Protein 4WFO (pdb70)

Organism: Glycine max (NCBI:txid3847)

Sequence (826 aa):
GHKIKGTVVLMPKNELENLNAFLGRSVSLQLISATKADAHGKGKVGKDTFLEEGINTSLPTLGAGESAFNIHFEWDGSMGIIPGAFYIKNYMQVEFFLKSLTLEAISNQQGTIRFVCNSWVYNTKLYKKSVRIFFANHTYVPSETPAPLVEYREEELKKSLRGNGTGERKEYYDRRIYDYDVYNDLGNPDKSEEKLARPVLGGSSTFPYPRRGRTGRGPTVTTDPNTEKQQGEEVFYVPRDENNLLGGHLKKSSKDALEIGTTKKSSLSQIVQQPAFESSAFDLKSTPIEFHHSFQDVHDLYEGGIKLPRDVISSTIIPLPVIKELYRTDGQHHILKFPQPHVVQVSQSAWMMTDEEFAREMIAGVNPCVIRGLEEEFPPKSNLDPAIYGDQSSSKITADSLDLDGYTMDEALGSRRLFMMLDYHDIFMMPYVRRQQINQLLNNSSAKTYATRRTILFLREDGTLKPVAIELSLPHHSAGDLSAAVSQVVLPAKEEGVESTIWLLAKAYVIVNDSSCYHQQLMMSHWLNTHAAMEPFVIATHRHLSVLHPIYKKLLTPHYRRNNMNINALARQSLLINANNGIIIIETTTFLPSKYSVEMMSSAVYKNNWVFTDQALPADLIKRGVAIKDPSTPHGVRRLLIEEDYPYAADGLEIWAAIKTWVQEEYVPLYYARRDDDDVKNDSSELLQHWWKEAVEKKGHGDLKDKPWWPKLQTLEEDLVEVCLIIIWIASALHAAVNFGQYPYGGLIMNRPTASRRLLPEKGTPEYEEMINNHEKAYLRTITSSKLPTLIISSLSVIEILSTHASDEVYLGQRRDNPHWTSDSSKALQAFQQKKFGNKKLKEEIEEKLVRRNNDPSSLQGNRLGPVQLPYTLLYPSSEEEGLTFRGIPNSISI

Nearest PDB structures (foldseek):
  4wfo-assembly1_A  TM=1.001E+00  e=0.000E+00  Glycine max
  4wha-assembly1_A  TM=9.997E-01  e=0.000E+00  Glycine max
  3bne-assembly1_A  TM=9.996E-01  e=0.000E+00  Glycine max
  1f8n-assembly1_A  TM=9.990E-01  e=0.000E+00  Glycine max
  1yge-assembly1_A  TM=9.966E-01  e=0.000E+00  Glycine max

B-factor: mean 16.74, std 10.12, range [5.5, 82.98]

InterPro domains:
  IPR000907 Lipoxygenase [PTHR11771] (7-839)
  IPR001024 PLAT/LH2 domain [PF01477] (42-144)
  IPR001024 PLAT/LH2 domain [PS50095] (16-145)
  IPR001024 PLAT/LH2 domain [SM00308] (6-146)
  IPR001246 Lipoxygenase, plant [PR00468] (115-133)
  IPR001246 Lipoxygenase, plant [PR00468] (141-162)
  IPR001246 Lipoxygenase, plant [PR00468] (180-196)
  IPR001246 Lipoxygenase, plant [PR00468] (213-232)
  IPR001246 Lipoxygenase, plant [PR00468] (280-301)
  IPR001246 Lipoxygenase, plant [PR00468] (325-341)
  IPR001246 Lipoxygenase, plant [PR00468] (364-383)
  IPR001246 Lipoxygenase, plant [PR00468] (429-453)
  IPR001246 Lipoxygenase, plant [PR00468] (751-765)
  IPR013819 Lipoxygenase, C-terminal [PF00305] (158-822)
  IPR013819 Lipoxygenase, C-terminal [PR00087] (476-493)
  IPR013819 Lipoxygenase, C-terminal [PR00087] (494-511)
  IPR013819 Lipoxygenase, C-terminal [PR00087] (514-534)
  IPR013819 Lipoxygenase, C-terminal [PS51393] (148-839)
  IPR020833 Lipoxygenase, iron binding site [PS00711] (494-508)
  IPR020834 Lipoxygenase, conserved site [PS00081] (521-531)

GO terms:
  GO:0102299 linolenate 9R-lipoxygenase activity (F, IDA)
  GO:0016165 linoleate 13S-lipoxygenase activity (F, IDA)
  GO:0005506 iron ion binding (F, IDA)
  GO:0019395 fatty acid oxidation (P, IDA)

Structure (mmCIF, N/CA/C/O backbone):
data_4WFO
#
_entry.id   4WFO
#
_cell.length_a   48.123
_cell.length_b   91.497
_cell.length_c   90.897
_cell.angle_alpha   90.00
_cell.angle_beta   93.88
_cell.angle_gamma   90.00
#
_symmetry.space_group_name_H-M   'P 1 21 1'
#
loop_
_entity.id
_entity.type
_entity.pdbx_description
1 polymer 'Seed linoleate 13S-lipoxygenase-1'
2 non-polymer 'MANGANESE (II) ION'
3 non-polymer 1,2-ETHANEDIOL
4 non-polymer 'ACETATE ION'
5 water water
#
loop_
_atom_site.group_PDB
_atom_site.id
_atom_site.type_symbol
_atom_site.label_atom_id
_atom_site.label_alt_id
_atom_site.label_comp_id
_atom_site.label_asym_id
_atom_site.label_entity_id
_atom_site.label_seq_id
_atom_site.pdbx_PDB_ins_code
_atom_site.Cartn_x
_atom_site.Cartn_y
_atom_site.Cartn_z
_atom_site.occupancy
_atom_site.B_iso_or_equiv
_atom_site.auth_seq_id
_atom_site.auth_comp_id
_atom_site.auth_asym_id
_atom_site.auth_atom_id
_atom_site.pdbx_PDB_model_num
ATOM 1 N N . GLY A 1 24 ? -1.817 -10.646 33.039 1.00 37.31 5 GLY A N 1
ATOM 2 C CA . GLY A 1 24 ? -2.925 -11.448 32.555 1.00 36.17 5 GLY A CA 1
ATOM 3 C C . GLY A 1 24 ? -2.805 -11.761 31.074 1.00 34.16 5 GLY A C 1
ATOM 4 O O . GLY A 1 24 ? -1.911 -11.256 30.386 1.00 34.47 5 GLY A O 1
ATOM 7 N N . HIS A 1 25 ? -3.713 -12.605 30.589 1.00 31.28 6 HIS A N 1
ATOM 8 C CA . HIS A 1 25 ? -3.696 -12.993 29.184 1.00 28.54 6 HIS A CA 1
ATOM 9 C C . HIS A 1 25 ? -3.929 -11.785 28.292 1.00 25.86 6 HIS A C 1
ATOM 10 O O . HIS A 1 25 ? -4.827 -10.974 28.530 1.00 26.92 6 HIS A O 1
ATOM 24 N N . LYS A 1 26 ? -3.129 -11.683 27.246 1.00 22.52 7 LYS A N 1
ATOM 25 C CA . LYS A 1 26 ? -3.359 -10.681 26.222 1.00 21.18 7 LYS A CA 1
ATOM 26 C C . LYS A 1 26 ? -3.116 -11.341 24.883 1.00 18.82 7 LYS A C 1
ATOM 27 O O . LYS A 1 26 ? -2.315 -12.275 24.778 1.00 21.05 7 LYS A O 1
ATOM 46 N N . ILE A 1 27 ? -3.845 -10.877 23.879 1.00 15.60 8 ILE A N 1
ATOM 47 C CA . ILE A 1 27 ? -3.603 -11.288 22.503 1.00 14.53 8 ILE A CA 1
ATOM 48 C C . ILE A 1 27 ? -2.634 -10.275 21.913 1.00 13.98 8 ILE A C 1
ATOM 49 O O . ILE A 1 27 ? -2.941 -9.085 21.862 1.00 14.17 8 ILE A O 1
ATOM 65 N N . LYS A 1 28 ? -1.487 -10.749 21.434 1.00 14.36 9 LYS A N 1
ATOM 66 C CA . LYS A 1 28 ? -0.528 -9.873 20.780 1.00 15.49 9 LYS A CA 1
ATOM 67 C C . LYS A 1 28 ? -0.916 -9.722 19.318 1.00 14.46 9 LYS A C 1
ATOM 68 O O . LYS A 1 28 ? -1.129 -10.714 18.626 1.00 15.24 9 LYS A O 1
ATOM 87 N N . GLY A 1 29 ? -0.994 -8.477 18.861 1.00 13.92 10 GLY A N 1
ATOM 88 C CA . GLY A 1 29 ? -1.320 -8.178 17.483 1.00 13.40 10 GLY A CA 1
ATOM 89 C C . GLY A 1 29 ? -0.271 -7.335 16.798 1.00 12.42 10 GLY A C 1
ATOM 90 O O . GLY A 1 29 ? 0.536 -6.641 17.449 1.00 13.34 10 GLY A O 1
ATOM 94 N N . THR A 1 30 ? -0.264 -7.410 15.474 1.00 12.49 11 THR A N 1
ATOM 95 C CA . THR A 1 30 ? 0.559 -6.536 14.646 1.00 13.38 11 THR A CA 1
ATOM 96 C C . THR A 1 30 ? -0.334 -5.900 13.599 1.00 12.42 11 THR A C 1
ATOM 97 O O . THR A 1 30 ? -1.038 -6.610 12.875 1.00 12.08 11 THR A O 1
ATOM 108 N N . VAL A 1 31 ? -0.339 -4.572 13.561 1.00 12.22 12 VAL A N 1
ATOM 109 C CA . VAL A 1 31 ? -1.082 -3.798 12.564 1.00 11.42 12 VAL A CA 1
ATOM 110 C C . VAL A 1 31 ? -0.085 -3.299 11.535 1.00 11.55 12 VAL A C 1
ATOM 111 O O . VAL A 1 31 ? 0.927 -2.689 11.901 1.00 13.43 12 VAL A O 1
ATOM 124 N N . VAL A 1 32 ? -0.367 -3.518 10.252 1.00 11.28 13 VAL A N 1
ATOM 125 C CA . VAL A 1 32 ? 0.460 -2.992 9.173 1.00 11.03 13 VAL A CA 1
ATOM 126 C C . VAL A 1 32 ? -0.369 -1.943 8.457 1.00 10.45 13 VAL A C 1
ATOM 127 O O . VAL A 1 32 ? -1.518 -2.204 8.074 1.00 10.85 13 VAL A O 1
ATOM 140 N N . LEU A 1 33 ? 0.205 -0.756 8.289 1.00 11.45 14 LEU A N 1
ATOM 141 C CA . LEU A 1 33 ? -0.477 0.322 7.593 1.00 12.05 14 LEU A CA 1
ATOM 142 C C . LEU A 1 33 ? 0.541 1.108 6.779 1.00 12.33 14 LEU A C 1
ATOM 143 O O . LEU A 1 33 ? 1.762 0.955 6.940 1.00 13.62 14 LEU A O 1
ATOM 159 N N . MET A 1 34 ? 0.016 1.931 5.870 1.00 12.40 15 MET A N 1
ATOM 160 C CA . MET A 1 34 ? 0.819 2.813 5.040 1.00 12.99 15 MET A CA 1
ATOM 161 C C . MET A 1 34 ? 0.322 4.226 5.275 1.00 13.68 15 MET A C 1
ATOM 162 O O . MET A 1 34 ? -0.862 4.510 5.015 1.00 13.70 15 MET A O 1
ATOM 176 N N . PRO A 1 35 ? 1.165 5.144 5.721 1.00 15.65 16 PRO A N 1
ATOM 177 C CA . PRO A 1 35 ? 0.744 6.543 5.772 1.00 17.12 16 PRO A CA 1
ATOM 178 C C . PRO A 1 35 ? 0.440 7.062 4.372 1.00 16.66 16 PRO A C 1
ATOM 179 O O . PRO A 1 35 ? 0.971 6.573 3.369 1.00 18.30 16 PRO A O 1
ATOM 190 N N . LYS A 1 36 ? -0.464 8.041 4.316 1.00 17.18 17 LYS A N 1
ATOM 191 C CA . LYS A 1 36 ? -0.994 8.533 3.047 1.00 19.03 17 LYS A CA 1
ATOM 192 C C . LYS A 1 36 ? 0.091 8.915 2.040 1.00 23.95 17 LYS A C 1
ATOM 193 O O . LYS A 1 36 ? -0.032 8.628 0.841 1.00 23.89 17 LYS A O 1
ATOM 212 N N . ASN A 1 37 ? 1.140 9.590 2.491 1.00 27.07 18 ASN A N 1
ATOM 213 C CA . ASN A 1 37 ? 2.149 10.075 1.548 1.00 32.93 18 ASN A CA 1
ATOM 214 C C . ASN A 1 37 ? 2.837 8.952 0.766 1.00 35.15 18 ASN A C 1
ATOM 215 O O . ASN A 1 37 ? 3.429 9.224 -0.288 1.00 35.39 18 ASN A O 1
ATOM 226 N N . GLU A 1 38 ? 2.752 7.699 1.230 1.00 37.08 19 GLU A N 1
ATOM 227 C CA . GLU A 1 38 ? 3.387 6.590 0.514 1.00 40.18 19 GLU A CA 1
ATOM 228 C C . GLU A 1 38 ? 2.630 6.214 -0.757 1.00 42.49 19 GLU A C 1
ATOM 229 O O . GLU A 1 38 ? 3.237 5.692 -1.702 1.00 41.90 19 GLU A O 1
ATOM 241 N N . LEU A 1 39 ? 1.313 6.439 -0.795 1.00 44.58 20 LEU A N 1
ATOM 242 C CA . LEU A 1 39 ? 0.497 6.053 -1.936 1.00 46.80 20 LEU A CA 1
ATOM 243 C C . LEU A 1 39 ? -0.027 7.236 -2.734 1.00 50.34 20 LEU A C 1
ATOM 244 O O . LEU A 1 39 ? -0.649 7.018 -3.780 1.00 49.48 20 LEU A O 1
ATOM 260 N N . GLU A 1 40 ? 0.211 8.463 -2.271 1.00 54.32 21 GLU A N 1
ATOM 261 C CA . GLU A 1 40 ? -0.085 9.692 -3.015 1.00 58.14 21 GLU A CA 1
ATOM 262 C C . GLU A 1 40 ? -1.476 9.686 -3.644 1.00 59.79 21 GLU A C 1
ATOM 263 O O . GLU A 1 40 ? -1.628 9.437 -4.843 1.00 60.63 21 GLU A O 1
ATOM 275 N N . ASN A 1 50 ? 5.411 11.567 10.563 1.00 42.91 31 ASN A N 1
ATOM 276 C CA . ASN A 1 50 ? 6.103 10.857 11.632 1.00 42.43 31 ASN A CA 1
ATOM 277 C C . ASN A 1 50 ? 5.272 9.659 12.080 1.00 39.39 31 ASN A C 1
ATOM 278 O O . ASN A 1 50 ? 4.064 9.770 12.294 1.00 40.37 31 ASN A O 1
ATOM 288 N N . LEU A 1 51 ? 5.923 8.499 12.194 1.00 36.20 32 LEU A N 1
ATOM 289 C CA . LEU A 1 51 ? 5.219 7.304 12.643 1.00 32.34 32 LEU A CA 1
ATOM 290 C C . LEU A 1 51 ? 4.824 7.402 14.107 1.00 28.65 32 LEU A C 1
ATOM 291 O O . LEU A 1 51 ? 3.870 6.742 14.532 1.00 26.96 32 LEU A O 1
ATOM 307 N N . ASN A 1 52 ? 5.546 8.197 14.900 1.00 28.04 33 ASN A N 1
ATOM 308 C CA . ASN A 1 52 ? 5.179 8.341 16.303 1.00 26.82 33 ASN A CA 1
ATOM 309 C C . ASN A 1 52 ? 3.796 8.947 16.471 1.00 25.02 33 ASN A C 1
ATOM 310 O O . ASN A 1 52 ? 3.144 8.711 17.494 1.00 24.33 33 ASN A O 1
ATOM 321 N N . ALA A 1 53 ? 3.325 9.693 15.476 1.00 24.01 34 ALA A N 1
ATOM 322 C CA . ALA A 1 53 ? 2.000 10.292 15.551 1.00 22.25 34 ALA A CA 1
ATOM 323 C C . ALA A 1 53 ? 0.882 9.261 15.602 1.00 19.76 34 ALA A C 1
ATOM 324 O O . ALA A 1 53 ? -0.224 9.593 16.043 1.00 19.44 34 ALA A O 1
ATOM 331 N N . PHE A 1 54 ? 1.134 8.024 15.153 1.00 17.53 35 PHE A N 1
ATOM 332 C CA . PHE A 1 54 ? 0.139 6.958 15.198 1.00 15.92 35 PHE A CA 1
ATOM 333 C C . PHE A 1 54 ? -0.018 6.333 16.579 1.00 15.98 35 PHE A C 1
ATOM 334 O O . PHE A 1 54 ? -0.930 5.523 16.770 1.00 15.36 35 PHE A O 1
ATOM 351 N N . LEU A 1 55 ? 0.844 6.679 17.533 1.00 16.99 36 LEU A N 1
ATOM 352 C CA . LEU A 1 55 ? 0.833 6.096 18.869 1.00 16.56 36 LEU A CA 1
ATOM 353 C C . LEU A 1 55 ? -0.122 6.891 19.765 1.00 16.98 36 LEU A C 1
ATOM 354 O O . LEU A 1 55 ? -1.063 7.523 19.280 1.00 18.26 36 LEU A O 1
ATOM 370 N N . GLY A 1 56 ? 0.055 6.820 21.083 1.00 17.33 37 GLY A N 1
ATOM 371 C CA . GLY A 1 56 ? -0.891 7.526 21.928 1.00 17.51 37 GLY A CA 1
ATOM 372 C C . GLY A 1 56 ? -2.291 6.995 21.700 1.00 16.81 37 GLY A C 1
ATOM 373 O O . GLY A 1 56 ? -2.495 5.793 21.491 1.00 16.47 37 GLY A O 1
ATOM 377 N N . ARG A 1 57 ? -3.280 7.894 21.749 1.00 17.14 38 ARG A N 1
ATOM 378 C CA . ARG A 1 57 ? -4.678 7.541 21.515 1.00 16.78 38 ARG A CA 1
ATOM 379 C C . ARG A 1 57 ? -5.121 7.873 20.085 1.00 16.85 38 ARG A C 1
ATOM 380 O O . ARG A 1 57 ? -6.303 8.147 19.826 1.00 17.21 38 ARG A O 1
ATOM 401 N N . SER A 1 58 ? -4.200 7.776 19.128 1.00 15.06 39 SER A N 1
ATOM 402 C CA . SER A 1 58 ? -4.509 8.124 17.742 1.00 15.02 39 SER A CA 1
ATOM 403 C C . SER A 1 58 ? -5.354 7.090 17.002 1.00 13.95 39 SER A C 1
ATOM 404 O O . SER A 1 58 ? -6.138 7.467 16.133 1.00 14.05 39 SER A O 1
ATOM 412 N N . VAL A 1 59 ? -5.197 5.797 17.279 1.00 12.90 40 VAL A N 1
ATOM 413 C CA . VAL A 1 59 ? -5.863 4.757 16.497 1.00 12.65 40 VAL A CA 1
ATOM 414 C C . VAL A 1 59 ? -6.322 3.669 17.457 1.00 12.09 40 VAL A C 1
ATOM 415 O O . VAL A 1 59 ? -5.492 3.054 18.136 1.00 13.06 40 VAL A O 1
ATOM 428 N N . SER A 1 60 ? -7.639 3.428 17.511 1.00 11.03 41 SER A N 1
ATOM 429 C CA . SER A 1 60 ? -8.241 2.420 18.375 1.00 12.04 41 SER A CA 1
ATOM 430 C C . SER A 1 60 ? -8.708 1.252 17.535 1.00 10.77 41 SER A C 1
ATOM 431 O O . SER A 1 60 ? -9.403 1.439 16.531 1.00 12.11 41 SER A O 1
ATOM 439 N N . LEU A 1 61 ? -8.386 0.052 17.986 1.00 9.97 42 LEU A N 1
ATOM 440 C CA . LEU A 1 61 ? -8.979 -1.168 17.470 1.00 10.02 42 LEU A CA 1
ATOM 441 C C . LEU A 1 61 ? -9.769 -1.846 18.581 1.00 10.33 42 LEU A C 1
ATOM 442 O O . LEU A 1 61 ? -9.385 -1.803 19.755 1.00 11.03 42 LEU A O 1
ATOM 458 N N . GLN A 1 62 ? -10.880 -2.481 18.212 1.00 9.78 43 GLN A N 1
ATOM 459 C CA . GLN A 1 62 ? -11.684 -3.271 19.142 1.00 10.17 43 GLN A CA 1
ATOM 460 C C . GLN A 1 62 ? -11.968 -4.616 18.495 1.00 10.13 43 GLN A C 1
ATOM 461 O O . GLN A 1 62 ? -12.579 -4.668 17.422 1.00 10.85 43 GLN A O 1
ATOM 475 N N . LEU A 1 63 ? -11.563 -5.695 19.145 1.00 9.89 44 LEU A N 1
ATOM 476 C CA . LEU A 1 63 ? -11.858 -7.015 18.612 1.00 10.17 44 LEU A CA 1
ATOM 477 C C . LEU A 1 63 ? -13.330 -7.331 18.794 1.00 9.95 44 LEU A C 1
ATOM 478 O O . LEU A 1 63 ? -13.976 -6.864 19.751 1.00 11.03 44 LEU A O 1
ATOM 494 N N . ILE A 1 64 ? -13.860 -8.160 17.899 1.00 10.21 45 ILE A N 1
ATOM 495 C CA . ILE A 1 64 ? -15.262 -8.564 17.885 1.00 10.03 45 ILE A CA 1
ATOM 496 C C . ILE A 1 64 ? -15.309 -10.087 17.879 1.00 10.13 45 ILE A C 1
ATOM 497 O O . ILE A 1 64 ? -14.660 -10.726 17.045 1.00 10.34 45 ILE A O 1
ATOM 513 N N . SER A 1 65 ? -16.066 -10.668 18.808 1.00 10.61 46 SER A N 1
ATOM 514 C CA . SER A 1 65 ? -16.150 -12.115 18.910 1.00 10.26 46 SER A CA 1
ATOM 515 C C . SER A 1 65 ? -16.964 -12.715 17.779 1.00 10.14 46 SER A C 1
ATOM 516 O O . SER A 1 65 ? -18.055 -12.243 17.457 1.00 11.52 46 SER A O 1
ATOM 524 N N . ALA A 1 66 ? -16.465 -13.826 17.236 1.00 11.12 47 ALA A N 1
ATOM 525 C CA . ALA A 1 66 ? -17.251 -14.652 16.330 1.00 11.76 47 ALA A CA 1
ATOM 526 C C . ALA A 1 66 ? -18.065 -15.717 17.052 1.00 12.54 47 ALA A C 1
ATOM 527 O O . ALA A 1 66 ? -18.892 -16.380 16.417 1.00 14.20 47 ALA A O 1
ATOM 534 N N . THR A 1 67 ? -17.833 -15.933 18.346 1.00 12.78 48 THR A N 1
ATOM 535 C CA . THR A 1 67 ? -18.425 -17.079 19.024 1.00 14.16 48 THR A CA 1
ATOM 536 C C . THR A 1 67 ? -19.259 -16.751 20.245 1.00 16.44 48 THR A C 1
ATOM 537 O O . THR A 1 67 ? -19.995 -17.629 20.705 1.00 19.27 48 THR A O 1
ATOM 548 N N . LYS A 1 68 ? -19.162 -15.550 20.794 1.00 14.64 49 LYS A N 1
ATOM 549 C CA . LYS A 1 68 ? -19.941 -15.171 21.970 1.00 16.24 49 LYS A CA 1
ATOM 550 C C . LYS A 1 68 ? -20.679 -13.883 21.636 1.00 15.51 49 LYS A C 1
ATOM 551 O O . LYS A 1 68 ? -20.092 -12.967 21.068 1.00 15.10 49 LYS A O 1
ATOM 570 N N . ALA A 1 69 ? -21.957 -13.810 21.976 1.00 16.58 50 ALA A N 1
ATOM 571 C CA . ALA A 1 69 ? -22.822 -12.721 21.563 1.00 17.43 50 ALA A CA 1
ATOM 572 C C . ALA A 1 69 ? -23.427 -12.010 22.766 1.00 16.95 50 ALA A C 1
ATOM 573 O O . ALA A 1 69 ? -23.505 -12.546 23.877 1.00 18.97 50 ALA A O 1
ATOM 580 N N . ASP A 1 70 ? -23.862 -10.781 22.511 1.00 17.48 51 ASP A N 1
ATOM 581 C CA . ASP A 1 70 ? -24.651 -9.998 23.449 1.00 18.54 51 ASP A CA 1
ATOM 582 C C . ASP A 1 70 ? -26.104 -10.481 23.418 1.00 20.76 51 ASP A C 1
ATOM 583 O O . ASP A 1 70 ? -26.446 -11.479 22.774 1.00 21.42 51 ASP A O 1
ATOM 592 N N . ALA A 1 71 ? -26.984 -9.768 24.134 1.00 23.25 52 ALA A N 1
ATOM 593 C CA . ALA A 1 71 ? -28.385 -10.165 24.248 1.00 25.32 52 ALA A CA 1
ATOM 594 C C . ALA A 1 71 ? -29.152 -10.078 22.934 1.00 26.76 52 ALA A C 1
ATOM 595 O O . ALA A 1 71 ? -30.241 -10.656 22.834 1.00 28.32 52 ALA A O 1
ATOM 602 N N . HIS A 1 72 ? -28.634 -9.364 21.941 1.00 26.00 53 HIS A N 1
ATOM 603 C CA . HIS A 1 72 ? -29.284 -9.256 20.641 1.00 26.40 53 HIS A CA 1
ATOM 604 C C . HIS A 1 72 ? -28.661 -10.184 19.609 1.00 22.21 53 HIS A C 1
ATOM 605 O O . HIS A 1 72 ? -28.957 -10.069 18.405 1.00 22.34 53 HIS A O 1
ATOM 619 N N . GLY A 1 73 ? -27.780 -11.078 20.045 1.00 18.64 54 GLY A N 1
ATOM 620 C CA . GLY A 1 73 ? -27.156 -12.033 19.153 1.00 17.39 54 GLY A CA 1
ATOM 621 C C . GLY A 1 73 ? -25.934 -11.534 18.418 1.00 15.89 54 GLY A C 1
ATOM 622 O O . GLY A 1 73 ? -25.395 -12.273 17.590 1.00 15.85 54 GLY A O 1
ATOM 626 N N . LYS A 1 74 ? -25.473 -10.323 18.689 1.00 14.67 55 LYS A N 1
ATOM 627 C CA . LYS A 1 74 ? -24.322 -9.757 18.009 1.00 14.32 55 LYS A CA 1
ATOM 628 C C . LYS A 1 74 ? -23.042 -10.025 18.780 1.00 12.73 55 LYS A C 1
ATOM 629 O O . LYS A 1 74 ? -22.994 -9.893 20.007 1.00 13.21 55 LYS A O 1
ATOM 648 N N . GLY A 1 75 ? -22.006 -10.400 18.047 1.00 11.86 56 GLY A N 1
ATOM 649 C CA . GLY A 1 75 ? -20.723 -10.670 18.653 1.00 11.04 56 GLY A CA 1
ATOM 650 C C . GLY A 1 75 ? -20.277 -9.595 19.619 1.00 11.20 56 GLY A C 1
ATOM 651 O O . GLY A 1 75 ? -20.389 -8.385 19.350 1.00 11.46 56 GLY A O 1
ATOM 655 N N . LYS A 1 76 ? -19.770 -10.043 20.766 1.00 11.37 57 LYS A N 1
ATOM 656 C CA . LYS A 1 76 ? -19.287 -9.117 21.784 1.00 11.89 57 LYS A CA 1
ATOM 657 C C . LYS A 1 76 ? -18.107 -8.304 21.282 1.00 11.92 57 LYS A C 1
ATOM 658 O O . LYS A 1 76 ? -17.245 -8.810 20.565 1.00 12.80 57 LYS A O 1
ATOM 677 N N . VAL A 1 77 ? -18.068 -7.043 21.699 1.00 12.21 58 VAL A N 1
ATOM 678 C CA . VAL A 1 77 ? -17.077 -6.073 21.241 1.00 11.32 58 VAL A CA 1
ATOM 679 C C . VAL A 1 77 ? -16.166 -5.731 22.411 1.00 11.26 58 VAL A C 1
ATOM 680 O O . VAL A 1 77 ? -16.652 -5.394 23.498 1.00 13.15 58 VAL A O 1
ATOM 693 N N . GLY A 1 78 ? -14.859 -5.842 22.207 1.00 12.01 59 GLY A N 1
ATOM 694 C CA . GLY A 1 78 ? -13.884 -5.499 23.219 1.00 12.11 59 GLY A CA 1
ATOM 695 C C . GLY A 1 78 ? -13.692 -4.006 23.388 1.00 13.67 59 GLY A C 1
ATOM 696 O O . GLY A 1 78 ? -14.274 -3.170 22.699 1.00 14.39 59 GLY A O 1
ATOM 700 N N . LYS A 1 79 ? -12.817 -3.667 24.322 1.00 14.37 60 LYS A N 1
ATOM 701 C CA . LYS A 1 79 ? -12.561 -2.273 24.625 1.00 14.77 60 LYS A CA 1
ATOM 702 C C . LYS A 1 79 ? -11.605 -1.656 23.612 1.00 13.01 60 LYS A C 1
ATOM 703 O O . LYS A 1 79 ? -10.832 -2.346 22.938 1.00 13.31 60 LYS A O 1
ATOM 722 N N . ASP A 1 80 ? -11.669 -0.329 23.517 1.00 13.05 61 ASP A N 1
ATOM 723 C CA . ASP A 1 80 ? -10.734 0.424 22.692 1.00 12.74 61 ASP A CA 1
ATOM 724 C C . ASP A 1 80 ? -9.314 0.098 23.099 1.00 12.78 61 ASP A C 1
ATOM 725 O O . ASP A 1 80 ? -8.971 0.183 24.281 1.00 13.21 61 ASP A O 1
ATOM 734 N N . THR A 1 81 ? -8.492 -0.251 22.112 1.00 11.83 62 THR A N 1
ATOM 735 C CA . THR A 1 81 ? -7.109 -0.648 22.318 1.00 12.30 62 THR A CA 1
ATOM 736 C C . THR A 1 81 ? -6.267 0.115 21.303 1.00 12.11 62 THR A C 1
ATOM 737 O O . THR A 1 81 ? -6.593 0.133 20.121 1.00 12.61 62 THR A O 1
ATOM 748 N N . PHE A 1 82 ? -5.201 0.759 21.753 1.00 13.53 63 PHE A N 1
ATOM 749 C CA . PHE A 1 82 ? -4.454 1.702 20.932 1.00 13.55 63 PHE A CA 1
ATOM 750 C C . PHE A 1 82 ? -3.101 1.136 20.492 1.00 14.21 63 PHE A C 1
ATOM 751 O O . PHE A 1 82 ? -2.585 0.181 21.076 1.00 15.09 63 PHE A O 1
ATOM 768 N N . LEU A 1 83 ? -2.531 1.714 19.431 1.00 13.34 64 LEU A N 1
ATOM 769 C CA . LEU A 1 83 ? -1.238 1.250 18.948 1.00 14.13 64 LEU A CA 1
ATOM 770 C C . LEU A 1 83 ? -0.155 1.605 19.960 1.00 15.41 64 LEU A C 1
ATOM 771 O O . LEU A 1 83 ? -0.056 2.751 20.412 1.00 17.19 64 LEU A O 1
ATOM 787 N N A GLU A 1 84 ? 0.703 0.640 20.271 0.69 16.48 65 GLU A N 1
ATOM 788 N N B GLU A 1 84 ? 0.647 0.606 20.329 0.31 16.80 65 GLU A N 1
ATOM 789 C CA A GLU A 1 84 ? 1.611 0.771 21.412 0.69 17.64 65 GLU A CA 1
ATOM 790 C CA B GLU A 1 84 ? 1.621 0.769 21.404 0.31 18.21 65 GLU A CA 1
ATOM 791 C C A GLU A 1 84 ? 3.033 1.169 21.044 0.69 17.50 65 GLU A C 1
ATOM 792 C C B GLU A 1 84 ? 2.921 1.380 20.904 0.31 18.77 65 GLU A C 1
ATOM 793 O O A GLU A 1 84 ? 3.724 1.798 21.860 0.69 18.43 65 GLU A O 1
ATOM 794 O O B GLU A 1 84 ? 3.424 2.356 21.475 0.31 20.25 65 GLU A O 1
ATOM 817 N N . GLY A 1 85 ? 3.495 0.788 19.863 1.00 17.91 66 GLY A N 1
ATOM 818 C CA . GLY A 1 85 ? 4.838 1.132 19.445 1.00 18.30 66 GLY A CA 1
ATOM 819 C C . GLY A 1 85 ? 5.065 0.600 18.053 1.00 18.15 66 GLY A C 1
ATOM 820 O O . GLY A 1 85 ? 4.266 -0.172 17.518 1.00 18.13 66 GLY A O 1
ATOM 825 N N . ILE A 1 86 ? 6.171 1.046 17.470 1.00 19.97 67 ILE A N 1
ATOM 826 C CA . ILE A 1 86 ? 6.569 0.653 16.128 1.00 23.05 67 ILE A CA 1
ATOM 827 C C . ILE A 1 86 ? 7.349 -0.647 16.226 1.00 24.14 67 ILE A C 1
ATOM 828 O O . ILE A 1 86 ? 8.273 -0.772 17.045 1.00 25.76 67 ILE A O 1
ATOM 844 N N . ASN A 1 87 ? 6.987 -1.610 15.388 1.00 25.94 68 ASN A N 1
ATOM 845 C CA . ASN A 1 87 ? 7.689 -2.882 15.287 1.00 29.00 68 ASN A CA 1
ATOM 846 C C . ASN A 1 87 ? 8.667 -2.806 14.117 1.00 30.74 68 ASN A C 1
ATOM 847 O O . ASN A 1 87 ? 8.258 -2.761 12.952 1.00 29.57 68 ASN A O 1
ATOM 858 N N . THR A 1 88 ? 9.958 -2.815 14.427 1.00 35.74 69 THR A N 1
ATOM 859 C CA . THR A 1 88 ? 10.989 -2.808 13.402 1.00 40.42 69 THR A CA 1
ATOM 860 C C . THR A 1 88 ? 11.661 -4.163 13.251 1.00 44.33 69 THR A C 1
ATOM 861 O O . THR A 1 88 ? 12.539 -4.313 12.393 1.00 45.21 69 THR A O 1
ATOM 872 N N . SER A 1 89 ? 11.263 -5.152 14.048 1.00 47.27 70 SER A N 1
ATOM 873 C CA . SER A 1 89 ? 11.907 -6.457 14.072 1.00 50.09 70 SER A CA 1
ATOM 874 C C . SER A 1 89 ? 11.279 -7.447 13.099 1.00 52.38 70 SER A C 1
ATOM 875 O O . SER A 1 89 ? 11.622 -8.634 13.140 1.00 52.91 70 SER A O 1
ATOM 883 N N . LEU A 1 90 ? 10.371 -6.996 12.237 1.00 54.03 71 LEU A N 1
ATOM 884 C CA . LEU A 1 90 ? 9.715 -7.912 11.321 1.00 55.41 71 LEU A CA 1
ATOM 885 C C . LEU A 1 90 ? 10.575 -8.141 10.080 1.00 56.81 71 LEU A C 1
ATOM 886 O O . LEU A 1 90 ? 11.293 -7.241 9.638 1.00 57.32 71 LEU A O 1
ATOM 902 N N . PRO A 1 91 ? 10.515 -9.341 9.499 1.00 57.71 72 PRO A N 1
ATOM 903 C CA . PRO A 1 91 ? 11.292 -9.607 8.281 1.00 58.26 72 PRO A CA 1
ATOM 904 C C . PRO A 1 91 ? 10.782 -8.819 7.086 1.00 58.15 72 PRO A C 1
ATOM 905 O O . PRO A 1 91 ? 9.920 -9.295 6.340 1.00 58.72 72 PRO A O 1
ATOM 916 N N . THR A 1 92 ? 11.319 -7.607 6.918 1.00 57.00 73 THR A N 1
ATOM 917 C CA . THR A 1 92 ? 11.033 -6.709 5.798 1.00 55.66 73 THR A CA 1
ATOM 918 C C . THR A 1 92 ? 9.592 -6.715 5.296 1.00 51.82 73 THR A C 1
ATOM 919 O O . THR A 1 92 ? 9.181 -7.597 4.530 1.00 52.37 73 THR A O 1
ATOM 930 N N . LEU A 1 93 ? 8.834 -5.706 5.716 1.00 46.77 74 LEU A N 1
ATOM 931 C CA . LEU A 1 93 ? 7.533 -5.399 5.142 1.00 41.31 74 LEU A CA 1
ATOM 932 C C . LEU A 1 93 ? 7.709 -4.996 3.690 1.00 37.00 74 LEU A C 1
ATOM 933 O O . LEU A 1 93 ? 8.844 -4.869 3.222 1.00 35.55 74 LEU A O 1
ATOM 949 N N . GLY A 1 94 ? 6.615 -4.781 2.980 1.00 33.55 75 GLY A N 1
ATOM 950 C CA . GLY A 1 94 ? 6.693 -4.177 1.666 1.00 30.71 75 GLY A CA 1
ATOM 951 C C . GLY A 1 94 ? 7.040 -2.703 1.762 1.00 27.44 75 GLY A C 1
ATOM 952 O O . GLY A 1 94 ? 6.958 -2.080 2.824 1.00 26.30 75 GLY A O 1
ATOM 956 N N . ALA A 1 95 ? 7.424 -2.137 0.620 1.00 26.90 76 ALA A N 1
ATOM 957 C CA . ALA A 1 95 ? 7.797 -0.732 0.566 1.00 25.05 76 ALA A CA 1
ATOM 958 C C . ALA A 1 95 ? 6.643 0.130 1.050 1.00 24.18 76 ALA A C 1
ATOM 959 O O . ALA A 1 95 ? 5.478 -0.129 0.736 1.00 24.14 76 ALA A O 1
ATOM 966 N N . GLY A 1 96 ? 6.978 1.160 1.822 1.00 23.45 77 GLY A N 1
ATOM 967 C CA . GLY A 1 96 ? 6.008 2.109 2.321 1.00 22.48 77 GLY A CA 1
ATOM 968 C C . GLY A 1 96 ? 5.191 1.628 3.505 1.00 20.61 77 GLY A C 1
ATOM 969 O O . GLY A 1 96 ? 4.398 2.409 4.042 1.00 21.24 77 GLY A O 1
ATOM 973 N N . GLU A 1 97 ? 5.355 0.377 3.939 1.00 18.87 78 GLU A N 1
ATOM 974 C CA . GLU A 1 97 ? 4.565 -0.192 5.024 1.00 18.07 78 GLU A CA 1
ATOM 975 C C . GLU A 1 97 ? 5.297 -0.061 6.347 1.00 17.59 78 GLU A C 1
ATOM 976 O O . GLU A 1 97 ? 6.523 -0.194 6.411 1.00 18.84 78 GLU A O 1
ATOM 988 N N . SER A 1 98 ? 4.522 0.163 7.411 1.00 15.94 79 SER A N 1
ATOM 989 C CA . SER A 1 98 ? 5.018 0.176 8.778 1.00 16.57 79 SER A CA 1
ATOM 990 C C . SER A 1 98 ? 4.147 -0.730 9.627 1.00 15.67 79 SER A C 1
ATOM 991 O O . SER A 1 98 ? 2.933 -0.827 9.423 1.00 15.01 79 SER A O 1
ATOM 999 N N . ALA A 1 99 ? 4.783 -1.379 10.589 1.00 15.48 80 ALA A N 1
ATOM 1000 C CA . ALA A 1 99 ? 4.137 -2.316 11.497 1.00 15.44 80 ALA A CA 1
ATOM 1001 C C . ALA A 1 99 ? 4.114 -1.753 12.913 1.00 15.61 80 ALA A C 1
ATOM 1002 O O . ALA A 1 99 ? 5.097 -1.165 13.379 1.00 16.02 80 ALA A O 1
ATOM 1009 N N . PHE A 1 100 ? 2.997 -1.955 13.587 1.00 13.93 81 PHE A N 1
ATOM 1010 C CA . PHE A 1 100 ? 2.784 -1.479 14.944 1.00 13.44 81 PHE A CA 1
ATOM 1011 C C . PHE A 1 100 ? 2.335 -2.618 15.840 1.00 13.82 81 PHE A C 1
ATOM 1012 O O . PHE A 1 100 ? 1.518 -3.459 15.448 1.00 14.12 81 PHE A O 1
ATOM 1029 N N . ASN A 1 101 ? 2.855 -2.620 17.061 1.00 14.24 82 ASN A N 1
ATOM 1030 C CA . ASN A 1 101 ? 2.449 -3.577 18.070 1.00 14.56 82 ASN A CA 1
ATOM 1031 C C . ASN A 1 101 ? 1.194 -3.106 18.776 1.00 13.50 82 ASN A C 1
ATOM 1032 O O . ASN A 1 101 ? 1.000 -1.910 18.995 1.00 14.52 82 ASN A O 1
ATOM 1043 N N . ILE A 1 102 ? 0.362 -4.076 19.170 1.00 13.49 83 ILE A N 1
ATOM 1044 C CA . ILE A 1 102 ? -0.836 -3.832 19.963 1.00 13.33 83 ILE A CA 1
ATOM 1045 C C . ILE A 1 102 ? -1.094 -5.086 20.787 1.00 13.61 83 ILE A C 1
ATOM 1046 O O . ILE A 1 102 ? -0.719 -6.188 20.390 1.00 15.26 83 ILE A O 1
ATOM 1062 N N . HIS A 1 103 ? -1.671 -4.921 21.975 1.00 13.52 84 HIS A N 1
ATOM 1063 C CA . HIS A 1 103 ? -2.025 -6.059 22.825 1.00 14.65 84 HIS A CA 1
ATOM 1064 C C . HIS A 1 103 ? -3.446 -5.865 23.318 1.00 13.86 84 HIS A C 1
ATOM 1065 O O . HIS A 1 103 ? -3.766 -4.839 23.917 1.00 14.56 84 HIS A O 1
ATOM 1079 N N . PHE A 1 104 ? -4.286 -6.857 23.092 1.00 13.03 85 PHE A N 1
ATOM 1080 C CA . PHE A 1 104 ? -5.685 -6.797 23.484 1.00 13.02 85 PHE A CA 1
ATOM 1081 C C . PHE A 1 104 ? -5.937 -7.642 24.735 1.00 14.03 85 PHE A C 1
ATOM 1082 O O . PHE A 1 104 ? -5.526 -8.810 24.806 1.00 16.54 85 PHE A O 1
ATOM 1099 N N . GLU A 1 105 ? -6.647 -7.071 25.705 1.00 14.60 86 GLU A N 1
ATOM 1100 C CA . GLU A 1 105 ? -7.211 -7.896 26.767 1.00 16.09 86 GLU A CA 1
ATOM 1101 C C . GLU A 1 105 ? -8.373 -8.697 26.189 1.00 17.77 86 GLU A C 1
ATOM 1102 O O . GLU A 1 105 ? -9.116 -8.224 25.326 1.00 20.71 86 GLU A O 1
ATOM 1114 N N . TRP A 1 106 ? -8.521 -9.931 26.619 1.00 16.07 87 TRP A N 1
ATOM 1115 C CA . TRP A 1 106 ? -9.547 -10.762 25.998 1.00 15.87 87 TRP A CA 1
ATOM 1116 C C . TRP A 1 106 ? -9.756 -11.974 26.892 1.00 16.96 87 TRP A C 1
ATOM 1117 O O . TRP A 1 106 ? -9.060 -12.993 26.767 1.00 18.32 87 TRP A O 1
ATOM 1138 N N . ASP A 1 107 ? -10.681 -11.845 27.845 1.00 15.16 88 ASP A N 1
ATOM 1139 C CA . ASP A 1 107 ? -10.855 -12.885 28.845 1.00 15.28 88 ASP A CA 1
ATOM 1140 C C . ASP A 1 107 ? -11.735 -14.010 28.300 1.00 15.47 88 ASP A C 1
ATOM 1141 O O . ASP A 1 107 ? -12.158 -13.995 27.139 1.00 15.75 88 ASP A O 1
ATOM 1150 N N . GLY A 1 108 ? -11.974 -15.034 29.129 1.00 17.57 89 GLY A N 1
ATOM 1151 C CA . GLY A 1 108 ? -12.691 -16.202 28.646 1.00 18.38 89 GLY A CA 1
ATOM 1152 C C . GLY A 1 108 ? -14.117 -15.935 28.215 1.00 18.58 89 GLY A C 1
ATOM 1153 O O . GLY A 1 108 ? -14.673 -16.697 27.402 1.00 22.06 89 GLY A O 1
ATOM 1157 N N . SER A 1 109 ? -14.720 -14.867 28.713 1.00 15.76 90 SER A N 1
ATOM 1158 C CA . SER A 1 109 ? -16.086 -14.557 28.322 1.00 14.02 90 SER A CA 1
ATOM 1159 C C . SER A 1 109 ? -16.187 -14.100 26.875 1.00 13.69 90 SER A C 1
ATOM 1160 O O . SER A 1 109 ? -17.305 -13.980 26.369 1.00 14.39 90 SER A O 1
ATOM 1168 N N . MET A 1 110 ? -15.073 -13.787 26.221 1.00 12.70 91 MET A N 1
ATOM 1169 C CA . MET A 1 110 ? -15.115 -13.112 24.928 1.00 12.40 91 MET A CA 1
ATOM 1170 C C . MET A 1 110 ? -15.070 -14.064 23.746 1.00 11.91 91 MET A C 1
ATOM 1171 O O . MET A 1 110 ? -15.342 -13.638 22.636 1.00 13.26 91 MET A O 1
ATOM 1185 N N . GLY A 1 111 ? -14.765 -15.338 23.931 1.00 13.46 92 GLY A N 1
ATOM 1186 C CA . GLY A 1 111 ? -14.773 -16.254 22.794 1.00 13.20 92 GLY A CA 1
ATOM 1187 C C . GLY A 1 111 ? -13.562 -16.074 21.885 1.00 13.01 92 GLY A C 1
ATOM 1188 O O . GLY A 1 111 ? -12.481 -15.722 22.334 1.00 14.34 92 GLY A O 1
ATOM 1192 N N A ILE A 1 112 ? -13.750 -16.345 20.603 0.17 12.79 93 ILE A N 1
ATOM 1193 N N B ILE A 1 112 ? -13.763 -16.332 20.597 0.83 12.05 93 ILE A N 1
ATOM 1194 C CA A ILE A 1 112 ? -12.675 -16.274 19.613 0.17 12.84 93 ILE A CA 1
ATOM 1195 C CA B ILE A 1 112 ? -12.708 -16.293 19.574 0.83 12.38 93 ILE A CA 1
ATOM 1196 C C A ILE A 1 112 ? -12.930 -15.070 18.714 0.17 12.10 93 ILE A C 1
ATOM 1197 C C B ILE A 1 112 ? -12.936 -15.069 18.695 0.83 11.63 93 ILE A C 1
ATOM 1198 O O A ILE A 1 112 ? -14.040 -14.929 18.189 0.17 12.31 93 ILE A O 1
ATOM 1199 O O B ILE A 1 112 ? -14.036 -14.912 18.160 0.83 12.49 93 ILE A O 1
ATOM 1230 N N . PRO A 1 113 ? -11.949 -14.192 18.515 1.00 11.45 94 PRO A N 1
ATOM 1231 C CA . PRO A 1 113 ? -12.163 -13.033 17.639 1.00 12.18 94 PRO A CA 1
ATOM 1232 C C . PRO A 1 113 ? -12.328 -13.423 16.188 1.00 11.88 94 PRO A C 1
ATOM 1233 O O . PRO A 1 113 ? -11.585 -14.260 15.674 1.00 13.77 94 PRO A O 1
ATOM 1244 N N . GLY A 1 114 ? -13.288 -12.779 15.525 1.00 10.79 95 GLY A N 1
ATOM 1245 C CA . GLY A 1 114 ? -13.469 -12.966 14.094 1.00 11.03 95 GLY A CA 1
ATOM 1246 C C . GLY A 1 114 ? -13.617 -11.704 13.271 1.00 10.20 95 GLY A C 1
ATOM 1247 O O . GLY A 1 114 ? -13.779 -11.782 12.056 1.00 10.50 95 GLY A O 1
ATOM 1251 N N . ALA A 1 115 ? -13.548 -10.540 13.905 1.00 9.55 96 ALA A N 1
ATOM 1252 C CA . ALA A 1 115 ? -13.688 -9.256 13.231 1.00 9.72 96 ALA A CA 1
ATOM 1253 C C . ALA A 1 115 ? -13.081 -8.204 14.150 1.00 9.22 96 ALA A C 1
ATOM 1254 O O . ALA A 1 115 ? -12.746 -8.496 15.302 1.00 9.38 96 ALA A O 1
ATOM 1261 N N . PHE A 1 116 ? -12.963 -6.968 13.655 1.00 8.89 97 PHE A N 1
ATOM 1262 C CA . PHE A 1 116 ? -12.581 -5.849 14.519 1.00 9.06 97 PHE A CA 1
ATOM 1263 C C . PHE A 1 116 ? -13.125 -4.551 13.960 1.00 8.89 97 PHE A C 1
ATOM 1264 O O . PHE A 1 116 ? -13.362 -4.419 12.755 1.00 9.08 97 PHE A O 1
ATOM 1281 N N . TYR A 1 117 ? -13.344 -3.612 14.871 1.00 9.45 98 TYR A N 1
ATOM 1282 C CA . TYR A 1 117 ? -13.607 -2.219 14.551 1.00 9.91 98 TYR A CA 1
ATOM 1283 C C . TYR A 1 117 ? -12.302 -1.439 14.626 1.00 9.42 98 TYR A C 1
ATOM 1284 O O . TYR A 1 117 ? -11.436 -1.728 15.464 1.00 10.29 98 TYR A O 1
ATOM 1302 N N . ILE A 1 118 ? -12.176 -0.407 13.790 1.00 10.12 99 ILE A N 1
ATOM 1303 C CA . ILE A 1 118 ? -11.049 0.520 13.894 1.00 9.73 99 ILE A CA 1
ATOM 1304 C C . ILE A 1 118 ? -11.559 1.948 13.774 1.00 10.26 99 ILE A C 1
ATOM 1305 O O . ILE A 1 118 ? -12.418 2.244 12.925 1.00 10.50 99 ILE A O 1
ATOM 1321 N N . LYS A 1 119 ? -11.029 2.823 14.625 1.00 10.40 100 LYS A N 1
ATOM 1322 C CA . LYS A 1 119 ? -11.301 4.250 14.570 1.00 11.17 100 LYS A CA 1
ATOM 1323 C C . LYS A 1 119 ? -9.996 5.010 14.445 1.00 10.97 100 LYS A C 1
ATOM 1324 O O . LYS A 1 119 ? -9.079 4.832 15.256 1.00 11.87 100 LYS A O 1
ATOM 1343 N N . ASN A 1 120 ? -9.948 5.898 13.462 1.00 10.49 101 ASN A N 1
ATOM 1344 C CA . ASN A 1 120 ? -8.808 6.772 13.228 1.00 9.85 101 ASN A CA 1
ATOM 1345 C C . ASN A 1 120 ? -9.141 8.134 13.811 1.00 11.25 101 ASN A C 1
ATOM 1346 O O . ASN A 1 120 ? -10.011 8.837 13.282 1.00 11.49 101 ASN A O 1
ATOM 1357 N N . TYR A 1 121 ? -8.468 8.493 14.912 1.00 11.55 102 TYR A N 1
ATOM 1358 C CA . TYR A 1 121 ? -8.668 9.801 15.532 1.00 13.52 102 TYR A CA 1
ATOM 1359 C C . TYR A 1 121 ? -7.744 10.876 14.965 1.00 14.30 102 TYR A C 1
ATOM 1360 O O . TYR A 1 121 ? -7.872 12.042 15.354 1.00 16.00 102 TYR A O 1
ATOM 1378 N N . MET A 1 122 ? -6.841 10.517 14.055 1.00 13.60 103 MET A N 1
ATOM 1379 C CA . MET A 1 122 ? -5.960 11.452 13.376 1.00 13.73 103 MET A CA 1
ATOM 1380 C C . MET A 1 122 ? -6.747 12.197 12.300 1.00 14.04 103 MET A C 1
ATOM 1381 O O . MET A 1 122 ? -7.775 11.731 11.807 1.00 14.36 103 MET A O 1
ATOM 1395 N N . GLN A 1 123 ? -6.232 13.354 11.901 1.00 15.19 104 GLN A N 1
ATOM 1396 C CA . GLN A 1 123 ? -6.927 14.133 10.877 1.00 16.62 104 GLN A CA 1
ATOM 1397 C C . GLN A 1 123 ? -6.823 13.471 9.512 1.00 14.64 104 GLN A C 1
ATOM 1398 O O . GLN A 1 123 ? -7.788 13.489 8.737 1.00 15.93 104 GLN A O 1
ATOM 1412 N N . VAL A 1 124 ? -5.678 12.883 9.210 1.00 14.15 105 VAL A N 1
ATOM 1413 C CA . VAL A 1 124 ? -5.385 12.369 7.876 1.00 13.77 105 VAL A CA 1
ATOM 1414 C C . VAL A 1 124 ? -5.656 10.866 7.814 1.00 13.44 105 VAL A C 1
ATOM 1415 O O . VAL A 1 124 ? -5.317 10.104 8.733 1.00 13.07 105 VAL A O 1
ATOM 1428 N N . GLU A 1 125 ? -6.266 10.447 6.712 1.00 11.92 106 GLU A N 1
ATOM 1429 C CA . GLU A 1 125 ? -6.526 9.035 6.466 1.00 10.98 106 GLU A CA 1
ATOM 1430 C C . GLU A 1 125 ? -5.224 8.254 6.306 1.00 11.03 106 GLU A C 1
ATOM 1431 O O . GLU A 1 125 ? -4.202 8.792 5.867 1.00 12.44 106 GLU A O 1
ATOM 1443 N N . PHE A 1 126 ? -5.274 6.968 6.638 1.00 10.40 107 PHE A N 1
ATOM 1444 C CA . PHE A 1 126 ? -4.162 6.077 6.377 1.00 11.03 107 PHE A CA 1
ATOM 1445 C C . PHE A 1 126 ? -4.687 4.832 5.694 1.00 9.69 107 PHE A C 1
ATOM 1446 O O . PHE A 1 126 ? -5.885 4.557 5.716 1.00 10.41 107 PHE A O 1
ATOM 1463 N N . PHE A 1 127 ? -3.783 4.076 5.079 1.00 10.31 108 PHE A N 1
ATOM 1464 C CA . PHE A 1 127 ? -4.149 2.856 4.370 1.00 9.98 108 PHE A CA 1
ATOM 1465 C C . PHE A 1 127 ? -3.856 1.657 5.266 1.00 10.10 108 PHE A C 1
ATOM 1466 O O . PHE A 1 127 ? -2.696 1.357 5.561 1.00 11.70 108 PHE A O 1
ATOM 1483 N N . LEU A 1 128 ? -4.902 0.981 5.710 1.00 9.53 109 LEU A N 1
ATOM 1484 C CA . LEU A 1 128 ? -4.764 -0.165 6.605 1.00 9.53 109 LEU A CA 1
ATOM 1485 C C . LEU A 1 128 ? -4.526 -1.403 5.749 1.00 9.57 109 LEU A C 1
ATOM 1486 O O . LEU A 1 128 ? -5.370 -1.771 4.931 1.00 10.47 109 LEU A O 1
ATOM 1502 N N . LYS A 1 129 ? -3.373 -2.043 5.932 1.00 9.72 110 LYS A N 1
ATOM 1503 C CA . LYS A 1 129 ? -3.087 -3.271 5.201 1.00 10.50 110 LYS A CA 1
ATOM 1504 C C . LYS A 1 129 ? -3.650 -4.501 5.893 1.00 10.09 110 LYS A C 1
ATOM 1505 O O . LYS A 1 129 ? -4.391 -5.271 5.269 1.00 11.09 110 LYS A O 1
ATOM 1524 N N . SER A 1 130 ? -3.323 -4.698 7.172 1.00 9.95 111 SER A N 1
ATOM 1525 C CA . SER A 1 130 ? -3.667 -5.947 7.838 1.00 10.03 111 SER A CA 1
ATOM 1526 C C . SER A 1 130 ? -3.617 -5.818 9.352 1.00 9.95 111 SER A C 1
ATOM 1527 O O . SER A 1 130 ? -2.956 -4.931 9.909 1.00 10.73 111 SER A O 1
ATOM 1535 N N . LEU A 1 131 ? -4.269 -6.776 9.991 1.00 10.27 112 LEU A N 1
ATOM 1536 C CA . LEU A 1 131 ? -4.087 -7.083 11.401 1.00 10.30 112 LEU A CA 1
ATOM 1537 C C . LEU A 1 131 ? -3.759 -8.563 11.487 1.00 9.98 112 LEU A C 1
ATOM 1538 O O . LEU A 1 131 ? -4.410 -9.384 10.834 1.00 11.01 112 LEU A O 1
ATOM 1554 N N . THR A 1 132 ? -2.791 -8.913 12.341 1.00 10.53 113 THR A N 1
ATOM 1555 C CA . THR A 1 132 ? -2.451 -10.308 12.589 1.00 11.75 113 THR A CA 1
ATOM 1556 C C . THR A 1 132 ? -2.432 -10.512 14.092 1.00 11.72 113 THR A C 1
ATOM 1557 O O . THR A 1 132 ? -1.763 -9.770 14.808 1.00 12.81 113 THR A O 1
ATOM 1568 N N . LEU A 1 133 ? -3.192 -11.494 14.570 1.00 12.06 114 LEU A N 1
ATOM 1569 C CA . LEU A 1 133 ? -3.216 -11.860 15.976 1.00 12.83 114 LEU A CA 1
ATOM 1570 C C . LEU A 1 133 ? -2.328 -13.081 16.130 1.00 13.66 114 LEU A C 1
ATOM 1571 O O . LEU A 1 133 ? -2.594 -14.140 15.544 1.00 14.97 114 LEU A O 1
ATOM 1587 N N . GLU A 1 134 ? -1.235 -12.910 16.858 1.00 14.45 115 GLU A N 1
ATOM 1588 C CA . GLU A 1 134 ? -0.203 -13.922 16.914 1.00 19.29 115 GLU A CA 1
ATOM 1589 C C . GLU A 1 134 ? -0.616 -15.020 17.887 1.00 21.58 115 GLU A C 1
ATOM 1590 O O . GLU A 1 134 ? -1.390 -14.808 18.821 1.00 22.61 115 GLU A O 1
ATOM 1602 N N . ALA A 1 135 ? -0.148 -16.219 17.611 1.00 24.76 116 ALA A N 1
ATOM 1603 C CA . ALA A 1 135 ? -0.480 -17.371 18.430 1.00 27.28 116 ALA A CA 1
ATOM 1604 C C . ALA A 1 135 ? 0.787 -18.166 18.659 1.00 30.99 116 ALA A C 1
ATOM 1605 O O . ALA A 1 135 ? 1.793 -17.969 17.971 1.00 30.77 116 ALA A O 1
ATOM 1612 N N . ILE A 1 136 ? 0.718 -19.076 19.641 1.00 33.24 117 ILE A N 1
ATOM 1613 C CA . ILE A 1 136 ? 1.825 -19.990 19.914 1.00 36.02 117 ILE A CA 1
ATOM 1614 C C . ILE A 1 136 ? 2.190 -20.749 18.647 1.00 38.24 117 ILE A C 1
ATOM 1615 O O . ILE A 1 136 ? 3.371 -20.897 18.305 1.00 39.51 117 ILE A O 1
ATOM 1631 N N . SER A 1 137 ? 1.180 -21.224 17.929 1.00 38.14 118 SER A N 1
ATOM 1632 C CA . SER A 1 137 ? 1.348 -21.982 16.703 1.00 39.15 118 SER A CA 1
ATOM 1633 C C . SER A 1 137 ? 0.977 -21.116 15.507 1.00 39.71 118 SER A C 1
ATOM 1634 O O . SER A 1 137 ? 0.058 -20.291 15.583 1.00 38.73 118 SER A O 1
ATOM 1642 N N . ASN A 1 138 ? 1.692 -21.300 14.395 1.00 40.71 119 ASN A N 1
ATOM 1643 C CA . ASN A 1 138 ? 1.263 -20.664 13.153 1.00 41.63 119 ASN A CA 1
ATOM 1644 C C . ASN A 1 138 ? -0.175 -21.049 12.830 1.00 39.38 119 ASN A C 1
ATOM 1645 O O . ASN A 1 138 ? -0.923 -20.256 12.242 1.00 39.17 119 ASN A O 1
ATOM 1656 N N A GLN A 1 139 ? -0.585 -22.252 13.231 0.53 38.32 120 GLN A N 1
ATOM 1657 N N B GLN A 1 139 ? -0.584 -22.255 13.233 0.47 38.23 120 GLN A N 1
ATOM 1658 C CA A GLN A 1 139 ? -1.944 -22.710 12.972 0.53 37.15 120 GLN A CA 1
ATOM 1659 C CA B GLN A 1 139 ? -1.942 -22.721 12.978 0.47 36.94 120 GLN A CA 1
ATOM 1660 C C A GLN A 1 139 ? -2.973 -21.799 13.635 0.53 34.09 120 GLN A C 1
ATOM 1661 C C B GLN A 1 139 ? -2.982 -21.835 13.654 0.47 34.07 120 GLN A C 1
ATOM 1662 O O A GLN A 1 139 ? -4.056 -21.564 13.080 0.53 33.93 120 GLN A O 1
ATOM 1663 O O B GLN A 1 139 ? -4.086 -21.655 13.122 0.47 34.12 120 GLN A O 1
ATOM 1690 N N . GLY A 1 140 ? -2.654 -21.271 14.818 1.00 30.46 121 GLY A N 1
ATOM 1691 C CA . GLY A 1 140 ? -3.592 -20.447 15.558 1.00 25.35 121 GLY A CA 1
ATOM 1692 C C . GLY A 1 140 ? -3.590 -18.982 15.209 1.00 20.76 121 GLY A C 1
ATOM 1693 O O . GLY A 1 140 ? -4.421 -18.229 15.726 1.00 21.30 121 GLY A O 1
ATOM 1698 N N . THR A 1 141 ? -2.682 -18.550 14.341 1.00 18.41 122 THR A N 1
ATOM 1699 C CA . THR A 1 141 ? -2.626 -17.147 13.958 1.00 16.84 122 THR A CA 1
ATOM 1700 C C . THR A 1 141 ? -3.947 -16.749 13.312 1.00 14.98 122 THR A C 1
ATOM 1701 O O . THR A 1 141 ? -4.474 -17.484 12.467 1.00 18.14 122 THR A O 1
ATOM 1712 N N . ILE A 1 142 ? -4.499 -15.593 13.699 1.00 12.87 123 ILE A N 1
ATOM 1713 C CA . ILE A 1 142 ? -5.732 -15.097 13.095 1.00 12.34 123 ILE A CA 1
ATOM 1714 C C . ILE A 1 142 ? -5.356 -13.899 12.230 1.00 11.74 123 ILE A C 1
ATOM 1715 O O . ILE A 1 142 ? -4.778 -12.915 12.726 1.00 12.70 123 ILE A O 1
ATOM 1731 N N . ARG A 1 143 ? -5.687 -13.976 10.943 1.00 12.06 124 ARG A N 1
ATOM 1732 C CA . ARG A 1 143 ? -5.282 -12.976 9.973 1.00 11.89 124 ARG A CA 1
ATOM 1733 C C . ARG A 1 143 ? -6.479 -12.210 9.437 1.00 10.34 124 ARG A C 1
ATOM 1734 O O . ARG A 1 143 ? -7.530 -12.789 9.138 1.00 11.31 124 ARG A O 1
ATOM 1755 N N . PHE A 1 144 ? -6.273 -10.908 9.259 1.00 10.60 125 PHE A N 1
ATOM 1756 C CA . PHE A 1 144 ? -7.264 -9.991 8.708 1.00 10.44 125 PHE A CA 1
ATOM 1757 C C . PHE A 1 144 ? -6.583 -9.247 7.569 1.00 10.73 125 PHE A C 1
ATOM 1758 O O . PHE A 1 144 ? -5.594 -8.537 7.788 1.00 12.39 125 PHE A O 1
ATOM 1775 N N . VAL A 1 145 ? -7.076 -9.439 6.352 1.00 10.36 126 VAL A N 1
ATOM 1776 C CA . VAL A 1 145 ? -6.564 -8.752 5.184 1.00 10.59 126 VAL A CA 1
ATOM 1777 C C . VAL A 1 145 ? -7.513 -7.605 4.914 1.00 10.15 126 VAL A C 1
ATOM 1778 O O . VAL A 1 145 ? -8.686 -7.829 4.616 1.00 11.77 126 VAL A O 1
ATOM 1791 N N . CYS A 1 146 ? -7.025 -6.381 5.045 1.00 10.32 127 CYS A N 1
ATOM 1792 C CA . CYS A 1 146 ? -7.891 -5.212 5.058 1.00 10.34 127 CYS A CA 1
ATOM 1793 C C . CYS A 1 146 ? -7.765 -4.411 3.768 1.00 10.47 127 CYS A C 1
ATOM 1794 O O . CYS A 1 146 ? -8.764 -4.177 3.075 1.00 11.72 127 CYS A O 1
ATOM 1802 N N . ASN A 1 147 ? -6.560 -3.963 3.439 1.00 9.85 128 ASN A N 1
ATOM 1803 C CA . ASN A 1 147 ? -6.286 -3.177 2.238 1.00 10.53 128 ASN A CA 1
ATOM 1804 C C . ASN A 1 147 ? -7.349 -2.101 1.996 1.00 10.30 128 ASN A C 1
ATOM 1805 O O . ASN A 1 147 ? -7.995 -2.031 0.949 1.00 10.63 128 ASN A O 1
ATOM 1816 N N . SER A 1 148 ? -7.520 -1.229 2.981 1.00 9.26 129 SER A N 1
ATOM 1817 C CA . SER A 1 148 ? -8.588 -0.238 2.919 1.00 9.41 129 SER A CA 1
ATOM 1818 C C . SER A 1 148 ? -8.170 1.074 3.573 1.00 9.24 129 SER A C 1
ATOM 1819 O O . SER A 1 148 ? -7.528 1.083 4.631 1.00 9.84 129 SER A O 1
ATOM 1827 N N . TRP A 1 149 ? -8.560 2.183 2.948 1.00 8.70 130 TRP A N 1
ATOM 1828 C CA . TRP A 1 149 ? -8.333 3.488 3.548 1.00 9.01 130 TRP A CA 1
ATOM 1829 C C . TRP A 1 149 ? -9.256 3.708 4.741 1.00 8.71 130 TRP A C 1
ATOM 1830 O O . TRP A 1 149 ? -10.456 3.422 4.676 1.00 9.35 130 TRP A O 1
ATOM 1851 N N . VAL A 1 150 ? -8.698 4.238 5.823 1.00 9.25 131 VAL A N 1
ATOM 1852 C CA . VAL A 1 150 ? -9.460 4.553 7.028 1.00 9.18 131 VAL A CA 1
ATOM 1853 C C . VAL A 1 150 ? -9.332 6.042 7.289 1.00 9.37 131 VAL A C 1
ATOM 1854 O O . VAL A 1 150 ? -8.276 6.521 7.727 1.00 9.57 131 VAL A O 1
ATOM 1867 N N . TYR A 1 151 ? -10.405 6.763 6.990 1.00 9.17 132 TYR A N 1
ATOM 1868 C CA . TYR A 1 151 ? -10.486 8.197 7.219 1.00 9.64 132 TYR A CA 1
ATOM 1869 C C . TYR A 1 151 ? -10.760 8.490 8.698 1.00 9.69 132 TYR A C 1
ATOM 1870 O O . TYR A 1 151 ? -11.051 7.593 9.502 1.00 10.41 132 TYR A O 1
ATOM 1888 N N . ASN A 1 152 ? -10.672 9.771 9.043 1.00 10.72 133 ASN A N 1
ATOM 1889 C CA . ASN A 1 152 ? -10.976 10.212 10.386 1.00 10.94 133 ASN A CA 1
ATOM 1890 C C . ASN A 1 152 ? -12.372 9.753 10.764 1.00 11.12 133 ASN A C 1
ATOM 1891 O O . ASN A 1 152 ? -13.307 9.818 9.965 1.00 11.51 133 ASN A O 1
ATOM 1902 N N . THR A 1 153 ? -12.510 9.354 12.031 1.00 11.92 134 THR A N 1
ATOM 1903 C CA . THR A 1 153 ? -13.732 8.743 12.524 1.00 12.65 134 THR A CA 1
ATOM 1904 C C . THR A 1 153 ? -14.964 9.622 12.328 1.00 13.05 134 THR A C 1
ATOM 1905 O O . THR A 1 153 ? -16.065 9.090 12.132 1.00 14.51 134 THR A O 1
ATOM 1916 N N . LYS A 1 154 ? -14.814 10.956 12.384 1.00 13.99 135 LYS A N 1
ATOM 1917 C CA . LYS A 1 154 ? -15.977 11.827 12.227 1.00 16.25 135 LYS A CA 1
ATOM 1918 C C . LYS A 1 154 ? -16.551 11.812 10.816 1.00 16.46 135 LYS A C 1
ATOM 1919 O O . LYS A 1 154 ? -17.658 12.316 10.613 1.00 17.43 135 LYS A O 1
ATOM 1938 N N . LEU A 1 155 ? -15.845 11.256 9.838 1.00 14.57 136 LEU A N 1
ATOM 1939 C CA . LEU A 1 155 ? -16.343 11.167 8.467 1.00 14.57 136 LEU A CA 1
ATOM 1940 C C . LEU A 1 155 ? -17.151 9.904 8.197 1.00 15.97 136 LEU A C 1
ATOM 1941 O O . LEU A 1 155 ? -17.641 9.725 7.074 1.00 18.48 136 LEU A O 1
ATOM 1957 N N . TYR A 1 156 ? -17.320 9.029 9.178 1.00 15.22 137 TYR A N 1
ATOM 1958 C CA . TYR A 1 156 ? -18.070 7.786 8.996 1.00 14.90 137 TYR A CA 1
ATOM 1959 C C . TYR A 1 156 ? -19.351 7.766 9.815 1.00 17.47 137 TYR A C 1
ATOM 1960 O O . TYR A 1 156 ? -19.328 8.050 11.015 1.00 19.39 137 TYR A O 1
ATOM 1978 N N A LYS A 1 157 ? -20.457 7.368 9.184 0.46 18.76 138 LYS A N 1
ATOM 1979 N N B LYS A 1 157 ? -20.455 7.406 9.154 0.54 18.11 138 LYS A N 1
ATOM 1980 C CA A LYS A 1 157 ? -21.712 7.198 9.912 0.46 20.33 138 LYS A CA 1
ATOM 1981 C CA B LYS A 1 157 ? -21.715 7.164 9.851 0.54 19.16 138 LYS A CA 1
ATOM 1982 C C A LYS A 1 157 ? -21.744 5.915 10.733 0.46 20.11 138 LYS A C 1
ATOM 1983 C C B LYS A 1 157 ? -21.577 6.002 10.822 0.54 19.39 138 LYS A C 1
ATOM 1984 O O A LYS A 1 157 ? -22.533 5.816 11.681 0.46 20.88 138 LYS A O 1
ATOM 1985 O O B LYS A 1 157 ? -22.058 6.065 11.962 0.54 19.78 138 LYS A O 1
ATOM 2022 N N . SER A 1 158 ? -20.918 4.935 10.394 1.00 18.84 139 SER A N 1
ATOM 2023 C CA . SER A 1 158 ? -20.737 3.768 11.239 1.00 19.16 139 SER A CA 1
ATOM 2024 C C . SER A 1 158 ? -19.274 3.350 11.199 1.00 15.73 139 SER A C 1
ATOM 2025 O O . SER A 1 158 ? -18.557 3.598 10.230 1.00 14.88 139 SER A O 1
ATOM 2034 N N . VAL A 1 159 ? -18.835 2.735 12.288 1.00 14.22 140 VAL A N 1
ATOM 2035 C CA . VAL A 1 159 ? -17.412 2.480 12.481 1.00 12.11 140 VAL A CA 1
ATOM 2036 C C . VAL A 1 159 ? -16.940 1.424 11.485 1.00 11.42 140 VAL A C 1
ATOM 2037 O O . VAL A 1 159 ? -17.622 0.425 11.232 1.00 12.40 140 VAL A O 1
ATOM 2050 N N . ARG A 1 160 ? -15.764 1.633 10.914 1.00 10.15 141 ARG A N 1
ATOM 2051 C CA . ARG A 1 160 ? -15.213 0.645 9.999 1.00 9.34 141 ARG A CA 1
ATOM 2052 C C . ARG A 1 160 ? -15.046 -0.713 10.662 1.00 9.63 141 ARG A C 1
ATOM 2053 O O . ARG A 1 160 ? -14.488 -0.811 11.758 1.00 9.91 141 ARG A O 1
ATOM 2074 N N . ILE A 1 161 ? -15.498 -1.759 9.964 1.00 9.49 142 ILE A N 1
ATOM 2075 C CA . ILE A 1 161 ? -15.412 -3.130 10.433 1.00 9.06 142 ILE A CA 1
ATOM 2076 C C . ILE A 1 161 ? -14.657 -3.971 9.417 1.00 9.00 142 ILE A C 1
ATOM 2077 O O . ILE A 1 161 ? -14.828 -3.814 8.200 1.00 9.65 142 ILE A O 1
ATOM 2093 N N . PHE A 1 162 ? -13.806 -4.861 9.920 1.00 8.55 143 PHE A N 1
ATOM 2094 C CA . PHE A 1 162 ? -13.035 -5.780 9.097 1.00 8.93 143 PHE A CA 1
ATOM 2095 C C . PHE A 1 162 ? -13.179 -7.181 9.651 1.00 8.67 143 PHE A C 1
ATOM 2096 O O . PHE A 1 162 ? -13.179 -7.371 10.869 1.00 10.25 143 PHE A O 1
ATOM 2113 N N . PHE A 1 163 ? -13.272 -8.158 8.763 1.00 9.07 144 PHE A N 1
ATOM 2114 C CA . PHE A 1 163 ? -13.447 -9.554 9.135 1.00 9.52 144 PHE A CA 1
ATOM 2115 C C . PHE A 1 163 ? -12.149 -10.336 8.963 1.00 9.27 144 PHE A C 1
ATOM 2116 O O . PHE A 1 163 ? -11.321 -10.007 8.101 1.00 10.10 144 PHE A O 1
ATOM 2133 N N . ALA A 1 164 ? -11.986 -11.375 9.775 1.00 10.02 145 ALA A N 1
ATOM 2134 C CA . ALA A 1 164 ? -10.884 -12.304 9.577 1.00 10.43 145 ALA A CA 1
ATOM 2135 C C . ALA A 1 164 ? -11.049 -13.004 8.221 1.00 10.67 145 ALA A C 1
ATOM 2136 O O . ALA A 1 164 ? -12.088 -12.933 7.575 1.00 13.94 145 ALA A O 1
ATOM 2143 N N . ASN A 1 165 ? -10.006 -13.694 7.784 1.00 9.64 146 ASN A N 1
ATOM 2144 C CA . ASN A 1 165 ? -9.920 -14.239 6.432 1.00 10.47 146 ASN A CA 1
ATOM 2145 C C . ASN A 1 165 ? -10.596 -15.598 6.256 1.00 10.97 146 ASN A C 1
ATOM 2146 O O . ASN A 1 165 ? -10.339 -16.290 5.271 1.00 11.71 146 ASN A O 1
ATOM 2157 N N . HIS A 1 166 ? -11.493 -15.993 7.148 1.00 11.45 147 HIS A N 1
ATOM 2158 C CA . HIS A 1 166 ? -12.288 -17.194 6.932 1.00 11.93 147 HIS A CA 1
ATOM 2159 C C . HIS A 1 166 ? -13.329 -16.939 5.851 1.00 12.43 147 HIS A C 1
ATOM 2160 O O . HIS A 1 166 ? -13.701 -15.804 5.573 1.00 15.35 147 HIS A O 1
ATOM 2174 N N . THR A 1 167 ? -13.759 -18.005 5.198 1.00 11.59 148 THR A N 1
ATOM 2175 C CA . THR A 1 167 ? -14.709 -17.919 4.102 1.00 10.12 148 THR A CA 1
ATOM 2176 C C . THR A 1 167 ? -15.991 -18.609 4.522 1.00 10.16 148 THR A C 1
ATOM 2177 O O . THR A 1 167 ? -15.952 -19.741 5.016 1.00 11.64 148 THR A O 1
ATOM 2188 N N . TYR A 1 168 ? -17.118 -17.943 4.291 1.00 9.55 149 TYR A N 1
ATOM 2189 C CA . TYR A 1 168 ? -18.423 -18.504 4.626 1.00 10.06 149 TYR A CA 1
ATOM 2190 C C . TYR A 1 168 ? -19.490 -18.129 3.604 1.00 10.28 149 TYR A C 1
ATOM 2191 O O . TYR A 1 168 ? -19.715 -16.941 3.351 1.00 9.82 149 TYR A O 1
ATOM 2209 N N . VAL A 1 169 ? -20.222 -19.118 3.091 1.00 10.31 150 VAL A N 1
ATOM 2210 C CA . VAL A 1 169 ? -21.532 -18.836 2.512 1.00 10.27 150 VAL A CA 1
ATOM 2211 C C . VAL A 1 169 ? -22.443 -18.340 3.637 1.00 9.99 150 VAL A C 1
ATOM 2212 O O . VAL A 1 169 ? -22.170 -18.602 4.823 1.00 10.15 150 VAL A O 1
ATOM 2225 N N . PRO A 1 170 ? -23.567 -17.686 3.316 1.00 10.37 151 PRO A N 1
ATOM 2226 C CA . PRO A 1 170 ? -24.410 -17.110 4.386 1.00 11.22 151 PRO A CA 1
ATOM 2227 C C . PRO A 1 170 ? -24.888 -18.117 5.410 1.00 11.93 151 PRO A C 1
ATOM 2228 O O . PRO A 1 170 ? -24.938 -17.804 6.611 1.00 12.30 151 PRO A O 1
ATOM 2239 N N . SER A 1 171 ? -25.214 -19.338 4.984 1.00 11.61 152 SER A N 1
ATOM 2240 C CA . SER A 1 171 ? -25.715 -20.334 5.927 1.00 12.75 152 SER A CA 1
ATOM 2241 C C . SER A 1 171 ? -24.621 -20.890 6.833 1.00 12.59 152 SER A C 1
ATOM 2242 O O . SER A 1 171 ? -24.944 -21.654 7.764 1.00 14.34 152 SER A O 1
ATOM 2250 N N . GLU A 1 172 ? -23.353 -20.514 6.618 1.00 11.96 153 GLU A N 1
ATOM 2251 C CA . GLU A 1 172 ? -22.245 -20.879 7.486 1.00 12.04 153 GLU A CA 1
ATOM 2252 C C . GLU A 1 172 ? -21.717 -19.727 8.331 1.00 11.14 153 GLU A C 1
ATOM 2253 O O . GLU A 1 172 ? -20.897 -19.965 9.224 1.00 12.24 153 GLU A O 1
ATOM 2265 N N . THR A 1 173 ? -22.169 -18.500 8.111 1.00 11.02 154 THR A N 1
ATOM 2266 C CA . THR A 1 173 ? -21.689 -17.398 8.936 1.00 10.96 154 THR A CA 1
ATOM 2267 C C . THR A 1 173 ? -21.897 -17.717 10.413 1.00 10.97 154 THR A C 1
ATOM 2268 O O . THR A 1 173 ? -23.011 -18.073 10.803 1.00 11.34 154 THR A O 1
ATOM 2279 N N . PRO A 1 174 ? -20.880 -17.571 11.251 1.00 10.60 155 PRO A N 1
ATOM 2280 C CA . PRO A 1 174 ? -21.105 -17.719 12.693 1.00 11.10 155 PRO A CA 1
ATOM 2281 C C . PRO A 1 174 ? -22.248 -16.813 13.129 1.00 11.33 155 PRO A C 1
ATOM 2282 O O . PRO A 1 174 ? -22.322 -15.650 12.731 1.00 11.87 155 PRO A O 1
ATOM 2293 N N . ALA A 1 175 ? -23.143 -17.346 13.975 1.00 11.66 156 ALA A N 1
ATOM 2294 C CA . ALA A 1 175 ? -24.326 -16.576 14.358 1.00 11.94 156 ALA A CA 1
ATOM 2295 C C . ALA A 1 175 ? -23.996 -15.189 14.887 1.00 11.80 156 ALA A C 1
ATOM 2296 O O . ALA A 1 175 ? -24.705 -14.242 14.520 1.00 12.22 156 ALA A O 1
ATOM 2303 N N . PRO A 1 176 ? -22.956 -14.988 15.703 1.00 11.68 157 PRO A N 1
ATOM 2304 C CA . PRO A 1 176 ? -22.665 -13.643 16.208 1.00 11.59 157 PRO A CA 1
ATOM 2305 C C . PRO A 1 176 ? -22.163 -12.680 15.148 1.00 10.99 157 PRO A C 1
ATOM 2306 O O . PRO A 1 176 ? -21.993 -11.499 15.462 1.00 10.97 157 PRO A O 1
ATOM 2317 N N . LEU A 1 177 ? -21.909 -13.146 13.918 1.00 10.30 158 LEU A N 1
ATOM 2318 C CA . LEU A 1 177 ? -21.457 -12.292 12.825 1.00 10.25 158 LEU A CA 1
ATOM 2319 C C . LEU A 1 177 ? -22.530 -12.060 11.766 1.00 9.88 158 LEU A C 1
ATOM 2320 O O . LEU A 1 177 ? -22.288 -11.288 10.837 1.00 10.35 158 LEU A O 1
ATOM 2336 N N . VAL A 1 178 ? -23.694 -12.715 11.865 1.00 10.74 159 VAL A N 1
ATOM 2337 C CA . VAL A 1 178 ? -24.706 -12.638 10.804 1.00 10.34 159 VAL A CA 1
ATOM 2338 C C . VAL A 1 178 ? -25.190 -11.205 10.605 1.00 10.21 159 VAL A C 1
ATOM 2339 O O . VAL A 1 178 ? -25.219 -10.687 9.485 1.00 11.35 159 VAL A O 1
ATOM 2352 N N . GLU A 1 179 ? -25.571 -10.537 11.692 1.00 10.85 160 GLU A N 1
ATOM 2353 C CA . GLU A 1 179 ? -26.056 -9.167 11.578 1.00 12.12 160 GLU A CA 1
ATOM 2354 C C . GLU A 1 179 ? -24.951 -8.216 11.124 1.00 10.32 160 GLU A C 1
ATOM 2355 O O . GLU A 1 179 ? -25.185 -7.373 10.249 1.00 11.42 160 GLU A O 1
ATOM 2367 N N . TYR A 1 180 ? -23.728 -8.368 11.647 1.00 10.15 161 TYR A N 1
ATOM 2368 C CA . TYR A 1 180 ? -22.646 -7.497 11.173 1.00 9.93 161 TYR A CA 1
ATOM 2369 C C . TYR A 1 180 ? -22.438 -7.662 9.673 1.00 9.46 161 TYR A C 1
ATOM 2370 O O . TYR A 1 180 ? -22.182 -6.683 8.961 1.00 9.38 161 TYR A O 1
ATOM 2388 N N . ARG A 1 181 ? -22.462 -8.906 9.198 1.00 9.33 162 ARG A N 1
ATOM 2389 C CA . ARG A 1 181 ? -22.249 -9.186 7.782 1.00 9.49 162 ARG A CA 1
ATOM 2390 C C . ARG A 1 181 ? -23.287 -8.457 6.938 1.00 9.06 162 ARG A C 1
ATOM 2391 O O . ARG A 1 181 ? -22.953 -7.816 5.930 1.00 9.84 162 ARG A O 1
ATOM 2412 N N . GLU A 1 182 ? -24.556 -8.574 7.310 1.00 10.10 163 GLU A N 1
ATOM 2413 C CA . GLU A 1 182 ? -25.628 -7.951 6.548 1.00 10.66 163 GLU A CA 1
ATOM 2414 C C . GLU A 1 182 ? -25.620 -6.441 6.681 1.00 10.24 163 GLU A C 1
ATOM 2415 O O . GLU A 1 182 ? -25.882 -5.735 5.701 1.00 10.58 163 GLU A O 1
ATOM 2427 N N . GLU A 1 183 ? -25.348 -5.924 7.881 1.00 9.96 164 GLU A N 1
ATOM 2428 C CA . GLU A 1 183 ? -25.320 -4.478 8.044 1.00 10.94 164 GLU A CA 1
ATOM 2429 C C . GLU A 1 183 ? -24.209 -3.846 7.227 1.00 9.46 164 GLU A C 1
ATOM 2430 O O . GLU A 1 183 ? -24.363 -2.733 6.715 1.00 10.17 164 GLU A O 1
ATOM 2442 N N . GLU A 1 184 ? -23.090 -4.550 7.078 1.00 9.32 165 GLU A N 1
ATOM 2443 C CA . GLU A 1 184 ? -22.018 -4.027 6.243 1.00 9.54 165 GLU A CA 1
ATOM 2444 C C . GLU A 1 184 ? -22.429 -3.983 4.777 1.00 9.05 165 GLU A C 1
ATOM 2445 O O . GLU A 1 184 ? -22.158 -3.005 4.083 1.00 9.29 165 GLU A O 1
ATOM 2457 N N . LEU A 1 185 ? -23.126 -5.014 4.293 1.00 9.20 166 LEU A N 1
ATOM 2458 C CA . LEU A 1 185 ? -23.675 -4.948 2.937 1.00 9.19 166 LEU A CA 1
ATOM 2459 C C . LEU A 1 185 ? -24.655 -3.795 2.784 1.00 9.16 166 LEU A C 1
ATOM 2460 O O . LEU A 1 185 ? -24.620 -3.084 1.777 1.00 9.51 166 LEU A O 1
ATOM 2476 N N A LYS A 1 186 ? -25.550 -3.592 3.759 0.59 9.46 167 LYS A N 1
ATOM 2477 N N B LYS A 1 186 ? -25.523 -3.586 3.774 0.41 9.88 167 LYS A N 1
ATOM 2478 C CA A LYS A 1 186 ? -26.452 -2.447 3.685 0.59 10.48 167 LYS A CA 1
ATOM 2479 C CA B LYS A 1 186 ? -26.456 -2.470 3.706 0.41 10.89 167 LYS A CA 1
ATOM 2480 C C A LYS A 1 186 ? -25.681 -1.136 3.591 0.59 10.05 167 LYS A C 1
ATOM 2481 C C B LYS A 1 186 ? -25.719 -1.130 3.640 0.41 10.31 167 LYS A C 1
ATOM 2482 O O A LYS A 1 186 ? -26.041 -0.239 2.813 0.59 11.29 167 LYS A O 1
ATOM 2483 O O B LYS A 1 186 ? -26.137 -0.212 2.923 0.41 11.36 167 LYS A O 1
ATOM 2520 N N . SER A 1 187 ? -24.608 -1.006 4.371 1.00 10.10 168 SER A N 1
ATOM 2521 C CA . SER A 1 187 ? -23.791 0.204 4.321 1.00 10.94 168 SER A CA 1
ATOM 2522 C C . SER A 1 187 ? -23.199 0.402 2.937 1.00 10.06 168 SER A C 1
ATOM 2523 O O . SER A 1 187 ? -23.173 1.518 2.417 1.00 12.12 168 SER A O 1
ATOM 2532 N N . LEU A 1 188 ? -22.695 -0.675 2.335 1.00 9.33 169 LEU A N 1
ATOM 2533 C CA . LEU A 1 188 ? -22.098 -0.605 1.001 1.00 8.72 169 LEU A CA 1
ATOM 2534 C C . LEU A 1 188 ? -23.112 -0.238 -0.074 1.00 9.34 169 LEU A C 1
ATOM 2535 O O . LEU A 1 188 ? -22.741 0.347 -1.100 1.00 9.76 169 LEU A O 1
ATOM 2551 N N . ARG A 1 189 ? -24.391 -0.584 0.121 1.00 9.61 170 ARG A N 1
ATOM 2552 C CA . ARG A 1 189 ? -25.416 -0.288 -0.870 1.00 9.67 170 ARG A CA 1
ATOM 2553 C C . ARG A 1 189 ? -25.880 1.158 -0.829 1.00 9.97 170 ARG A C 1
ATOM 2554 O O . ARG A 1 189 ? -26.316 1.695 -1.854 1.00 10.74 170 ARG A O 1
ATOM 2575 N N . GLY A 1 190 ? -25.843 1.796 0.341 1.00 10.90 171 GLY A N 1
ATOM 2576 C CA . GLY A 1 190 ? -26.391 3.143 0.449 1.00 11.56 171 GLY A CA 1
ATOM 2577 C C . GLY A 1 190 ? -27.874 3.147 0.182 1.00 12.40 171 GLY A C 1
ATOM 2578 O O . GLY A 1 190 ? -28.544 2.127 0.230 1.00 13.49 171 GLY A O 1
ATOM 2582 N N . ASN A 1 191 ? -28.391 4.331 -0.123 1.00 12.95 172 ASN A N 1
ATOM 2583 C CA . ASN A 1 191 ? -29.828 4.493 -0.286 1.00 14.64 172 ASN A CA 1
ATOM 2584 C C . ASN A 1 191 ? -30.194 5.121 -1.616 1.00 14.51 172 ASN A C 1
ATOM 2585 O O . ASN A 1 191 ? -31.352 5.508 -1.806 1.00 15.88 172 ASN A O 1
ATOM 2596 N N . GLY A 1 192 ? -29.261 5.188 -2.550 1.00 13.42 173 GLY A N 1
ATOM 2597 C CA . GLY A 1 192 ? -29.560 5.696 -3.870 1.00 13.72 173 GLY A CA 1
ATOM 2598 C C . GLY A 1 192 ? -29.635 7.191 -3.989 1.00 13.36 173 GLY A C 1
ATOM 2599 O O . GLY A 1 192 ? -30.007 7.682 -5.063 1.00 15.58 173 GLY A O 1
ATOM 2603 N N . THR A 1 193 ? -29.263 7.928 -2.946 1.00 13.40 174 THR A N 1
ATOM 2604 C CA . THR A 1 193 ? -29.335 9.380 -2.954 1.00 13.98 174 THR A CA 1
ATOM 2605 C C . THR A 1 193 ? -28.000 9.962 -2.524 1.00 12.44 174 THR A C 1
ATOM 2606 O O . THR A 1 193 ? -27.176 9.312 -1.867 1.00 12.86 174 THR A O 1
ATOM 2617 N N . GLY A 1 194 ? -27.799 11.208 -2.909 1.00 12.65 175 GLY A N 1
ATOM 2618 C CA . GLY A 1 194 ? -26.697 12.009 -2.426 1.00 12.23 175 GLY A CA 1
ATOM 2619 C C . GLY A 1 194 ? -25.495 11.994 -3.347 1.00 10.58 175 GLY A C 1
ATOM 2620 O O . GLY A 1 194 ? -25.238 11.028 -4.088 1.00 11.08 175 GLY A O 1
ATOM 2624 N N . GLU A 1 195 ? -24.725 13.075 -3.279 1.00 10.36 176 GLU A N 1
ATOM 2625 C CA . GLU A 1 195 ? -23.460 13.151 -3.988 1.00 9.70 176 GLU A CA 1
ATOM 2626 C C . GLU A 1 195 ? -22.426 12.292 -3.277 1.00 9.25 176 GLU A C 1
ATOM 2627 O O . GLU A 1 195 ? -22.210 12.417 -2.074 1.00 11.00 176 GLU A O 1
ATOM 2639 N N . ARG A 1 196 ? -21.788 11.405 -4.010 1.00 9.03 177 ARG A N 1
ATOM 2640 C CA . ARG A 1 196 ? -20.793 10.531 -3.413 1.00 8.54 177 ARG A CA 1
ATOM 2641 C C . ARG A 1 196 ? -19.493 11.272 -3.141 1.00 8.54 177 ARG A C 1
ATOM 2642 O O . ARG A 1 196 ? -18.979 12.000 -4.002 1.00 9.54 177 ARG A O 1
ATOM 2663 N N . LYS A 1 197 ? -19.003 11.144 -1.905 1.00 8.56 178 LYS A N 1
ATOM 2664 C CA . LYS A 1 197 ? -17.810 11.823 -1.428 1.00 8.67 178 LYS A CA 1
ATOM 2665 C C . LYS A 1 197 ? -16.594 10.900 -1.511 1.00 8.82 178 LYS A C 1
ATOM 2666 O O . LYS A 1 197 ? -16.714 9.682 -1.581 1.00 8.82 178 LYS A O 1
ATOM 2685 N N . GLU A 1 198 ? -15.403 11.498 -1.423 1.00 9.07 179 GLU A N 1
ATOM 2686 C CA . GLU A 1 198 ? -14.160 10.765 -1.598 1.00 9.73 179 GLU A CA 1
ATOM 2687 C C . GLU A 1 198 ? -14.069 9.556 -0.684 1.00 9.27 179 GLU A C 1
ATOM 2688 O O . GLU A 1 198 ? -13.599 8.491 -1.097 1.00 9.12 179 GLU A O 1
ATOM 2700 N N A TYR A 1 199 ? -14.470 9.712 0.569 0.66 9.12 180 TYR A N 1
ATOM 2701 N N B TYR A 1 199 ? -14.475 9.714 0.573 0.34 9.34 180 TYR A N 1
ATOM 2702 C CA A TYR A 1 199 ? -14.366 8.668 1.580 0.66 9.19 180 TYR A CA 1
ATOM 2703 C CA B TYR A 1 199 ? -14.358 8.664 1.575 0.34 9.52 180 TYR A CA 1
ATOM 2704 C C A TYR A 1 199 ? -15.541 7.693 1.582 0.66 8.92 180 TYR A C 1
ATOM 2705 C C B TYR A 1 199 ? -15.519 7.674 1.553 0.34 8.87 180 TYR A C 1
ATOM 2706 O O A TYR A 1 199 ? -15.545 6.743 2.381 0.66 9.43 180 TYR A O 1
ATOM 2707 O O B TYR A 1 199 ? -15.478 6.681 2.291 0.34 9.14 180 TYR A O 1
ATOM 2742 N N . ASP A 1 200 ? -16.555 7.911 0.747 1.00 8.57 181 ASP A N 1
ATOM 2743 C CA . ASP A 1 200 ? -17.668 6.976 0.683 1.00 8.96 181 ASP A CA 1
ATOM 2744 C C . ASP A 1 200 ? -17.218 5.658 0.070 1.00 8.93 181 ASP A C 1
ATOM 2745 O O . ASP A 1 200 ? -16.352 5.608 -0.802 1.00 8.78 181 ASP A O 1
ATOM 2755 N N A ARG A 1 201 ? -17.896 4.593 0.480 0.51 9.11 182 ARG A N 1
ATOM 2756 N N B ARG A 1 201 ? -17.803 4.586 0.585 0.49 9.18 182 ARG A N 1
ATOM 2757 C CA A ARG A 1 201 ? -17.666 3.233 -0.007 0.51 9.35 182 ARG A CA 1
ATOM 2758 C CA B ARG A 1 201 ? -17.681 3.241 0.041 0.49 8.80 182 ARG A CA 1
ATOM 2759 C C A ARG A 1 201 ? -18.953 2.643 -0.576 0.51 9.85 182 ARG A C 1
ATOM 2760 C C B ARG A 1 201 ? -19.095 2.776 -0.274 0.49 8.41 182 ARG A C 1
ATOM 2761 O O A ARG A 1 201 ? -19.196 1.445 -0.503 0.51 11.65 182 ARG A O 1
ATOM 2762 O O B ARG A 1 201 ? -19.594 1.815 0.329 0.49 9.30 182 ARG A O 1
ATOM 2803 N N . ILE A 1 202 ? -19.759 3.484 -1.187 1.00 9.33 183 ILE A N 1
ATOM 2804 C CA . ILE A 1 202 ? -21.124 3.176 -1.590 1.00 8.81 183 ILE A CA 1
ATOM 2805 C C . ILE A 1 202 ? -21.142 2.815 -3.063 1.00 8.01 183 ILE A C 1
ATOM 2806 O O . ILE A 1 202 ? -20.744 3.614 -3.919 1.00 8.51 183 ILE A O 1
ATOM 2823 N N . TYR A 1 203 ? -21.635 1.610 -3.341 1.00 8.23 184 TYR A N 1
ATOM 2824 C CA . TYR A 1 203 ? -21.696 1.000 -4.668 1.00 7.73 184 TYR A CA 1
ATOM 2825 C C . TYR A 1 203 ? -23.151 1.007 -5.116 1.00 8.40 184 TYR A C 1
ATOM 2826 O O . TYR A 1 203 ? -24.003 0.422 -4.438 1.00 8.80 184 TYR A O 1
ATOM 2844 N N . ASP A 1 204 ? -23.423 1.623 -6.268 1.00 7.65 185 ASP A N 1
ATOM 2845 C CA . ASP A 1 204 ? -24.773 1.652 -6.836 1.00 7.41 185 ASP A CA 1
ATOM 2846 C C . ASP A 1 204 ? -24.628 1.929 -8.333 1.00 7.00 185 ASP A C 1
ATOM 2847 O O . ASP A 1 204 ? -23.522 2.173 -8.829 1.00 7.72 185 ASP A O 1
ATOM 2856 N N . TYR A 1 205 ? -25.759 1.927 -9.024 1.00 7.63 186 TYR A N 1
ATOM 2857 C CA . TYR A 1 205 ? -25.816 1.997 -10.470 1.00 7.81 186 TYR A CA 1
ATOM 2858 C C . TYR A 1 205 ? -26.370 3.327 -10.966 1.00 7.61 186 TYR A C 1
ATOM 2859 O O . TYR A 1 205 ? -27.244 3.939 -10.343 1.00 8.89 186 TYR A O 1
ATOM 2877 N N . ASP A 1 206 ? -25.911 3.736 -12.153 1.00 7.66 187 ASP A N 1
ATOM 2878 C CA . ASP A 1 206 ? -26.522 4.829 -12.890 1.00 7.49 187 ASP A CA 1
ATOM 2879 C C . ASP A 1 206 ? -26.253 4.606 -14.375 1.00 7.51 187 ASP A C 1
ATOM 2880 O O . ASP A 1 206 ? -25.411 3.783 -14.758 1.00 7.47 187 ASP A O 1
ATOM 2889 N N . VAL A 1 207 ? -27.010 5.328 -15.191 1.00 7.80 188 VAL A N 1
ATOM 2890 C CA . VAL A 1 207 ? -26.852 5.294 -16.640 1.00 7.56 188 VAL A CA 1
ATOM 2891 C C . VAL A 1 207 ? -25.698 6.195 -17.075 1.00 7.51 188 VAL A C 1
ATOM 2892 O O . VAL A 1 207 ? -25.157 6.965 -16.281 1.00 7.70 188 VAL A O 1
ATOM 2905 N N . TYR A 1 208 ? -25.290 6.082 -18.345 1.00 7.35 189 TYR A N 1
ATOM 2906 C CA . TYR A 1 208 ? -24.232 6.935 -18.895 1.00 7.28 189 TYR A CA 1
ATOM 2907 C C . TYR A 1 208 ? -24.878 8.235 -19.377 1.00 7.92 189 TYR A C 1
ATOM 2908 O O . TYR A 1 208 ? -25.114 8.464 -20.577 1.00 8.30 189 TYR A O 1
ATOM 2926 N N . ASN A 1 209 ? -25.194 9.076 -18.395 1.00 8.02 190 ASN A N 1
ATOM 2927 C CA . ASN A 1 209 ? -25.777 10.396 -18.572 1.00 8.18 190 ASN A CA 1
ATOM 2928 C C . ASN A 1 209 ? -24.808 11.478 -18.156 1.00 7.99 190 ASN A C 1
ATOM 2929 O O . ASN A 1 209 ? -25.227 12.626 -17.948 1.00 8.53 190 ASN A O 1
ATOM 2940 N N . ASP A 1 210 ? -23.526 11.138 -17.994 1.00 8.04 191 ASP A N 1
ATOM 2941 C CA . ASP A 1 210 ? -22.513 12.039 -17.465 1.00 8.31 191 ASP A CA 1
ATOM 2942 C C . ASP A 1 210 ? -21.447 12.365 -18.491 1.00 8.15 191 ASP A C 1
ATOM 2943 O O . ASP A 1 210 ? -20.441 12.987 -18.149 1.00 8.63 191 ASP A O 1
ATOM 2952 N N . LEU A 1 211 ? -21.665 11.965 -19.745 1.00 7.77 192 LEU A N 1
ATOM 2953 C CA . LEU A 1 211 ? -20.703 12.168 -20.818 1.00 8.35 192 LEU A CA 1
ATOM 2954 C C . LEU A 1 211 ? -20.872 13.507 -21.531 1.00 9.28 192 LEU A C 1
ATOM 2955 O O . LEU A 1 211 ? -19.884 14.134 -21.928 1.00 10.11 192 LEU A O 1
ATOM 2971 N N . GLY A 1 212 ? -22.108 13.967 -21.704 1.00 10.77 193 GLY A N 1
ATOM 2972 C CA . GLY A 1 212 ? -22.323 15.281 -22.276 1.00 11.15 193 GLY A CA 1
ATOM 2973 C C . GLY A 1 212 ? -22.033 16.412 -21.298 1.00 12.81 193 GLY A C 1
ATOM 2974 O O . GLY A 1 212 ? -21.928 16.214 -20.101 1.00 14.26 193 GLY A O 1
ATOM 2978 N N . ASN A 1 213 ? -21.939 17.639 -21.833 1.00 13.27 194 ASN A N 1
ATOM 2979 C CA . ASN A 1 213 ? -21.749 18.856 -21.022 1.00 13.72 194 ASN A CA 1
ATOM 2980 C C . ASN A 1 213 ? -22.665 19.976 -21.535 1.00 13.79 194 ASN A C 1
ATOM 2981 O O . ASN A 1 213 ? -22.218 21.048 -21.957 1.00 14.43 194 ASN A O 1
ATOM 2992 N N . PRO A 1 214 ? -23.974 19.753 -21.499 1.00 13.71 195 PRO A N 1
ATOM 2993 C CA . PRO A 1 214 ? -24.889 20.731 -22.098 1.00 14.45 195 PRO A CA 1
ATOM 2994 C C . PRO A 1 214 ? -24.940 22.076 -21.391 1.00 14.82 195 PRO A C 1
ATOM 2995 O O . PRO A 1 214 ? -25.329 23.063 -22.029 1.00 16.33 195 PRO A O 1
ATOM 3006 N N . ASP A 1 215 ? -24.640 22.158 -20.082 1.00 13.95 196 ASP A N 1
ATOM 3007 C CA . ASP A 1 215 ? -24.615 23.465 -19.432 1.00 17.26 196 ASP A CA 1
ATOM 3008 C C . ASP A 1 215 ? -23.505 24.356 -19.989 1.00 20.21 196 ASP A C 1
ATOM 3009 O O . ASP A 1 215 ? -23.584 25.582 -19.863 1.00 22.52 196 ASP A O 1
ATOM 3018 N N . LYS A 1 216 ? -22.499 23.769 -20.625 1.00 18.49 197 LYS A N 1
ATOM 3019 C CA . LYS A 1 216 ? -21.432 24.525 -21.256 1.00 20.20 197 LYS A CA 1
ATOM 3020 C C . LYS A 1 216 ? -21.801 24.920 -22.682 1.00 19.77 197 LYS A C 1
ATOM 3021 O O . LYS A 1 216 ? -21.620 26.074 -23.073 1.00 19.68 197 LYS A O 1
ATOM 3040 N N . SER A 1 217 ? -22.316 23.970 -23.465 1.00 21.00 198 SER A N 1
ATOM 3041 C CA . SER A 1 217 ? -22.587 24.222 -24.877 1.00 21.83 198 SER A CA 1
ATOM 3042 C C . SER A 1 217 ? -23.540 23.165 -25.403 1.00 20.47 198 SER A C 1
ATOM 3043 O O . SER A 1 217 ? -23.418 21.987 -25.056 1.00 19.84 198 SER A O 1
ATOM 3051 N N A GLU A 1 218 ? -24.458 23.602 -26.275 0.47 21.10 199 GLU A N 1
ATOM 3052 N N B GLU A 1 218 ? -24.469 23.555 -26.261 0.53 21.42 199 GLU A N 1
ATOM 3053 C CA A GLU A 1 218 ? -25.372 22.691 -26.959 0.47 21.32 199 GLU A CA 1
ATOM 3054 C CA B GLU A 1 218 ? -25.338 22.519 -26.798 0.53 21.96 199 GLU A CA 1
ATOM 3055 C C A GLU A 1 218 ? -24.610 21.658 -27.783 0.47 20.18 199 GLU A C 1
ATOM 3056 C C B GLU A 1 218 ? -24.620 21.628 -27.811 0.53 20.52 199 GLU A C 1
ATOM 3057 O O A GLU A 1 218 ? -25.060 20.514 -27.926 0.47 20.15 199 GLU A O 1
ATOM 3058 O O B GLU A 1 218 ? -25.118 20.536 -28.112 0.53 20.57 199 GLU A O 1
ATOM 3081 N N . LYS A 1 219 ? -23.448 22.038 -28.313 1.00 21.48 200 LYS A N 1
ATOM 3082 C CA . LYS A 1 219 ? -22.634 21.120 -29.108 1.00 22.44 200 LYS A CA 1
ATOM 3083 C C . LYS A 1 219 ? -22.213 19.895 -28.309 1.00 20.29 200 LYS A C 1
ATOM 3084 O O . LYS A 1 219 ? -21.890 18.869 -28.908 1.00 21.71 200 LYS A O 1
ATOM 3104 N N . LEU A 1 220 ? -22.205 20.000 -26.983 1.00 17.77 201 LEU A N 1
ATOM 3105 C CA . LEU A 1 220 ? -21.687 18.973 -26.103 1.00 17.03 201 LEU A CA 1
ATOM 3106 C C . LEU A 1 220 ? -22.792 18.105 -25.513 1.00 15.52 201 LEU A C 1
ATOM 3107 O O . LEU A 1 220 ? -22.509 17.241 -24.665 1.00 14.30 201 LEU A O 1
ATOM 3123 N N . ALA A 1 221 ? -24.043 18.308 -25.934 1.00 14.88 202 ALA A N 1
ATOM 3124 C CA . ALA A 1 221 ? -25.138 17.448 -25.492 1.00 13.05 202 ALA A CA 1
ATOM 3125 C C . ALA A 1 221 ? -25.013 16.067 -26.123 1.00 12.67 202 ALA A C 1
ATOM 3126 O O . ALA A 1 221 ? -24.707 15.947 -27.305 1.00 12.49 202 ALA A O 1
ATOM 3133 N N . ARG A 1 222 ? -25.262 15.021 -25.340 1.00 11.48 203 ARG A N 1
ATOM 3134 C CA . ARG A 1 222 ? -25.181 13.650 -25.817 1.00 10.47 203 ARG A CA 1
ATOM 3135 C C . ARG A 1 222 ? -26.396 12.876 -25.333 1.00 10.58 203 ARG A C 1
ATOM 3136 O O . ARG A 1 222 ? -26.926 13.157 -24.254 1.00 11.17 203 ARG A O 1
ATOM 3157 N N . PRO A 1 223 ? -26.842 11.877 -26.087 1.00 11.08 204 PRO A N 1
ATOM 3158 C CA . PRO A 1 223 ? -27.960 11.061 -25.611 1.00 10.66 204 PRO A CA 1
ATOM 3159 C C . PRO A 1 223 ? -27.560 10.280 -24.381 1.00 10.10 204 PRO A C 1
ATOM 3160 O O . PRO A 1 223 ? -26.440 9.772 -24.276 1.00 10.53 204 PRO A O 1
ATOM 3171 N N . VAL A 1 224 ? -28.498 10.141 -23.453 1.00 10.11 205 VAL A N 1
ATOM 3172 C CA . VAL A 1 224 ? -28.272 9.240 -22.331 1.00 9.71 205 VAL A CA 1
ATOM 3173 C C . VAL A 1 224 ? -28.188 7.810 -22.850 1.00 9.11 205 VAL A C 1
ATOM 3174 O O . VAL A 1 224 ? -29.038 7.373 -23.643 1.00 10.27 205 VAL A O 1
ATOM 3187 N N . LEU A 1 225 ? -27.155 7.080 -22.420 1.00 8.77 206 LEU A N 1
ATOM 3188 C CA . LEU A 1 225 ? -26.963 5.692 -22.843 1.00 9.07 206 LEU A CA 1
ATOM 3189 C C . LEU A 1 225 ? -27.310 4.781 -21.675 1.00 8.57 206 LEU A C 1
ATOM 3190 O O . LEU A 1 225 ? -26.647 4.803 -20.621 1.00 9.06 206 LEU A O 1
ATOM 3206 N N . GLY A 1 226 ? -28.360 4.014 -21.860 1.00 8.92 207 GLY A N 1
ATOM 3207 C CA . GLY A 1 226 ? -28.908 3.149 -20.848 1.00 9.51 207 GLY A CA 1
ATOM 3208 C C . GLY A 1 226 ? -30.284 3.613 -20.437 1.00 9.75 207 GLY A C 1
ATOM 3209 O O . GLY A 1 226 ? -30.611 4.801 -20.484 1.00 10.75 207 GLY A O 1
ATOM 3213 N N . GLY A 1 227 ? -31.100 2.660 -20.031 1.00 9.60 208 GLY A N 1
ATOM 3214 C CA . GLY A 1 227 ? -32.413 2.948 -19.500 1.00 10.99 208 GLY A CA 1
ATOM 3215 C C . GLY A 1 227 ? -33.486 3.090 -20.541 1.00 10.72 208 GLY A C 1
ATOM 3216 O O . GLY A 1 227 ? -34.586 3.533 -20.202 1.00 13.43 208 GLY A O 1
ATOM 3220 N N . SER A 1 228 ? -33.209 2.737 -21.799 1.00 9.92 209 SER A N 1
ATOM 3221 C CA . SER A 1 228 ? -34.211 2.772 -22.849 1.00 10.32 209 SER A CA 1
ATOM 3222 C C . SER A 1 228 ? -33.944 1.661 -23.853 1.00 10.24 209 SER A C 1
ATOM 3223 O O . SER A 1 228 ? -32.847 1.118 -23.937 1.00 10.56 209 SER A O 1
ATOM 3231 N N . SER A 1 229 ? -34.958 1.375 -24.655 1.00 10.20 210 SER A N 1
ATOM 3232 C CA . SER A 1 229 ? -34.802 0.422 -25.741 1.00 10.67 210 SER A CA 1
ATOM 3233 C C . SER A 1 229 ? -34.054 1.021 -26.919 1.00 10.28 210 SER A C 1
ATOM 3234 O O . SER A 1 229 ? -33.506 0.291 -27.732 1.00 11.53 210 SER A O 1
ATOM 3242 N N . THR A 1 230 ? -34.030 2.342 -27.035 1.00 9.78 211 THR A N 1
ATOM 3243 C CA . THR A 1 230 ? -33.322 2.994 -28.129 1.00 11.20 211 THR A CA 1
ATOM 3244 C C . THR A 1 230 ? -31.825 2.930 -27.913 1.00 10.62 211 THR A C 1
ATOM 3245 O O . THR A 1 230 ? -31.079 2.631 -28.848 1.00 11.96 211 THR A O 1
ATOM 3256 N N . PHE A 1 231 ? -31.381 3.201 -26.684 1.00 9.68 212 PHE A N 1
ATOM 3257 C CA . PHE A 1 231 ? -29.968 3.185 -26.324 1.00 9.37 212 PHE A CA 1
ATOM 3258 C C . PHE A 1 231 ? -29.812 2.342 -25.065 1.00 9.16 212 PHE A C 1
ATOM 3259 O O . PHE A 1 231 ? -29.602 2.862 -23.970 1.00 9.61 212 PHE A O 1
ATOM 3276 N N . PRO A 1 232 ? -29.892 1.022 -25.198 1.00 8.68 213 PRO A N 1
ATOM 3277 C CA . PRO A 1 232 ? -29.613 0.158 -24.044 1.00 8.24 213 PRO A CA 1
ATOM 3278 C C . PRO A 1 232 ? -28.118 0.175 -23.756 1.00 7.72 213 PRO A C 1
ATOM 3279 O O . PRO A 1 232 ? -27.304 0.419 -24.653 1.00 7.97 213 PRO A O 1
ATOM 3290 N N . TYR A 1 233 ? -27.766 -0.033 -22.486 1.00 7.75 214 TYR A N 1
ATOM 3291 C CA . TYR A 1 233 ? -26.343 0.023 -22.153 1.00 7.12 214 TYR A CA 1
ATOM 3292 C C . TYR A 1 233 ? -26.107 -0.595 -20.792 1.00 7.43 214 TYR A C 1
ATOM 3293 O O . TYR A 1 233 ? -26.968 -0.471 -19.912 1.00 7.56 214 TYR A O 1
ATOM 3311 N N . PRO A 1 234 ? -24.925 -1.156 -20.532 1.00 6.89 215 PRO A N 1
ATOM 3312 C CA . PRO A 1 234 ? -24.587 -1.514 -19.150 1.00 7.14 215 PRO A CA 1
ATOM 3313 C C . PRO A 1 234 ? -24.639 -0.284 -18.248 1.00 6.78 215 PRO A C 1
ATOM 3314 O O . PRO A 1 234 ? -24.321 0.828 -18.690 1.00 7.35 215 PRO A O 1
ATOM 3325 N N . ARG A 1 235 ? -24.998 -0.490 -16.988 1.00 7.14 216 ARG A N 1
ATOM 3326 C CA . ARG A 1 235 ? -24.895 0.567 -15.986 1.00 6.93 216 ARG A CA 1
ATOM 3327 C C . ARG A 1 235 ? -23.452 0.762 -15.533 1.00 6.92 216 ARG A C 1
ATOM 3328 O O . ARG A 1 235 ? -22.588 -0.098 -15.728 1.00 7.05 216 ARG A O 1
ATOM 3349 N N . ARG A 1 236 ? -23.205 1.923 -14.936 1.00 6.65 217 ARG A N 1
ATOM 3350 C CA . ARG A 1 236 ? -21.911 2.278 -14.377 1.00 6.82 217 ARG A CA 1
ATOM 3351 C C . ARG A 1 236 ? -22.112 2.698 -12.924 1.00 7.31 217 ARG A C 1
ATOM 3352 O O . ARG A 1 236 ? -23.237 2.780 -12.428 1.00 7.88 217 ARG A O 1
ATOM 3373 N N . GLY A 1 237 ? -21.012 2.988 -12.235 1.00 6.53 218 GLY A N 1
ATOM 3374 C CA . GLY A 1 237 ? -21.104 3.343 -10.828 1.00 7.01 218 GLY A CA 1
ATOM 3375 C C . GLY A 1 237 ? -21.731 4.705 -10.606 1.00 7.22 218 GLY A C 1
ATOM 3376 O O . GLY A 1 237 ? -21.325 5.703 -11.213 1.00 7.58 218 GLY A O 1
ATOM 3380 N N . ARG A 1 238 ? -22.717 4.757 -9.703 1.00 7.54 219 ARG A N 1
ATOM 3381 C CA . ARG A 1 238 ? -23.391 6.008 -9.391 1.00 7.82 219 ARG A CA 1
ATOM 3382 C C . ARG A 1 238 ? -22.445 6.979 -8.694 1.00 7.59 219 ARG A C 1
ATOM 3383 O O . ARG A 1 238 ? -21.693 6.609 -7.781 1.00 7.67 219 ARG A O 1
ATOM 3404 N N . THR A 1 239 ? -22.502 8.232 -9.147 1.00 8.03 220 THR A N 1
ATOM 3405 C CA . THR A 1 239 ? -21.725 9.333 -8.586 1.00 7.62 220 THR A CA 1
ATOM 3406 C C . THR A 1 239 ? -22.591 10.403 -7.929 1.00 7.75 220 THR A C 1
ATOM 3407 O O . THR A 1 239 ? -22.154 11.030 -6.964 1.00 8.54 220 THR A O 1
ATOM 3418 N N . GLY A 1 240 ? -23.812 10.613 -8.405 1.00 8.28 221 GLY A N 1
ATOM 3419 C CA . GLY A 1 240 ? -24.741 11.476 -7.694 1.00 8.82 221 GLY A CA 1
ATOM 3420 C C . GLY A 1 240 ? -24.437 12.954 -7.680 1.00 9.04 221 GLY A C 1
ATOM 3421 O O . GLY A 1 240 ? -24.906 13.654 -6.772 1.00 10.37 221 GLY A O 1
ATOM 3425 N N . ARG A 1 241 ? -23.731 13.479 -8.675 1.00 9.03 222 ARG A N 1
ATOM 3426 C CA . ARG A 1 241 ? -23.424 14.906 -8.636 1.00 10.02 222 ARG A CA 1
ATOM 3427 C C . ARG A 1 241 ? -24.654 15.765 -8.816 1.00 12.54 222 ARG A C 1
ATOM 3428 O O . ARG A 1 241 ? -24.626 16.950 -8.440 1.00 14.60 222 ARG A O 1
ATOM 3449 N N . GLY A 1 242 ? -25.715 15.216 -9.404 1.00 11.57 223 GLY A N 1
ATOM 3450 C CA . GLY A 1 242 ? -26.935 15.968 -9.553 1.00 12.86 223 GLY A CA 1
ATOM 3451 C C . GLY A 1 242 ? -27.114 16.440 -10.971 1.00 12.56 223 GLY A C 1
ATOM 3452 O O . GLY A 1 242 ? -26.203 16.359 -11.802 1.00 12.34 223 GLY A O 1
ATOM 3456 N N . PRO A 1 243 ? -28.299 16.939 -11.274 1.00 13.64 224 PRO A N 1
ATOM 3457 C CA . PRO A 1 243 ? -28.609 17.309 -12.648 1.00 14.13 224 PRO A CA 1
ATOM 3458 C C . PRO A 1 243 ? -27.963 18.607 -13.089 1.00 14.01 224 PRO A C 1
ATOM 3459 O O . PRO A 1 243 ? -27.771 19.534 -12.299 1.00 15.35 224 PRO A O 1
ATOM 3470 N N . THR A 1 244 ? -27.707 18.701 -14.391 1.00 14.34 225 THR A N 1
ATOM 3471 C CA . THR A 1 244 ? -27.460 19.984 -15.031 1.00 13.76 225 THR A CA 1
ATOM 3472 C C . THR A 1 244 ? -28.726 20.842 -15.014 1.00 14.20 225 THR A C 1
ATOM 3473 O O . THR A 1 244 ? -29.833 20.352 -14.774 1.00 15.29 225 THR A O 1
ATOM 3484 N N . VAL A 1 245 ? -28.541 22.139 -15.231 1.00 14.85 226 VAL A N 1
ATOM 3485 C CA . VAL A 1 245 ? -29.681 23.040 -15.289 1.00 16.28 226 VAL A CA 1
ATOM 3486 C C . VAL A 1 245 ? -30.408 22.918 -16.621 1.00 18.65 226 VAL A C 1
ATOM 3487 O O . VAL A 1 245 ? -31.639 22.962 -16.658 1.00 18.99 226 VAL A O 1
ATOM 3500 N N A THR A 1 246 ? -29.681 22.726 -17.741 0.59 18.16 227 THR A N 1
ATOM 3501 N N B THR A 1 246 ? -29.652 22.733 -17.711 0.41 18.41 227 THR A N 1
ATOM 3502 C CA A THR A 1 246 ? -30.332 22.696 -19.061 0.59 17.77 227 THR A CA 1
ATOM 3503 C CA B THR A 1 246 ? -30.229 22.677 -19.052 0.41 18.28 227 THR A CA 1
ATOM 3504 C C A THR A 1 246 ? -30.993 21.366 -19.376 0.59 17.52 227 THR A C 1
ATOM 3505 C C B THR A 1 246 ? -31.048 21.412 -19.251 0.41 17.34 227 THR A C 1
ATOM 3506 O O A THR A 1 246 ? -31.879 21.315 -20.240 0.59 18.08 227 THR A O 1
ATOM 3507 O O B THR A 1 246 ? -32.113 21.443 -19.880 0.41 17.19 227 THR A O 1
ATOM 3528 N N . ASP A 1 247 ? -30.550 20.288 -18.747 1.00 17.06 228 ASP A N 1
ATOM 3529 C CA . ASP A 1 247 ? -31.111 18.985 -19.040 1.00 15.54 228 ASP A CA 1
ATOM 3530 C C . ASP A 1 247 ? -31.183 18.187 -17.755 1.00 15.62 228 ASP A C 1
ATOM 3531 O O . ASP A 1 247 ? -30.158 17.663 -17.289 1.00 14.18 228 ASP A O 1
ATOM 3541 N N . PRO A 1 248 ? -32.381 18.018 -17.189 1.00 17.75 229 PRO A N 1
ATOM 3542 C CA . PRO A 1 248 ? -32.479 17.313 -15.906 1.00 18.38 229 PRO A CA 1
ATOM 3543 C C . PRO A 1 248 ? -32.055 15.870 -15.976 1.00 16.43 229 PRO A C 1
ATOM 3544 O O . PRO A 1 248 ? -31.872 15.253 -14.920 1.00 17.52 229 PRO A O 1
ATOM 3555 N N . ASN A 1 249 ? -31.912 15.304 -17.170 1.00 14.17 230 ASN A N 1
ATOM 3556 C CA . ASN A 1 249 ? -31.525 13.916 -17.309 1.00 13.26 230 ASN A CA 1
ATOM 3557 C C . ASN A 1 249 ? -30.026 13.714 -17.386 1.00 10.96 230 ASN A C 1
ATOM 3558 O O . ASN A 1 249 ? -29.587 12.558 -17.382 1.00 12.70 230 ASN A O 1
ATOM 3569 N N . THR A 1 250 ? -29.243 14.781 -17.491 1.00 10.45 231 THR A N 1
ATOM 3570 C CA . THR A 1 250 ? -27.792 14.694 -17.611 1.00 10.35 231 THR A CA 1
ATOM 3571 C C . THR A 1 250 ? -27.153 15.143 -16.303 1.00 10.19 231 THR A C 1
ATOM 3572 O O . THR A 1 250 ? -27.605 16.112 -15.691 1.00 11.27 231 THR A O 1
ATOM 3583 N N . GLU A 1 251 ? -26.116 14.425 -15.896 1.00 9.64 232 GLU A N 1
ATOM 3584 C CA . GLU A 1 251 ? -25.403 14.704 -14.660 1.00 9.60 232 GLU A CA 1
ATOM 3585 C C . GLU A 1 251 ? -24.405 15.826 -14.867 1.00 10.39 232 GLU A C 1
ATOM 3586 O O . GLU A 1 251 ? -23.649 15.816 -15.842 1.00 10.32 232 GLU A O 1
ATOM 3598 N N . LYS A 1 252 ? -24.389 16.784 -13.945 1.00 9.92 233 LYS A N 1
ATOM 3599 C CA . LYS A 1 252 ? -23.457 17.900 -14.004 1.00 10.84 233 LYS A CA 1
ATOM 3600 C C . LYS A 1 252 ? -22.006 17.428 -13.911 1.00 11.53 233 LYS A C 1
ATOM 3601 O O . LYS A 1 252 ? -21.697 16.350 -13.396 1.00 11.19 233 LYS A O 1
ATOM 3620 N N A GLN A 1 253 ? -21.120 18.290 -14.391 0.66 12.73 234 GLN A N 1
ATOM 3621 N N B GLN A 1 253 ? -21.098 18.239 -14.447 0.34 12.63 234 GLN A N 1
ATOM 3622 C CA A GLN A 1 253 ? -19.684 18.085 -14.369 0.66 13.51 234 GLN A CA 1
ATOM 3623 C CA B GLN A 1 253 ? -19.685 17.887 -14.410 0.34 13.52 234 GLN A CA 1
ATOM 3624 C C A GLN A 1 253 ? -19.148 18.064 -12.942 0.66 12.56 234 GLN A C 1
ATOM 3625 C C B GLN A 1 253 ? -19.093 18.124 -13.026 0.34 12.77 234 GLN A C 1
ATOM 3626 O O A GLN A 1 253 ? -19.762 18.582 -12.012 0.66 13.88 234 GLN A O 1
ATOM 3627 O O B GLN A 1 253 ? -19.603 18.899 -12.218 0.34 12.80 234 GLN A O 1
ATOM 3654 N N . GLY A 1 254 ? -17.981 17.444 -12.780 1.00 13.41 235 GLY A N 1
ATOM 3655 C CA . GLY A 1 254 ? -17.228 17.603 -11.551 1.00 14.04 235 GLY A CA 1
ATOM 3656 C C . GLY A 1 254 ? -15.752 17.392 -11.823 1.00 12.25 235 GLY A C 1
ATOM 3657 O O . GLY A 1 254 ? -15.370 16.710 -12.776 1.00 12.53 235 GLY A O 1
ATOM 3662 N N A GLU A 1 255 ? -14.921 17.966 -10.953 0.64 11.73 236 GLU A N 1
ATOM 3663 N N B GLU A 1 255 ? -14.919 17.969 -10.958 0.36 12.17 236 GLU A N 1
ATOM 3664 C CA A GLU A 1 255 ? -13.480 17.835 -11.122 0.64 11.86 236 GLU A CA 1
ATOM 3665 C CA B GLU A 1 255 ? -13.481 17.835 -11.149 0.36 12.30 236 GLU A CA 1
ATOM 3666 C C A GLU A 1 255 ? -13.020 16.411 -10.886 0.64 10.46 236 GLU A C 1
ATOM 3667 C C B GLU A 1 255 ? -13.003 16.419 -10.867 0.36 11.00 236 GLU A C 1
ATOM 3668 O O A GLU A 1 255 ? -12.050 15.966 -11.516 0.64 10.43 236 GLU A O 1
ATOM 3669 O O B GLU A 1 255 ? -12.002 15.980 -11.450 0.36 11.06 236 GLU A O 1
ATOM 3692 N N . VAL A 1 256 ? -13.707 15.694 -9.998 1.00 10.12 237 VAL A N 1
ATOM 3693 C CA . VAL A 1 256 ? -13.378 14.314 -9.658 1.00 9.99 237 VAL A CA 1
ATOM 3694 C C . VAL A 1 256 ? -14.613 13.455 -9.878 1.00 9.71 237 VAL A C 1
ATOM 3695 O O . VAL A 1 256 ? -15.687 13.751 -9.346 1.00 10.52 237 VAL A O 1
ATOM 3709 N N . PHE A 1 257 ? -14.461 12.415 -10.684 1.00 8.60 238 PHE A N 1
ATOM 3710 C CA . PHE A 1 257 ? -15.500 11.407 -10.860 1.00 8.88 238 PHE A CA 1
ATOM 3711 C C . PHE A 1 257 ? -15.305 10.339 -9.784 1.00 8.73 238 PHE A C 1
ATOM 3712 O O . PHE A 1 257 ? -14.342 9.555 -9.818 1.00 9.41 238 PHE A O 1
ATOM 3729 N N . TYR A 1 258 ? -16.206 10.321 -8.809 1.00 7.79 239 TYR A N 1
ATOM 3730 C CA . TYR A 1 258 ? -16.110 9.395 -7.693 1.00 7.14 239 TYR A CA 1
ATOM 3731 C C . TYR A 1 258 ? -16.073 7.945 -8.126 1.00 6.95 239 TYR A C 1
ATOM 3732 O O . TYR A 1 258 ? -16.782 7.533 -9.040 1.00 7.63 239 TYR A O 1
ATOM 3750 N N . VAL A 1 259 ? -15.278 7.174 -7.392 1.00 7.40 240 VAL A N 1
ATOM 3751 C CA . VAL A 1 259 ? -15.466 5.735 -7.250 1.00 7.18 240 VAL A CA 1
ATOM 3752 C C . VAL A 1 259 ? -15.437 5.412 -5.771 1.00 6.54 240 VAL A C 1
ATOM 3753 O O . VAL A 1 259 ? -14.821 6.146 -4.996 1.00 7.61 240 VAL A O 1
ATOM 3766 N N . PRO A 1 260 ? -16.078 4.334 -5.340 1.00 7.01 241 PRO A N 1
ATOM 3767 C CA . PRO A 1 260 ? -15.943 3.913 -3.942 1.00 7.54 241 PRO A CA 1
ATOM 3768 C C . PRO A 1 260 ? -14.466 3.898 -3.555 1.00 7.78 241 PRO A C 1
ATOM 3769 O O . PRO A 1 260 ? -13.618 3.477 -4.336 1.00 7.97 241 PRO A O 1
ATOM 3780 N N . ARG A 1 261 ? -14.161 4.355 -2.342 1.00 7.80 242 ARG A N 1
ATOM 3781 C CA . ARG A 1 261 ? -12.786 4.741 -2.033 1.00 7.90 242 ARG A CA 1
ATOM 3782 C C . ARG A 1 261 ? -11.760 3.678 -2.368 1.00 8.00 242 ARG A C 1
ATOM 3783 O O . ARG A 1 261 ? -10.697 4.008 -2.911 1.00 8.77 242 ARG A O 1
ATOM 3804 N N . ASP A 1 262 ? -12.011 2.437 -1.980 1.00 7.86 243 ASP A N 1
ATOM 3805 C CA . ASP A 1 262 ? -10.966 1.426 -2.170 1.00 8.53 243 ASP A CA 1
ATOM 3806 C C . ASP A 1 262 ? -10.867 0.932 -3.601 1.00 9.17 243 ASP A C 1
ATOM 3807 O O . ASP A 1 262 ? -9.979 0.111 -3.889 1.00 12.38 243 ASP A O 1
ATOM 3816 N N . GLU A 1 263 ? -11.711 1.425 -4.501 1.00 7.66 244 GLU A N 1
ATOM 3817 C CA . GLU A 1 263 ? -11.527 1.199 -5.923 1.00 7.35 244 GLU A CA 1
ATOM 3818 C C . GLU A 1 263 ? -10.472 2.114 -6.513 1.00 9.52 244 GLU A C 1
ATOM 3819 O O . GLU A 1 263 ? -10.056 1.892 -7.659 1.00 8.89 244 GLU A O 1
ATOM 3831 N N A ASN A 1 264 ? -10.199 3.244 -5.844 0.60 11.57 245 ASN A N 1
ATOM 3832 N N B ASN A 1 264 ? -9.840 2.946 -5.710 0.40 9.66 245 ASN A N 1
ATOM 3833 C CA A ASN A 1 264 ? -9.275 4.273 -6.326 0.60 13.36 245 ASN A CA 1
ATOM 3834 C CA B ASN A 1 264 ? -8.703 3.744 -6.150 0.40 9.86 245 ASN A CA 1
ATOM 3835 C C A ASN A 1 264 ? -7.909 3.875 -5.813 0.60 13.27 245 ASN A C 1
ATOM 3836 C C B ASN A 1 264 ? -7.618 3.637 -5.076 0.40 9.36 245 ASN A C 1
ATOM 3837 O O A ASN A 1 264 ? -7.515 4.188 -4.682 0.60 13.06 245 ASN A O 1
ATOM 3838 O O B ASN A 1 264 ? -7.354 4.592 -4.345 0.40 9.23 245 ASN A O 1
ATOM 3859 N N A LEU A 1 265 ? -7.189 3.162 -6.659 0.60 14.24 246 LEU A N 1
ATOM 3860 N N B LEU A 1 265 ? -6.973 2.469 -4.986 0.40 10.66 246 LEU A N 1
ATOM 3861 C CA A LEU A 1 265 ? -5.939 2.557 -6.245 0.60 14.57 246 LEU A CA 1
ATOM 3862 C CA B LEU A 1 265 ? -6.108 2.218 -3.833 0.40 13.65 246 LEU A CA 1
ATOM 3863 C C A LEU A 1 265 ? -4.860 3.602 -6.094 0.60 14.53 246 LEU A C 1
ATOM 3864 C C B LEU A 1 265 ? -4.881 3.127 -3.811 0.40 12.86 246 LEU A C 1
ATOM 3865 O O A LEU A 1 265 ? -4.610 4.388 -7.012 0.60 16.64 246 LEU A O 1
ATOM 3866 O O B LEU A 1 265 ? -4.433 3.538 -2.728 0.40 13.62 246 LEU A O 1
ATOM 3897 N N A GLY A 1 266 ? -4.234 3.598 -4.925 0.60 14.69 247 GLY A N 1
ATOM 3898 N N B GLY A 1 266 ? -4.314 3.437 -4.975 0.40 12.66 247 GLY A N 1
ATOM 3899 C CA A GLY A 1 266 ? -2.984 4.284 -4.760 0.60 15.04 247 GLY A CA 1
ATOM 3900 C CA B GLY A 1 266 ? -3.118 4.256 -5.089 0.40 12.47 247 GLY A CA 1
ATOM 3901 C C A GLY A 1 266 ? -1.834 3.426 -5.250 0.60 13.88 247 GLY A C 1
ATOM 3902 C C B GLY A 1 266 ? -1.933 3.441 -5.587 0.40 11.96 247 GLY A C 1
ATOM 3903 O O A GLY A 1 266 ? -1.904 2.199 -5.292 0.60 15.76 247 GLY A O 1
ATOM 3904 O O B GLY A 1 266 ? -2.055 2.267 -5.942 0.40 12.21 247 GLY A O 1
ATOM 3911 N N . HIS A 1 267 ? -0.767 4.096 -5.632 1.00 12.92 248 HIS A N 1
ATOM 3912 C CA . HIS A 1 267 ? 0.431 3.463 -6.175 1.00 12.65 248 HIS A CA 1
ATOM 3913 C C . HIS A 1 267 ? 1.655 4.027 -5.478 1.00 12.43 248 HIS A C 1
ATOM 3914 O O . HIS A 1 267 ? 1.745 5.232 -5.241 1.00 14.22 248 HIS A O 1
ATOM 3930 N N . LEU A 1 268 ? 2.611 3.154 -5.188 1.00 13.43 249 LEU A N 1
ATOM 3931 C CA . LEU A 1 268 ? 3.857 3.617 -4.583 1.00 15.76 249 LEU A CA 1
ATOM 3932 C C . LEU A 1 268 ? 4.616 4.547 -5.521 1.00 16.44 249 LEU A C 1
ATOM 3933 O O . LEU A 1 268 ? 5.248 5.516 -5.070 1.00 19.87 249 LEU A O 1
ATOM 3949 N N A LYS A 1 269 ? 4.572 4.282 -6.823 0.55 15.66 250 LYS A N 1
ATOM 3950 N N B LYS A 1 269 ? 4.604 4.235 -6.817 0.45 15.91 250 LYS A N 1
ATOM 3951 C CA A LYS A 1 269 ? 5.260 5.097 -7.818 0.55 16.11 250 LYS A CA 1
ATOM 3952 C CA B LYS A 1 269 ? 5.292 4.998 -7.851 0.45 16.54 250 LYS A CA 1
ATOM 3953 C C A LYS A 1 269 ? 4.246 5.795 -8.711 0.55 15.11 250 LYS A C 1
ATOM 3954 C C B LYS A 1 269 ? 4.252 5.713 -8.699 0.45 15.88 250 LYS A C 1
ATOM 3955 O O A LYS A 1 269 ? 3.342 5.150 -9.256 0.55 13.55 250 LYS A O 1
ATOM 3956 O O B LYS A 1 269 ? 3.320 5.080 -9.205 0.45 15.23 250 LYS A O 1
ATOM 3993 N N A SER A 1 270 ? 4.416 7.111 -8.885 0.55 16.79 251 SER A N 1
ATOM 3994 N N B SER A 1 270 ? 4.427 7.024 -8.883 0.45 17.14 251 SER A N 1
ATOM 3995 C CA A SER A 1 270 ? 3.482 7.871 -9.714 0.55 18.00 251 SER A CA 1
ATOM 3996 C CA B SER A 1 270 ? 3.459 7.785 -9.670 0.45 18.01 251 SER A CA 1
ATOM 3997 C C A SER A 1 270 ? 3.389 7.314 -11.128 0.55 15.58 251 SER A C 1
ATOM 3998 C C B SER A 1 270 ? 3.393 7.321 -11.123 0.45 15.93 251 SER A C 1
ATOM 3999 O O A SER A 1 270 ? 2.315 7.349 -11.738 0.55 15.73 251 SER A O 1
ATOM 4000 O O B SER A 1 270 ? 2.342 7.445 -11.762 0.45 16.21 251 SER A O 1
ATOM 4015 N N . LYS A 1 271 ? 4.490 6.790 -11.669 1.00 14.83 252 LYS A N 1
ATOM 4016 C CA . LYS A 1 271 ? 4.453 6.294 -13.042 1.00 14.81 252 LYS A CA 1
ATOM 4017 C C . LYS A 1 271 ? 3.497 5.122 -13.196 1.00 12.80 252 LYS A C 1
ATOM 4018 O O . LYS A 1 271 ? 3.091 4.817 -14.316 1.00 13.37 252 LYS A O 1
ATOM 4038 N N . ASP A 1 272 ? 3.147 4.446 -12.097 1.00 10.94 253 ASP A N 1
ATOM 4039 C CA . ASP A 1 272 ? 2.200 3.351 -12.138 1.00 10.27 253 ASP A CA 1
ATOM 4040 C C . ASP A 1 272 ? 0.750 3.802 -12.094 1.00 10.95 253 ASP A C 1
ATOM 4041 O O . ASP A 1 272 ? -0.128 2.953 -12.275 1.00 10.96 253 ASP A O 1
ATOM 4050 N N . ALA A 1 273 ? 0.470 5.092 -11.904 1.00 11.29 254 ALA A N 1
ATOM 4051 C CA . ALA A 1 273 ? -0.896 5.610 -11.872 1.00 10.99 254 ALA A CA 1
ATOM 4052 C C . ALA A 1 273 ? -1.392 5.915 -13.275 1.00 10.47 254 ALA A C 1
ATOM 4053 O O . ALA A 1 273 ? -1.865 7.003 -13.572 1.00 10.67 254 ALA A O 1
ATOM 4060 N N . LEU A 1 274 ? -1.283 4.911 -14.147 1.00 9.95 255 LEU A N 1
ATOM 4061 C CA . LEU A 1 274 ? -1.496 5.102 -15.581 1.00 8.88 255 LEU A CA 1
ATOM 4062 C C . LEU A 1 274 ? -2.852 5.698 -15.892 1.00 8.83 255 LEU A C 1
ATOM 4063 O O . LEU A 1 274 ? -2.976 6.505 -16.818 1.00 9.47 255 LEU A O 1
ATOM 4079 N N . GLU A 1 275 ? -3.867 5.320 -15.123 1.00 9.65 256 GLU A N 1
ATOM 4080 C CA . GLU A 1 275 ? -5.215 5.817 -15.341 1.00 10.65 256 GLU A CA 1
ATOM 4081 C C . GLU A 1 275 ? -5.306 7.339 -15.313 1.00 10.92 256 GLU A C 1
ATOM 4082 O O . GLU A 1 275 ? -6.186 7.904 -15.951 1.00 13.67 256 GLU A O 1
ATOM 4094 N N . ILE A 1 276 ? -4.429 8.032 -14.588 1.00 9.95 257 ILE A N 1
ATOM 4095 C CA . ILE A 1 276 ? -4.533 9.492 -14.518 1.00 11.24 257 ILE A CA 1
ATOM 4096 C C . ILE A 1 276 ? -4.037 10.154 -15.792 1.00 10.54 257 ILE A C 1
ATOM 4097 O O . ILE A 1 276 ? -4.267 11.344 -15.996 1.00 11.40 257 ILE A O 1
ATOM 4113 N N . GLY A 1 277 ? -3.344 9.421 -16.665 1.00 11.25 258 GLY A N 1
ATOM 4114 C CA . GLY A 1 277 ? -2.806 10.004 -17.879 1.00 12.02 258 GLY A CA 1
ATOM 4115 C C . GLY A 1 277 ? -3.865 10.473 -18.854 1.00 12.08 258 GLY A C 1
ATOM 4116 O O . GLY A 1 277 ? -3.644 11.440 -19.574 1.00 13.32 258 GLY A O 1
ATOM 4120 N N A THR A 1 278 ? -5.034 9.824 -18.883 0.68 15.10 259 THR A N 1
ATOM 4121 N N B THR A 1 278 ? -5.015 9.798 -18.887 0.32 13.83 259 THR A N 1
ATOM 4122 C CA A THR A 1 278 ? -6.077 10.261 -19.814 0.68 17.22 259 THR A CA 1
ATOM 4123 C CA B THR A 1 278 ? -6.065 10.174 -19.828 0.32 15.14 259 THR A CA 1
ATOM 4124 C C A THR A 1 278 ? -6.494 11.693 -19.527 0.68 16.11 259 THR A C 1
ATOM 4125 C C B THR A 1 278 ? -6.620 11.556 -19.508 0.32 15.30 259 THR A C 1
ATOM 4126 O O A THR A 1 278 ? -6.625 12.518 -20.439 0.68 16.45 259 THR A O 1
ATOM 4127 O O B THR A 1 278 ? -7.040 12.277 -20.417 0.32 15.67 259 THR A O 1
ATOM 4148 N N A LYS A 1 279 ? -6.701 12.011 -18.249 0.68 16.29 260 LYS A N 1
ATOM 4149 N N B LYS A 1 279 ? -6.636 11.940 -18.226 0.32 15.54 260 LYS A N 1
ATOM 4150 C CA A LYS A 1 279 ? -7.126 13.356 -17.880 0.68 17.45 260 LYS A CA 1
ATOM 4151 C CA B LYS A 1 279 ? -7.088 13.278 -17.847 0.32 16.38 260 LYS A CA 1
ATOM 4152 C C A LYS A 1 279 ? -6.058 14.388 -18.228 0.68 16.92 260 LYS A C 1
ATOM 4153 C C B LYS A 1 279 ? -6.097 14.336 -18.306 0.32 15.80 260 LYS A C 1
ATOM 4154 O O A LYS A 1 279 ? -6.369 15.459 -18.762 0.68 18.34 260 LYS A O 1
ATOM 4155 O O B LYS A 1 279 ? -6.480 15.334 -18.927 0.32 16.73 260 LYS A O 1
ATOM 4192 N N A SER A 1 280 ? -4.792 14.086 -17.938 0.68 15.35 261 SER A N 1
ATOM 4193 N N B SER A 1 280 ? -4.815 14.140 -17.995 0.32 14.63 261 SER A N 1
ATOM 4194 C CA A SER A 1 280 ? -3.726 15.002 -18.321 0.68 14.65 261 SER A CA 1
ATOM 4195 C CA B SER A 1 280 ? -3.815 15.135 -18.355 0.32 13.65 261 SER A CA 1
ATOM 4196 C C A SER A 1 280 ? -3.652 15.160 -19.832 0.68 13.67 261 SER A C 1
ATOM 4197 C C B SER A 1 280 ? -3.560 15.167 -19.857 0.32 12.85 261 SER A C 1
ATOM 4198 O O A SER A 1 280 ? -3.476 16.272 -20.341 0.68 14.21 261 SER A O 1
ATOM 4199 O O B SER A 1 280 ? -3.150 16.207 -20.385 0.32 12.81 261 SER A O 1
ATOM 4214 N N . LEU A 1 281 ? -3.798 14.059 -20.569 1.00 12.54 262 LEU A N 1
ATOM 4215 C CA . LEU A 1 281 ? -3.724 14.119 -22.020 1.00 11.50 262 LEU A CA 1
ATOM 4216 C C . LEU A 1 281 ? -4.816 15.022 -22.591 1.00 12.52 262 LEU A C 1
ATOM 4217 O O . LEU A 1 281 ? -4.549 15.883 -23.435 1.00 14.27 262 LEU A O 1
ATOM 4234 N N . SER A 1 282 ? -6.054 14.848 -22.138 1.00 13.62 263 SER A N 1
ATOM 4235 C CA . SER A 1 282 ? -7.135 15.645 -22.709 1.00 15.16 263 SER A CA 1
ATOM 4236 C C . SER A 1 282 ? -7.054 17.105 -22.275 1.00 16.10 263 SER A C 1
ATOM 4237 O O . SER A 1 282 ? -7.280 18.012 -23.083 1.00 17.95 263 SER A O 1
ATOM 4245 N N . GLN A 1 283 ? -6.766 17.353 -20.999 1.00 16.69 264 GLN A N 1
ATOM 4246 C CA . GLN A 1 283 ? -6.890 18.700 -20.449 1.00 17.90 264 GLN A CA 1
ATOM 4247 C C . GLN A 1 283 ? -5.642 19.552 -20.617 1.00 17.59 264 GLN A C 1
ATOM 4248 O O . GLN A 1 283 ? -5.753 20.786 -20.567 1.00 19.38 264 GLN A O 1
ATOM 4262 N N . ILE A 1 284 ? -4.465 18.939 -20.774 1.00 16.41 265 ILE A N 1
ATOM 4263 C CA . ILE A 1 284 ? -3.209 19.686 -20.801 1.00 14.92 265 ILE A CA 1
ATOM 4264 C C . ILE A 1 284 ? -2.451 19.407 -22.092 1.00 14.81 265 ILE A C 1
ATOM 4265 O O . ILE A 1 284 ? -2.088 20.341 -22.814 1.00 15.73 265 ILE A O 1
ATOM 4281 N N . VAL A 1 285 ? -2.165 18.140 -22.377 1.00 14.09 266 VAL A N 1
ATOM 4282 C CA . VAL A 1 285 ? -1.290 17.841 -23.506 1.00 13.80 266 VAL A CA 1
ATOM 4283 C C . VAL A 1 285 ? -1.973 18.184 -24.819 1.00 13.95 266 VAL A C 1
ATOM 4284 O O . VAL A 1 285 ? -1.361 18.762 -25.723 1.00 15.00 266 VAL A O 1
ATOM 4297 N N A GLN A 1 286 ? -3.241 17.817 -24.949 0.58 14.55 267 GLN A N 1
ATOM 4298 N N B GLN A 1 286 ? -3.238 17.786 -24.972 0.42 14.53 267 GLN A N 1
ATOM 4299 C CA A GLN A 1 286 ? -3.974 18.083 -26.183 0.58 15.19 267 GLN A CA 1
ATOM 4300 C CA B GLN A 1 286 ? -3.950 18.105 -26.209 0.42 15.06 267 GLN A CA 1
ATOM 4301 C C A GLN A 1 286 ? -4.028 19.574 -26.515 0.58 14.94 267 GLN A C 1
ATOM 4302 C C B GLN A 1 286 ? -3.943 19.597 -26.499 0.42 14.95 267 GLN A C 1
ATOM 4303 O O A GLN A 1 286 ? -3.708 19.938 -27.658 0.58 16.15 267 GLN A O 1
ATOM 4304 O O B GLN A 1 286 ? -3.514 19.986 -27.599 0.42 15.34 267 GLN A O 1
ATOM 4331 N N . PRO A 1 287 ? -4.378 20.479 -25.591 1.00 15.91 268 PRO A N 1
ATOM 4332 C CA . PRO A 1 287 ? -4.282 21.924 -25.897 1.00 16.41 268 PRO A CA 1
ATOM 4333 C C . PRO A 1 287 ? -2.866 22.398 -26.193 1.00 15.71 268 PRO A C 1
ATOM 4334 O O . PRO A 1 287 ? -2.674 23.283 -27.047 1.00 16.77 268 PRO A O 1
ATOM 4345 N N . ALA A 1 288 ? -1.858 21.804 -25.555 1.00 15.04 269 ALA A N 1
ATOM 4346 C CA . ALA A 1 288 ? -0.484 22.167 -25.880 1.00 13.78 269 ALA A CA 1
ATOM 4347 C C . ALA A 1 288 ? -0.154 21.807 -27.329 1.00 13.88 269 ALA A C 1
ATOM 4348 O O . ALA A 1 288 ? 0.380 22.631 -28.087 1.00 14.71 269 ALA A O 1
ATOM 4355 N N . PHE A 1 289 ? -0.443 20.565 -27.736 1.00 13.61 270 PHE A N 1
ATOM 4356 C CA . PHE A 1 289 ? -0.243 20.195 -29.137 1.00 13.41 270 PHE A CA 1
ATOM 4357 C C . PHE A 1 289 ? -1.035 21.119 -30.065 1.00 14.07 270 PHE A C 1
ATOM 4358 O O . PHE A 1 289 ? -0.529 21.577 -31.097 1.00 15.39 270 PHE A O 1
ATOM 4375 N N . GLU A 1 290 ? -2.306 21.362 -29.738 1.00 15.81 271 GLU A N 1
ATOM 4376 C CA . GLU A 1 290 ? -3.139 22.204 -30.597 1.00 17.54 271 GLU A CA 1
ATOM 4377 C C . GLU A 1 290 ? -2.500 23.569 -30.827 1.00 18.11 271 GLU A C 1
ATOM 4378 O O . GLU A 1 290 ? -2.554 24.110 -31.938 1.00 19.89 271 GLU A O 1
ATOM 4390 N N A SER A 1 291 ? -1.865 24.127 -29.792 0.22 17.94 272 SER A N 1
ATOM 4391 N N B SER A 1 291 ? -1.866 24.132 -29.799 0.78 17.06 272 SER A N 1
ATOM 4392 C CA A SER A 1 291 ? -1.244 25.444 -29.908 0.22 18.11 272 SER A CA 1
ATOM 4393 C CA B SER A 1 291 ? -1.274 25.452 -29.954 0.78 17.72 272 SER A CA 1
ATOM 4394 C C A SER A 1 291 ? -0.131 25.448 -30.951 0.22 17.49 272 SER A C 1
ATOM 4395 C C B SER A 1 291 ? -0.132 25.451 -30.963 0.78 17.50 272 SER A C 1
ATOM 4396 O O A SER A 1 291 ? 0.032 26.425 -31.692 0.22 18.10 272 SER A O 1
ATOM 4397 O O B SER A 1 291 ? 0.031 26.421 -31.712 0.78 19.21 272 SER A O 1
ATOM 4412 N N . ALA A 1 292 ? 0.640 24.360 -31.030 1.00 16.35 273 ALA A N 1
ATOM 4413 C CA . ALA A 1 292 ? 1.740 24.285 -31.986 1.00 16.31 273 ALA A CA 1
ATOM 4414 C C . ALA A 1 292 ? 1.223 24.297 -33.410 1.00 15.74 273 ALA A C 1
ATOM 4415 O O . ALA A 1 292 ? 1.865 24.863 -34.303 1.00 17.77 273 ALA A O 1
ATOM 4423 N N . PHE A 1 293 ? 0.069 23.667 -33.640 1.00 14.37 274 PHE A N 1
ATOM 4424 C CA . PHE A 1 293 ? -0.550 23.651 -34.963 1.00 14.19 274 PHE A CA 1
ATOM 4425 C C . PHE A 1 293 ? -1.194 24.993 -35.280 1.00 15.58 274 PHE A C 1
ATOM 4426 O O . PHE A 1 293 ? -1.021 25.526 -36.384 1.00 17.22 274 PHE A O 1
ATOM 4443 N N . ASP A 1 294 ? -1.893 25.581 -34.308 1.00 17.37 275 ASP A N 1
ATOM 4444 C CA . ASP A 1 294 ? -2.519 26.883 -34.530 1.00 19.12 275 ASP A CA 1
ATOM 4445 C C . ASP A 1 294 ? -1.491 27.956 -34.892 1.00 18.87 275 ASP A C 1
ATOM 4446 O O . ASP A 1 294 ? -1.779 28.869 -35.680 1.00 20.97 275 ASP A O 1
ATOM 4455 N N . LEU A 1 295 ? -0.299 27.880 -34.312 1.00 17.18 276 LEU A N 1
ATOM 4456 C CA . LEU A 1 295 ? 0.762 28.859 -34.554 1.00 18.41 276 LEU A CA 1
ATOM 4457 C C . LEU A 1 295 ? 1.644 28.500 -35.742 1.00 17.72 276 LEU A C 1
ATOM 4458 O O . LEU A 1 295 ? 2.593 29.236 -36.048 1.00 18.28 276 LEU A O 1
ATOM 4474 N N . LYS A 1 296 ? 1.340 27.403 -36.429 1.00 17.43 277 LYS A N 1
ATOM 4475 C CA . LYS A 1 296 ? 2.071 26.984 -37.626 1.00 18.35 277 LYS A CA 1
ATOM 4476 C C . LYS A 1 296 ? 3.552 26.790 -37.326 1.00 16.46 277 LYS A C 1
ATOM 4477 O O . LYS A 1 296 ? 4.429 27.182 -38.105 1.00 17.85 277 LYS A O 1
ATOM 4496 N N . SER A 1 297 ? 3.822 26.140 -36.188 1.00 15.37 278 SER A N 1
ATOM 4497 C CA . SER A 1 297 ? 5.179 25.856 -35.757 1.00 15.50 278 SER A CA 1
ATOM 4498 C C . SER A 1 297 ? 5.647 24.488 -36.202 1.00 14.78 278 SER A C 1
ATOM 4499 O O . SER A 1 297 ? 6.834 24.180 -36.068 1.00 16.25 278 SER A O 1
ATOM 4507 N N . THR A 1 298 ? 4.731 23.662 -36.683 1.00 13.85 279 THR A N 1
ATOM 4508 C CA . THR A 1 298 ? 5.001 22.327 -37.177 1.00 12.84 279 THR A CA 1
ATOM 4509 C C . THR A 1 298 ? 4.059 22.125 -38.352 1.00 12.97 279 THR A C 1
ATOM 4510 O O . THR A 1 298 ? 2.971 22.707 -38.370 1.00 14.38 279 THR A O 1
ATOM 4521 N N . PRO A 1 299 ? 4.457 21.354 -39.359 1.00 12.57 280 PRO A N 1
ATOM 4522 C CA . PRO A 1 299 ? 3.548 21.134 -40.498 1.00 12.53 280 PRO A CA 1
ATOM 4523 C C . PRO A 1 299 ? 2.214 20.573 -40.015 1.00 11.56 280 PRO A C 1
ATOM 4524 O O . PRO A 1 299 ? 2.159 19.743 -39.112 1.00 11.40 280 PRO A O 1
ATOM 4535 N N . ILE A 1 300 ? 1.130 21.027 -40.635 1.00 12.48 281 ILE A N 1
ATOM 4536 C CA . ILE A 1 300 ? -0.211 20.635 -40.209 1.00 12.33 281 ILE A CA 1
ATOM 4537 C C . ILE A 1 300 ? -0.493 19.173 -40.543 1.00 11.19 281 ILE A C 1
ATOM 4538 O O . ILE A 1 300 ? -1.189 18.480 -39.800 1.00 11.46 281 ILE A O 1
ATOM 4554 N N . GLU A 1 301 ? 0.017 18.700 -41.670 1.00 10.93 282 GLU A N 1
ATOM 4555 C CA . GLU A 1 301 ? -0.223 17.358 -42.160 1.00 10.90 282 GLU A CA 1
ATOM 4556 C C . GLU A 1 301 ? 1.093 16.624 -42.342 1.00 10.59 282 GLU A C 1
ATOM 4557 O O . GLU A 1 301 ? 2.135 17.228 -42.612 1.00 12.14 282 GLU A O 1
ATOM 4569 N N . PHE A 1 302 ? 1.022 15.308 -42.252 1.00 9.81 283 PHE A N 1
ATOM 4570 C CA . PHE A 1 302 ? 2.100 14.465 -42.745 1.00 10.02 283 PHE A CA 1
ATOM 4571 C C . PHE A 1 302 ? 2.115 14.537 -44.273 1.00 12.39 283 PHE A C 1
ATOM 4572 O O . PHE A 1 302 ? 1.063 14.535 -44.907 1.00 13.18 283 PHE A O 1
ATOM 4589 N N A HIS A 1 303 ? 3.308 14.618 -44.862 0.48 12.78 284 HIS A N 1
ATOM 4590 N N B HIS A 1 303 ? 3.300 14.549 -44.863 0.52 12.97 284 HIS A N 1
ATOM 4591 C CA A HIS A 1 303 ? 3.415 14.654 -46.321 0.48 14.43 284 HIS A CA 1
ATOM 4592 C CA B HIS A 1 303 ? 3.403 14.623 -46.315 0.52 14.94 284 HIS A CA 1
ATOM 4593 C C A HIS A 1 303 ? 3.870 13.332 -46.930 0.48 13.68 284 HIS A C 1
ATOM 4594 C C B HIS A 1 303 ? 4.041 13.415 -46.959 0.52 13.97 284 HIS A C 1
ATOM 4595 O O A HIS A 1 303 ? 3.507 13.039 -48.073 0.48 14.13 284 HIS A O 1
ATOM 4596 O O B HIS A 1 303 ? 4.027 13.317 -48.185 0.52 14.65 284 HIS A O 1
ATOM 4623 N N . SER A 1 304 ? 4.585 12.503 -46.171 1.00 12.00 285 SER A N 1
ATOM 4624 C CA . SER A 1 304 ? 5.081 11.227 -46.647 1.00 10.39 285 SER A CA 1
ATOM 4625 C C . SER A 1 304 ? 5.028 10.246 -45.492 1.00 10.10 285 SER A C 1
ATOM 4626 O O . SER A 1 304 ? 4.911 10.640 -44.332 1.00 10.39 285 SER A O 1
ATOM 4635 N N . PHE A 1 305 ? 5.130 8.957 -45.817 1.00 9.85 286 PHE A N 1
ATOM 4636 C CA . PHE A 1 305 ? 5.205 7.955 -44.762 1.00 9.85 286 PHE A CA 1
ATOM 4637 C C . PHE A 1 305 ? 6.422 8.180 -43.863 1.00 9.38 286 PHE A C 1
ATOM 4638 O O . PHE A 1 305 ? 6.334 7.949 -42.654 1.00 9.58 286 PHE A O 1
ATOM 4655 N N . GLN A 1 306 ? 7.534 8.703 -44.397 1.00 10.26 287 GLN A N 1
ATOM 4656 C CA . GLN A 1 306 ? 8.707 8.949 -43.570 1.00 10.21 287 GLN A CA 1
ATOM 4657 C C . GLN A 1 306 ? 8.434 9.990 -42.499 1.00 10.74 287 GLN A C 1
ATOM 4658 O O . GLN A 1 306 ? 9.003 9.901 -41.407 1.00 10.38 287 GLN A O 1
ATOM 4672 N N . ASP A 1 307 ? 7.543 10.950 -42.757 1.00 10.19 288 ASP A N 1
ATOM 4673 C CA . ASP A 1 307 ? 7.180 11.909 -41.709 1.00 10.60 288 ASP A CA 1
ATOM 4674 C C . ASP A 1 307 ? 6.556 11.213 -40.507 1.00 10.47 288 ASP A C 1
ATOM 4675 O O . ASP A 1 307 ? 6.645 11.717 -39.385 1.00 11.17 288 ASP A O 1
ATOM 4684 N N . VAL A 1 308 ? 5.846 10.116 -40.736 1.00 9.12 289 VAL A N 1
ATOM 4685 C CA . VAL A 1 308 ? 5.275 9.324 -39.640 1.00 8.66 289 VAL A CA 1
ATOM 4686 C C . VAL A 1 308 ? 6.350 8.494 -38.951 1.00 8.83 289 VAL A C 1
ATOM 4687 O O . VAL A 1 308 ? 6.427 8.464 -37.721 1.00 8.67 289 VAL A O 1
ATOM 4700 N N . HIS A 1 309 ? 7.172 7.771 -39.724 1.00 8.90 290 HIS A N 1
ATOM 4701 C CA . HIS A 1 309 ? 8.263 7.013 -39.118 1.00 9.42 290 HIS A CA 1
ATOM 4702 C C . HIS A 1 309 ? 9.191 7.905 -38.304 1.00 9.43 290 HIS A C 1
ATOM 4703 O O . HIS A 1 309 ? 9.761 7.458 -37.298 1.00 9.42 290 HIS A O 1
ATOM 4717 N N . ASP A 1 310 ? 9.330 9.171 -38.702 1.00 9.45 291 ASP A N 1
ATOM 4718 C CA . ASP A 1 310 ? 10.176 10.096 -37.961 1.00 9.37 291 ASP A CA 1
ATOM 4719 C C . ASP A 1 310 ? 9.780 10.179 -36.495 1.00 9.03 291 ASP A C 1
ATOM 4720 O O . ASP A 1 310 ? 10.635 10.450 -35.650 1.00 9.64 291 ASP A O 1
ATOM 4729 N N . LEU A 1 311 ? 8.497 9.958 -36.175 1.00 8.94 292 LEU A N 1
ATOM 4730 C CA . LEU A 1 311 ? 8.048 10.143 -34.802 1.00 8.36 292 LEU A CA 1
ATOM 4731 C C . LEU A 1 311 ? 8.796 9.272 -33.806 1.00 8.60 292 LEU A C 1
ATOM 4732 O O . LEU A 1 311 ? 8.894 9.664 -32.639 1.00 9.11 292 LEU A O 1
ATOM 4748 N N . TYR A 1 312 ? 9.266 8.085 -34.210 1.00 8.61 293 TYR A N 1
ATOM 4749 C CA . TYR A 1 312 ? 10.017 7.210 -33.305 1.00 9.18 293 TYR A CA 1
ATOM 4750 C C . TYR A 1 312 ? 11.501 7.145 -33.661 1.00 9.92 293 TYR A C 1
ATOM 4751 O O . TYR A 1 312 ? 12.254 6.393 -33.032 1.00 11.06 293 TYR A O 1
ATOM 4769 N N . GLU A 1 313 ? 11.944 7.925 -34.647 1.00 10.04 294 GLU A N 1
ATOM 4770 C CA . GLU A 1 313 ? 13.347 7.958 -35.053 1.00 10.10 294 GLU A CA 1
ATOM 4771 C C . GLU A 1 313 ? 13.943 9.216 -34.432 1.00 10.95 294 GLU A C 1
ATOM 4772 O O . GLU A 1 313 ? 14.346 9.204 -33.266 1.00 12.91 294 GLU A O 1
ATOM 4784 N N . GLY A 1 314 ? 13.992 10.328 -35.172 1.00 10.83 295 GLY A N 1
ATOM 4785 C CA . GLY A 1 314 ? 14.449 11.566 -34.576 1.00 11.79 295 GLY A CA 1
ATOM 4786 C C . GLY A 1 314 ? 13.434 12.242 -33.682 1.00 11.11 295 GLY A C 1
ATOM 4787 O O . GLY A 1 314 ? 13.812 13.089 -32.859 1.00 12.07 295 GLY A O 1
ATOM 4791 N N . GLY A 1 315 ? 12.150 11.924 -33.837 1.00 10.71 296 GLY A N 1
ATOM 4792 C CA . GLY A 1 315 ? 11.106 12.565 -33.054 1.00 10.43 296 GLY A CA 1
ATOM 4793 C C . GLY A 1 315 ? 10.449 13.704 -33.813 1.00 10.89 296 GLY A C 1
ATOM 4794 O O . GLY A 1 315 ? 10.602 13.858 -35.025 1.00 15.10 296 GLY A O 1
ATOM 4798 N N . ILE A 1 316 ? 9.655 14.479 -33.093 1.00 9.93 297 ILE A N 1
ATOM 4799 C CA . ILE A 1 316 ? 9.010 15.679 -33.601 1.00 10.47 297 ILE A CA 1
ATOM 4800 C C . ILE A 1 316 ? 9.527 16.876 -32.817 1.00 9.69 297 ILE A C 1
ATOM 4801 O O . ILE A 1 316 ? 9.593 16.842 -31.580 1.00 10.06 297 ILE A O 1
ATOM 4817 N N . LYS A 1 317 ? 9.882 17.926 -33.541 1.00 10.63 298 LYS A N 1
ATOM 4818 C CA . LYS A 1 317 ? 10.309 19.168 -32.933 1.00 11.57 298 LYS A CA 1
ATOM 4819 C C . LYS A 1 317 ? 9.087 20.017 -32.659 1.00 11.12 298 LYS A C 1
ATOM 4820 O O . LYS A 1 317 ? 8.235 20.196 -33.537 1.00 12.67 298 LYS A O 1
ATOM 4839 N N . LEU A 1 318 ? 8.977 20.510 -31.435 1.00 10.99 299 LEU A N 1
ATOM 4840 C CA . LEU A 1 318 ? 7.856 21.338 -31.031 1.00 12.02 299 LEU A CA 1
ATOM 4841 C C . LEU A 1 318 ? 8.364 22.572 -30.305 1.00 12.35 299 LEU A C 1
ATOM 4842 O O . LEU A 1 318 ? 9.498 22.593 -29.811 1.00 12.86 299 LEU A O 1
ATOM 4858 N N . PRO A 1 319 ? 7.544 23.613 -30.202 1.00 12.92 300 PRO A N 1
ATOM 4859 C CA . PRO A 1 319 ? 7.968 24.818 -29.459 1.00 13.78 300 PRO A CA 1
ATOM 4860 C C . PRO A 1 319 ? 8.369 24.480 -28.034 1.00 13.89 300 PRO A C 1
ATOM 4861 O O . PRO A 1 319 ? 7.791 23.594 -27.399 1.00 13.75 300 PRO A O 1
ATOM 4872 N N . ARG A 1 320 ? 9.313 25.265 -27.509 1.00 14.59 301 ARG A N 1
ATOM 4873 C CA . ARG A 1 320 ? 9.828 25.000 -26.175 1.00 15.95 301 ARG A CA 1
ATOM 4874 C C . ARG A 1 320 ? 8.709 25.019 -25.147 1.00 15.62 301 ARG A C 1
ATOM 4875 O O . ARG A 1 320 ? 8.708 24.222 -24.203 1.00 15.68 301 ARG A O 1
ATOM 4896 N N . ASP A 1 321 ? 7.751 25.933 -25.299 1.00 16.04 302 ASP A N 1
ATOM 4897 C CA . ASP A 1 321 ? 6.692 26.039 -24.299 1.00 17.59 302 ASP A CA 1
ATOM 4898 C C . ASP A 1 321 ? 5.779 24.827 -24.338 1.00 17.75 302 ASP A C 1
ATOM 4899 O O . ASP A 1 321 ? 5.206 24.441 -23.310 1.00 18.42 302 ASP A O 1
ATOM 4908 N N . VAL A 1 322 ? 5.661 24.190 -25.499 1.00 16.17 303 VAL A N 1
ATOM 4909 C CA . VAL A 1 322 ? 4.867 22.980 -25.603 1.00 16.18 303 VAL A CA 1
ATOM 4910 C C . VAL A 1 322 ? 5.600 21.817 -24.935 1.00 15.91 303 VAL A C 1
ATOM 4911 O O . VAL A 1 322 ? 5.029 21.070 -24.135 1.00 16.38 303 VAL A O 1
ATOM 4924 N N . ILE A 1 323 ? 6.887 21.662 -25.220 1.00 15.41 304 ILE A N 1
ATOM 4925 C CA . ILE A 1 323 ? 7.674 20.638 -24.534 1.00 16.61 304 ILE A CA 1
ATOM 4926 C C . ILE A 1 323 ? 7.636 20.837 -23.013 1.00 16.95 304 ILE A C 1
ATOM 4927 O O . ILE A 1 323 ? 7.459 19.881 -22.240 1.00 17.61 304 ILE A O 1
ATOM 4943 N N A SER A 1 324 ? 7.842 22.075 -22.556 0.59 17.38 305 SER A N 1
ATOM 4944 N N B SER A 1 324 ? 7.820 22.082 -22.567 0.41 17.46 305 SER A N 1
ATOM 4945 C CA A SER A 1 324 ? 7.885 22.344 -21.122 0.59 18.82 305 SER A CA 1
ATOM 4946 C CA B SER A 1 324 ? 7.887 22.377 -21.140 0.41 18.54 305 SER A CA 1
ATOM 4947 C C A SER A 1 324 ? 6.561 22.031 -20.453 0.59 19.13 305 SER A C 1
ATOM 4948 C C B SER A 1 324 ? 6.566 22.090 -20.446 0.41 18.90 305 SER A C 1
ATOM 4949 O O A SER A 1 324 ? 6.536 21.649 -19.276 0.59 20.12 305 SER A O 1
ATOM 4950 O O B SER A 1 324 ? 6.547 21.782 -19.248 0.41 19.56 305 SER A O 1
ATOM 4965 N N . THR A 1 325 ? 5.453 22.195 -21.175 1.00 18.96 306 THR A N 1
ATOM 4966 C CA . THR A 1 325 ? 4.148 21.898 -20.601 1.00 20.33 306 THR A CA 1
ATOM 4967 C C . THR A 1 325 ? 3.974 20.400 -20.433 1.00 20.57 306 THR A C 1
ATOM 4968 O O . THR A 1 325 ? 3.416 19.927 -19.440 1.00 22.43 306 THR A O 1
ATOM 4980 N N . ILE A 1 326 ? 4.468 19.636 -21.397 1.00 19.76 307 ILE A N 1
ATOM 4981 C CA . ILE A 1 326 ? 4.107 18.235 -21.497 1.00 19.83 307 ILE A CA 1
ATOM 4982 C C . ILE A 1 326 ? 4.995 17.391 -20.600 1.00 20.07 307 ILE A C 1
ATOM 4983 O O . ILE A 1 326 ? 4.508 16.558 -19.831 1.00 22.53 307 ILE A O 1
ATOM 4999 N N . ILE A 1 327 ? 6.304 17.617 -20.656 1.00 21.88 308 ILE A N 1
ATOM 5000 C CA . ILE A 1 327 ? 7.247 16.640 -20.115 1.00 23.33 308 ILE A CA 1
ATOM 5001 C C . ILE A 1 327 ? 7.305 16.540 -18.589 1.00 24.20 308 ILE A C 1
ATOM 5002 O O . ILE A 1 327 ? 7.782 15.511 -18.098 1.00 27.55 308 ILE A O 1
ATOM 5018 N N . PRO A 1 328 ? 6.856 17.516 -17.787 1.00 22.10 309 PRO A N 1
ATOM 5019 C CA . PRO A 1 328 ? 6.918 17.323 -16.325 1.00 19.86 309 PRO A CA 1
ATOM 5020 C C . PRO A 1 328 ? 5.749 16.543 -15.723 1.00 19.34 309 PRO A C 1
ATOM 5021 O O . PRO A 1 328 ? 5.782 16.255 -14.522 1.00 19.52 309 PRO A O 1
ATOM 5032 N N . LEU A 1 329 ? 4.737 16.233 -16.475 1.00 18.20 310 LEU A N 1
ATOM 5033 C CA . LEU A 1 329 ? 3.507 15.639 -15.947 1.00 16.97 310 LEU A CA 1
ATOM 5034 C C . LEU A 1 329 ? 3.712 14.159 -15.633 1.00 14.90 310 LEU A C 1
ATOM 5035 O O . LEU A 1 329 ? 4.246 13.421 -16.458 1.00 14.63 310 LEU A O 1
ATOM 5051 N N . PRO A 1 330 ? 3.286 13.678 -14.470 1.00 15.98 311 PRO A N 1
ATOM 5052 C CA . PRO A 1 330 ? 3.353 12.235 -14.214 1.00 16.34 311 PRO A CA 1
ATOM 5053 C C . PRO A 1 330 ? 2.611 11.448 -15.286 1.00 14.50 311 PRO A C 1
ATOM 5054 O O . PRO A 1 330 ? 1.608 11.918 -15.839 1.00 13.34 311 PRO A O 1
ATOM 5065 N N . VAL A 1 331 ? 3.135 10.242 -15.566 1.00 13.04 312 VAL A N 1
ATOM 5066 C CA . VAL A 1 331 ? 2.608 9.272 -16.539 1.00 12.19 312 VAL A CA 1
ATOM 5067 C C . VAL A 1 331 ? 2.896 9.759 -17.954 1.00 11.42 312 VAL A C 1
ATOM 5068 O O . VAL A 1 331 ? 3.549 9.063 -18.731 1.00 11.37 312 VAL A O 1
ATOM 5081 N N . ILE A 1 332 ? 2.435 10.962 -18.284 1.00 10.66 313 ILE A N 1
ATOM 5082 C CA . ILE A 1 332 ? 2.715 11.569 -19.584 1.00 9.87 313 ILE A CA 1
ATOM 5083 C C . ILE A 1 332 ? 4.209 11.611 -19.851 1.00 10.09 313 ILE A C 1
ATOM 5084 O O . ILE A 1 332 ? 4.664 11.328 -20.968 1.00 10.51 313 ILE A O 1
ATOM 5100 N N . LYS A 1 333 ? 4.999 11.995 -18.853 1.00 10.84 314 LYS A N 1
ATOM 5101 C CA . LYS A 1 333 ? 6.436 12.133 -19.084 1.00 12.50 314 LYS A CA 1
ATOM 5102 C C . LYS A 1 333 ? 7.089 10.823 -19.511 1.00 12.01 314 LYS A C 1
ATOM 5103 O O . LYS A 1 333 ? 8.155 10.850 -20.130 1.00 13.87 314 LYS A O 1
ATOM 5122 N N . GLU A 1 334 ? 6.491 9.684 -19.173 1.00 10.80 315 GLU A N 1
ATOM 5123 C CA . GLU A 1 334 ? 7.059 8.389 -19.546 1.00 11.23 315 GLU A CA 1
ATOM 5124 C C . GLU A 1 334 ? 6.777 8.020 -20.994 1.00 10.33 315 GLU A C 1
ATOM 5125 O O . GLU A 1 334 ? 7.341 7.041 -21.490 1.00 11.93 315 GLU A O 1
ATOM 5137 N N . LEU A 1 335 ? 5.901 8.760 -21.673 1.00 9.84 316 LEU A N 1
ATOM 5138 C CA . LEU A 1 335 ? 5.464 8.373 -23.001 1.00 10.12 316 LEU A CA 1
ATOM 5139 C C . LEU A 1 335 ? 6.434 8.759 -24.096 1.00 10.99 316 LEU A C 1
ATOM 5140 O O . LEU A 1 335 ? 6.305 8.258 -25.229 1.00 13.06 316 LEU A O 1
ATOM 5156 N N . TYR A 1 336 ? 7.351 9.682 -23.829 1.00 9.53 317 TYR A N 1
ATOM 5157 C CA . TYR A 1 336 ? 8.192 10.246 -24.873 1.00 9.70 317 TYR A CA 1
ATOM 5158 C C . TYR A 1 336 ? 9.631 10.325 -24.384 1.00 9.93 317 TYR A C 1
ATOM 5159 O O . TYR A 1 336 ? 9.883 10.772 -23.263 1.00 12.57 317 TYR A O 1
ATOM 5177 N N . ARG A 1 337 ? 10.574 9.997 -25.262 1.00 9.41 318 ARG A N 1
ATOM 5178 C CA . ARG A 1 337 ? 11.951 10.403 -25.043 1.00 10.20 318 ARG A CA 1
ATOM 5179 C C . ARG A 1 337 ? 12.044 11.878 -25.401 1.00 10.65 318 ARG A C 1
ATOM 5180 O O . ARG A 1 337 ? 11.392 12.338 -26.329 1.00 12.03 318 ARG A O 1
ATOM 5201 N N . THR A 1 338 ? 12.821 12.631 -24.659 1.00 12.40 319 THR A N 1
ATOM 5202 C CA . THR A 1 338 ? 12.898 14.055 -24.912 1.00 12.39 319 THR A CA 1
ATOM 5203 C C . THR A 1 338 ? 14.271 14.565 -24.527 1.00 13.21 319 THR A C 1
ATOM 5204 O O . THR A 1 338 ? 14.945 13.983 -23.678 1.00 15.25 319 THR A O 1
ATOM 5215 N N . ASP A 1 339 ? 14.667 15.675 -25.145 1.00 12.24 320 ASP A N 1
ATOM 5216 C CA . ASP A 1 339 ? 15.839 16.442 -24.729 1.00 12.66 320 ASP A CA 1
ATOM 5217 C C . ASP A 1 339 ? 15.488 17.532 -23.726 1.00 12.59 320 ASP A C 1
ATOM 5218 O O . ASP A 1 339 ? 16.359 18.302 -23.320 1.00 13.97 320 ASP A O 1
ATOM 5227 N N . GLY A 1 340 ? 14.239 17.611 -23.311 1.00 12.77 321 GLY A N 1
ATOM 5228 C CA . GLY A 1 340 ? 13.824 18.624 -22.373 1.00 13.71 321 GLY A CA 1
ATOM 5229 C C . GLY A 1 340 ? 13.588 19.976 -22.987 1.00 13.46 321 GLY A C 1
ATOM 5230 O O . GLY A 1 340 ? 13.225 20.908 -22.261 1.00 16.74 321 GLY A O 1
ATOM 5234 N N . GLN A 1 341 ? 13.799 20.123 -24.300 1.00 11.72 322 GLN A N 1
ATOM 5235 C CA . GLN A 1 341 ? 13.825 21.434 -24.920 1.00 13.36 322 GLN A CA 1
ATOM 5236 C C . GLN A 1 341 ? 12.930 21.536 -26.148 1.00 13.21 322 GLN A C 1
ATOM 5237 O O . GLN A 1 341 ? 12.112 22.456 -26.233 1.00 16.72 322 GLN A O 1
ATOM 5251 N N A HIS A 1 342 ? 13.059 20.651 -27.125 0.43 11.79 323 HIS A N 1
ATOM 5252 N N B HIS A 1 342 ? 13.155 20.622 -27.104 0.57 11.03 323 HIS A N 1
ATOM 5253 C CA A HIS A 1 342 ? 12.162 20.734 -28.278 0.43 11.96 323 HIS A CA 1
ATOM 5254 C CA B HIS A 1 342 ? 12.710 20.722 -28.493 0.57 11.38 323 HIS A CA 1
ATOM 5255 C C A HIS A 1 342 ? 11.651 19.406 -28.778 0.43 12.29 323 HIS A C 1
ATOM 5256 C C B HIS A 1 342 ? 12.001 19.481 -29.013 0.57 9.42 323 HIS A C 1
ATOM 5257 O O A HIS A 1 342 ? 10.621 19.397 -29.463 0.43 13.97 323 HIS A O 1
ATOM 5258 O O B HIS A 1 342 ? 11.236 19.602 -29.975 0.57 10.01 323 HIS A O 1
ATOM 5285 N N . ILE A 1 343 ? 12.286 18.292 -28.465 1.00 10.91 324 ILE A N 1
ATOM 5286 C CA . ILE A 1 343 ? 11.943 17.029 -29.108 1.00 11.51 324 ILE A CA 1
ATOM 5287 C C . ILE A 1 343 ? 11.042 16.181 -28.234 1.00 10.66 324 ILE A C 1
ATOM 5288 O O . ILE A 1 343 ? 11.314 16.004 -27.044 1.00 11.81 324 ILE A O 1
ATOM 5305 N N . LEU A 1 344 ? 10.025 15.590 -28.847 1.00 10.10 325 LEU A N 1
ATOM 5306 C CA . LEU A 1 344 ? 9.329 14.416 -28.311 1.00 10.30 325 LEU A CA 1
ATOM 5307 C C . LEU A 1 344 ? 9.566 13.272 -29.275 1.00 9.59 325 LEU A C 1
ATOM 5308 O O . LEU A 1 344 ? 9.373 13.423 -30.487 1.00 10.73 325 LEU A O 1
ATOM 5324 N N . LYS A 1 345 ? 9.939 12.120 -28.739 1.00 8.75 326 LYS A N 1
ATOM 5325 C CA . LYS A 1 345 ? 10.134 10.928 -29.550 1.00 8.53 326 LYS A CA 1
ATOM 5326 C C . LYS A 1 345 ? 9.288 9.812 -28.970 1.00 7.98 326 LYS A C 1
ATOM 5327 O O . LYS A 1 345 ? 9.400 9.500 -27.785 1.00 10.13 326 LYS A O 1
ATOM 5346 N N . PHE A 1 346 ? 8.433 9.220 -29.787 1.00 7.82 327 PHE A N 1
ATOM 5347 C CA . PHE A 1 346 ? 7.623 8.098 -29.380 1.00 7.38 327 PHE A CA 1
ATOM 5348 C C . PHE A 1 346 ? 8.463 6.817 -29.443 1.00 7.84 327 PHE A C 1
ATOM 5349 O O . PHE A 1 346 ? 9.426 6.725 -30.216 1.00 8.27 327 PHE A O 1
ATOM 5366 N N . PRO A 1 347 ? 8.091 5.787 -28.679 1.00 7.23 328 PRO A N 1
ATOM 5367 C CA . PRO A 1 347 ? 8.776 4.499 -28.818 1.00 7.58 328 PRO A CA 1
ATOM 5368 C C . PRO A 1 347 ? 8.436 3.859 -30.165 1.00 7.10 328 PRO A C 1
ATOM 5369 O O . PRO A 1 347 ? 7.381 4.095 -30.758 1.00 7.43 328 PRO A O 1
ATOM 5380 N N . GLN A 1 348 ? 9.327 3.010 -30.651 1.00 7.31 329 GLN A N 1
ATOM 5381 C CA . GLN A 1 348 ? 9.111 2.333 -31.928 1.00 7.69 329 GLN A CA 1
ATOM 5382 C C . GLN A 1 348 ? 8.055 1.244 -31.760 1.00 7.31 329 GLN A C 1
ATOM 5383 O O . GLN A 1 348 ? 8.270 0.305 -30.973 1.00 8.04 329 GLN A O 1
ATOM 5397 N N . PRO A 1 349 ? 6.920 1.310 -32.458 1.00 7.05 330 PRO A N 1
ATOM 5398 C CA . PRO A 1 349 ? 5.916 0.263 -32.292 1.00 7.38 330 PRO A CA 1
ATOM 5399 C C . PRO A 1 349 ? 6.451 -1.112 -32.687 1.00 7.16 330 PRO A C 1
ATOM 5400 O O . PRO A 1 349 ? 7.181 -1.250 -33.665 1.00 7.49 330 PRO A O 1
ATOM 5411 N N . HIS A 1 350 ? 6.008 -2.141 -31.953 1.00 7.22 331 HIS A N 1
ATOM 5412 C CA . HIS A 1 350 ? 6.411 -3.506 -32.276 1.00 6.94 331 HIS A CA 1
ATOM 5413 C C . HIS A 1 350 ? 6.190 -3.841 -33.744 1.00 7.94 331 HIS A C 1
ATOM 5414 O O . HIS A 1 350 ? 6.999 -4.554 -34.342 1.00 8.03 331 HIS A O 1
ATOM 5428 N N . VAL A 1 351 ? 5.072 -3.396 -34.327 1.00 7.38 332 VAL A N 1
ATOM 5429 C CA . VAL A 1 351 ? 4.735 -3.791 -35.690 1.00 7.64 332 VAL A CA 1
ATOM 5430 C C . VAL A 1 351 ? 5.778 -3.336 -36.712 1.00 7.46 332 VAL A C 1
ATOM 5431 O O . VAL A 1 351 ? 5.832 -3.899 -37.821 1.00 7.59 332 VAL A O 1
ATOM 5444 N N . VAL A 1 352 ? 6.606 -2.325 -36.393 1.00 7.47 333 VAL A N 1
ATOM 5445 C CA . VAL A 1 352 ? 7.663 -1.865 -37.297 1.00 7.97 333 VAL A CA 1
ATOM 5446 C C . VAL A 1 352 ? 9.057 -2.118 -36.724 1.00 8.71 333 VAL A C 1
ATOM 5447 O O . VAL A 1 352 ? 10.020 -1.558 -37.232 1.00 10.14 333 VAL A O 1
ATOM 5460 N N . GLN A 1 353 ? 9.199 -2.983 -35.722 1.00 8.67 334 GLN A N 1
ATOM 5461 C CA . GLN A 1 353 ? 10.528 -3.192 -35.151 1.00 9.09 334 GLN A CA 1
ATOM 5462 C C . GLN A 1 353 ? 11.451 -3.997 -36.048 1.00 9.41 334 GLN A C 1
ATOM 5463 O O . GLN A 1 353 ? 12.668 -3.884 -35.895 1.00 11.87 334 GLN A O 1
ATOM 5477 N N . VAL A 1 354 ? 10.928 -4.797 -36.963 1.00 9.00 335 VAL A N 1
ATOM 5478 C CA . VAL A 1 354 ? 11.739 -5.607 -37.866 1.00 9.73 335 VAL A CA 1
ATOM 5479 C C . VAL A 1 354 ? 11.652 -5.088 -39.290 1.00 9.65 335 VAL A C 1
ATOM 5480 O O . VAL A 1 354 ? 12.668 -4.934 -39.971 1.00 11.92 335 VAL A O 1
ATOM 5493 N N . SER A 1 355 ? 10.442 -4.817 -39.755 1.00 9.77 336 SER A N 1
ATOM 5494 C CA . SER A 1 355 ? 10.192 -4.290 -41.094 1.00 10.36 336 SER A CA 1
ATOM 5495 C C . SER A 1 355 ? 9.352 -3.026 -40.983 1.00 9.96 336 SER A C 1
ATOM 5496 O O . SER A 1 355 ? 8.298 -3.027 -40.332 1.00 11.43 336 SER A O 1
ATOM 5504 N N . GLN A 1 356 ? 9.789 -1.958 -41.630 1.00 10.64 337 GLN A N 1
ATOM 5505 C CA . GLN A 1 356 ? 9.017 -0.721 -41.622 1.00 11.69 337 GLN A CA 1
ATOM 5506 C C . GLN A 1 356 ? 7.801 -0.777 -42.531 1.00 10.55 337 GLN A C 1
ATOM 5507 O O . GLN A 1 356 ? 6.886 0.034 -42.366 1.00 12.37 337 GLN A O 1
ATOM 5521 N N . SER A 1 357 ? 7.811 -1.669 -43.516 1.00 9.91 338 SER A N 1
ATOM 5522 C CA . SER A 1 357 ? 6.819 -1.654 -44.587 1.00 10.24 338 SER A CA 1
ATOM 5523 C C . SER A 1 357 ? 5.902 -2.872 -44.595 1.00 9.45 338 SER A C 1
ATOM 5524 O O . SER A 1 357 ? 4.930 -2.889 -45.354 1.00 9.38 338 SER A O 1
ATOM 5532 N N . ALA A 1 358 ? 6.177 -3.892 -43.785 1.00 8.86 339 ALA A N 1
ATOM 5533 C CA . ALA A 1 358 ? 5.388 -5.121 -43.830 1.00 9.20 339 ALA A CA 1
ATOM 5534 C C . ALA A 1 358 ? 3.917 -4.896 -43.493 1.00 8.38 339 ALA A C 1
ATOM 5535 O O . ALA A 1 358 ? 3.069 -5.691 -43.916 1.00 9.35 339 ALA A O 1
ATOM 5542 N N . TRP A 1 359 ? 3.585 -3.847 -42.731 1.00 8.42 340 TRP A N 1
ATOM 5543 C CA . TRP A 1 359 ? 2.184 -3.544 -42.452 1.00 8.89 340 TRP A CA 1
ATOM 5544 C C . TRP A 1 359 ? 1.370 -3.396 -43.729 1.00 8.87 340 TRP A C 1
ATOM 5545 O O . TRP A 1 359 ? 0.167 -3.653 -43.726 1.00 8.71 340 TRP A O 1
ATOM 5566 N N A MET A 1 360 ? 1.992 -2.996 -44.817 0.68 8.31 341 MET A N 1
ATOM 5567 N N B MET A 1 360 ? 2.009 -2.950 -44.826 0.32 9.02 341 MET A N 1
ATOM 5568 C CA A MET A 1 360 ? 1.284 -2.671 -46.033 0.68 9.79 341 MET A CA 1
ATOM 5569 C CA B MET A 1 360 ? 1.334 -2.683 -46.097 0.32 9.79 341 MET A CA 1
ATOM 5570 C C A MET A 1 360 ? 1.081 -3.895 -46.921 0.68 9.16 341 MET A C 1
ATOM 5571 C C B MET A 1 360 ? 0.939 -3.949 -46.828 0.32 9.27 341 MET A C 1
ATOM 5572 O O A MET A 1 360 ? 0.443 -3.772 -47.974 0.68 9.03 341 MET A O 1
ATOM 5573 O O B MET A 1 360 ? 0.098 -3.895 -47.734 0.32 9.52 341 MET A O 1
ATOM 5600 N N . THR A 1 361 ? 1.558 -5.068 -46.491 1.00 8.83 342 THR A N 1
ATOM 5601 C CA . THR A 1 361 ? 1.293 -6.303 -47.206 1.00 8.88 342 THR A CA 1
ATOM 5602 C C . THR A 1 361 ? -0.128 -6.793 -46.966 1.00 8.50 342 THR A C 1
ATOM 5603 O O . THR A 1 361 ? -0.681 -6.679 -45.877 1.00 8.28 342 THR A O 1
ATOM 5615 N N . ASP A 1 362 ? -0.691 -7.413 -48.003 1.00 8.49 343 ASP A N 1
ATOM 5616 C CA . ASP A 1 362 ? -1.967 -8.109 -47.863 1.00 8.14 343 ASP A CA 1
ATOM 5617 C C . ASP A 1 362 ? -1.876 -9.214 -46.820 1.00 8.02 343 ASP A C 1
ATOM 5618 O O . ASP A 1 362 ? -2.841 -9.469 -46.091 1.00 8.39 343 ASP A O 1
ATOM 5627 N N . GLU A 1 363 ? -0.721 -9.873 -46.736 1.00 8.07 344 GLU A N 1
ATOM 5628 C CA . GLU A 1 363 ? -0.525 -10.929 -45.754 1.00 8.49 344 GLU A CA 1
ATOM 5629 C C . GLU A 1 363 ? -0.747 -10.389 -44.344 1.00 7.72 344 GLU A C 1
ATOM 5630 O O . GLU A 1 363 ? -1.427 -11.023 -43.524 1.00 8.19 344 GLU A O 1
ATOM 5642 N N . GLU A 1 364 ? -0.129 -9.241 -44.027 1.00 7.83 345 GLU A N 1
ATOM 5643 C CA . GLU A 1 364 ? -0.250 -8.697 -42.672 1.00 7.46 345 GLU A CA 1
ATOM 5644 C C . GLU A 1 364 ? -1.649 -8.162 -42.392 1.00 7.38 345 GLU A C 1
ATOM 5645 O O . GLU A 1 364 ? -2.177 -8.373 -41.287 1.00 7.30 345 GLU A O 1
ATOM 5657 N N . PHE A 1 365 ? -2.265 -7.507 -43.372 1.00 7.81 346 PHE A N 1
ATOM 5658 C CA . PHE A 1 365 ? -3.645 -7.023 -43.238 1.00 7.37 346 PHE A CA 1
ATOM 5659 C C . PHE A 1 365 ? -4.571 -8.154 -42.815 1.00 7.20 346 PHE A C 1
ATOM 5660 O O . PHE A 1 365 ? -5.343 -8.030 -41.864 1.00 8.07 346 PHE A O 1
ATOM 5677 N N . ALA A 1 366 ? -4.471 -9.304 -43.486 1.00 7.12 347 ALA A N 1
ATOM 5678 C CA . ALA A 1 366 ? -5.331 -10.421 -43.119 1.00 6.91 347 ALA A CA 1
ATOM 5679 C C . ALA A 1 366 ? -4.890 -11.082 -41.814 1.00 7.16 347 ALA A C 1
ATOM 5680 O O . ALA A 1 366 ? -5.728 -11.468 -40.987 1.00 7.71 347 ALA A O 1
ATOM 5687 N N . ARG A 1 367 ? -3.574 -11.235 -41.595 1.00 6.91 348 ARG A N 1
ATOM 5688 C CA . ARG A 1 367 ? -3.085 -11.909 -40.392 1.00 7.14 348 ARG A CA 1
ATOM 5689 C C . ARG A 1 367 ? -3.559 -11.195 -39.136 1.00 6.64 348 ARG A C 1
ATOM 5690 O O . ARG A 1 367 ? -3.842 -11.829 -38.108 1.00 6.79 348 ARG A O 1
ATOM 5711 N N . GLU A 1 368 ? -3.631 -9.858 -39.179 1.00 6.58 349 GLU A N 1
ATOM 5712 C CA . GLU A 1 368 ? -4.041 -9.115 -37.984 1.00 6.81 349 GLU A CA 1
ATOM 5713 C C . GLU A 1 368 ? -5.498 -9.363 -37.620 1.00 6.14 349 GLU A C 1
ATOM 5714 O O . GLU A 1 368 ? -5.894 -9.087 -36.482 1.00 6.73 349 GLU A O 1
ATOM 5726 N N . MET A 1 369 ? -6.299 -9.910 -38.520 1.00 6.91 350 MET A N 1
ATOM 5727 C CA . MET A 1 369 ? -7.666 -10.279 -38.177 1.00 6.95 350 MET A CA 1
ATOM 5728 C C . MET A 1 369 ? -7.731 -11.510 -37.270 1.00 7.08 350 MET A C 1
ATOM 5729 O O . MET A 1 369 ? -8.770 -11.735 -36.637 1.00 7.40 350 MET A O 1
ATOM 5743 N N . ILE A 1 370 ? -6.642 -12.274 -37.166 1.00 6.54 351 ILE A N 1
ATOM 5744 C CA . ILE A 1 370 ? -6.581 -13.446 -36.300 1.00 6.69 351 ILE A CA 1
ATOM 5745 C C . ILE A 1 370 ? -5.495 -13.358 -35.231 1.00 6.59 351 ILE A C 1
ATOM 5746 O O . ILE A 1 370 ? -5.504 -14.168 -34.297 1.00 7.24 351 ILE A O 1
ATOM 5762 N N . ALA A 1 371 ? -4.595 -12.371 -35.308 1.00 6.68 352 ALA A N 1
ATOM 5763 C CA . ALA A 1 371 ? -3.466 -12.257 -34.382 1.00 7.22 352 ALA A CA 1
ATOM 5764 C C . ALA A 1 371 ? -3.121 -10.805 -34.097 1.00 6.53 352 ALA A C 1
ATOM 5765 O O . ALA A 1 371 ? -2.043 -10.535 -33.552 1.00 7.45 352 ALA A O 1
ATOM 5772 N N . GLY A 1 372 ? -4.004 -9.878 -34.438 1.00 6.55 353 GLY A N 1
ATOM 5773 C CA . GLY A 1 372 ? -3.781 -8.457 -34.243 1.00 6.37 353 GLY A CA 1
ATOM 5774 C C . GLY A 1 372 ? -4.472 -7.932 -32.987 1.00 6.77 353 GLY A C 1
ATOM 5775 O O . GLY A 1 372 ? -4.798 -8.675 -32.048 1.00 7.40 353 GLY A O 1
ATOM 5779 N N . VAL A 1 373 ? -4.670 -6.612 -32.960 1.00 6.34 354 VAL A N 1
ATOM 5780 C CA . VAL A 1 373 ? -5.232 -5.924 -31.815 1.00 6.69 354 VAL A CA 1
ATOM 5781 C C . VAL A 1 373 ? -6.682 -6.310 -31.613 1.00 6.56 354 VAL A C 1
ATOM 5782 O O . VAL A 1 373 ? -7.201 -6.209 -30.495 1.00 6.95 354 VAL A O 1
ATOM 5795 N N . ASN A 1 374 ? -7.366 -6.730 -32.681 1.00 6.62 355 ASN A N 1
ATOM 5796 C CA . ASN A 1 374 ? -8.806 -6.980 -32.688 1.00 6.80 355 ASN A CA 1
ATOM 5797 C C . ASN A 1 374 ? -9.069 -8.305 -33.399 1.00 6.70 355 ASN A C 1
ATOM 5798 O O . ASN A 1 374 ? -9.553 -8.338 -34.527 1.00 8.15 355 ASN A O 1
ATOM 5809 N N . PRO A 1 375 ? -8.748 -9.427 -32.760 1.00 6.90 356 PRO A N 1
ATOM 5810 C CA . PRO A 1 375 ? -8.626 -10.703 -33.478 1.00 7.89 356 PRO A CA 1
ATOM 5811 C C . PRO A 1 375 ? -9.894 -11.531 -33.432 1.00 8.38 356 PRO A C 1
ATOM 5812 O O . PRO A 1 375 ? -9.834 -12.740 -33.678 1.00 9.62 356 PRO A O 1
ATOM 5823 N N . CYS A 1 376 ? -11.041 -10.895 -33.129 1.00 8.30 357 CYS A N 1
ATOM 5824 C CA . CYS A 1 376 ? -12.236 -11.617 -32.706 1.00 8.56 357 CYS A CA 1
ATOM 5825 C C . CYS A 1 376 ? -13.495 -11.198 -33.459 1.00 8.48 357 CYS A C 1
ATOM 5826 O O . CYS A 1 376 ? -14.595 -11.427 -32.977 1.00 9.50 357 CYS A O 1
ATOM 5834 N N . VAL A 1 377 ? -13.361 -10.636 -34.659 1.00 7.61 358 VAL A N 1
ATOM 5835 C CA . VAL A 1 377 ? -14.525 -10.184 -35.418 1.00 8.08 358 VAL A CA 1
ATOM 5836 C C . VAL A 1 377 ? -14.742 -10.991 -36.703 1.00 7.29 358 VAL A C 1
ATOM 5837 O O . VAL A 1 377 ? -15.894 -11.184 -37.119 1.00 8.22 358 VAL A O 1
ATOM 5850 N N . ILE A 1 378 ? -13.677 -11.534 -37.299 1.00 7.62 359 ILE A N 1
ATOM 5851 C CA . ILE A 1 378 ? -13.768 -12.354 -38.510 1.00 7.86 359 ILE A CA 1
ATOM 5852 C C . ILE A 1 378 ? -14.784 -13.474 -38.312 1.00 7.50 359 ILE A C 1
ATOM 5853 O O . ILE A 1 378 ? -14.890 -14.083 -37.245 1.00 7.65 359 ILE A O 1
ATOM 5869 N N . ARG A 1 379 ? -15.502 -13.794 -39.380 1.00 8.30 360 ARG A N 1
ATOM 5870 C CA . ARG A 1 379 ? -16.513 -14.845 -39.368 1.00 8.80 360 ARG A CA 1
ATOM 5871 C C . ARG A 1 379 ? -16.328 -15.767 -40.568 1.00 8.44 360 ARG A C 1
ATOM 5872 O O . ARG A 1 379 ? -15.868 -15.353 -41.622 1.00 9.36 360 ARG A O 1
ATOM 5893 N N . GLY A 1 380 ? -16.762 -17.018 -40.413 1.00 9.62 361 GLY A N 1
ATOM 5894 C CA . GLY A 1 380 ? -16.906 -17.901 -41.560 1.00 10.58 361 GLY A CA 1
ATOM 5895 C C . GLY A 1 380 ? -17.989 -17.408 -42.495 1.00 11.11 361 GLY A C 1
ATOM 5896 O O . GLY A 1 380 ? -18.979 -16.805 -42.084 1.00 13.31 361 GLY A O 1
ATOM 5900 N N . LEU A 1 381 ? -17.788 -17.636 -43.787 1.00 11.35 362 LEU A N 1
ATOM 5901 C CA . LEU A 1 381 ? -18.767 -17.251 -44.794 1.00 12.96 362 LEU A CA 1
ATOM 5902 C C . LEU A 1 381 ? -19.159 -18.529 -45.514 1.00 15.10 362 LEU A C 1
ATOM 5903 O O . LEU A 1 381 ? -18.321 -19.149 -46.174 1.00 15.01 362 LEU A O 1
ATOM 5919 N N . GLU A 1 382 ? -20.426 -18.932 -45.355 1.00 16.47 363 GLU A N 1
ATOM 5920 C CA . GLU A 1 382 ? -20.913 -20.240 -45.790 1.00 19.35 363 GLU A CA 1
ATOM 5921 C C . GLU A 1 382 ? -21.806 -20.161 -47.024 1.00 19.11 363 GLU A C 1
ATOM 5922 O O . GLU A 1 382 ? -22.318 -21.193 -47.484 1.00 21.23 363 GLU A O 1
ATOM 5934 N N A GLU A 1 383 ? -21.992 -18.970 -47.577 0.68 17.45 364 GLU A N 1
ATOM 5935 N N B GLU A 1 383 ? -21.999 -18.970 -47.580 0.32 18.30 364 GLU A N 1
ATOM 5936 C CA A GLU A 1 383 ? -22.735 -18.783 -48.809 0.68 17.08 364 GLU A CA 1
ATOM 5937 C CA B GLU A 1 383 ? -22.750 -18.801 -48.813 0.32 17.97 364 GLU A CA 1
ATOM 5938 C C A GLU A 1 383 ? -22.058 -17.660 -49.575 0.68 16.12 364 GLU A C 1
ATOM 5939 C C B GLU A 1 383 ? -22.168 -17.597 -49.534 0.32 16.89 364 GLU A C 1
ATOM 5940 O O A GLU A 1 383 ? -21.205 -16.943 -49.048 0.68 16.08 364 GLU A O 1
ATOM 5941 O O B GLU A 1 383 ? -21.480 -16.770 -48.932 0.32 16.93 364 GLU A O 1
ATOM 5964 N N . PHE A 1 384 ? -22.438 -17.506 -50.830 1.00 16.25 365 PHE A N 1
ATOM 5965 C CA . PHE A 1 384 ? -21.905 -16.406 -51.625 1.00 16.03 365 PHE A CA 1
ATOM 5966 C C . PHE A 1 384 ? -22.937 -15.999 -52.637 1.00 17.63 365 PHE A C 1
ATOM 5967 O O . PHE A 1 384 ? -23.535 -16.866 -53.258 1.00 19.31 365 PHE A O 1
ATOM 5985 N N . PRO A 1 385 ? -23.166 -14.688 -52.818 1.00 18.48 366 PRO A N 1
ATOM 5986 C CA . PRO A 1 385 ? -22.534 -13.553 -52.133 1.00 18.57 366 PRO A CA 1
ATOM 5987 C C . PRO A 1 385 ? -23.029 -13.367 -50.705 1.00 16.55 366 PRO A C 1
ATOM 5988 O O . PRO A 1 385 ? -24.078 -13.896 -50.339 1.00 17.34 366 PRO A O 1
ATOM 5999 N N . PRO A 1 386 ? -22.302 -12.594 -49.907 1.00 15.65 367 PRO A N 1
ATOM 6000 C CA . PRO A 1 386 ? -22.778 -12.311 -48.551 1.00 15.86 367 PRO A CA 1
ATOM 6001 C C . PRO A 1 386 ? -24.067 -11.509 -48.585 1.00 15.23 367 PRO A C 1
ATOM 6002 O O . PRO A 1 386 ? -24.310 -10.719 -49.499 1.00 16.28 367 PRO A O 1
ATOM 6013 N N . LYS A 1 387 ? -24.872 -11.673 -47.533 1.00 15.70 368 LYS A N 1
ATOM 6014 C CA . LYS A 1 387 ? -26.179 -11.043 -47.471 1.00 16.14 368 LYS A CA 1
ATOM 6015 C C . LYS A 1 387 ? -26.233 -10.009 -46.352 1.00 14.92 368 LYS A C 1
ATOM 6016 O O . LYS A 1 387 ? -25.390 -9.980 -45.457 1.00 18.18 368 LYS A O 1
ATOM 6035 N N . SER A 1 388 ? -27.176 -9.098 -46.469 1.00 15.08 369 SER A N 1
ATOM 6036 C CA . SER A 1 388 ? -27.440 -8.077 -45.474 1.00 13.71 369 SER A CA 1
ATOM 6037 C C . SER A 1 388 ? -28.811 -8.325 -44.899 1.00 14.54 369 SER A C 1
ATOM 6038 O O . SER A 1 388 ? -29.716 -8.769 -45.608 1.00 16.61 369 SER A O 1
ATOM 6046 N N . ASN A 1 389 ? -28.973 -7.992 -43.625 1.00 14.62 370 ASN A N 1
ATOM 6047 C CA . ASN A 1 389 ? -30.286 -8.040 -43.008 1.00 15.47 370 ASN A CA 1
ATOM 6048 C C . ASN A 1 389 ? -30.950 -6.673 -42.931 1.00 15.52 370 ASN A C 1
ATOM 6049 O O . ASN A 1 389 ? -32.005 -6.543 -42.308 1.00 17.94 370 ASN A O 1
ATOM 6060 N N . LEU A 1 390 ? -30.380 -5.661 -43.559 1.00 13.80 371 LEU A N 1
ATOM 6061 C CA . LEU A 1 390 ? -30.945 -4.323 -43.506 1.00 13.97 371 LEU A CA 1
ATOM 6062 C C . LEU A 1 390 ? -32.010 -4.119 -44.585 1.00 14.05 371 LEU A C 1
ATOM 6063 O O . LEU A 1 390 ? -32.009 -4.761 -45.641 1.00 15.06 371 LEU A O 1
ATOM 6079 N N . ASP A 1 391 ? -32.911 -3.191 -44.319 1.00 14.72 372 ASP A N 1
ATOM 6080 C CA . ASP A 1 391 ? -34.051 -2.969 -45.196 1.00 14.98 372 ASP A CA 1
ATOM 6081 C C . ASP A 1 391 ? -33.661 -2.072 -46.378 1.00 14.56 372 ASP A C 1
ATOM 6082 O O . ASP A 1 391 ? -33.306 -0.901 -46.174 1.00 15.60 372 ASP A O 1
ATOM 6091 N N . PRO A 1 392 ? -33.762 -2.546 -47.611 1.00 15.68 373 PRO A N 1
ATOM 6092 C CA . PRO A 1 392 ? -33.464 -1.661 -48.752 1.00 15.69 373 PRO A CA 1
ATOM 6093 C C . PRO A 1 392 ? -34.429 -0.505 -48.896 1.00 17.10 373 PRO A C 1
ATOM 6094 O O . PRO A 1 392 ? -34.103 0.471 -49.581 1.00 18.47 373 PRO A O 1
ATOM 6105 N N . ALA A 1 393 ? -35.594 -0.566 -48.247 1.00 17.58 374 ALA A N 1
ATOM 6106 C CA . ALA A 1 393 ? -36.472 0.592 -48.195 1.00 19.65 374 ALA A CA 1
ATOM 6107 C C . ALA A 1 393 ? -35.784 1.778 -47.526 1.00 19.53 374 ALA A C 1
ATOM 6108 O O . ALA A 1 393 ? -36.142 2.932 -47.792 1.00 22.53 374 ALA A O 1
ATOM 6115 N N . ILE A 1 394 ? -34.806 1.526 -46.658 1.00 18.90 375 ILE A N 1
ATOM 6116 C CA . ILE A 1 394 ? -34.076 2.608 -45.998 1.00 18.48 375 ILE A CA 1
ATOM 6117 C C . ILE A 1 394 ? -32.851 3.019 -46.795 1.00 18.14 375 ILE A C 1
ATOM 6118 O O . ILE A 1 394 ? -32.594 4.210 -46.992 1.00 19.97 375 ILE A O 1
ATOM 6134 N N . TYR A 1 395 ? -32.046 2.049 -47.226 1.00 17.04 376 TYR A N 1
ATOM 6135 C CA . TYR A 1 395 ? -30.691 2.314 -47.682 1.00 17.68 376 TYR A CA 1
ATOM 6136 C C . TYR A 1 395 ? -30.493 2.045 -49.159 1.00 18.40 376 TYR A C 1
ATOM 6137 O O . TYR A 1 395 ? -29.370 2.200 -49.646 1.00 19.35 376 TYR A O 1
ATOM 6155 N N . GLY A 1 396 ? -31.540 1.671 -49.889 1.00 18.20 377 GLY A N 1
ATOM 6156 C CA . GLY A 1 396 ? -31.390 1.177 -51.240 1.00 19.18 377 GLY A CA 1
ATOM 6157 C C . GLY A 1 396 ? -31.004 -0.293 -51.234 1.00 19.05 377 GLY A C 1
ATOM 6158 O O . GLY A 1 396 ? -30.733 -0.901 -50.192 1.00 18.49 377 GLY A O 1
ATOM 6162 N N . ASP A 1 397 ? -30.966 -0.866 -52.439 1.00 19.76 378 ASP A N 1
ATOM 6163 C CA . ASP A 1 397 ? -30.611 -2.268 -52.641 1.00 21.35 378 ASP A CA 1
ATOM 6164 C C . ASP A 1 397 ? -29.378 -2.607 -51.832 1.00 20.35 378 ASP A C 1
ATOM 6165 O O . ASP A 1 397 ? -28.340 -1.957 -51.969 1.00 21.23 378 ASP A O 1
ATOM 6174 N N . GLN A 1 398 ? -29.509 -3.601 -50.959 1.00 19.78 379 GLN A N 1
ATOM 6175 C CA . GLN A 1 398 ? -28.428 -4.022 -50.079 1.00 19.44 379 GLN A CA 1
ATOM 6176 C C . GLN A 1 398 ? -27.703 -5.269 -50.582 1.00 20.63 379 GLN A C 1
ATOM 6177 O O . GLN A 1 398 ? -26.837 -5.799 -49.869 1.00 20.95 379 GLN A O 1
ATOM 6191 N N A SER A 1 399 ? -28.028 -5.736 -51.789 0.66 20.40 380 SER A N 1
ATOM 6192 N N B SER A 1 399 ? -28.017 -5.742 -51.784 0.34 20.59 380 SER A N 1
ATOM 6193 C CA A SER A 1 399 ? -27.361 -6.897 -52.364 0.66 20.50 380 SER A CA 1
ATOM 6194 C CA B SER A 1 399 ? -27.370 -6.940 -52.300 0.34 20.58 380 SER A CA 1
ATOM 6195 C C A SER A 1 399 ? -25.870 -6.621 -52.508 0.66 18.98 380 SER A C 1
ATOM 6196 C C B SER A 1 399 ? -25.896 -6.666 -52.570 0.34 19.20 380 SER A C 1
ATOM 6197 O O A SER A 1 399 ? -25.458 -5.518 -52.893 0.66 18.58 380 SER A O 1
ATOM 6198 O O B SER A 1 399 ? -25.524 -5.608 -53.090 0.34 18.88 380 SER A O 1
ATOM 6213 N N . SER A 1 400 ? -25.051 -7.626 -52.205 1.00 18.59 381 SER A N 1
ATOM 6214 C CA . SER A 1 400 ? -23.613 -7.467 -52.397 1.00 16.76 381 SER A CA 1
ATOM 6215 C C . SER A 1 400 ? -23.265 -7.419 -53.869 1.00 17.07 381 SER A C 1
ATOM 6216 O O . SER A 1 400 ? -23.812 -8.171 -54.683 1.00 19.90 381 SER A O 1
ATOM 6225 N N . LYS A 1 401 ? -22.334 -6.540 -54.193 1.00 17.08 382 LYS A N 1
ATOM 6226 C CA . LYS A 1 401 ? -21.851 -6.394 -55.543 1.00 19.00 382 LYS A CA 1
ATOM 6227 C C . LYS A 1 401 ? -20.620 -7.242 -55.840 1.00 16.91 382 LYS A C 1
ATOM 6228 O O . LYS A 1 401 ? -20.122 -7.188 -56.967 1.00 17.84 382 LYS A O 1
ATOM 6247 N N . ILE A 1 402 ? -20.107 -8.016 -54.880 1.00 14.49 383 ILE A N 1
ATOM 6248 C CA . ILE A 1 402 ? -18.945 -8.854 -55.154 1.00 13.22 383 ILE A CA 1
ATOM 6249 C C . ILE A 1 402 ? -19.403 -10.083 -55.917 1.00 14.76 383 ILE A C 1
ATOM 6250 O O . ILE A 1 402 ? -20.335 -10.773 -55.490 1.00 16.17 383 ILE A O 1
ATOM 6266 N N . THR A 1 403 ? -18.727 -10.385 -57.022 1.00 14.84 384 THR A N 1
ATOM 6267 C CA . THR A 1 403 ? -19.032 -11.583 -57.794 1.00 15.29 384 THR A CA 1
ATOM 6268 C C . THR A 1 403 ? -18.005 -12.674 -57.513 1.00 14.43 384 THR A C 1
ATOM 6269 O O . THR A 1 403 ? -16.810 -12.405 -57.375 1.00 14.61 384 THR A O 1
ATOM 6280 N N . ALA A 1 404 ? -18.485 -13.912 -57.395 1.00 14.74 385 ALA A N 1
ATOM 6281 C CA . ALA A 1 404 ? -17.588 -15.024 -57.112 1.00 14.61 385 ALA A CA 1
ATOM 6282 C C . ALA A 1 404 ? -16.533 -15.140 -58.191 1.00 12.81 385 ALA A C 1
ATOM 6283 O O . ALA A 1 404 ? -15.354 -15.391 -57.906 1.00 13.50 385 ALA A O 1
ATOM 6290 N N . ASP A 1 405 ? -16.924 -14.911 -59.441 1.00 13.45 386 ASP A N 1
ATOM 6291 C CA . ASP A 1 405 ? -16.001 -15.119 -60.541 1.00 14.04 386 ASP A CA 1
ATOM 6292 C C . ASP A 1 405 ? -14.897 -14.059 -60.590 1.00 14.13 386 ASP A C 1
ATOM 6293 O O . ASP A 1 405 ? -13.928 -14.236 -61.351 1.00 14.62 386 ASP A O 1
ATOM 6302 N N . SER A 1 406 ? -15.005 -12.980 -59.801 1.00 13.25 387 SER A N 1
ATOM 6303 C CA . SER A 1 406 ? -13.967 -11.962 -59.778 1.00 13.09 387 SER A CA 1
ATOM 6304 C C . SER A 1 406 ? -12.816 -12.288 -58.847 1.00 11.91 387 SER A C 1
ATOM 6305 O O . SER A 1 406 ? -11.832 -11.543 -58.836 1.00 12.90 387 SER A O 1
ATOM 6313 N N . LEU A 1 407 ? -12.942 -13.339 -58.043 1.00 11.72 388 LEU A N 1
ATOM 6314 C CA . LEU A 1 407 ? -11.971 -13.633 -56.999 1.00 11.20 388 LEU A CA 1
ATOM 6315 C C . LEU A 1 407 ? -10.897 -14.595 -57.469 1.00 11.38 388 LEU A C 1
ATOM 6316 O O . LEU A 1 407 ? -11.161 -15.517 -58.243 1.00 13.13 388 LEU A O 1
ATOM 6332 N N . ASP A 1 408 ? -9.692 -14.423 -56.926 1.00 10.62 389 ASP A N 1
ATOM 6333 C CA . ASP A 1 408 ? -8.595 -15.370 -57.128 1.00 10.29 389 ASP A CA 1
ATOM 6334 C C . ASP A 1 408 ? -8.407 -16.127 -55.816 1.00 9.99 389 ASP A C 1
ATOM 6335 O O . ASP A 1 408 ? -7.873 -15.588 -54.840 1.00 9.96 389 ASP A O 1
ATOM 6344 N N . LEU A 1 409 ? -8.904 -17.359 -55.782 1.00 10.18 390 LEU A N 1
ATOM 6345 C CA . LEU A 1 409 ? -8.815 -18.249 -54.624 1.00 10.27 390 LEU A CA 1
ATOM 6346 C C . LEU A 1 409 ? -7.752 -19.323 -54.828 1.00 9.84 390 LEU A C 1
ATOM 6347 O O . LEU A 1 409 ? -7.931 -20.487 -54.458 1.00 10.82 390 LEU A O 1
ATOM 6363 N N . ASP A 1 410 ? -6.617 -18.937 -55.411 1.00 10.34 391 ASP A N 1
ATOM 6364 C CA . ASP A 1 410 ? -5.482 -19.849 -55.584 1.00 10.55 391 ASP A CA 1
ATOM 6365 C C . ASP A 1 410 ? -5.880 -21.120 -56.322 1.00 11.68 391 ASP A C 1
ATOM 6366 O O . ASP A 1 410 ? -5.381 -22.207 -56.031 1.00 13.46 391 ASP A O 1
ATOM 6375 N N . GLY A 1 411 ? -6.775 -20.981 -57.289 1.00 10.89 392 GLY A N 1
ATOM 6376 C CA . GLY A 1 411 ? -7.210 -22.092 -58.112 1.00 12.33 392 GLY A CA 1
ATOM 6377 C C . GLY A 1 411 ? -8.462 -22.794 -57.634 1.00 12.25 392 GLY A C 1
ATOM 6378 O O . GLY A 1 411 ? -9.014 -23.608 -58.384 1.00 14.50 392 GLY A O 1
ATOM 6382 N N . TYR A 1 412 ? -8.932 -22.507 -56.411 1.00 11.66 393 TYR A N 1
ATOM 6383 C CA . TYR A 1 412 ? -10.200 -23.045 -55.940 1.00 11.60 393 TYR A CA 1
ATOM 6384 C C . TYR A 1 412 ? -11.367 -22.348 -56.625 1.00 12.30 393 TYR A C 1
ATOM 6385 O O . TYR A 1 412 ? -11.339 -21.135 -56.854 1.00 12.66 393 TYR A O 1
ATOM 6403 N N . THR A 1 413 ? -12.431 -23.099 -56.888 1.00 12.19 394 THR A N 1
ATOM 6404 C CA . THR A 1 413 ? -13.696 -22.469 -57.238 1.00 12.47 394 THR A CA 1
ATOM 6405 C C . THR A 1 413 ? -14.416 -22.031 -55.963 1.00 11.76 394 THR A C 1
ATOM 6406 O O . THR A 1 413 ? -14.103 -22.475 -54.856 1.00 13.12 394 THR A O 1
ATOM 6417 N N . MET A 1 414 ? -15.417 -21.173 -56.139 1.00 12.36 395 MET A N 1
ATOM 6418 C CA . MET A 1 414 ? -16.193 -20.728 -54.987 1.00 12.92 395 MET A CA 1
ATOM 6419 C C . MET A 1 414 ? -16.869 -21.908 -54.296 1.00 12.84 395 MET A C 1
ATOM 6420 O O . MET A 1 414 ? -16.849 -22.011 -53.063 1.00 13.81 395 MET A O 1
ATOM 6434 N N . ASP A 1 415 ? -17.444 -22.835 -55.072 1.00 14.86 396 ASP A N 1
ATOM 6435 C CA . ASP A 1 415 ? -18.090 -23.999 -54.470 1.00 16.90 396 ASP A CA 1
ATOM 6436 C C . ASP A 1 415 ? -17.105 -24.807 -53.634 1.00 14.14 396 ASP A C 1
ATOM 6437 O O . ASP A 1 415 ? -17.438 -25.274 -52.539 1.00 14.60 396 ASP A O 1
ATOM 6446 N N . GLU A 1 416 ? -15.879 -24.965 -54.124 1.00 13.83 397 GLU A N 1
ATOM 6447 C CA . GLU A 1 416 ? -14.874 -25.704 -53.370 1.00 14.40 397 GLU A CA 1
ATOM 6448 C C . GLU A 1 416 ? -14.469 -24.950 -52.112 1.00 13.19 397 GLU A C 1
ATOM 6449 O O . GLU A 1 416 ? -14.308 -25.549 -51.046 1.00 13.83 397 GLU A O 1
ATOM 6461 N N . ALA A 1 417 ? -14.276 -23.643 -52.225 1.00 12.32 398 ALA A N 1
ATOM 6462 C CA . ALA A 1 417 ? -13.914 -22.843 -51.068 1.00 12.44 398 ALA A CA 1
ATOM 6463 C C . ALA A 1 417 ? -15.001 -22.905 -49.992 1.00 12.32 398 ALA A C 1
ATOM 6464 O O . ALA A 1 417 ? -14.704 -23.024 -48.801 1.00 13.46 398 ALA A O 1
ATOM 6471 N N . LEU A 1 418 ? -16.272 -22.824 -50.399 1.00 11.87 399 LEU A N 1
ATOM 6472 C CA . LEU A 1 418 ? -17.358 -22.915 -49.424 1.00 13.36 399 LEU A CA 1
ATOM 6473 C C . LEU A 1 418 ? -17.417 -24.311 -48.803 1.00 14.59 399 LEU A C 1
ATOM 6474 O O . LEU A 1 418 ? -17.513 -24.449 -47.577 1.00 16.00 399 LEU A O 1
ATOM 6490 N N . GLY A 1 419 ? -17.331 -25.361 -49.625 1.00 15.44 400 GLY A N 1
ATOM 6491 C CA . GLY A 1 419 ? -17.499 -26.707 -49.099 1.00 17.06 400 GLY A CA 1
ATOM 6492 C C . GLY A 1 419 ? -16.378 -27.114 -48.165 1.00 16.38 400 GLY A C 1
ATOM 6493 O O . GLY A 1 419 ? -16.590 -27.896 -47.228 1.00 17.95 400 GLY A O 1
ATOM 6497 N N . SER A 1 420 ? -15.176 -26.596 -48.405 1.00 14.96 401 SER A N 1
ATOM 6498 C CA . SER A 1 420 ? -14.020 -26.911 -47.590 1.00 13.64 401 SER A CA 1
ATOM 6499 C C . SER A 1 420 ? -13.858 -25.945 -46.426 1.00 12.62 401 SER A C 1
ATOM 6500 O O . SER A 1 420 ? -12.871 -26.039 -45.702 1.00 13.60 401 SER A O 1
ATOM 6508 N N . ARG A 1 421 ? -14.791 -25.024 -46.242 1.00 12.20 402 ARG A N 1
ATOM 6509 C CA . ARG A 1 421 ? -14.747 -24.078 -45.124 1.00 12.16 402 ARG A CA 1
ATOM 6510 C C . ARG A 1 421 ? -13.487 -23.221 -45.151 1.00 11.36 402 ARG A C 1
ATOM 6511 O O . ARG A 1 421 ? -12.865 -22.960 -44.120 1.00 13.32 402 ARG A O 1
ATOM 6532 N N . ARG A 1 422 ? -13.139 -22.732 -46.346 1.00 10.02 403 ARG A N 1
ATOM 6533 C CA . ARG A 1 422 ? -11.994 -21.860 -46.542 1.00 10.09 403 ARG A CA 1
ATOM 6534 C C . ARG A 1 422 ? -12.368 -20.406 -46.753 1.00 9.76 403 ARG A C 1
ATOM 6535 O O . ARG A 1 422 ? -11.480 -19.596 -46.976 1.00 10.38 403 ARG A O 1
ATOM 6556 N N . LEU A 1 423 ? -13.642 -20.055 -46.723 1.00 9.51 404 LEU A N 1
ATOM 6557 C CA . LEU A 1 423 ? -14.029 -18.667 -46.946 1.00 9.35 404 LEU A CA 1
ATOM 6558 C C . LEU A 1 423 ? -14.464 -18.006 -45.646 1.00 8.77 404 LEU A C 1
ATOM 6559 O O . LEU A 1 423 ? -15.259 -18.568 -44.872 1.00 9.36 404 LEU A O 1
ATOM 6575 N N . PHE A 1 424 ? -13.960 -16.794 -45.433 1.00 8.65 405 PHE A N 1
ATOM 6576 C CA . PHE A 1 424 ? -14.218 -15.999 -44.241 1.00 8.61 405 PHE A CA 1
ATOM 6577 C C . PHE A 1 424 ? -14.481 -14.558 -44.664 1.00 7.95 405 PHE A C 1
ATOM 6578 O O . PHE A 1 424 ? -14.258 -14.180 -45.822 1.00 8.46 405 PHE A O 1
ATOM 6595 N N A MET A 1 425 ? -14.924 -13.748 -43.717 0.65 8.29 406 MET A N 1
ATOM 6596 N N B MET A 1 425 ? -14.920 -13.736 -43.711 0.35 8.56 406 MET A N 1
ATOM 6597 C CA A MET A 1 425 ? -15.125 -12.346 -44.006 0.65 8.71 406 MET A CA 1
ATOM 6598 C CA B MET A 1 425 ? -15.335 -12.371 -44.009 0.35 9.02 406 MET A CA 1
ATOM 6599 C C A MET A 1 425 ? -14.966 -11.523 -42.743 0.65 7.86 406 MET A C 1
ATOM 6600 C C B MET A 1 425 ? -15.188 -11.484 -42.774 0.35 8.08 406 MET A C 1
ATOM 6601 O O A MET A 1 425 ? -15.103 -12.006 -41.617 0.65 8.19 406 MET A O 1
ATOM 6602 O O B MET A 1 425 ? -15.557 -11.888 -41.667 0.35 9.03 406 MET A O 1
ATOM 6629 N N . LEU A 1 426 ? -14.649 -10.263 -42.972 1.00 8.08 407 LEU A N 1
ATOM 6630 C CA . LEU A 1 426 ? -14.677 -9.221 -41.949 1.00 7.69 407 LEU A CA 1
ATOM 6631 C C . LEU A 1 426 ? -15.820 -8.304 -42.351 1.00 7.94 407 LEU A C 1
ATOM 6632 O O . LEU A 1 426 ? -15.696 -7.531 -43.312 1.00 8.27 407 LEU A O 1
ATOM 6649 N N . ASP A 1 427 ? -16.965 -8.447 -41.680 1.00 8.42 408 ASP A N 1
ATOM 6650 C CA . ASP A 1 427 ? -18.219 -7.885 -42.182 1.00 8.92 408 ASP A CA 1
ATOM 6651 C C . ASP A 1 427 ? -18.675 -6.711 -41.317 1.00 8.58 408 ASP A C 1
ATOM 6652 O O . ASP A 1 427 ? -19.274 -6.912 -40.256 1.00 9.39 408 ASP A O 1
ATOM 6661 N N . TYR A 1 428 ? -18.419 -5.490 -41.798 1.00 8.13 409 TYR A N 1
ATOM 6662 C CA . TYR A 1 428 ? -18.879 -4.267 -41.162 1.00 8.00 409 TYR A CA 1
ATOM 6663 C C . TYR A 1 428 ? -20.038 -3.632 -41.908 1.00 8.85 409 TYR A C 1
ATOM 6664 O O . TYR A 1 428 ? -20.434 -2.506 -41.582 1.00 9.55 409 TYR A O 1
ATOM 6682 N N . HIS A 1 429 ? -20.618 -4.340 -42.875 1.00 9.48 410 HIS A N 1
ATOM 6683 C CA . HIS A 1 429 ? -21.663 -3.734 -43.695 1.00 9.95 410 HIS A CA 1
ATOM 6684 C C . HIS A 1 429 ? -22.886 -3.358 -42.862 1.00 9.80 410 HIS A C 1
ATOM 6685 O O . HIS A 1 429 ? -23.321 -2.206 -42.854 1.00 10.33 410 HIS A O 1
ATOM 6699 N N . ASP A 1 430 ? -23.473 -4.328 -42.167 1.00 10.59 411 ASP A N 1
ATOM 6700 C CA . ASP A 1 430 ? -24.695 -4.036 -41.435 1.00 10.88 411 ASP A CA 1
ATOM 6701 C C . ASP A 1 430 ? -24.419 -3.228 -40.174 1.00 10.13 411 ASP A C 1
ATOM 6702 O O . ASP A 1 430 ? -25.263 -2.434 -39.763 1.00 10.40 411 ASP A O 1
ATOM 6711 N N . ILE A 1 431 ? -23.229 -3.362 -39.587 1.00 9.83 412 ILE A N 1
ATOM 6712 C CA . ILE A 1 431 ? -22.889 -2.587 -38.398 1.00 10.49 412 ILE A CA 1
ATOM 6713 C C . ILE A 1 431 ? -22.784 -1.102 -38.758 1.00 10.22 412 ILE A C 1
ATOM 6714 O O . ILE A 1 431 ? -23.300 -0.228 -38.046 1.00 10.64 412 ILE A O 1
ATOM 6730 N N . PHE A 1 432 ? -22.083 -0.774 -39.845 1.00 9.71 413 PHE A N 1
ATOM 6731 C CA . PHE A 1 432 ? -21.809 0.630 -40.148 1.00 9.41 413 PHE A CA 1
ATOM 6732 C C . PHE A 1 432 ? -22.872 1.305 -40.998 1.00 9.87 413 PHE A C 1
ATOM 6733 O O . PHE A 1 432 ? -23.065 2.509 -40.851 1.00 10.53 413 PHE A O 1
ATOM 6750 N N A MET A 1 433 ? -23.549 0.581 -41.888 0.78 9.78 414 MET A N 1
ATOM 6751 N N B MET A 1 433 ? -23.561 0.580 -41.878 0.22 9.93 414 MET A N 1
ATOM 6752 C CA A MET A 1 433 ? -24.495 1.223 -42.800 0.78 10.04 414 MET A CA 1
ATOM 6753 C CA B MET A 1 433 ? -24.498 1.221 -42.802 0.22 10.10 414 MET A CA 1
ATOM 6754 C C A MET A 1 433 ? -25.464 2.171 -42.098 0.78 10.15 414 MET A C 1
ATOM 6755 C C B MET A 1 433 ? -25.505 2.150 -42.123 0.22 10.11 414 MET A C 1
ATOM 6756 O O A MET A 1 433 ? -25.660 3.282 -42.614 0.78 10.63 414 MET A O 1
ATOM 6757 O O B MET A 1 433 ? -25.788 3.217 -42.692 0.22 10.25 414 MET A O 1
ATOM 6784 N N . PRO A 1 434 ? -26.067 1.833 -40.949 1.00 10.08 415 PRO A N 1
ATOM 6785 C CA . PRO A 1 434 ? -27.040 2.757 -40.324 1.00 10.72 415 PRO A CA 1
ATOM 6786 C C . PRO A 1 434 ? -26.438 4.064 -39.847 1.00 10.09 415 PRO A C 1
ATOM 6787 O O . PRO A 1 434 ? -27.200 4.994 -39.573 1.00 12.00 415 PRO A O 1
ATOM 6798 N N . TYR A 1 435 ? -25.115 4.162 -39.736 1.00 9.85 416 TYR A N 1
ATOM 6799 C CA . TYR A 1 435 ? -24.431 5.364 -39.265 1.00 10.31 416 TYR A CA 1
ATOM 6800 C C . TYR A 1 435 ? -23.678 6.098 -40.365 1.00 9.93 416 TYR A C 1
ATOM 6801 O O . TYR A 1 435 ? -23.157 7.190 -40.107 1.00 10.68 416 TYR A O 1
ATOM 6819 N N . VAL A 1 436 ? -23.580 5.539 -41.579 1.00 9.62 417 VAL A N 1
ATOM 6820 C CA . VAL A 1 436 ? -22.748 6.165 -42.601 1.00 10.22 417 VAL A CA 1
ATOM 6821 C C . VAL A 1 436 ? -23.237 7.570 -42.951 1.00 10.44 417 VAL A C 1
ATOM 6822 O O . VAL A 1 436 ? -22.441 8.498 -43.103 1.00 11.03 417 VAL A O 1
ATOM 6835 N N A ARG A 1 437 ? -24.537 7.727 -43.159 0.64 11.64 418 ARG A N 1
ATOM 6836 N N B ARG A 1 437 ? -24.545 7.753 -43.124 0.36 10.77 418 ARG A N 1
ATOM 6837 C CA A ARG A 1 437 ? -25.039 9.024 -43.592 0.64 13.60 418 ARG A CA 1
ATOM 6838 C CA B ARG A 1 437 ? -25.022 9.076 -43.527 0.36 11.45 418 ARG A CA 1
ATOM 6839 C C A ARG A 1 437 ? -24.664 10.105 -42.583 0.64 12.50 418 ARG A C 1
ATOM 6840 C C B ARG A 1 437 ? -24.725 10.117 -42.454 0.36 11.60 418 ARG A C 1
ATOM 6841 O O A ARG A 1 437 ? -24.112 11.153 -42.946 0.64 13.34 418 ARG A O 1
ATOM 6842 O O B ARG A 1 437 ? -24.270 11.226 -42.762 0.36 12.18 418 ARG A O 1
ATOM 6883 N N A GLN A 1 438 ? -24.924 9.852 -41.297 0.64 11.86 419 GLN A N 1
ATOM 6884 N N B GLN A 1 438 ? -24.971 9.782 -41.184 0.36 11.35 419 GLN A N 1
ATOM 6885 C CA A GLN A 1 438 ? -24.657 10.875 -40.291 0.64 12.02 419 GLN A CA 1
ATOM 6886 C CA B GLN A 1 438 ? -24.684 10.729 -40.110 0.36 12.02 419 GLN A CA 1
ATOM 6887 C C A GLN A 1 438 ? -23.159 11.087 -40.053 0.64 11.40 419 GLN A C 1
ATOM 6888 C C B GLN A 1 438 ? -23.195 11.057 -40.040 0.36 11.48 419 GLN A C 1
ATOM 6889 O O A GLN A 1 438 ? -22.722 12.225 -39.830 0.64 11.79 419 GLN A O 1
ATOM 6890 O O B GLN A 1 438 ? -22.809 12.229 -39.940 0.36 12.38 419 GLN A O 1
ATOM 6917 N N . ILE A 1 439 ? -22.342 10.039 -40.133 1.00 10.32 420 ILE A N 1
ATOM 6918 C CA . ILE A 1 439 ? -20.902 10.255 -40.054 1.00 9.48 420 ILE A CA 1
ATOM 6919 C C . ILE A 1 439 ? -20.433 11.110 -41.227 1.00 10.38 420 ILE A C 1
ATOM 6920 O O . ILE A 1 439 ? -19.635 12.047 -41.063 1.00 11.12 420 ILE A O 1
ATOM 6937 N N . ASN A 1 440 ? -20.933 10.813 -42.428 1.00 10.23 421 ASN A N 1
ATOM 6938 C CA . ASN A 1 440 ? -20.438 11.472 -43.620 1.00 10.73 421 ASN A CA 1
ATOM 6939 C C . ASN A 1 440 ? -20.915 12.909 -43.730 1.00 12.24 421 ASN A C 1
ATOM 6940 O O . ASN A 1 440 ? -2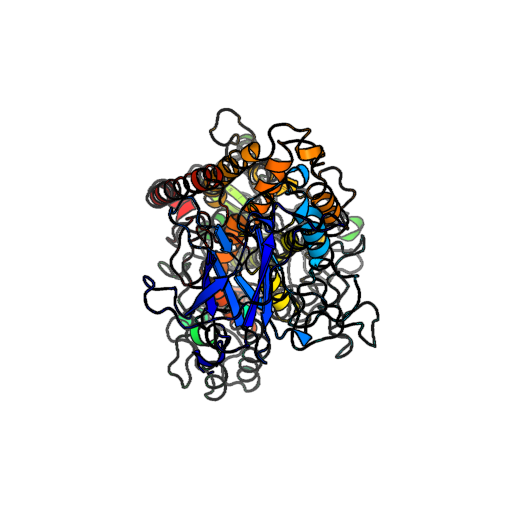0.354 13.659 -44.535 1.00 12.71 421 ASN A O 1
ATOM 6951 N N . GLN A 1 441 ? -21.911 13.313 -42.927 1.00 12.24 422 GLN A N 1
ATOM 6952 C CA . GLN A 1 441 ? -22.297 14.718 -42.837 1.00 13.37 422 GLN A CA 1
ATOM 6953 C C . GLN A 1 441 ? -21.339 15.529 -41.979 1.00 15.78 422 GLN A C 1
ATOM 6954 O O . GLN A 1 441 ? -21.398 16.760 -42.019 1.00 19.28 422 GLN A O 1
ATOM 6968 N N A LEU A 1 442 ? -20.452 14.895 -41.229 0.56 15.46 423 LEU A N 1
ATOM 6969 N N B LEU A 1 442 ? -20.487 14.879 -41.185 0.44 15.43 423 LEU A N 1
ATOM 6970 C CA A LEU A 1 442 ? -19.543 15.643 -40.382 0.56 15.99 423 LEU A CA 1
ATOM 6971 C CA B LEU A 1 442 ? -19.464 15.593 -40.434 0.44 15.69 423 LEU A CA 1
ATOM 6972 C C A LEU A 1 442 ? -18.419 16.245 -41.198 0.56 17.03 423 LEU A C 1
ATOM 6973 C C B LEU A 1 442 ? -18.463 16.208 -41.403 0.44 17.32 423 LEU A C 1
ATOM 6974 O O A LEU A 1 442 ? -18.014 15.711 -42.234 0.56 17.22 423 LEU A O 1
ATOM 6975 O O B LEU A 1 442 ? -18.166 15.651 -42.464 0.44 18.44 423 LEU A O 1
ATOM 7006 N N A ASN A 1 443 ? -17.886 17.354 -40.698 0.56 19.06 424 ASN A N 1
ATOM 7007 N N B ASN A 1 443 ? -17.917 17.359 -41.009 0.44 18.95 424 ASN A N 1
ATOM 7008 C CA A ASN A 1 443 ? -16.694 17.913 -41.305 0.56 21.48 424 ASN A CA 1
ATOM 7009 C CA B ASN A 1 443 ? -17.063 18.125 -41.909 0.44 20.90 424 ASN A CA 1
ATOM 7010 C C A ASN A 1 443 ? -15.546 16.919 -41.178 0.56 20.65 424 ASN A C 1
ATOM 7011 C C B ASN A 1 443 ? -15.793 17.366 -42.276 0.44 21.08 424 ASN A C 1
ATOM 7012 O O A ASN A 1 443 ? -15.327 16.330 -40.119 0.56 20.50 424 ASN A O 1
ATOM 7013 O O B ASN A 1 443 ? -15.321 17.448 -43.419 0.44 22.44 424 ASN A O 1
ATOM 7034 N N A SER A 1 444 ? -14.851 16.689 -42.284 0.56 20.53 425 SER A N 1
ATOM 7035 N N B SER A 1 444 ? -15.222 16.621 -41.327 0.44 19.66 425 SER A N 1
ATOM 7036 C CA A SER A 1 444 ? -13.635 15.881 -42.279 0.56 20.66 425 SER A CA 1
ATOM 7037 C CA B SER A 1 444 ? -13.902 16.026 -41.504 0.44 19.36 425 SER A CA 1
ATOM 7038 C C A SER A 1 444 ? -13.838 14.461 -41.740 0.56 17.90 425 SER A C 1
ATOM 7039 C C B SER A 1 444 ? -13.938 14.504 -41.413 0.44 17.98 425 SER A C 1
ATOM 7040 O O A SER A 1 444 ? -12.893 13.869 -41.222 0.56 16.95 425 SER A O 1
ATOM 7041 O O B SER A 1 444 ? -12.964 13.889 -40.981 0.44 18.11 425 SER A O 1
ATOM 7056 N N . ALA A 1 445 ? -15.045 13.886 -41.829 1.00 16.20 426 ALA A N 1
ATOM 7057 C CA . ALA A 1 445 ? -15.215 12.435 -41.726 1.00 12.72 426 ALA A CA 1
ATOM 7058 C C . ALA A 1 445 ? -15.933 11.940 -42.962 1.00 11.24 426 ALA A C 1
ATOM 7059 O O . ALA A 1 445 ? -16.969 12.498 -43.342 1.00 12.06 426 ALA A O 1
ATOM 7067 N N . LYS A 1 446 ? -15.390 10.885 -43.571 1.00 10.31 427 LYS A N 1
ATOM 7068 C CA . LYS A 1 446 ? -16.097 10.135 -44.613 1.00 10.58 427 LYS A CA 1
ATOM 7069 C C . LYS A 1 446 ? -15.709 8.674 -44.486 1.00 10.28 427 LYS A C 1
ATOM 7070 O O . LYS A 1 446 ? -14.519 8.364 -44.403 1.00 11.51 427 LYS A O 1
ATOM 7089 N N . THR A 1 447 ? -16.714 7.806 -44.479 1.00 10.20 428 THR A N 1
ATOM 7090 C CA . THR A 1 447 ? -16.514 6.369 -44.340 1.00 10.70 428 THR A CA 1
ATOM 7091 C C . THR A 1 447 ? -17.377 5.628 -45.347 1.00 9.80 428 THR A C 1
ATOM 7092 O O . THR A 1 447 ? -18.333 6.163 -45.909 1.00 10.19 428 THR A O 1
ATOM 7103 N N . TYR A 1 448 ? -17.044 4.357 -45.511 1.00 9.96 429 TYR A N 1
ATOM 7104 C CA . TYR A 1 448 ? -17.888 3.364 -46.145 1.00 9.75 429 TYR A CA 1
ATOM 7105 C C . TYR A 1 448 ? -18.253 2.301 -45.120 1.00 10.81 429 TYR A C 1
ATOM 7106 O O . TYR A 1 448 ? -17.538 2.086 -44.139 1.00 13.13 429 TYR A O 1
ATOM 7124 N N . ALA A 1 449 ? -19.343 1.583 -45.368 1.00 10.36 430 ALA A N 1
ATOM 7125 C CA . ALA A 1 449 ? -19.621 0.358 -44.623 1.00 10.01 430 ALA A CA 1
ATOM 7126 C C . ALA A 1 449 ? -18.949 -0.783 -45.373 1.00 10.14 430 ALA A C 1
ATOM 7127 O O . ALA A 1 449 ? -19.322 -1.083 -46.506 1.00 11.66 430 ALA A O 1
ATOM 7134 N N . THR A 1 450 ? -17.890 -1.344 -44.799 1.00 8.55 431 THR A N 1
ATOM 7135 C CA . THR A 1 450 ? -17.014 -2.243 -45.532 1.00 8.60 431 THR A CA 1
ATOM 7136 C C . THR A 1 450 ? -17.289 -3.718 -45.260 1.00 8.04 431 THR A C 1
ATOM 7137 O O . THR A 1 450 ? -17.741 -4.116 -44.179 1.00 9.08 431 THR A O 1
ATOM 7148 N N A ARG A 1 451 ? -16.867 -4.528 -46.226 0.62 9.50 432 ARG A N 1
ATOM 7149 N N B ARG A 1 451 ? -17.054 -4.525 -46.298 0.38 8.43 432 ARG A N 1
ATOM 7150 C CA A ARG A 1 451 ? -16.887 -5.970 -46.082 0.62 9.67 432 ARG A CA 1
ATOM 7151 C CA B ARG A 1 451 ? -16.864 -5.962 -46.179 0.38 8.30 432 ARG A CA 1
ATOM 7152 C 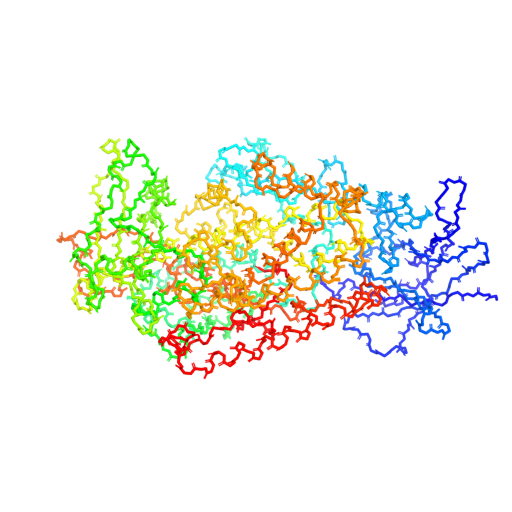C A ARG A 1 451 ? -15.690 -6.517 -46.842 0.62 9.04 432 ARG A C 1
ATOM 7153 C C B ARG A 1 451 ? -15.503 -6.306 -46.755 0.38 8.07 432 ARG A C 1
ATOM 7154 O O A ARG A 1 451 ? -15.503 -6.199 -48.021 0.62 9.19 432 ARG A O 1
ATOM 7155 O O B ARG A 1 451 ? -15.048 -5.691 -47.730 0.38 8.21 432 ARG A O 1
ATOM 7196 N N . THR A 1 452 ? -14.869 -7.311 -46.159 1.00 8.70 433 THR A N 1
ATOM 7197 C CA . THR A 1 452 ? -13.652 -7.900 -46.711 1.00 8.81 433 THR A CA 1
ATOM 7198 C C . THR A 1 452 ? -13.842 -9.407 -46.795 1.00 8.16 433 THR A C 1
ATOM 7199 O O . THR A 1 452 ? -14.232 -10.040 -45.810 1.00 8.73 433 THR A O 1
ATOM 7211 N N . ILE A 1 453 ? -13.529 -9.984 -47.954 1.00 8.38 434 ILE A N 1
ATOM 7212 C CA . ILE A 1 453 ? -13.568 -11.433 -48.131 1.00 8.72 434 ILE A CA 1
ATOM 7213 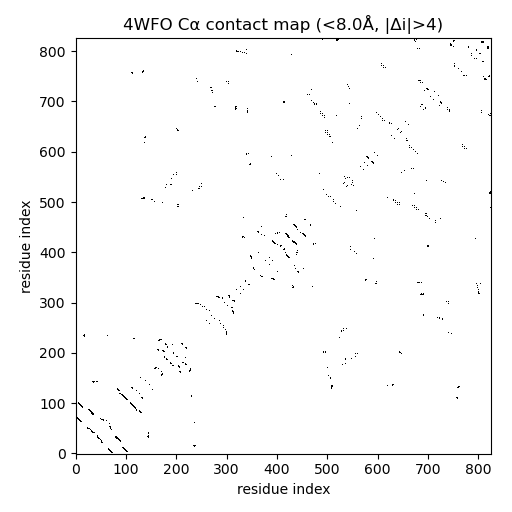C C . ILE A 1 453 ? -12.158 -11.977 -47.978 1.00 8.30 434 ILE A C 1
ATOM 7214 O O . ILE A 1 453 ? -11.213 -11.439 -48.572 1.00 8.70 434 ILE A O 1
ATOM 7230 N N . LEU A 1 454 ? -12.019 -13.020 -47.158 1.00 8.65 435 LEU A N 1
ATOM 7231 C CA . LEU A 1 454 ? -10.756 -13.679 -46.879 1.00 9.22 435 LEU A CA 1
ATOM 7232 C C . LEU A 1 454 ? -10.840 -15.131 -47.322 1.00 9.06 435 LEU A C 1
ATOM 7233 O O . LEU A 1 454 ? -11.856 -15.809 -47.114 1.00 10.20 435 LEU A O 1
ATOM 7249 N N . PHE A 1 455 ? -9.760 -15.622 -47.887 1.00 8.56 436 PHE A N 1
ATOM 7250 C CA . PHE A 1 455 ? -9.624 -17.019 -48.265 1.00 8.55 436 PHE A CA 1
ATOM 7251 C C . PHE A 1 455 ? -8.517 -17.650 -47.445 1.00 8.39 436 PHE A C 1
ATOM 7252 O O . PHE A 1 455 ? -7.406 -17.111 -47.366 1.00 8.73 436 PHE A O 1
ATOM 7269 N N . LEU A 1 456 ? -8.804 -18.811 -46.869 1.00 8.71 437 LEU A N 1
ATOM 7270 C CA . LEU A 1 456 ? -7.809 -19.597 -46.142 1.00 8.56 437 LEU A CA 1
ATOM 7271 C C . LEU A 1 456 ? -7.017 -20.403 -47.159 1.00 8.66 437 LEU A C 1
ATOM 7272 O O . LEU A 1 456 ? -7.520 -21.389 -47.709 1.00 9.87 437 LEU A O 1
ATOM 7288 N N . ARG A 1 457 ? -5.782 -19.983 -47.401 1.00 8.63 438 ARG A N 1
ATOM 7289 C CA . ARG A 1 457 ? -4.920 -20.633 -48.367 1.00 9.07 438 ARG A CA 1
ATOM 7290 C C . ARG A 1 457 ? -4.533 -22.020 -47.883 1.00 9.05 438 ARG A C 1
ATOM 7291 O O . ARG A 1 457 ? -4.601 -22.335 -46.690 1.00 9.55 438 ARG A O 1
ATOM 7312 N N . GLU A 1 458 ? -4.074 -22.843 -48.831 1.00 9.94 439 GLU A N 1
ATOM 7313 C CA . GLU A 1 458 ? -3.594 -24.162 -48.447 1.00 10.47 439 GLU A CA 1
ATOM 7314 C C . GLU A 1 458 ? -2.445 -24.087 -47.448 1.00 10.95 439 GLU A C 1
ATOM 7315 O O . GLU A 1 458 ? -2.293 -24.999 -46.627 1.00 12.68 439 GLU A O 1
ATOM 7327 N N . ASP A 1 459 ? -1.655 -23.011 -47.468 1.00 10.24 440 ASP A N 1
ATOM 7328 C CA . ASP A 1 459 ? -0.554 -22.860 -46.520 1.00 11.33 440 ASP A CA 1
ATOM 7329 C C . ASP A 1 459 ? -1.017 -22.440 -45.129 1.00 10.50 440 ASP A C 1
ATOM 7330 O O . ASP A 1 459 ? -0.173 -22.310 -44.241 1.00 12.43 440 ASP A O 1
ATOM 7339 N N . GLY A 1 460 ? -2.319 -22.253 -44.926 1.00 9.58 441 GLY A N 1
ATOM 7340 C CA . GLY A 1 460 ? -2.844 -21.958 -43.607 1.00 9.16 441 GLY A CA 1
ATOM 7341 C C . GLY A 1 460 ? -2.931 -20.494 -43.257 1.00 9.17 441 GLY A C 1
ATOM 7342 O O . GLY A 1 460 ? -3.450 -20.171 -42.182 1.00 9.66 441 GLY A O 1
ATOM 7346 N N . THR A 1 461 ? -2.458 -19.610 -44.127 1.00 8.66 442 THR A N 1
ATOM 7347 C CA . THR A 1 461 ? -2.594 -18.174 -43.952 1.00 8.66 442 THR A CA 1
ATOM 7348 C C . THR A 1 461 ? -3.866 -17.685 -44.633 1.00 8.48 442 THR A C 1
ATOM 7349 O O . THR A 1 461 ? -4.399 -18.313 -45.541 1.00 9.72 442 THR A O 1
ATOM 7360 N N . LEU A 1 462 ? -4.312 -16.510 -44.212 1.00 8.00 443 LEU A N 1
ATOM 7361 C CA . LEU A 1 462 ? -5.447 -15.826 -44.825 1.00 7.65 443 LEU A CA 1
ATOM 7362 C C . LEU A 1 462 ? -4.983 -14.887 -45.927 1.00 7.75 443 LEU A C 1
ATOM 7363 O O . LEU A 1 462 ? -3.968 -14.194 -45.794 1.00 8.25 443 LEU A O 1
ATOM 7379 N N . LYS A 1 463 ? -5.764 -14.860 -47.005 1.00 8.28 444 LYS A N 1
ATOM 7380 C CA . LYS A 1 463 ? -5.534 -14.042 -48.180 1.00 8.81 444 LYS A CA 1
ATOM 7381 C C . LYS A 1 463 ? -6.732 -13.114 -48.341 1.00 8.38 444 LYS A C 1
ATOM 7382 O O . LYS A 1 463 ? -7.864 -13.605 -48.519 1.00 8.86 444 LYS A O 1
ATOM 7401 N N . PRO A 1 464 ? -6.560 -11.784 -48.374 1.00 7.62 445 PRO A N 1
ATOM 7402 C CA . PRO A 1 464 ? -7.701 -10.912 -48.685 1.00 8.09 445 PRO A CA 1
ATOM 7403 C C . PRO A 1 464 ? -7.928 -10.950 -50.188 1.00 8.21 445 PRO A C 1
ATOM 7404 O O . PRO A 1 464 ? -6.996 -10.757 -50.964 1.00 9.01 445 PRO A O 1
ATOM 7415 N N . VAL A 1 465 ? -9.176 -11.144 -50.606 1.00 8.33 446 VAL A N 1
ATOM 7416 C CA . VAL A 1 465 ? -9.468 -11.322 -52.026 1.00 8.35 446 VAL A CA 1
ATOM 7417 C C . VAL A 1 465 ? -10.454 -10.304 -52.589 1.00 8.97 446 VAL A C 1
ATOM 7418 O O . VAL A 1 465 ? -10.557 -10.199 -53.818 1.00 9.25 446 VAL A O 1
ATOM 7431 N N . ALA A 1 466 ? -11.126 -9.511 -51.767 1.00 8.73 447 ALA A N 1
ATOM 7432 C CA . ALA A 1 466 ? -12.010 -8.455 -52.251 1.00 8.90 447 ALA A CA 1
ATOM 7433 C C . ALA A 1 466 ? -12.400 -7.589 -51.069 1.00 8.16 447 ALA A C 1
ATOM 7434 O O . ALA A 1 466 ? -12.517 -8.085 -49.945 1.00 8.48 447 ALA A O 1
ATOM 7441 N N . ILE A 1 467 ? -12.656 -6.305 -51.348 1.00 7.75 448 ILE A N 1
ATOM 7442 C CA . ILE A 1 467 ? -13.210 -5.359 -50.382 1.00 8.19 448 ILE A CA 1
ATOM 7443 C C . ILE A 1 467 ? -14.399 -4.671 -51.040 1.00 8.41 448 ILE A C 1
ATOM 7444 O O . ILE A 1 467 ? -14.286 -4.153 -52.154 1.00 10.03 448 ILE A O 1
ATOM 7460 N N . GLU A 1 468 ? -15.529 -4.665 -50.351 1.00 9.11 449 GLU A N 1
ATOM 7461 C CA . GLU A 1 468 ? -16.708 -3.940 -50.794 1.00 8.94 449 GLU A CA 1
ATOM 7462 C C . GLU A 1 468 ? -16.875 -2.697 -49.940 1.00 8.55 449 GLU A C 1
ATOM 7463 O O . GLU A 1 468 ? -16.875 -2.784 -48.711 1.00 10.04 449 GLU A O 1
ATOM 7475 N N . LEU A 1 469 ? -16.976 -1.549 -50.609 1.00 9.21 450 LEU A N 1
ATOM 7476 C CA . LEU A 1 469 ? -17.080 -0.229 -49.987 1.00 9.34 450 LEU A CA 1
ATOM 7477 C C . LEU A 1 469 ? -18.489 0.279 -50.259 1.00 10.05 450 LEU A C 1
ATOM 7478 O O . LEU A 1 469 ? -18.778 0.742 -51.363 1.00 11.66 450 LEU A O 1
ATOM 7494 N N . SER A 1 470 ? -19.368 0.172 -49.273 1.00 10.09 451 SER A N 1
ATOM 7495 C CA . SER A 1 470 ? -20.781 0.464 -49.478 1.00 10.11 451 SER A CA 1
ATOM 7496 C C . SER A 1 470 ? -21.195 1.793 -48.858 1.00 10.37 451 SER A C 1
ATOM 7497 O O . SER A 1 470 ? -20.744 2.169 -47.769 1.00 11.29 451 SER A O 1
ATOM 7505 N N . LEU A 1 471 ? -22.116 2.464 -49.539 1.00 10.75 452 LEU A N 1
ATOM 7506 C CA . LEU A 1 471 ? -22.755 3.683 -49.091 1.00 11.68 452 LEU A CA 1
ATOM 7507 C C . LEU A 1 471 ? -24.261 3.513 -49.159 1.00 12.70 452 LEU A C 1
ATOM 7508 O O . LEU A 1 471 ? -24.776 2.842 -50.058 1.00 13.57 452 LEU A O 1
ATOM 7524 N N . PRO A 1 472 ? -24.994 4.153 -48.249 1.00 14.43 453 PRO A N 1
ATOM 7525 C CA . PRO A 1 472 ? -26.450 4.180 -48.369 1.00 17.40 453 PRO A CA 1
ATOM 7526 C C . PRO A 1 472 ? -26.841 5.071 -49.528 1.00 22.48 453 PRO A C 1
ATOM 7527 O O . PRO A 1 472 ? -26.150 6.041 -49.860 1.00 23.06 453 PRO A O 1
ATOM 7538 N N A HIS A 1 473 ? -27.963 4.711 -50.162 0.56 26.11 454 HIS A N 1
ATOM 7539 N N B HIS A 1 473 ? -27.951 4.709 -50.177 0.44 26.83 454 HIS A N 1
ATOM 7540 C CA A HIS A 1 473 ? -28.516 5.459 -51.293 0.56 31.77 454 HIS A CA 1
ATOM 7541 C CA B HIS A 1 473 ? -28.495 5.479 -51.301 0.44 32.46 454 HIS A CA 1
ATOM 7542 C C A HIS A 1 473 ? -30.029 5.457 -51.119 0.56 36.93 454 HIS A C 1
ATOM 7543 C C B HIS A 1 473 ? -30.017 5.481 -51.150 0.44 37.23 454 HIS A C 1
ATOM 7544 O O A HIS A 1 473 ? -30.747 4.629 -51.683 0.56 37.71 454 HIS A O 1
ATOM 7545 O O B HIS A 1 473 ? -30.729 4.683 -51.764 0.44 37.91 454 HIS A O 1
ATOM 7572 N N . SER A 1 474 ? -30.510 6.401 -50.319 1.00 41.01 455 SER A N 1
ATOM 7573 C CA . SER A 1 474 ? -31.931 6.497 -50.020 1.00 49.02 455 SER A CA 1
ATOM 7574 C C . SER A 1 474 ? -32.779 6.958 -51.202 1.00 55.53 455 SER A C 1
ATOM 7575 O O . SER A 1 474 ? -33.932 7.352 -50.988 1.00 56.75 455 SER A O 1
ATOM 7584 N N . ALA A 1 475 ? -32.253 6.925 -52.435 1.00 59.58 456 ALA A N 1
ATOM 7585 C CA . ALA A 1 475 ? -32.962 7.464 -53.592 1.00 63.01 456 ALA A CA 1
ATOM 7586 C C . ALA A 1 475 ? -33.255 8.944 -53.372 1.00 65.33 456 ALA A C 1
ATOM 7587 O O . ALA A 1 475 ? -32.787 9.796 -54.135 1.00 65.93 456 ALA A O 1
ATOM 7594 N N . GLY A 1 476 ? -34.035 9.254 -52.335 1.00 66.44 457 GLY A N 1
ATOM 7595 C CA . GLY A 1 476 ? -34.302 10.622 -51.946 1.00 67.11 457 GLY A CA 1
ATOM 7596 C C . GLY A 1 476 ? -33.588 11.047 -50.679 1.00 67.43 457 GLY A C 1
ATOM 7597 O O . GLY A 1 476 ? -34.240 11.284 -49.659 1.00 67.40 457 GLY A O 1
ATOM 7601 N N . ASP A 1 477 ? -32.249 11.082 -50.734 1.00 67.70 458 ASP A N 1
ATOM 7602 C CA . ASP A 1 477 ? -31.371 11.840 -49.829 1.00 67.96 458 ASP A CA 1
ATOM 7603 C C . ASP A 1 477 ? -29.905 11.433 -49.990 1.00 66.99 458 ASP A C 1
ATOM 7604 O O . ASP A 1 477 ? -29.072 11.740 -49.130 1.00 66.83 458 ASP A O 1
ATOM 7613 N N . LEU A 1 478 ? -29.571 10.746 -51.083 1.00 66.01 459 LEU A N 1
ATOM 7614 C CA . LEU A 1 478 ? -28.186 10.365 -51.340 1.00 64.82 459 LEU A CA 1
ATOM 7615 C C . LEU A 1 478 ? -27.359 11.604 -51.679 1.00 63.32 459 LEU A C 1
ATOM 7616 O O . LEU A 1 478 ? -27.790 12.734 -51.418 1.00 63.83 459 LEU A O 1
ATOM 7632 N N . SER A 1 479 ? -26.165 11.406 -52.239 1.00 61.13 460 SER A N 1
ATOM 7633 C CA . SER A 1 479 ? -25.310 12.516 -52.644 1.00 58.74 460 SER A CA 1
ATOM 7634 C C . SER A 1 479 ? -24.934 12.349 -54.110 1.00 56.01 460 SER A C 1
ATOM 7635 O O . SER A 1 479 ? -25.667 12.789 -55.005 1.00 56.60 460 SER A O 1
ATOM 7643 N N . ALA A 1 480 ? -23.790 11.722 -54.364 1.00 51.90 461 ALA A N 1
ATOM 7644 C CA . ALA A 1 480 ? -23.427 11.317 -55.714 1.00 48.12 461 ALA A CA 1
ATOM 7645 C C . ALA A 1 480 ? -22.422 10.174 -55.664 1.00 43.46 461 ALA A C 1
ATOM 7646 O O . ALA A 1 480 ? -22.315 9.399 -56.619 1.00 42.75 461 ALA A O 1
ATOM 7653 N N . ALA A 1 481 ? -21.684 10.058 -54.557 1.00 39.03 462 ALA A N 1
ATOM 7654 C CA . ALA A 1 481 ? -20.714 8.982 -54.415 1.00 34.91 462 ALA A CA 1
ATOM 7655 C C . ALA A 1 481 ? -21.418 7.634 -54.418 1.00 31.74 462 ALA A C 1
ATOM 7656 O O . ALA A 1 481 ? -22.525 7.491 -53.888 1.00 31.57 462 ALA A O 1
ATOM 7663 N N . VAL A 1 482 ? -20.757 6.639 -55.008 1.00 29.00 463 VAL A N 1
ATOM 7664 C CA . VAL A 1 482 ? -21.332 5.315 -55.215 1.00 26.93 463 VAL A CA 1
ATOM 7665 C C . VAL A 1 482 ? -20.542 4.275 -54.428 1.00 22.60 463 VAL A C 1
ATOM 7666 O O . VAL A 1 482 ? -19.365 4.455 -54.104 1.00 21.36 463 VAL A O 1
ATOM 7679 N N . SER A 1 483 ? -21.214 3.160 -54.150 1.00 20.22 464 SER A N 1
ATOM 7680 C CA . SER A 1 483 ? -20.568 1.978 -53.595 1.00 18.38 464 SER A CA 1
ATOM 7681 C C . SER A 1 483 ? -19.683 1.334 -54.651 1.00 19.67 464 SER A C 1
ATOM 7682 O O . SER A 1 483 ? -19.920 1.486 -55.848 1.00 21.36 464 SER A O 1
ATOM 7690 N N . GLN A 1 484 ? -18.665 0.593 -54.210 1.00 19.26 465 GLN A N 1
ATOM 7691 C CA . GLN A 1 484 ? -17.847 -0.117 -55.191 1.00 19.17 465 GLN A CA 1
ATOM 7692 C C . GLN A 1 484 ? -17.084 -1.279 -54.571 1.00 15.92 465 GLN A C 1
ATOM 7693 O O . GLN A 1 484 ? -16.926 -1.372 -53.360 1.00 16.30 465 GLN A O 1
ATOM 7707 N N . VAL A 1 485 ? -16.646 -2.185 -55.436 1.00 14.17 466 VAL A N 1
ATOM 7708 C CA . VAL A 1 485 ? -15.842 -3.339 -55.067 1.00 13.37 466 VAL A CA 1
ATOM 7709 C C . VAL A 1 485 ? -14.435 -3.094 -55.573 1.00 12.19 466 VAL A C 1
ATOM 7710 O O . VAL A 1 485 ? -14.252 -2.663 -56.721 1.00 13.77 466 VAL A O 1
ATOM 7723 N N . VAL A 1 486 ? -13.455 -3.322 -54.713 1.00 10.96 467 VAL A N 1
ATOM 7724 C CA . VAL A 1 486 ? -12.042 -3.166 -55.032 1.00 11.06 467 VAL A CA 1
ATOM 7725 C C . VAL A 1 486 ? -11.364 -4.510 -54.864 1.00 10.01 467 VAL A C 1
ATOM 7726 O O . VAL A 1 486 ? -11.560 -5.192 -53.853 1.00 10.20 467 VAL A O 1
ATOM 7739 N N . LEU A 1 487 ? -10.589 -4.898 -55.874 1.00 11.27 468 LEU A N 1
ATOM 7740 C CA . LEU A 1 487 ? -9.872 -6.153 -55.860 1.00 11.08 468 LEU A CA 1
ATOM 7741 C C . LEU A 1 487 ? -8.375 -5.915 -55.668 1.00 10.88 468 LEU A C 1
ATOM 7742 O O . LEU A 1 487 ? -7.863 -4.827 -55.969 1.00 11.55 468 LEU A O 1
ATOM 7758 N N . PRO A 1 488 ? -7.630 -6.921 -55.188 1.00 10.81 469 PRO A N 1
ATOM 7759 C CA . PRO A 1 488 ? -6.196 -6.716 -54.956 1.00 11.51 469 PRO A CA 1
ATOM 7760 C C . PRO A 1 488 ? -5.465 -6.353 -56.238 1.00 11.44 469 PRO A C 1
ATOM 7761 O O . PRO A 1 488 ? -5.746 -6.866 -57.319 1.00 12.76 469 PRO A O 1
ATOM 7772 N N . ALA A 1 489 ? -4.481 -5.480 -56.097 1.00 11.71 470 ALA A N 1
ATOM 7773 C CA . ALA A 1 489 ? -3.610 -5.098 -57.198 1.00 13.54 470 ALA A CA 1
ATOM 7774 C C . ALA A 1 489 ? -2.288 -4.654 -56.611 1.00 13.66 470 ALA A C 1
ATOM 7775 O O . ALA A 1 489 ? -2.259 -4.022 -55.547 1.00 13.44 470 ALA A O 1
ATOM 7782 N N . LYS A 1 490 ? -1.207 -4.998 -57.300 1.00 15.08 471 LYS A N 1
ATOM 7783 C CA . LYS A 1 490 ? 0.123 -4.670 -56.806 1.00 16.79 471 LYS A CA 1
ATOM 7784 C C . LYS A 1 490 ? 0.802 -3.521 -57.536 1.00 16.32 471 LYS A C 1
ATOM 7785 O O . LYS A 1 490 ? 1.769 -2.970 -57.001 1.00 19.27 471 LYS A O 1
ATOM 7804 N N A GLU A 1 491 ? 0.314 -3.127 -58.711 0.54 15.84 472 GLU A N 1
ATOM 7805 N N B GLU A 1 491 ? 0.306 -3.126 -58.705 0.46 16.09 472 GLU A N 1
ATOM 7806 C CA A GLU A 1 491 ? 0.950 -2.100 -59.525 0.54 17.01 472 GLU A CA 1
ATOM 7807 C CA B GLU A 1 491 ? 0.935 -2.098 -59.519 0.46 17.16 472 GLU A CA 1
ATOM 7808 C C A GLU A 1 491 ? -0.065 -1.039 -59.917 0.54 17.00 472 GLU A C 1
ATOM 7809 C C B GLU A 1 491 ? -0.077 -1.024 -59.878 0.46 17.25 472 GLU A C 1
ATOM 7810 O O A GLU A 1 491 ? -1.267 -1.293 -59.994 0.54 16.27 472 GLU A O 1
ATOM 7811 O O B GLU A 1 491 ? -1.288 -1.249 -59.876 0.46 17.26 472 GLU A O 1
ATOM 7834 N N . GLY A 1 492 ? 0.441 0.144 -60.221 1.00 18.09 473 GLY A N 1
ATOM 7835 C CA . GLY A 1 492 ? -0.375 1.175 -60.826 1.00 18.68 473 GLY A CA 1
ATOM 7836 C C . GLY A 1 492 ? -1.333 1.827 -59.852 1.00 15.75 473 GLY A C 1
ATOM 7837 O O . GLY A 1 492 ? -1.362 1.556 -58.648 1.00 16.44 473 GLY A O 1
ATOM 7842 N N . VAL A 1 493 ? -2.160 2.709 -60.403 1.00 14.82 474 VAL A N 1
ATOM 7843 C CA . VAL A 1 493 ? -3.091 3.434 -59.551 1.00 13.83 474 VAL A CA 1
ATOM 7844 C C . VAL A 1 493 ? -4.057 2.466 -58.867 1.00 12.08 474 VAL A C 1
ATOM 7845 O O . VAL A 1 493 ? -4.526 2.722 -57.738 1.00 11.92 474 VAL A O 1
ATOM 7858 N N . GLU A 1 494 ? -4.376 1.339 -59.502 1.00 12.95 475 GLU A N 1
ATOM 7859 C CA . GLU A 1 494 ? -5.254 0.362 -58.856 1.00 13.02 475 GLU A CA 1
ATOM 7860 C C . GLU A 1 494 ? -4.648 -0.196 -57.570 1.00 12.49 475 GLU A C 1
ATOM 7861 O O . GLU A 1 494 ? -5.387 -0.558 -56.638 1.00 12.04 475 GLU A O 1
ATOM 7873 N N . SER A 1 495 ? -3.319 -0.273 -57.478 1.00 12.35 476 SER A N 1
ATOM 7874 C CA . SER A 1 495 ? -2.709 -0.710 -56.221 1.00 11.45 476 SER A CA 1
ATOM 7875 C C . SER A 1 495 ? -2.923 0.319 -55.122 1.00 11.07 476 SER A C 1
ATOM 7876 O O . SER A 1 495 ? -3.090 -0.042 -53.952 1.00 10.94 476 SER A O 1
ATOM 7884 N N . THR A 1 496 ? -2.921 1.599 -55.475 1.00 11.07 477 THR A N 1
ATOM 7885 C CA . THR A 1 496 ? -3.218 2.631 -54.492 1.00 11.23 477 THR A CA 1
ATOM 7886 C C . THR A 1 496 ? -4.679 2.589 -54.079 1.00 10.11 477 THR A C 1
ATOM 7887 O O . THR A 1 496 ? -4.991 2.757 -52.897 1.00 9.69 477 THR A O 1
ATOM 7898 N N . ILE A 1 497 ? -5.584 2.363 -55.034 1.00 10.09 478 ILE A N 1
ATOM 7899 C CA . ILE A 1 497 ? -6.999 2.237 -54.700 1.00 9.92 478 ILE A CA 1
ATOM 7900 C C . ILE A 1 497 ? -7.226 1.076 -53.737 1.00 9.17 478 ILE A C 1
ATOM 7901 O O . ILE A 1 497 ? -7.980 1.198 -52.767 1.00 8.83 478 ILE A O 1
ATOM 7917 N N . TRP A 1 498 ? -6.547 -0.050 -53.969 1.00 9.26 479 TRP A N 1
ATOM 7918 C CA . TRP A 1 498 ? -6.644 -1.198 -53.065 1.00 8.41 479 TRP A CA 1
ATOM 7919 C C . TRP A 1 498 ? -6.072 -0.875 -51.686 1.00 8.27 479 TRP A C 1
ATOM 7920 O O . TRP A 1 498 ? -6.654 -1.249 -50.667 1.00 8.42 479 TRP A O 1
ATOM 7941 N N . LEU A 1 499 ? -4.927 -0.198 -51.641 1.00 8.29 480 LEU A N 1
ATOM 7942 C CA . LEU A 1 499 ? -4.367 0.230 -50.358 1.00 9.05 480 LEU A CA 1
ATOM 7943 C C . LEU A 1 499 ? -5.352 1.119 -49.596 1.00 8.16 480 LEU A C 1
ATOM 7944 O O . LEU A 1 499 ? -5.532 0.974 -48.374 1.00 8.34 480 LEU A O 1
ATOM 7960 N N . LEU A 1 500 ? -5.999 2.056 -50.299 1.00 8.30 481 LEU A N 1
ATOM 7961 C CA . LEU A 1 500 ? -7.009 2.897 -49.667 1.00 8.12 481 LEU A CA 1
ATOM 7962 C C . LEU A 1 500 ? -8.209 2.087 -49.208 1.00 8.01 481 LEU A C 1
ATOM 7963 O O . LEU A 1 500 ? -8.722 2.318 -48.109 1.00 8.41 481 LEU A O 1
ATOM 7979 N N . ALA A 1 501 ? -8.643 1.109 -50.012 1.00 8.60 482 ALA A N 1
ATOM 7980 C CA . ALA A 1 501 ? -9.726 0.228 -49.588 1.00 8.51 482 ALA A CA 1
ATOM 7981 C C . ALA A 1 501 ? -9.389 -0.467 -48.277 1.00 8.45 482 ALA A C 1
ATOM 7982 O O . ALA A 1 501 ? -10.235 -0.544 -47.368 1.00 7.95 482 ALA A O 1
ATOM 7989 N N . LYS A 1 502 ? -8.145 -0.959 -48.146 1.00 7.28 483 LYS A N 1
ATOM 7990 C CA . LYS A 1 502 ? -7.716 -1.536 -46.878 1.00 7.55 483 LYS A CA 1
ATOM 7991 C C . LYS A 1 502 ? -7.806 -0.517 -45.743 1.00 7.70 483 LYS A C 1
ATOM 7992 O O . LYS A 1 502 ? -8.214 -0.857 -44.630 1.00 7.37 483 LYS A O 1
ATOM 8011 N N . ALA A 1 503 ? -7.402 0.736 -45.984 1.00 7.76 484 ALA A N 1
ATOM 8012 C CA . ALA A 1 503 ? -7.530 1.765 -44.956 1.00 7.65 484 ALA A CA 1
ATOM 8013 C C . ALA A 1 503 ? -8.975 1.976 -44.547 1.00 7.02 484 ALA A C 1
ATOM 8014 O O . ALA A 1 503 ? -9.252 2.121 -43.352 1.00 7.62 484 ALA A O 1
ATOM 8021 N N . TYR A 1 504 ? -9.918 2.018 -45.486 1.00 7.22 485 TYR A N 1
ATOM 8022 C CA . TYR A 1 504 ? -11.321 2.195 -45.107 1.00 7.78 485 TYR A CA 1
ATOM 8023 C C . TYR A 1 504 ? -11.796 1.056 -44.214 1.00 7.58 485 TYR A C 1
ATOM 8024 O O . TYR A 1 504 ? -12.522 1.291 -43.236 1.00 8.01 485 TYR A O 1
ATOM 8042 N N . VAL A 1 505 ? -11.385 -0.176 -44.549 1.00 7.59 486 VAL A N 1
ATOM 8043 C CA . VAL A 1 505 ? -11.699 -1.332 -43.724 1.00 6.88 486 VAL A CA 1
ATOM 8044 C C . VAL A 1 505 ? -11.123 -1.153 -42.329 1.00 7.26 486 VAL A C 1
ATOM 8045 O O . VAL A 1 505 ? -11.799 -1.422 -41.325 1.00 7.24 486 VAL A O 1
ATOM 8058 N N . ILE A 1 506 ? -9.839 -0.787 -42.241 1.00 6.69 487 ILE A N 1
ATOM 8059 C CA . ILE A 1 506 ? -9.210 -0.703 -40.931 1.00 6.96 487 ILE A CA 1
ATOM 8060 C C . ILE A 1 506 ? -9.750 0.468 -40.119 1.00 6.33 487 ILE A C 1
ATOM 8061 O O . ILE A 1 506 ? -9.805 0.383 -38.891 1.00 7.02 487 ILE A O 1
ATOM 8077 N N . VAL A 1 507 ? -10.219 1.553 -40.746 1.00 6.71 488 VAL A N 1
ATOM 8078 C CA . VAL A 1 507 ? -10.933 2.563 -39.980 1.00 6.49 488 VAL A CA 1
ATOM 8079 C C . VAL A 1 507 ? -12.187 1.963 -39.361 1.00 6.71 488 VAL A C 1
ATOM 8080 O O . VAL A 1 507 ? -12.473 2.175 -38.175 1.00 7.10 488 VAL A O 1
ATOM 8093 N N . ASN A 1 508 ? -12.986 1.232 -40.152 1.00 6.91 489 ASN A N 1
ATOM 8094 C CA . ASN A 1 508 ? -14.126 0.531 -39.556 1.00 7.07 489 ASN A CA 1
ATOM 8095 C C . ASN A 1 508 ? -13.672 -0.370 -38.392 1.00 6.81 489 ASN A C 1
ATOM 8096 O O . ASN A 1 508 ? -14.268 -0.382 -37.302 1.00 7.40 489 ASN A O 1
ATOM 8107 N N . ASP A 1 509 ? -12.604 -1.136 -38.622 1.00 6.65 490 ASP A N 1
ATOM 8108 C CA . ASP A 1 509 ? -12.145 -2.104 -37.639 1.00 6.93 490 ASP A CA 1
ATOM 8109 C C . ASP A 1 509 ? -11.635 -1.423 -36.383 1.00 6.70 490 ASP A C 1
ATOM 8110 O O . ASP A 1 509 ? -11.869 -1.918 -35.274 1.00 7.35 490 ASP A O 1
ATOM 8119 N N A SER A 1 510 ? -10.871 -0.339 -36.542 0.77 7.10 491 SER A N 1
ATOM 8120 N N B SER A 1 510 ? -10.910 -0.320 -36.528 0.23 7.31 491 SER A N 1
ATOM 8121 C CA A SER A 1 510 ? -10.341 0.410 -35.401 0.77 7.82 491 SER A CA 1
ATOM 8122 C CA B SER A 1 510 ? -10.366 0.328 -35.347 0.23 7.72 491 SER A CA 1
ATOM 8123 C C A SER A 1 510 ? -11.458 0.964 -34.531 0.77 7.19 491 SER A C 1
ATOM 8124 C C B SER A 1 510 ? -11.454 0.988 -34.515 0.23 7.37 491 SER A C 1
ATOM 8125 O O A SER A 1 510 ? -11.399 0.902 -33.300 0.77 7.17 491 SER A O 1
ATOM 8126 O O B SER A 1 510 ? -11.352 1.032 -33.284 0.23 7.18 491 SER A O 1
ATOM 8141 N N . CYS A 1 511 ? -12.499 1.508 -35.162 1.00 7.26 492 CYS A N 1
ATOM 8142 C CA . CYS A 1 511 ? -13.645 2.013 -34.415 1.00 7.76 492 CYS A CA 1
ATOM 8143 C C . CYS A 1 511 ? -14.350 0.886 -33.696 1.00 7.01 492 CYS A C 1
ATOM 8144 O O . CYS A 1 511 ? -14.665 0.998 -32.503 1.00 7.59 492 CYS A O 1
ATOM 8153 N N . TYR A 1 512 ? -14.603 -0.217 -34.407 1.00 7.25 493 TYR A N 1
ATOM 8154 C CA . TYR A 1 512 ? -15.285 -1.346 -33.776 1.00 7.01 493 TYR A CA 1
ATOM 8155 C C . TYR A 1 512 ? -14.432 -1.940 -32.658 1.00 6.36 493 TYR A C 1
ATOM 8156 O O . TYR A 1 512 ? -14.941 -2.267 -31.568 1.00 6.96 493 TYR A O 1
ATOM 8174 N N . HIS A 1 513 ? -13.132 -2.085 -32.903 1.00 6.53 494 HIS A N 1
ATOM 8175 C CA . HIS A 1 513 ? -12.227 -2.541 -31.863 1.00 6.62 494 HIS A CA 1
ATOM 8176 C C . HIS A 1 513 ? -12.339 -1.671 -30.616 1.00 6.04 494 HIS A C 1
ATOM 8177 O O . HIS A 1 513 ? -12.561 -2.168 -29.515 1.00 6.75 494 HIS A O 1
ATOM 8191 N N A GLN A 1 514 ? -12.127 -0.373 -30.762 0.77 6.57 495 GLN A N 1
ATOM 8192 N N B GLN A 1 514 ? -12.110 -0.368 -30.775 0.23 6.18 495 GLN A N 1
ATOM 8193 C CA A GLN A 1 514 ? -11.983 0.426 -29.560 0.77 6.18 495 GLN A CA 1
ATOM 8194 C CA B GLN A 1 514 ? -11.970 0.500 -29.614 0.23 5.97 495 GLN A CA 1
ATOM 8195 C C A GLN A 1 514 ? -13.299 0.583 -28.832 0.77 6.60 495 GLN A C 1
ATOM 8196 C C B GLN A 1 514 ? -13.276 0.613 -28.849 0.23 6.27 495 GLN A C 1
ATOM 8197 O O A GLN A 1 514 ? -13.340 0.542 -27.595 0.77 7.40 495 GLN A O 1
ATOM 8198 O O B GLN A 1 514 ? -13.287 0.571 -27.613 0.23 6.47 495 GLN A O 1
ATOM 8225 N N . LEU A 1 515 ? -14.388 0.746 -29.565 1.00 6.49 496 LEU A N 1
ATOM 8226 C CA . LEU A 1 515 ? -15.674 1.028 -28.941 1.00 7.30 496 LEU A CA 1
ATOM 8227 C C . LEU A 1 515 ? -16.439 -0.221 -28.544 1.00 6.74 496 LEU A C 1
ATOM 8228 O O . LEU A 1 515 ? -17.154 -0.188 -27.549 1.00 7.07 496 LEU A O 1
ATOM 8245 N N A MET A 1 516 ? -16.294 -1.324 -29.289 0.56 6.22 497 MET A N 1
ATOM 8246 N N B MET A 1 516 ? -16.295 -1.312 -29.298 0.44 6.76 497 MET A N 1
ATOM 8247 C CA A MET A 1 516 ? -17.104 -2.523 -29.074 0.56 6.04 497 MET A CA 1
ATOM 8248 C CA B MET A 1 516 ? -17.076 -2.520 -29.075 0.44 7.21 497 MET A CA 1
ATOM 8249 C C A MET A 1 516 ? -16.286 -3.696 -28.544 0.56 5.83 497 MET A C 1
ATOM 8250 C C B MET A 1 516 ? -16.222 -3.639 -28.499 0.44 6.81 497 MET A C 1
ATOM 8251 O O A MET A 1 516 ? -16.615 -4.238 -27.493 0.56 6.11 497 MET A O 1
ATOM 8252 O O B MET A 1 516 ? -16.448 -4.060 -27.369 0.44 7.04 497 MET A O 1
ATOM 8279 N N . SER A 1 517 ? -15.229 -4.125 -29.246 1.00 6.79 498 SER A N 1
ATOM 8280 C CA . SER A 1 517 ? -14.455 -5.264 -28.757 1.00 6.83 498 SER A CA 1
ATOM 8281 C C . SER A 1 517 ? -13.796 -4.951 -27.434 1.00 6.96 498 SER A C 1
ATOM 8282 O O . SER A 1 517 ? -13.675 -5.824 -26.568 1.00 7.83 498 SER A O 1
ATOM 8291 N N . HIS A 1 518 ? -13.335 -3.711 -27.295 1.00 6.27 499 HIS A N 1
ATOM 8292 C CA . HIS A 1 518 ? -12.586 -3.243 -26.140 1.00 6.47 499 HIS A CA 1
ATOM 8293 C C . HIS A 1 518 ? -13.520 -2.529 -25.158 1.00 6.16 499 HIS A C 1
ATOM 8294 O O . HIS A 1 518 ? -13.848 -3.108 -24.129 1.00 6.76 499 HIS A O 1
ATOM 8308 N N . TRP A 1 519 ? -13.968 -1.305 -25.440 1.00 6.48 500 TRP A N 1
ATOM 8309 C CA . TRP A 1 519 ? -14.736 -0.561 -24.445 1.00 6.40 500 TRP A CA 1
ATOM 8310 C C . TRP A 1 519 ? -15.999 -1.321 -24.032 1.00 6.14 500 TRP A C 1
ATOM 8311 O O . TRP A 1 519 ? -16.217 -1.585 -22.840 1.00 6.99 500 TRP A O 1
ATOM 8332 N N . LEU A 1 520 ? -16.882 -1.653 -24.980 1.00 6.73 501 LEU A N 1
ATOM 8333 C CA . LEU A 1 520 ? -18.167 -2.240 -24.587 1.00 6.76 501 LEU A CA 1
ATOM 8334 C C . LEU A 1 520 ? -17.985 -3.594 -23.924 1.00 6.38 501 LEU A C 1
ATOM 8335 O O . LEU A 1 520 ? -18.525 -3.856 -22.840 1.00 7.03 501 LEU A O 1
ATOM 8351 N N . ASN A 1 521 ? -17.262 -4.500 -24.591 1.00 6.17 502 ASN A N 1
ATOM 8352 C CA . ASN A 1 521 ? -17.297 -5.903 -24.194 1.00 6.50 502 ASN A CA 1
ATOM 8353 C C . ASN A 1 521 ? -16.423 -6.194 -22.977 1.00 6.37 502 ASN A C 1
ATOM 8354 O O . ASN A 1 521 ? -16.571 -7.254 -22.375 1.00 7.57 502 ASN A O 1
ATOM 8365 N N . THR A 1 522 ? -15.508 -5.300 -22.607 1.00 6.22 503 THR A N 1
ATOM 8366 C CA . THR A 1 522 ? -14.674 -5.529 -21.437 1.00 6.38 503 THR A CA 1
ATOM 8367 C C . THR A 1 522 ? -15.042 -4.465 -20.420 1.00 6.27 503 THR A C 1
ATOM 8368 O O . THR A 1 522 ? -15.932 -4.704 -19.568 1.00 6.79 503 THR A O 1
ATOM 8379 N N . HIS A 1 523 ? -14.433 -3.278 -20.477 1.00 6.33 504 HIS A N 1
ATOM 8380 C CA . HIS A 1 523 ? -14.694 -2.190 -19.547 1.00 5.94 504 HIS A CA 1
ATOM 8381 C C . HIS A 1 523 ? -16.160 -2.062 -19.153 1.00 6.22 504 HIS A C 1
ATOM 8382 O O . HIS A 1 523 ? -16.485 -2.095 -17.963 1.00 6.56 504 HIS A O 1
ATOM 8396 N N . ALA A 1 524 ? -17.035 -1.793 -20.115 1.00 6.48 505 ALA A N 1
ATOM 8397 C CA . ALA A 1 524 ? -18.409 -1.415 -19.782 1.00 6.67 505 ALA A CA 1
ATOM 8398 C C . ALA A 1 524 ? -19.213 -2.612 -19.306 1.00 6.79 505 ALA A C 1
ATOM 8399 O O . ALA A 1 524 ? -19.985 -2.511 -18.356 1.00 7.28 505 ALA A O 1
ATOM 8406 N N . ALA A 1 525 ? -19.056 -3.762 -19.966 1.00 6.74 506 ALA A N 1
ATOM 8407 C CA . ALA A 1 525 ? -19.854 -4.940 -19.619 1.00 7.07 506 ALA A CA 1
ATOM 8408 C C . ALA A 1 525 ? -19.518 -5.464 -18.233 1.00 6.92 506 ALA A C 1
ATOM 8409 O O . ALA A 1 525 ? -20.366 -6.092 -17.584 1.00 7.02 506 ALA A O 1
ATOM 8416 N N . MET A 1 526 ? -18.273 -5.264 -17.789 1.00 6.40 507 MET A N 1
ATOM 8417 C CA . MET A 1 526 ? -17.854 -5.835 -16.512 1.00 6.32 507 MET A CA 1
ATOM 8418 C C . MET A 1 526 ? -18.302 -4.989 -15.322 1.00 6.36 507 MET A C 1
ATOM 8419 O O . MET A 1 526 ? -18.562 -5.529 -14.249 1.00 6.69 507 MET A O 1
ATOM 8433 N N . GLU A 1 527 ? -18.370 -3.656 -15.468 1.00 6.85 508 GLU A N 1
ATOM 8434 C CA . GLU A 1 527 ? -18.620 -2.813 -14.308 1.00 6.92 508 GLU A CA 1
ATOM 8435 C C . GLU A 1 527 ? -19.901 -3.181 -13.555 1.00 6.73 508 GLU A C 1
ATOM 8436 O O . GLU A 1 527 ? -19.874 -3.193 -12.308 1.00 7.15 508 GLU A O 1
ATOM 8448 N N . PRO A 1 528 ? -21.023 -3.521 -14.205 1.00 7.02 509 PRO A N 1
ATOM 8449 C CA . PRO A 1 528 ? -22.205 -3.954 -13.419 1.00 7.37 509 PRO A CA 1
ATOM 8450 C C . PRO A 1 528 ? -21.925 -5.112 -12.481 1.00 7.24 509 PRO A C 1
ATOM 8451 O O . PRO A 1 528 ? -22.486 -5.178 -11.384 1.00 8.04 509 PRO A O 1
ATOM 8462 N N . PHE A 1 529 ? -21.075 -6.061 -12.906 1.00 7.13 510 PHE A N 1
ATOM 8463 C CA . PHE A 1 529 ? -20.751 -7.199 -12.043 1.00 7.22 510 PHE A CA 1
ATOM 8464 C C . PHE A 1 529 ? -19.913 -6.772 -10.842 1.00 6.56 510 PHE A C 1
ATOM 8465 O O . PHE A 1 529 ? -20.101 -7.300 -9.736 1.00 7.66 510 PHE A O 1
ATOM 8482 N N . VAL A 1 530 ? -19.013 -5.802 -11.029 1.00 7.15 511 VAL A N 1
ATOM 8483 C CA . VAL A 1 530 ? -18.232 -5.282 -9.903 1.00 7.20 511 VAL A CA 1
ATOM 8484 C C . VAL A 1 530 ? -19.183 -4.706 -8.861 1.00 7.21 511 VAL A C 1
ATOM 8485 O O . VAL A 1 530 ? -19.097 -4.999 -7.656 1.00 7.46 511 VAL A O 1
ATOM 8498 N N . ILE A 1 531 ? -20.115 -3.864 -9.316 1.00 6.73 512 ILE A N 1
ATOM 8499 C CA . ILE A 1 531 ? -21.035 -3.180 -8.403 1.00 7.36 512 ILE A CA 1
ATOM 8500 C C . ILE A 1 531 ? -21.904 -4.197 -7.667 1.00 7.11 512 ILE A C 1
ATOM 8501 O O . ILE A 1 531 ? -22.050 -4.148 -6.439 1.00 7.77 512 ILE A O 1
ATOM 8517 N N . ALA A 1 532 ? -22.488 -5.143 -8.406 1.00 7.50 513 ALA A N 1
ATOM 8518 C CA . ALA A 1 532 ? -23.360 -6.137 -7.780 1.00 7.48 513 ALA A CA 1
ATOM 8519 C C . ALA A 1 532 ? -22.605 -6.952 -6.744 1.00 7.46 513 ALA A C 1
ATOM 8520 O O . ALA A 1 532 ? -23.151 -7.306 -5.696 1.00 7.75 513 ALA A O 1
ATOM 8527 N N . THR A 1 533 ? -21.355 -7.298 -7.032 1.00 7.21 514 THR A N 1
ATOM 8528 C CA . THR A 1 533 ? -20.556 -8.111 -6.126 1.00 7.17 514 THR A CA 1
ATOM 8529 C C . THR A 1 533 ? -20.374 -7.415 -4.783 1.00 7.56 514 THR A C 1
ATOM 8530 O O . THR A 1 533 ? -20.583 -8.014 -3.733 1.00 7.99 514 THR A O 1
ATOM 8541 N N . HIS A 1 534 ? -19.965 -6.140 -4.807 1.00 7.39 515 HIS A N 1
ATOM 8542 C CA . HIS A 1 534 ? -19.778 -5.442 -3.550 1.00 7.60 515 HIS A CA 1
ATOM 8543 C C . HIS A 1 534 ? -21.092 -5.194 -2.814 1.00 7.90 515 HIS A C 1
ATOM 8544 O O . HIS A 1 534 ? -21.119 -5.182 -1.579 1.00 8.46 515 HIS A O 1
ATOM 8558 N N . ARG A 1 535 ? -22.187 -4.987 -3.545 1.00 7.71 516 ARG A N 1
ATOM 8559 C CA . ARG A 1 535 ? -23.484 -4.725 -2.933 1.00 8.12 516 ARG A CA 1
ATOM 8560 C C . ARG A 1 535 ? -24.096 -5.951 -2.265 1.00 7.82 516 ARG A C 1
ATOM 8561 O O . ARG A 1 535 ? -24.860 -5.800 -1.302 1.00 8.99 516 ARG A O 1
ATOM 8582 N N . HIS A 1 536 ? -23.810 -7.159 -2.776 1.00 8.48 517 HIS A N 1
ATOM 8583 C CA . HIS A 1 536 ? -24.575 -8.339 -2.385 1.00 8.52 517 HIS A CA 1
ATOM 8584 C C . HIS A 1 536 ? -23.785 -9.542 -1.915 1.00 8.42 517 HIS A C 1
ATOM 8585 O O . HIS A 1 536 ? -24.390 -10.409 -1.268 1.00 9.18 517 HIS A O 1
ATOM 8599 N N . LEU A 1 537 ? -22.484 -9.622 -2.156 1.00 8.16 518 LEU A N 1
ATOM 8600 C CA . LEU A 1 537 ? -21.656 -10.698 -1.627 1.00 7.93 518 LEU A CA 1
ATOM 8601 C C . LEU A 1 537 ? -20.729 -10.112 -0.572 1.00 8.26 518 LEU A C 1
ATOM 8602 O O . LEU A 1 537 ? -19.947 -9.195 -0.856 1.00 8.24 518 LEU A O 1
ATOM 8618 N N . SER A 1 538 ? -20.847 -10.605 0.652 1.00 8.32 519 SER A N 1
ATOM 8619 C CA . SER A 1 538 ? -19.954 -10.170 1.704 1.00 8.20 519 SER A CA 1
ATOM 8620 C C . SER A 1 538 ? -18.498 -10.432 1.328 1.00 7.76 519 SER A C 1
ATOM 8621 O O . SER A 1 538 ? -18.186 -11.374 0.596 1.00 7.82 519 SER A O 1
ATOM 8629 N N . VAL A 1 539 ? -17.589 -9.643 1.912 1.00 8.13 520 VAL A N 1
ATOM 8630 C CA . VAL A 1 539 ? -16.157 -9.958 1.862 1.00 8.84 520 VAL A CA 1
ATOM 8631 C C . VAL A 1 539 ? -15.879 -11.381 2.309 1.00 8.69 520 VAL A C 1
ATOM 8632 O O . VAL A 1 539 ? -14.880 -11.982 1.894 1.00 9.29 520 VAL A O 1
ATOM 8645 N N . LEU A 1 540 ? -16.733 -11.935 3.171 1.00 8.65 521 LEU A N 1
ATOM 8646 C CA . LEU A 1 540 ? -16.598 -13.308 3.660 1.00 8.16 521 LEU A CA 1
ATOM 8647 C C . LEU A 1 540 ? -16.959 -14.356 2.608 1.00 8.50 521 LEU A C 1
ATOM 8648 O O . LEU A 1 540 ? -16.635 -15.534 2.787 1.00 9.06 521 LEU A O 1
ATOM 8664 N N . HIS A 1 541 ? -17.693 -13.964 1.586 1.00 7.76 522 HIS A N 1
ATOM 8665 C CA . HIS A 1 541 ? -18.329 -14.922 0.696 1.00 8.74 522 HIS A CA 1
ATOM 8666 C C . HIS A 1 541 ? -17.302 -15.577 -0.232 1.00 8.04 522 HIS A C 1
ATOM 8667 O O . HIS A 1 541 ? -16.451 -14.892 -0.811 1.00 8.37 522 HIS A O 1
ATOM 8681 N N . PRO A 1 542 ? -17.417 -16.881 -0.494 1.00 8.41 523 PRO A N 1
ATOM 8682 C CA . PRO A 1 542 ? -16.417 -17.515 -1.368 1.00 8.51 523 PRO A CA 1
ATOM 8683 C C . PRO A 1 542 ? -16.421 -16.972 -2.788 1.00 8.12 523 PRO A C 1
ATOM 8684 O O . PRO A 1 542 ? -15.359 -16.962 -3.436 1.00 8.80 523 PRO A O 1
ATOM 8695 N N . ILE A 1 543 ? -17.573 -16.561 -3.311 1.00 7.94 524 ILE A N 1
ATOM 8696 C CA . ILE A 1 543 ? -17.610 -16.084 -4.696 1.00 7.99 524 ILE A CA 1
ATOM 8697 C C . ILE A 1 543 ? -17.123 -14.645 -4.760 1.00 7.65 524 ILE A C 1
ATOM 8698 O O . ILE A 1 543 ? -16.530 -14.230 -5.765 1.00 8.04 524 ILE A O 1
ATOM 8714 N N . TYR A 1 544 ? -17.301 -13.854 -3.690 1.00 7.95 525 TYR A N 1
ATOM 8715 C CA . TYR A 1 544 ? -16.605 -12.570 -3.596 1.00 7.55 525 TYR A CA 1
ATOM 8716 C C . TYR A 1 544 ? -15.093 -12.790 -3.702 1.00 7.82 525 TYR A C 1
ATOM 8717 O O . TYR A 1 544 ? -14.399 -12.104 -4.465 1.00 7.85 525 TYR A O 1
ATOM 8735 N N A LYS A 1 545 ? -14.566 -13.752 -2.948 0.54 7.67 526 LYS A N 1
ATOM 8736 N N B LYS A 1 545 ? -14.562 -13.762 -2.962 0.46 7.69 526 LYS A N 1
ATOM 8737 C CA A LYS A 1 545 ? -13.131 -14.000 -2.970 0.54 8.22 526 LYS A CA 1
ATOM 8738 C CA B LYS A 1 545 ? -13.121 -13.987 -2.978 0.46 8.37 526 LYS A CA 1
ATOM 8739 C C A LYS A 1 545 ? -12.670 -14.494 -4.337 0.54 7.94 526 LYS A C 1
ATOM 8740 C C B LYS A 1 545 ? -12.639 -14.557 -4.308 0.46 8.42 526 LYS A C 1
ATOM 8741 O O A LYS A 1 545 ? -11.584 -14.124 -4.799 0.54 8.25 526 LYS A O 1
ATOM 8742 O O B LYS A 1 545 ? -11.490 -14.324 -4.700 0.46 9.23 526 LYS A O 1
ATOM 8779 N N . LEU A 1 546 ? -13.490 -15.301 -5.009 1.00 8.04 527 LEU A N 1
ATOM 8780 C CA . LEU A 1 546 ? -13.126 -15.809 -6.328 1.00 7.91 527 LEU A CA 1
ATOM 8781 C C . LEU A 1 546 ? -13.075 -14.691 -7.351 1.00 7.86 527 LEU A C 1
ATOM 8782 O O . LEU A 1 546 ? -12.171 -14.671 -8.205 1.00 8.89 527 LEU A O 1
ATOM 8799 N N . LEU A 1 547 ? -14.039 -13.780 -7.336 1.00 7.66 528 LEU A N 1
ATOM 8800 C CA . LEU A 1 547 ? -14.190 -12.834 -8.439 1.00 7.20 528 LEU A CA 1
ATOM 8801 C C . LEU A 1 547 ? -13.487 -11.508 -8.226 1.00 7.41 528 LEU A C 1
ATOM 8802 O O . LEU A 1 547 ? -13.048 -10.894 -9.202 1.00 7.29 528 LEU A O 1
ATOM 8818 N N . THR A 1 548 ? -13.421 -10.996 -7.001 1.00 7.45 529 THR A N 1
ATOM 8819 C CA . THR A 1 548 ? -12.952 -9.619 -6.818 1.00 7.43 529 THR A CA 1
ATOM 8820 C C . THR A 1 548 ? -11.524 -9.341 -7.285 1.00 7.46 529 THR A C 1
ATOM 8821 O O . THR A 1 548 ? -11.290 -8.212 -7.745 1.00 7.27 529 THR A O 1
ATOM 8832 N N . PRO A 1 549 ? -10.576 -10.275 -7.293 1.00 7.58 530 PRO A N 1
ATOM 8833 C CA . PRO A 1 549 ? -9.282 -9.930 -7.910 1.00 7.76 530 PRO A CA 1
ATOM 8834 C C . PRO A 1 549 ? -9.425 -9.511 -9.356 1.00 6.85 530 PRO A C 1
ATOM 8835 O O . PRO A 1 549 ? -8.618 -8.717 -9.878 1.00 7.61 530 PRO A O 1
ATOM 8846 N N . HIS A 1 550 ? -10.457 -10.027 -10.007 1.00 6.89 531 HIS A N 1
ATOM 8847 C CA . HIS A 1 550 ? -10.709 -9.763 -11.420 1.00 6.77 531 HIS A CA 1
ATOM 8848 C C . HIS A 1 550 ? -11.415 -8.444 -11.663 1.00 6.39 531 HIS A C 1
ATOM 8849 O O . HIS A 1 550 ? -11.722 -8.159 -12.824 1.00 6.97 531 HIS A O 1
ATOM 8863 N N . TYR A 1 551 ? -11.567 -7.618 -10.627 1.00 6.11 532 TYR A N 1
ATOM 8864 C CA . TYR A 1 551 ? -12.145 -6.300 -10.741 1.00 6.24 532 TYR A CA 1
ATOM 8865 C C . TYR A 1 551 ? -11.146 -5.179 -10.475 1.00 6.54 532 TYR A C 1
ATOM 8866 O O . TYR A 1 551 ? -11.526 -4.002 -10.580 1.00 6.41 532 TYR A O 1
ATOM 8884 N N A ARG A 1 552 ? -9.900 -5.495 -10.122 0.66 6.11 533 ARG A N 1
ATOM 8885 N N B ARG A 1 552 ? -9.898 -5.494 -10.126 0.34 6.36 533 ARG A N 1
ATOM 8886 C CA A ARG A 1 552 ? -8.940 -4.494 -9.672 0.66 6.35 533 ARG A CA 1
ATOM 8887 C CA B ARG A 1 552 ? -8.977 -4.478 -9.631 0.34 6.39 533 ARG A CA 1
ATOM 8888 C C A ARG A 1 552 ? -8.791 -3.353 -10.668 0.66 5.91 533 ARG A C 1
ATOM 8889 C C B ARG A 1 552 ? -8.794 -3.359 -10.644 0.34 6.06 533 ARG A C 1
ATOM 8890 O O A ARG A 1 552 ? -8.440 -3.556 -11.832 0.66 6.80 533 ARG A O 1
ATOM 8891 O O B ARG A 1 552 ? -8.422 -3.593 -11.797 0.34 6.22 533 ARG A O 1
ATOM 8932 N N . ASN A 1 553 ? -9.052 -2.134 -10.196 1.00 6.06 534 ASN A N 1
ATOM 8933 C CA . ASN A 1 553 ? -8.884 -0.893 -10.957 1.00 6.34 534 ASN A CA 1
ATOM 8934 C C . ASN A 1 553 ? -9.943 -0.647 -12.025 1.00 6.32 534 ASN A C 1
ATOM 8935 O O . ASN A 1 553 ? -9.852 0.378 -12.703 1.00 6.79 534 ASN A O 1
ATOM 8947 N N . ASN A 1 554 ? -10.925 -1.547 -12.199 1.00 6.59 535 ASN A N 1
ATOM 8948 C CA . ASN A 1 554 ? -11.875 -1.428 -13.323 1.00 6.40 535 ASN A CA 1
ATOM 8949 C C . ASN A 1 554 ? -12.826 -0.246 -13.146 1.00 6.32 535 ASN A C 1
ATOM 8950 O O . ASN A 1 554 ? -13.012 0.539 -14.088 1.00 6.91 535 ASN A O 1
ATOM 8961 N N . MET A 1 555 ? -13.409 -0.062 -11.956 1.00 6.12 536 MET A N 1
ATOM 8962 C CA . MET A 1 555 ? -14.274 1.107 -11.779 1.00 6.41 536 MET A CA 1
ATOM 8963 C C . MET A 1 555 ? -13.480 2.397 -11.934 1.00 6.51 536 MET A C 1
ATOM 8964 O O . MET A 1 555 ? -14.004 3.385 -12.461 1.00 6.99 536 MET A O 1
ATOM 8978 N N . ASN A 1 556 ? -12.235 2.403 -11.463 1.00 6.78 537 ASN A N 1
ATOM 8979 C CA . ASN A 1 556 ? -11.386 3.589 -11.504 1.00 7.40 537 ASN A CA 1
ATOM 8980 C C . ASN A 1 556 ? -11.035 3.973 -12.934 1.00 6.03 537 ASN A C 1
ATOM 8981 O O . ASN A 1 556 ? -11.222 5.122 -13.347 1.00 7.05 537 ASN A O 1
ATOM 8992 N N . ILE A 1 557 ? -10.481 3.037 -13.718 1.00 6.61 538 ILE A N 1
ATOM 8993 C CA . ILE A 1 557 ? -10.180 3.380 -15.099 1.00 6.81 538 ILE A CA 1
ATOM 8994 C C . ILE A 1 557 ? -11.455 3.798 -15.830 1.00 6.43 538 ILE A C 1
ATOM 8995 O O . ILE A 1 557 ? -11.432 4.703 -16.664 1.00 7.39 538 ILE A O 1
ATOM 9011 N N . ASN A 1 558 ? -12.574 3.138 -15.544 1.00 6.18 539 ASN A N 1
ATOM 9012 C CA . ASN A 1 558 ? -13.816 3.493 -16.227 1.00 6.27 539 ASN A CA 1
ATOM 9013 C C . ASN A 1 558 ? -14.303 4.893 -15.869 1.00 6.48 539 ASN A C 1
ATOM 9014 O O . ASN A 1 558 ? -14.758 5.626 -16.757 1.00 7.21 539 ASN A O 1
ATOM 9025 N N . ALA A 1 559 ? -14.226 5.268 -14.599 1.00 6.67 540 ALA A N 1
ATOM 9026 C CA . ALA A 1 559 ? -14.659 6.602 -14.207 1.00 6.85 540 ALA A CA 1
ATOM 9027 C C . ALA A 1 559 ? -13.787 7.652 -14.880 1.00 7.54 540 ALA A C 1
ATOM 9028 O O . ALA A 1 559 ? -14.281 8.670 -15.381 1.00 7.84 540 ALA A O 1
ATOM 9035 N N . LEU A 1 560 ? -12.475 7.417 -14.900 1.00 7.22 541 LEU A N 1
ATOM 9036 C CA . LEU A 1 560 ? -11.578 8.346 -15.562 1.00 7.70 541 LEU A CA 1
ATOM 9037 C C . LEU A 1 560 ? -11.843 8.385 -17.063 1.00 7.51 541 LEU A C 1
ATOM 9038 O O . LEU A 1 560 ? -11.701 9.445 -17.701 1.00 7.98 541 LEU A O 1
ATOM 9054 N N . ALA A 1 561 ? -12.268 7.254 -17.644 1.00 6.93 542 ALA A N 1
ATOM 9055 C CA . ALA A 1 561 ? -12.672 7.229 -19.045 1.00 7.00 542 ALA A CA 1
ATOM 9056 C C . ALA A 1 561 ? -13.947 8.038 -19.283 1.00 6.96 542 ALA A C 1
ATOM 9057 O O . ALA A 1 561 ? -14.052 8.735 -20.295 1.00 7.03 542 ALA A O 1
ATOM 9064 N N . ARG A 1 562 ? -14.954 7.944 -18.398 1.00 7.09 543 ARG A N 1
ATOM 9065 C CA . ARG A 1 562 ? -16.156 8.747 -18.586 1.00 6.93 543 ARG A CA 1
ATOM 9066 C C . ARG A 1 562 ? -15.818 10.218 -18.549 1.00 7.55 543 ARG A C 1
ATOM 9067 O O . ARG A 1 562 ? -16.499 11.024 -19.179 1.00 8.18 543 ARG A O 1
ATOM 9088 N N . GLN A 1 563 ? -14.802 10.586 -17.774 1.00 7.39 544 GLN A N 1
ATOM 9089 C CA . GLN A 1 563 ? -14.420 11.988 -17.645 1.00 8.05 544 GLN A CA 1
ATOM 9090 C C . GLN A 1 563 ? -13.611 12.495 -18.840 1.00 8.14 544 GLN A C 1
ATOM 9091 O O . GLN A 1 563 ? -13.787 13.653 -19.234 1.00 9.43 544 GLN A O 1
ATOM 9105 N N . SER A 1 564 ? -12.714 11.673 -19.404 1.00 7.77 545 SER A N 1
ATOM 9106 C CA . SER A 1 564 ? -11.739 12.181 -20.373 1.00 8.25 545 SER A CA 1
ATOM 9107 C C . SER A 1 564 ? -11.575 11.370 -21.653 1.00 7.99 545 SER A C 1
ATOM 9108 O O . SER A 1 564 ? -10.999 11.904 -22.619 1.00 8.98 545 SER A O 1
ATOM 9116 N N A LEU A 1 565 ? -12.035 10.123 -21.695 0.71 7.52 546 LEU A N 1
ATOM 9117 N N B LEU A 1 565 ? -12.013 10.115 -21.697 0.29 8.01 546 LEU A N 1
ATOM 9118 C CA A LEU A 1 565 ? -11.832 9.254 -22.846 0.71 7.81 546 LEU A CA 1
ATOM 9119 C CA B LEU A 1 565 ? -11.857 9.300 -22.895 0.29 8.36 546 LEU A CA 1
ATOM 9120 C C A LEU A 1 565 ? -13.061 9.169 -23.750 0.71 8.47 546 LEU A C 1
ATOM 9121 C C B LEU A 1 565 ? -13.104 9.281 -23.761 0.29 8.36 546 LEU A C 1
ATOM 9122 O O A LEU A 1 565 ? -12.927 9.267 -24.981 0.71 8.43 546 LEU A O 1
ATOM 9123 O O B LEU A 1 565 ? -13.027 9.555 -24.966 0.29 8.91 546 LEU A O 1
ATOM 9154 N N . ILE A 1 566 ? -14.251 8.950 -23.170 1.00 7.76 547 ILE A N 1
ATOM 9155 C CA . ILE A 1 566 ? -15.500 8.750 -23.909 1.00 8.33 547 ILE A CA 1
ATOM 9156 C C . ILE A 1 566 ? -16.493 9.888 -23.692 1.00 8.97 547 ILE A C 1
ATOM 9157 O O . ILE A 1 566 ? -17.663 9.783 -24.077 1.00 10.38 547 ILE A O 1
ATOM 9174 N N . ASN A 1 567 ? -16.044 11.002 -23.130 1.00 8.94 548 ASN A N 1
ATOM 9175 C CA . ASN A 1 567 ? -16.903 12.146 -22.900 1.00 9.79 548 ASN A CA 1
ATOM 9176 C C . ASN A 1 567 ? -17.046 12.984 -24.167 1.00 9.45 548 ASN A C 1
ATOM 9177 O O . ASN A 1 567 ? -16.315 12.826 -25.152 1.00 9.67 548 ASN A O 1
ATOM 9188 N N . ALA A 1 568 ? -17.984 13.928 -24.137 1.00 9.09 549 ALA A N 1
ATOM 9189 C CA . ALA A 1 568 ? -18.138 14.846 -25.260 1.00 9.63 549 ALA A CA 1
ATOM 9190 C C . ALA A 1 568 ? -16.867 15.674 -25.421 1.00 9.72 549 ALA A C 1
ATOM 9191 O O . ALA A 1 568 ? -16.404 16.303 -24.474 1.00 10.08 549 ALA A O 1
ATOM 9198 N N A ASN A 1 569 ? -16.321 15.677 -26.632 0.65 9.85 550 ASN A N 1
ATOM 9199 N N B ASN A 1 569 ? -16.311 15.660 -26.633 0.35 10.23 550 ASN A N 1
ATOM 9200 C CA A ASN A 1 569 ? -15.072 16.359 -26.927 0.65 10.77 550 ASN A CA 1
ATOM 9201 C CA B ASN A 1 569 ? -15.047 16.313 -26.964 0.35 11.19 550 ASN A CA 1
ATOM 9202 C C A ASN A 1 569 ? -13.875 15.747 -26.208 0.65 10.78 550 ASN A C 1
ATOM 9203 C C B ASN A 1 569 ? -13.843 15.698 -26.277 0.35 10.79 550 ASN A C 1
ATOM 9204 O O A ASN A 1 569 ? -12.822 16.380 -26.121 0.65 12.12 550 ASN A O 1
ATOM 9205 O O B ASN A 1 569 ? -12.759 16.283 -26.279 0.35 11.14 550 ASN A O 1
ATOM 9226 N N . GLY A 1 570 ? -13.994 14.506 -25.731 1.00 10.01 551 GLY A N 1
ATOM 9227 C CA . GLY A 1 570 ? -12.886 13.799 -25.129 1.00 9.93 551 GLY A CA 1
ATOM 9228 C C . GLY A 1 570 ? -11.996 13.139 -26.165 1.00 8.66 551 GLY A C 1
ATOM 9229 O O . GLY A 1 570 ? -12.074 13.394 -27.374 1.00 9.08 551 GLY A O 1
ATOM 9234 N N A ILE A 1 571 ? -11.132 12.255 -25.677 0.66 8.45 552 ILE A N 1
ATOM 9235 N N B ILE A 1 571 ? -11.106 12.277 -25.677 0.34 8.79 552 ILE A N 1
ATOM 9236 C CA A ILE A 1 571 ? -10.051 11.773 -26.527 0.66 8.03 552 ILE A CA 1
ATOM 9237 C CA B ILE A 1 571 ? -10.062 11.743 -26.552 0.34 8.98 552 ILE A CA 1
ATOM 9238 C C A ILE A 1 571 ? -10.576 10.945 -27.698 0.66 7.60 552 ILE A C 1
ATOM 9239 C C B ILE A 1 571 ? -10.672 10.992 -27.733 0.34 9.38 552 ILE A C 1
ATOM 9240 O O A ILE A 1 571 ? -10.122 11.110 -28.830 0.66 7.78 552 ILE A O 1
ATOM 9241 O O B ILE A 1 571 ? -10.394 11.303 -28.896 0.34 9.43 552 ILE A O 1
ATOM 9272 N N A ILE A 1 572 ? -11.522 10.029 -27.462 0.66 8.01 553 ILE A N 1
ATOM 9273 N N B ILE A 1 572 ? -11.514 9.991 -27.457 0.34 9.67 553 ILE A N 1
ATOM 9274 C CA A ILE A 1 572 ? -11.980 9.198 -28.577 0.66 8.37 553 ILE A CA 1
ATOM 9275 C CA B ILE A 1 572 ? -12.040 9.156 -28.539 0.34 10.12 553 ILE A CA 1
ATOM 9276 C C A ILE A 1 572 ? -12.785 10.014 -29.572 0.66 8.31 553 ILE A C 1
ATOM 9277 C C B ILE A 1 572 ? -12.784 10.002 -29.561 0.34 9.13 553 ILE A C 1
ATOM 9278 O O A ILE A 1 572 ? -12.599 9.877 -30.779 0.66 8.56 553 ILE A O 1
ATOM 9279 O O B ILE A 1 572 ? -12.544 9.890 -30.765 0.34 9.06 553 ILE A O 1
ATOM 9310 N N . GLU A 1 573 ? -13.692 10.864 -29.104 1.00 8.34 554 GLU A N 1
ATOM 9311 C CA . GLU A 1 573 ? -14.471 11.670 -30.052 1.00 9.30 554 GLU A CA 1
ATOM 9312 C C . GLU A 1 573 ? -13.587 12.572 -30.898 1.00 9.16 554 GLU A C 1
ATOM 9313 O O . GLU A 1 573 ? -13.904 12.823 -32.064 1.00 10.54 554 GLU A O 1
ATOM 9326 N N A THR A 1 574 ? -12.478 13.061 -30.370 0.61 8.26 555 THR A N 1
ATOM 9327 N N B THR A 1 574 ? -12.470 13.036 -30.321 0.39 9.13 555 THR A N 1
ATOM 9328 C CA A THR A 1 574 ? -11.667 13.991 -31.135 0.61 9.35 555 THR A CA 1
ATOM 9329 C CA B THR A 1 574 ? -11.544 13.955 -30.975 0.39 9.53 555 THR A CA 1
ATOM 9330 C C A THR A 1 574 ? -10.574 13.296 -31.934 0.61 9.03 555 THR A C 1
ATOM 9331 C C B THR A 1 574 ? -10.736 13.251 -32.054 0.39 9.46 555 THR A C 1
ATOM 9332 O O A THR A 1 574 ? -9.821 13.989 -32.629 0.61 9.99 555 THR A O 1
ATOM 9333 O O B THR A 1 574 ? -10.365 13.871 -33.056 0.39 10.24 555 THR A O 1
ATOM 9354 N N . THR A 1 575 ? -10.487 11.958 -31.884 1.00 8.88 556 THR A N 1
ATOM 9355 C CA . THR A 1 575 ? -9.505 11.230 -32.670 1.00 9.89 556 THR A CA 1
ATOM 9356 C C . THR A 1 575 ? -10.058 10.126 -33.560 1.00 9.28 556 THR A C 1
ATOM 9357 O O . THR A 1 575 ? -9.344 9.725 -34.483 1.00 10.34 556 THR A O 1
ATOM 9369 N N . PHE A 1 576 ? -11.263 9.630 -33.331 1.00 8.51 557 PHE A N 1
ATOM 9370 C CA . PHE A 1 576 ? -11.837 8.529 -34.105 1.00 8.63 557 PHE A CA 1
ATOM 9371 C C . PHE A 1 576 ? -12.953 9.006 -35.026 1.00 8.20 557 PHE A C 1
ATOM 9372 O O . PHE A 1 576 ? -13.680 9.954 -34.721 1.00 9.20 557 PHE A O 1
ATOM 9389 N N . LEU A 1 577 ? -13.077 8.308 -36.152 1.00 8.12 558 LEU A N 1
ATOM 9390 C CA . LEU A 1 577 ? -14.061 8.614 -37.182 1.00 8.10 558 LEU A CA 1
ATOM 9391 C C . LEU A 1 577 ? -15.406 9.122 -36.687 1.00 8.49 558 LEU A C 1
ATOM 9392 O O . LEU A 1 577 ? -15.881 10.124 -37.241 1.00 9.16 558 LEU A O 1
ATOM 9408 N N . PRO A 1 578 ? -16.132 8.438 -35.800 1.00 8.81 559 PRO A N 1
ATOM 9409 C CA . PRO A 1 578 ? -17.542 8.798 -35.618 1.00 8.57 559 PRO A CA 1
ATOM 9410 C C . PRO A 1 578 ? -17.770 10.037 -34.776 1.00 8.59 559 PRO A C 1
ATOM 9411 O O . PRO A 1 578 ? -18.923 10.460 -34.642 1.00 9.20 559 PRO A O 1
ATOM 9422 N N . SER A 1 579 ? -16.715 10.625 -34.213 1.00 8.95 560 SER A N 1
ATOM 9423 C CA . SER A 1 579 ? -16.852 11.896 -33.494 1.00 9.54 560 SER A CA 1
ATOM 9424 C C . SER A 1 579 ? -17.940 11.731 -32.434 1.00 9.36 560 SER A C 1
ATOM 9425 O O . SER A 1 579 ? -17.915 10.758 -31.660 1.00 9.59 560 SER A O 1
ATOM 9433 N N . LYS A 1 580 ? -18.906 12.650 -32.369 1.00 9.77 561 LYS A N 1
ATOM 9434 C CA . LYS A 1 580 ? -19.967 12.642 -31.375 1.00 10.21 561 LYS A CA 1
ATOM 9435 C C . LYS A 1 580 ? -20.896 11.431 -31.451 1.00 10.14 561 LYS A C 1
ATOM 9436 O O . LYS A 1 580 ? -21.735 11.292 -30.557 1.00 11.90 561 LYS A O 1
ATOM 9455 N N . TYR A 1 581 ? -20.803 10.582 -32.480 1.00 9.43 562 TYR A N 1
ATOM 9456 C CA . TYR A 1 581 ? -21.626 9.382 -32.555 1.00 9.32 562 TYR A CA 1
ATOM 9457 C C . TYR A 1 581 ? -20.914 8.146 -32.011 1.00 8.70 562 TYR A C 1
ATOM 9458 O O . TYR A 1 581 ? -21.481 7.050 -32.009 1.00 9.63 562 TYR A O 1
ATOM 9476 N N . SER A 1 582 ? -19.681 8.297 -31.533 1.00 8.54 563 SER A N 1
ATOM 9477 C CA . SER A 1 582 ? -18.864 7.139 -31.157 1.00 9.13 563 SER A CA 1
ATOM 9478 C C . SER A 1 582 ? -19.520 6.273 -30.083 1.00 8.80 563 SER A C 1
ATOM 9479 O O . SER A 1 582 ? -19.672 5.053 -30.249 1.00 9.17 563 SER A O 1
ATOM 9487 N N . VAL A 1 583 ? -19.838 6.862 -28.932 1.00 9.21 564 VAL A N 1
ATOM 9488 C CA . VAL A 1 583 ? -20.293 6.018 -27.830 1.00 9.19 564 VAL A CA 1
ATOM 9489 C C . VAL A 1 583 ? -21.685 5.478 -28.124 1.00 9.28 564 VAL A C 1
ATOM 9490 O O . VAL A 1 583 ? -21.983 4.313 -27.827 1.00 9.54 564 VAL A O 1
ATOM 9503 N N . GLU A 1 584 ? -22.558 6.287 -28.734 1.00 9.10 565 GLU A N 1
ATOM 9504 C CA . GLU A 1 584 ? -23.878 5.757 -29.052 1.00 9.65 565 GLU A CA 1
ATOM 9505 C C . GLU A 1 584 ? -23.810 4.565 -30.011 1.00 9.05 565 GLU A C 1
ATOM 9506 O O . GLU A 1 584 ? -24.661 3.671 -29.935 1.00 9.05 565 GLU A O 1
ATOM 9518 N N A MET A 1 585 ? -22.824 4.517 -30.926 0.81 9.16 566 MET A N 1
ATOM 9519 N N B MET A 1 585 ? -22.817 4.512 -30.890 0.19 9.47 566 MET A N 1
ATOM 9520 C CA A MET A 1 585 ? -22.689 3.334 -31.775 0.81 8.59 566 MET A CA 1
ATOM 9521 C CA B MET A 1 585 ? -22.726 3.350 -31.756 0.19 9.68 566 MET A CA 1
ATOM 9522 C C A MET A 1 585 ? -22.483 2.086 -30.936 0.81 8.21 566 MET A C 1
ATOM 9523 C C B MET A 1 585 ? -22.455 2.085 -30.958 0.19 9.16 566 MET A C 1
ATOM 9524 O O A MET A 1 585 ? -23.018 1.021 -31.256 0.81 8.40 566 MET A O 1
ATOM 9525 O O B MET A 1 585 ? -22.898 0.999 -31.348 0.19 9.12 566 MET A O 1
ATOM 9552 N N . SER A 1 586 ? -21.733 2.202 -29.841 1.00 8.75 567 SER A N 1
ATOM 9553 C CA . SER A 1 586 ? -21.539 1.057 -28.965 1.00 8.42 567 SER A CA 1
ATOM 9554 C C . SER A 1 586 ? -22.841 0.620 -28.296 1.00 8.17 567 SER A C 1
ATOM 9555 O O . SER A 1 586 ? -23.019 -0.568 -28.030 1.00 8.76 567 SER A O 1
ATOM 9564 N N . SER A 1 587 ? -23.743 1.553 -27.993 1.00 8.17 568 SER A N 1
ATOM 9565 C CA . SER A 1 587 ? -25.049 1.196 -27.464 1.00 8.26 568 SER A CA 1
ATOM 9566 C C . SER A 1 587 ? -25.888 0.450 -28.504 1.00 8.28 568 SER A C 1
ATOM 9567 O O . SER A 1 587 ? -26.548 -0.549 -28.177 1.00 8.98 568 SER A O 1
ATOM 9575 N N . ALA A 1 588 ? -25.848 0.897 -29.761 1.00 9.14 569 ALA A N 1
ATOM 9576 C CA . ALA A 1 588 ? -26.541 0.160 -30.821 1.00 9.71 569 ALA A CA 1
ATOM 9577 C C . ALA A 1 588 ? -26.024 -1.280 -30.914 1.00 9.10 569 ALA A C 1
ATOM 9578 O O . ALA A 1 588 ? -26.804 -2.231 -31.029 1.00 9.37 569 ALA A O 1
ATOM 9585 N N . VAL A 1 589 ? -24.718 -1.477 -30.785 1.00 8.77 570 VAL A N 1
ATOM 9586 C CA . VAL A 1 589 ? -24.148 -2.822 -30.821 1.00 9.04 570 VAL A CA 1
ATOM 9587 C C . VAL A 1 589 ? -24.523 -3.634 -29.579 1.00 8.34 570 VAL A C 1
ATOM 9588 O O . VAL A 1 589 ? -24.761 -4.850 -29.667 1.00 9.85 570 VAL A O 1
ATOM 9601 N N . TYR A 1 590 ? -24.610 -2.988 -28.412 1.00 8.02 571 TYR A N 1
ATOM 9602 C CA . TYR A 1 590 ? -25.017 -3.671 -27.180 1.00 8.24 571 TYR A CA 1
ATOM 9603 C C . TYR A 1 590 ? -26.405 -4.300 -27.301 1.00 8.76 571 TYR A C 1
ATOM 9604 O O . TYR A 1 590 ? -26.707 -5.267 -26.596 1.00 9.14 571 TYR A O 1
ATOM 9622 N N . LYS A 1 591 ? -27.275 -3.786 -28.183 1.00 9.54 572 LYS A N 1
ATOM 9623 C CA . LYS A 1 591 ? -28.558 -4.448 -28.422 1.00 10.59 572 LYS A CA 1
ATOM 9624 C C . LYS A 1 591 ? -28.371 -5.931 -28.688 1.00 11.04 572 LYS A C 1
ATOM 9625 O O . LYS A 1 591 ? -29.261 -6.730 -28.356 1.00 13.46 572 LYS A O 1
ATOM 9644 N N A ASN A 1 592 ? -27.253 -6.334 -29.282 0.40 11.45 573 ASN A N 1
ATOM 9645 N N B ASN A 1 592 ? -27.231 -6.300 -29.295 0.60 10.76 573 ASN A N 1
ATOM 9646 C CA A ASN A 1 592 ? -27.057 -7.743 -29.591 0.40 12.55 573 ASN A CA 1
ATOM 9647 C CA B ASN A 1 592 ? -26.921 -7.658 -29.720 0.60 11.55 573 ASN A CA 1
ATOM 9648 C C A ASN A 1 592 ? -25.880 -8.342 -28.837 0.40 10.83 573 ASN A C 1
ATOM 9649 C C B ASN A 1 592 ? -25.981 -8.396 -28.779 0.60 10.12 573 ASN A C 1
ATOM 9650 O O A ASN A 1 592 ? -25.276 -9.325 -29.280 0.40 11.20 573 ASN A O 1
ATOM 9651 O O B ASN A 1 592 ? -25.632 -9.546 -29.066 0.60 10.72 573 ASN A O 1
ATOM 9672 N N . TRP A 1 593 ? -25.573 -7.777 -27.670 1.00 9.51 574 TRP A N 1
ATOM 9673 C CA . TRP A 1 593 ? -24.625 -8.399 -26.758 1.00 9.48 574 TRP A CA 1
ATOM 9674 C C . TRP A 1 593 ? -25.317 -9.523 -26.002 1.00 9.24 574 TRP A C 1
ATOM 9675 O O . TRP A 1 593 ? -26.413 -9.350 -25.469 1.00 10.08 574 TRP A O 1
ATOM 9697 N N . VAL A 1 594 ? -24.652 -10.671 -25.948 1.00 9.07 575 VAL A N 1
ATOM 9698 C CA . VAL A 1 594 ? -25.195 -11.868 -25.312 1.00 9.33 575 VAL A CA 1
ATOM 9699 C C . VAL A 1 594 ? -24.137 -12.369 -24.327 1.00 8.45 575 VAL A C 1
ATOM 9700 O O . VAL A 1 594 ? -23.038 -12.770 -24.737 1.00 8.81 575 VAL A O 1
ATOM 9713 N N . PHE A 1 595 ? -24.484 -12.409 -23.037 1.00 9.06 576 PHE A N 1
ATOM 9714 C CA . PHE A 1 595 ? -23.508 -12.782 -22.010 1.00 8.77 576 PHE A CA 1
ATOM 9715 C C . PHE A 1 595 ? -22.894 -14.149 -22.292 1.00 9.25 576 PHE A C 1
ATOM 9716 O O . PHE A 1 595 ? -21.681 -14.336 -22.166 1.00 8.67 576 PHE A O 1
ATOM 9733 N N . THR A 1 596 ? -23.727 -15.149 -22.597 1.00 9.38 577 THR A N 1
ATOM 9734 C CA . THR A 1 596 ? -23.216 -16.501 -22.783 1.00 9.95 577 THR A CA 1
ATOM 9735 C C . THR A 1 596 ? -22.417 -16.669 -24.072 1.00 9.59 577 THR A C 1
ATOM 9736 O O . THR A 1 596 ? -21.634 -17.619 -24.178 1.00 10.95 577 THR A O 1
ATOM 9747 N N . ASP A 1 597 ? -22.545 -15.745 -25.028 1.00 8.98 578 ASP A N 1
ATOM 9748 C CA . ASP A 1 597 ? -21.702 -15.764 -26.212 1.00 9.62 578 ASP A CA 1
ATOM 9749 C C . ASP A 1 597 ? -20.342 -15.113 -25.973 1.00 8.64 578 ASP A C 1
ATOM 9750 O O . ASP A 1 597 ? -19.508 -15.100 -26.880 1.00 9.79 578 ASP A O 1
ATOM 9759 N N . GLN A 1 598 ? -20.084 -14.595 -24.765 1.00 8.36 579 GLN A N 1
ATOM 9760 C CA . GLN A 1 598 ? -18.759 -14.120 -24.412 1.00 7.91 579 GLN A CA 1
ATOM 9761 C C . GLN A 1 598 ? -17.837 -15.264 -24.013 1.00 8.40 579 GLN A C 1
ATOM 9762 O O . GLN A 1 598 ? -16.616 -15.084 -23.981 1.00 8.88 579 GLN A O 1
ATOM 9776 N N . ALA A 1 599 ? -18.392 -16.430 -23.674 1.00 8.46 580 ALA A N 1
ATOM 9777 C CA . ALA A 1 599 ? -17.571 -17.620 -23.483 1.00 8.61 580 ALA A CA 1
ATOM 9778 C C . ALA A 1 599 ? -16.806 -17.876 -24.769 1.00 9.20 580 ALA A C 1
ATOM 9779 O O . ALA A 1 599 ? -17.384 -17.846 -25.853 1.00 9.81 580 ALA A O 1
ATOM 9786 N N . LEU A 1 600 ? -15.510 -18.166 -24.653 1.00 8.36 581 LEU A N 1
ATOM 9787 C CA . LEU A 1 600 ? -14.704 -18.313 -25.871 1.00 8.85 581 LEU A CA 1
ATOM 9788 C C . LEU A 1 600 ? -15.237 -19.389 -26.812 1.00 8.86 581 LEU A C 1
ATOM 9789 O O . LEU A 1 600 ? -15.351 -19.120 -28.023 1.00 9.02 581 LEU A O 1
ATOM 9805 N N . PRO A 1 601 ? -15.534 -20.611 -26.371 1.00 9.12 582 PRO A N 1
ATOM 9806 C CA . PRO A 1 601 ? -16.029 -21.603 -27.350 1.00 9.99 582 PRO A CA 1
ATOM 9807 C C . PRO A 1 601 ? -17.302 -21.149 -28.048 1.00 9.97 582 PRO A C 1
ATOM 9808 O O . PRO A 1 601 ? -17.450 -21.327 -29.266 1.00 9.75 582 PRO A O 1
ATOM 9819 N N . ALA A 1 602 ? -18.244 -20.549 -27.307 1.00 9.88 583 ALA A N 1
ATOM 9820 C CA . ALA A 1 602 ? -19.486 -20.094 -27.916 1.00 9.98 583 ALA A CA 1
ATOM 9821 C C . ALA A 1 602 ? -19.216 -19.001 -28.941 1.00 10.13 583 ALA A C 1
ATOM 9822 O O . ALA A 1 602 ? -19.849 -18.992 -29.996 1.00 10.50 583 ALA A O 1
ATOM 9829 N N . ASP A 1 603 ? -18.309 -18.066 -28.624 1.00 9.36 584 ASP A N 1
ATOM 9830 C CA . ASP A 1 603 ? -17.919 -17.026 -29.576 1.00 8.47 584 ASP A CA 1
ATOM 9831 C C . ASP A 1 603 ? -17.376 -17.631 -30.867 1.00 8.45 584 ASP A C 1
ATOM 9832 O O . ASP A 1 603 ? -17.774 -17.237 -31.970 1.00 9.22 584 ASP A O 1
ATOM 9841 N N . LEU A 1 604 ? -16.474 -18.603 -30.751 1.00 8.50 585 LEU A N 1
ATOM 9842 C CA . LEU A 1 604 ? -15.860 -19.177 -31.939 1.00 8.64 585 LEU A CA 1
ATOM 9843 C C . LEU A 1 604 ? -16.891 -19.893 -32.789 1.00 9.80 585 LEU A C 1
ATOM 9844 O O . LEU A 1 604 ? -16.856 -19.812 -34.035 1.00 9.67 585 LEU A O 1
ATOM 9860 N N . ILE A 1 605 ? -17.777 -20.646 -32.144 1.00 10.19 586 ILE A N 1
ATOM 9861 C CA . ILE A 1 605 ? -18.826 -21.353 -32.873 1.00 11.19 586 ILE A CA 1
ATOM 9862 C C . ILE A 1 605 ? -19.780 -20.351 -33.533 1.00 10.18 586 ILE A C 1
ATOM 9863 O O . ILE A 1 605 ? -20.169 -20.506 -34.699 1.00 10.73 586 ILE A O 1
ATOM 9879 N N . LYS A 1 606 ? -20.198 -19.327 -32.794 1.00 10.38 587 LYS A N 1
ATOM 9880 C CA . LYS A 1 606 ? -21.162 -18.362 -33.307 1.00 11.01 587 LYS A CA 1
ATOM 9881 C C . LYS A 1 606 ? -20.614 -17.653 -34.523 1.00 10.80 587 LYS A C 1
ATOM 9882 O O . LYS A 1 606 ? -21.353 -17.355 -35.469 1.00 11.17 587 LYS A O 1
ATOM 9901 N N . ARG A 1 607 ? -19.325 -17.341 -34.501 1.00 9.28 588 ARG A N 1
ATOM 9902 C CA . ARG A 1 607 ? -18.686 -16.664 -35.633 1.00 9.36 588 ARG A CA 1
ATOM 9903 C C . ARG A 1 607 ? -18.306 -17.611 -36.760 1.00 9.80 588 ARG A C 1
ATOM 9904 O O . ARG A 1 607 ? -17.782 -17.145 -37.773 1.00 10.82 588 ARG A O 1
ATOM 9925 N N . GLY A 1 608 ? -18.594 -18.898 -36.647 1.00 10.10 589 GLY A N 1
ATOM 9926 C CA . GLY A 1 608 ? -18.282 -19.789 -37.750 1.00 10.45 589 GLY A CA 1
ATOM 9927 C C . GLY A 1 608 ? -16.818 -20.005 -37.976 1.00 10.29 589 GLY A C 1
ATOM 9928 O O . GLY A 1 608 ? -16.419 -20.305 -39.113 1.00 11.16 589 GLY A O 1
ATOM 9932 N N . VAL A 1 609 ? -15.992 -19.839 -36.947 1.00 10.06 590 VAL A N 1
ATOM 9933 C CA . VAL A 1 609 ? -14.556 -20.073 -37.035 1.00 10.15 590 VAL A CA 1
ATOM 9934 C C . VAL A 1 609 ? -14.136 -21.347 -36.338 1.00 9.80 590 VAL A C 1
ATOM 9935 O O . VAL A 1 609 ? -12.947 -21.672 -36.327 1.00 11.08 590 VAL A O 1
ATOM 9948 N N . ALA A 1 610 ? -15.072 -22.054 -35.717 1.00 10.81 591 ALA A N 1
ATOM 9949 C CA . ALA A 1 610 ? -14.833 -23.332 -35.082 1.00 11.94 591 ALA A CA 1
ATOM 9950 C C . ALA A 1 610 ? -16.146 -24.091 -35.103 1.00 12.65 591 ALA A C 1
ATOM 9951 O O . ALA A 1 610 ? -17.215 -23.498 -35.267 1.00 13.23 591 ALA A O 1
ATOM 9958 N N . ILE A 1 611 ? -16.057 -25.407 -34.944 1.00 14.20 592 ILE A N 1
ATOM 9959 C CA . ILE A 1 611 ? -17.234 -26.258 -34.812 1.00 16.57 592 ILE A CA 1
ATOM 9960 C C . ILE A 1 611 ? -17.090 -27.085 -33.546 1.00 18.30 592 ILE A C 1
ATOM 9961 O O . ILE A 1 611 ? -15.984 -27.379 -33.095 1.00 18.78 592 ILE A O 1
ATOM 9977 N N . LYS A 1 612 ? -18.228 -27.449 -32.968 1.00 19.88 593 LYS A N 1
ATOM 9978 C CA . LYS A 1 612 ? -18.231 -28.306 -31.793 1.00 23.84 593 LYS A CA 1
ATOM 9979 C C . LYS A 1 612 ? -17.674 -29.674 -32.178 1.00 24.20 593 LYS A C 1
ATOM 9980 O O . LYS A 1 612 ? -18.048 -30.241 -33.211 1.00 25.72 593 LYS A O 1
ATOM 9999 N N . ASP A 1 613 ? -16.743 -30.191 -31.378 1.00 24.85 594 ASP A N 1
ATOM 10000 C CA . ASP A 1 613 ? -16.108 -31.480 -31.668 1.00 29.45 594 ASP A CA 1
ATOM 10001 C C . ASP A 1 613 ? -15.672 -32.098 -30.351 1.00 30.60 594 ASP A C 1
ATOM 10002 O O . ASP A 1 613 ? -14.607 -31.753 -29.816 1.00 29.29 594 ASP A O 1
ATOM 10011 N N . PRO A 1 614 ? -16.449 -33.036 -29.799 1.00 33.30 595 PRO A N 1
ATOM 10012 C CA . PRO A 1 614 ? -16.066 -33.618 -28.508 1.00 35.47 595 PRO A CA 1
ATOM 10013 C C . PRO A 1 614 ? -14.833 -34.507 -28.566 1.00 36.91 595 PRO A C 1
ATOM 10014 O O . PRO A 1 614 ? -14.368 -34.945 -27.507 1.00 38.87 595 PRO A O 1
ATOM 10025 N N . SER A 1 615 ? -14.263 -34.768 -29.740 1.00 36.78 596 SER A N 1
ATOM 10026 C CA . SER A 1 615 ? -13.075 -35.607 -29.832 1.00 38.25 596 SER A CA 1
ATOM 10027 C C . SER A 1 615 ? -11.783 -34.819 -29.665 1.00 38.87 596 SER A C 1
ATOM 10028 O O . SER A 1 615 ? -10.704 -35.417 -29.722 1.00 40.02 596 SER A O 1
ATOM 10036 N N . THR A 1 616 ? -11.869 -33.491 -29.457 1.00 37.41 597 THR A N 1
ATOM 10037 C CA . THR A 1 616 ? -10.720 -32.627 -29.258 1.00 37.05 597 THR A CA 1
ATOM 10038 C C . THR A 1 616 ? -10.636 -32.211 -27.792 1.00 35.36 597 THR A C 1
ATOM 10039 O O . THR A 1 616 ? -11.656 -32.164 -27.097 1.00 33.92 597 THR A O 1
ATOM 10050 N N . PRO A 1 617 ? -9.437 -31.875 -27.308 1.00 35.85 598 PRO A N 1
ATOM 10051 C CA . PRO A 1 617 ? -9.287 -31.519 -25.879 1.00 34.75 598 PRO A CA 1
ATOM 10052 C C . PRO A 1 617 ? -10.203 -30.397 -25.420 1.00 31.64 598 PRO A C 1
ATOM 10053 O O . PRO A 1 617 ? -10.710 -30.416 -24.290 1.00 32.55 598 PRO A O 1
ATOM 10064 N N . HIS A 1 618 ? -10.412 -29.401 -26.261 1.00 27.93 599 HIS A N 1
ATOM 10065 C CA . HIS A 1 618 ? -11.195 -28.232 -25.896 1.00 25.68 599 HIS A CA 1
ATOM 10066 C C . HIS A 1 618 ? -12.651 -28.334 -26.314 1.00 24.27 599 HIS A C 1
ATOM 10067 O O . HIS A 1 618 ? -13.420 -27.403 -26.053 1.00 26.13 599 HIS A O 1
ATOM 10081 N N . GLY A 1 619 ? -13.043 -29.418 -26.978 1.00 23.30 600 GLY A N 1
ATOM 10082 C CA . GLY A 1 619 ? -14.421 -29.580 -27.381 1.00 23.03 600 GLY A CA 1
ATOM 10083 C C . GLY A 1 619 ? -14.819 -28.785 -28.609 1.00 21.08 600 GLY A C 1
ATOM 10084 O O . GLY A 1 619 ? -16.001 -28.788 -28.973 1.00 21.55 600 GLY A O 1
ATOM 10088 N N . VAL A 1 620 ? -13.881 -28.090 -29.248 1.00 20.81 601 VAL A N 1
ATOM 10089 C CA . VAL A 1 620 ? -14.131 -27.395 -30.507 1.00 20.05 601 VAL A CA 1
ATOM 10090 C C . VAL A 1 620 ? -12.924 -27.605 -31.399 1.00 19.86 601 VAL A C 1
ATOM 10091 O O . VAL A 1 620 ? -11.779 -27.673 -30.934 1.00 22.48 601 VAL A O 1
ATOM 10104 N N A ARG A 1 621 ? -13.185 -27.704 -32.696 0.28 19.10 602 ARG A N 1
ATOM 10105 N N B ARG A 1 621 ? -13.191 -27.657 -32.692 0.72 17.70 602 ARG A N 1
ATOM 10106 C CA A ARG A 1 621 ? -12.141 -27.753 -33.708 0.28 18.87 602 ARG A CA 1
ATOM 10107 C CA B ARG A 1 621 ? -12.162 -27.743 -33.716 0.72 17.86 602 ARG A CA 1
ATOM 10108 C C A ARG A 1 621 ? -12.126 -26.423 -34.443 0.28 16.57 602 ARG A C 1
ATOM 10109 C C B ARG A 1 621 ? -12.130 -26.414 -34.451 0.72 15.79 602 ARG A C 1
ATOM 10110 O O A ARG A 1 621 ? -13.158 -25.986 -34.967 0.28 16.49 602 ARG A O 1
ATOM 10111 O O B ARG A 1 621 ? -13.160 -25.958 -34.973 0.72 15.07 602 ARG A O 1
ATOM 10152 N N . LEU A 1 622 ? -10.961 -25.785 -34.483 1.00 14.34 603 LEU A N 1
ATOM 10153 C CA . LEU A 1 622 ? -10.832 -24.520 -35.195 1.00 12.32 603 LEU A CA 1
ATOM 10154 C C . LEU A 1 622 ? -10.836 -24.752 -36.700 1.00 13.23 603 LEU A C 1
ATOM 10155 O O . LEU A 1 622 ? -10.215 -25.692 -37.195 1.00 16.59 603 LEU A O 1
ATOM 10172 N N . LEU A 1 623 ? -11.542 -23.898 -37.432 1.00 11.01 604 LEU A N 1
ATOM 10173 C CA . LEU A 1 623 ? -11.548 -23.975 -38.894 1.00 11.42 604 LEU A CA 1
ATOM 10174 C C . LEU A 1 623 ? -10.359 -23.260 -39.509 1.00 12.08 604 LEU A C 1
ATOM 10175 O O . LEU A 1 623 ? -10.045 -23.497 -40.677 1.00 13.06 604 LEU A O 1
ATOM 10191 N N . ILE A 1 624 ? -9.694 -22.410 -38.749 1.00 11.81 605 ILE A N 1
ATOM 10192 C CA . ILE A 1 624 ? -8.387 -21.863 -39.079 1.00 11.41 605 ILE A CA 1
ATOM 10193 C C . ILE A 1 624 ? -7.494 -22.457 -38.016 1.00 11.74 605 ILE A C 1
ATOM 10194 O O . ILE A 1 624 ? -7.539 -22.035 -36.870 1.00 11.81 605 ILE A O 1
ATOM 10210 N N A GLU A 1 625 ? -6.709 -23.469 -38.374 0.76 12.18 606 GLU A N 1
ATOM 10211 N N B GLU A 1 625 ? -6.753 -23.504 -38.374 0.24 12.51 606 GLU A N 1
ATOM 10212 C CA A GLU A 1 625 ? -6.035 -24.255 -37.350 0.76 14.27 606 GLU A CA 1
ATOM 10213 C CA B GLU A 1 625 ? -6.021 -24.266 -37.371 0.24 13.51 606 GLU A CA 1
ATOM 10214 C C A GLU A 1 625 ? -5.018 -23.406 -36.604 0.76 13.95 606 GLU A C 1
ATOM 10215 C C B GLU A 1 625 ? -5.066 -23.363 -36.604 0.24 13.14 606 GLU A C 1
ATOM 10216 O O A GLU A 1 625 ? -4.889 -23.495 -35.375 0.76 17.01 606 GLU A O 1
ATOM 10217 O O B GLU A 1 625 ? -5.038 -23.362 -35.366 0.24 14.22 606 GLU A O 1
ATOM 10240 N N . ASP A 1 626 ? -4.304 -22.553 -37.327 1.00 12.52 607 ASP A N 1
ATOM 10241 C CA . ASP A 1 626 ? -3.326 -21.662 -36.723 1.00 12.63 607 ASP A CA 1
ATOM 10242 C C . ASP A 1 626 ? -3.944 -20.269 -36.597 1.00 11.68 607 ASP A C 1
ATOM 10243 O O . ASP A 1 626 ? -3.571 -19.316 -37.289 1.00 12.56 607 ASP A O 1
ATOM 10253 N N . TYR A 1 627 ? -4.943 -20.168 -35.702 1.00 10.83 608 TYR A N 1
ATOM 10254 C CA . TYR A 1 627 ? -5.620 -18.913 -35.359 1.00 8.86 608 TYR A CA 1
ATOM 10255 C C . TYR A 1 627 ? -5.071 -18.512 -34.011 1.00 8.42 608 TYR A C 1
ATOM 10256 O O . TYR A 1 627 ? -5.514 -19.061 -32.989 1.00 9.17 608 TYR A O 1
ATOM 10274 N N . PRO A 1 628 ? -4.049 -17.637 -33.956 1.00 7.74 609 PRO A N 1
ATOM 10275 C CA . PRO A 1 628 ? -3.268 -17.540 -32.708 1.00 7.69 609 PRO A CA 1
ATOM 10276 C C . PRO A 1 628 ? -4.095 -17.101 -31.499 1.00 7.88 609 PRO A C 1
ATOM 10277 O O . PRO A 1 628 ? -3.992 -17.701 -30.421 1.00 8.11 609 PRO A O 1
ATOM 10288 N N . TYR A 1 629 ? -4.961 -16.087 -31.653 1.00 7.08 610 TYR A N 1
ATOM 10289 C CA . TYR A 1 629 ? -5.814 -15.655 -30.540 1.00 7.13 610 TYR A CA 1
ATOM 10290 C C . TYR A 1 629 ? -6.683 -16.812 -30.038 1.00 7.70 610 TYR A C 1
ATOM 10291 O O . TYR A 1 629 ? -6.771 -17.058 -28.835 1.00 7.95 610 TYR A O 1
ATOM 10309 N N . ALA A 1 630 ? -7.348 -17.525 -30.945 1.00 7.39 611 ALA A N 1
ATOM 10310 C CA . ALA A 1 630 ? -8.268 -18.579 -30.536 1.00 8.50 611 ALA A CA 1
ATOM 10311 C C . ALA A 1 630 ? -7.531 -19.762 -29.942 1.00 8.27 611 ALA A C 1
ATOM 10312 O O . ALA A 1 630 ? -7.964 -20.333 -28.938 1.00 8.52 611 ALA A O 1
ATOM 10319 N N . ALA A 1 631 ? -6.435 -20.187 -30.579 1.00 8.69 612 ALA A N 1
ATOM 10320 C CA . ALA A 1 631 ? -5.694 -21.353 -30.120 1.00 9.05 612 ALA A CA 1
ATOM 10321 C C . ALA A 1 631 ? -5.072 -21.108 -28.756 1.00 8.52 612 ALA A C 1
ATOM 10322 O O . ALA A 1 631 ? -5.132 -21.967 -27.877 1.00 9.78 612 ALA A O 1
ATOM 10329 N N . ASP A 1 632 ? -4.460 -19.945 -28.553 1.00 8.28 613 ASP A N 1
ATOM 10330 C CA . ASP A 1 632 ? -3.897 -19.646 -27.240 1.00 8.30 613 ASP A CA 1
ATOM 10331 C C . ASP A 1 632 ? -5.015 -19.383 -26.244 1.00 7.99 613 ASP A C 1
ATOM 10332 O O . ASP A 1 632 ? -4.933 -19.783 -25.075 1.00 8.52 613 ASP A O 1
ATOM 10341 N N . GLY A 1 633 ? -6.061 -18.684 -26.705 1.00 8.07 614 GLY A N 1
ATOM 10342 C CA . GLY A 1 633 ? -7.183 -18.384 -25.828 1.00 8.31 614 GLY A CA 1
ATOM 10343 C C . GLY A 1 633 ? -7.829 -19.637 -25.256 1.00 7.92 614 GLY A C 1
ATOM 10344 O O . GLY A 1 633 ? -8.203 -19.664 -24.081 1.00 8.23 614 GLY A O 1
ATOM 10348 N N . LEU A 1 634 ? -7.943 -20.705 -26.058 1.00 8.33 615 LEU A N 1
ATOM 10349 C CA . LEU A 1 634 ? -8.564 -21.933 -25.558 1.00 8.72 615 LEU A CA 1
ATOM 10350 C C . LEU A 1 634 ? -7.739 -22.546 -24.441 1.00 8.90 615 LEU A C 1
ATOM 10351 O O . LEU A 1 634 ? -8.295 -23.164 -23.530 1.00 9.59 615 LEU A O 1
ATOM 10367 N N . GLU A 1 635 ? -6.411 -22.402 -24.480 1.00 8.76 616 GLU A N 1
ATOM 10368 C CA . GLU A 1 635 ? -5.582 -22.891 -23.369 1.00 9.56 616 GLU A CA 1
ATOM 10369 C C . GLU A 1 635 ? -5.886 -22.136 -22.088 1.00 8.56 616 GLU A C 1
ATOM 10370 O O . GLU A 1 635 ? -6.016 -22.737 -21.019 1.00 9.79 616 GLU A O 1
ATOM 10382 N N . ILE A 1 636 ? -5.949 -20.809 -22.172 1.00 8.81 617 ILE A N 1
ATOM 10383 C CA . ILE A 1 636 ? -6.219 -20.002 -20.982 1.00 8.36 617 ILE A CA 1
ATOM 10384 C C . ILE A 1 636 ? -7.634 -20.257 -20.471 1.00 8.36 617 ILE A C 1
ATOM 10385 O O . ILE A 1 636 ? -7.862 -20.412 -19.262 1.00 8.61 617 ILE A O 1
ATOM 10401 N N . TRP A 1 637 ? -8.612 -20.277 -21.385 1.00 8.81 618 TRP A N 1
ATOM 10402 C CA . TRP A 1 637 ? -9.991 -20.603 -21.051 1.00 8.68 618 TRP A CA 1
ATOM 10403 C C . TRP A 1 637 ? -10.067 -21.915 -20.268 1.00 8.88 618 TRP A C 1
ATOM 10404 O O . TRP A 1 637 ? -10.709 -21.992 -19.213 1.00 9.10 618 TRP A O 1
ATOM 10425 N N . ALA A 1 638 ? -9.403 -22.961 -20.767 1.00 9.13 619 ALA A N 1
ATOM 10426 C CA . ALA A 1 638 ? -9.447 -24.250 -20.086 1.00 10.13 619 ALA A CA 1
ATOM 10427 C C . ALA A 1 638 ? -8.849 -24.169 -18.681 1.00 9.80 619 ALA A C 1
ATOM 10428 O O . ALA A 1 638 ? -9.320 -24.840 -17.760 1.00 9.94 619 ALA A O 1
ATOM 10435 N N . ALA A 1 639 ? -7.769 -23.405 -18.512 1.00 10.03 620 ALA A N 1
ATOM 10436 C CA . ALA A 1 639 ? -7.148 -23.303 -17.197 1.00 9.43 620 ALA A CA 1
ATOM 10437 C C . ALA A 1 639 ? -8.072 -22.596 -16.216 1.00 9.39 620 ALA A C 1
ATOM 10438 O O . ALA A 1 639 ? -8.207 -23.022 -15.057 1.00 9.43 620 ALA A O 1
ATOM 10445 N N . ILE A 1 640 ? -8.718 -21.500 -16.652 1.00 8.61 621 ILE A N 1
ATOM 10446 C CA . ILE A 1 640 ? -9.684 -20.820 -15.782 1.00 8.60 621 ILE A CA 1
ATOM 10447 C C . ILE A 1 640 ? -10.827 -21.758 -15.445 1.00 8.85 621 ILE A C 1
ATOM 10448 O O . ILE A 1 640 ? -11.274 -21.822 -14.296 1.00 9.26 621 ILE A O 1
ATOM 10464 N N . LYS A 1 641 ? -11.313 -22.494 -16.439 1.00 9.22 622 LYS A N 1
ATOM 10465 C CA . LYS A 1 641 ? -12.423 -23.409 -16.204 1.00 9.77 622 LYS A CA 1
ATOM 10466 C C . LYS A 1 641 ? -12.075 -24.446 -15.144 1.00 10.47 622 LYS A C 1
ATOM 10467 O O . LYS A 1 641 ? -12.869 -24.705 -14.226 1.00 10.11 622 LYS A O 1
ATOM 10486 N N . THR A 1 642 ? -10.891 -25.059 -15.234 1.00 9.96 623 THR A N 1
ATOM 10487 C CA . THR A 1 642 ? -10.496 -26.039 -14.215 1.00 10.87 623 THR A CA 1
ATOM 10488 C C . THR A 1 642 ? -10.473 -25.411 -12.828 1.00 10.15 623 THR A C 1
ATOM 10489 O O . THR A 1 642 ? -10.914 -26.031 -11.851 1.00 10.59 623 THR A O 1
ATOM 10500 N N . TRP A 1 643 ? -9.906 -24.206 -12.713 1.00 10.06 624 TRP A N 1
ATOM 10501 C CA . TRP A 1 643 ? -9.844 -23.500 -11.439 1.00 9.52 624 TRP A CA 1
ATOM 10502 C C . TRP A 1 643 ? -11.242 -23.274 -10.856 1.00 8.87 624 TRP A C 1
ATOM 10503 O O . TRP A 1 643 ? -11.502 -23.605 -9.692 1.00 9.32 624 TRP A O 1
ATOM 10524 N N . VAL A 1 644 ? -12.161 -22.740 -11.651 1.00 9.05 625 VAL A N 1
ATOM 10525 C CA . VAL A 1 644 ? -13.507 -22.495 -11.149 1.00 8.82 625 VAL A CA 1
ATOM 10526 C C . VAL A 1 644 ? -14.186 -23.817 -10.778 1.00 9.30 625 VAL A C 1
ATOM 10527 O O . VAL A 1 644 ? -14.842 -23.923 -9.734 1.00 10.15 625 VAL A O 1
ATOM 10540 N N . GLN A 1 645 ? -14.006 -24.854 -11.595 1.00 10.27 626 GLN A N 1
ATOM 10541 C CA . GLN A 1 645 ? -14.599 -26.157 -11.314 1.00 10.77 626 GLN A CA 1
ATOM 10542 C C . GLN A 1 645 ? -14.018 -26.803 -10.073 1.00 11.20 626 GLN A C 1
ATOM 10543 O O . GLN A 1 645 ? -14.696 -27.641 -9.465 1.00 12.28 626 GLN A O 1
ATOM 10557 N N A GLU A 1 646 ? -12.781 -26.475 -9.698 0.56 11.23 627 GLU A N 1
ATOM 10558 N N B GLU A 1 646 ? -12.790 -26.453 -9.677 0.44 11.01 627 GLU A N 1
ATOM 10559 C CA A GLU A 1 646 ? -12.216 -27.005 -8.461 0.56 11.72 627 GLU A CA 1
ATOM 10560 C CA B GLU A 1 646 ? -12.187 -26.994 -8.460 0.44 11.18 627 GLU A CA 1
ATOM 10561 C C A GLU A 1 646 ? -12.674 -26.190 -7.259 0.56 10.84 627 GLU A C 1
ATOM 10562 C C B GLU A 1 646 ? -12.497 -26.160 -7.232 0.44 11.21 627 GLU A C 1
ATOM 10563 O O A GLU A 1 646 ? -12.976 -26.745 -6.198 0.56 11.56 627 GLU A O 1
ATOM 10564 O O B GLU A 1 646 ? -12.495 -26.680 -6.110 0.44 12.11 627 GLU A O 1
ATOM 10587 N N . TYR A 1 647 ? -12.764 -24.868 -7.415 1.00 10.40 628 TYR A N 1
ATOM 10588 C CA . TYR A 1 647 ? -13.067 -23.988 -6.296 1.00 9.25 628 TYR A CA 1
ATOM 10589 C C . TYR A 1 647 ? -14.530 -24.096 -5.883 1.00 10.46 628 TYR A C 1
ATOM 10590 O O . TYR A 1 647 ? -14.840 -24.185 -4.682 1.00 10.27 628 TYR A O 1
ATOM 10609 N N . VAL A 1 648 ? -15.459 -24.088 -6.838 1.00 10.84 629 VAL A N 1
ATOM 10610 C CA . VAL A 1 648 ? -16.884 -24.076 -6.497 1.00 11.38 629 VAL A CA 1
ATOM 10611 C C . VAL A 1 648 ? -17.278 -25.236 -5.598 1.00 11.64 629 VAL A C 1
ATOM 10612 O O . VAL A 1 648 ? -17.970 -24.998 -4.586 1.00 12.15 629 VAL A O 1
ATOM 10625 N N . PRO A 1 649 ? -16.876 -26.486 -5.866 1.00 13.07 630 PRO A N 1
ATOM 10626 C CA . PRO A 1 649 ? -17.323 -27.590 -5.001 1.00 14.08 630 PRO A CA 1
ATOM 10627 C C . PRO A 1 649 ? -16.805 -27.507 -3.590 1.00 13.73 630 PRO A C 1
ATOM 10628 O O . PRO A 1 649 ? -17.318 -28.239 -2.730 1.00 14.99 630 PRO A O 1
ATOM 10639 N N . LEU A 1 650 ? -15.787 -26.702 -3.317 1.00 12.58 631 LEU A N 1
ATOM 10640 C CA . LEU A 1 650 ? -15.348 -26.538 -1.945 1.00 12.68 631 LEU A CA 1
ATOM 10641 C C . LEU A 1 650 ? -16.404 -25.852 -1.097 1.00 13.11 631 LEU A C 1
ATOM 10642 O O . LEU A 1 650 ? -16.402 -26.019 0.126 1.00 15.50 631 LEU A O 1
ATOM 10658 N N . TYR A 1 651 ? -17.336 -25.139 -1.716 1.00 11.38 632 TYR A N 1
ATOM 10659 C CA . TYR A 1 651 ? -18.331 -24.353 -1.023 1.00 10.85 632 TYR A CA 1
ATOM 10660 C C . TYR A 1 651 ? -19.760 -24.737 -1.360 1.00 11.55 632 TYR A C 1
ATOM 10661 O O . TYR A 1 651 ? -20.658 -24.386 -0.582 1.00 12.26 632 TYR A O 1
ATOM 10679 N N . TYR A 1 652 ? -19.985 -25.454 -2.461 1.00 10.94 633 TYR A N 1
ATOM 10680 C CA . TYR A 1 652 ? -21.319 -25.847 -2.911 1.00 11.27 633 TYR A CA 1
ATOM 10681 C C . TYR A 1 652 ? -21.218 -27.283 -3.388 1.00 11.75 633 TYR A C 1
ATOM 10682 O O . TYR A 1 652 ? -20.634 -27.557 -4.435 1.00 14.50 633 TYR A O 1
ATOM 10700 N N . ALA A 1 653 ? -21.781 -28.222 -2.635 1.00 11.61 634 ALA A N 1
ATOM 10701 C CA . ALA A 1 653 ? -21.717 -29.629 -3.035 1.00 12.50 634 ALA A CA 1
ATOM 10702 C C . ALA A 1 653 ? -22.832 -30.034 -3.991 1.00 12.94 634 ALA A C 1
ATOM 10703 O O . ALA A 1 653 ? -22.647 -30.968 -4.782 1.00 15.38 634 ALA A O 1
ATOM 10710 N N A ARG A 1 654 ? -23.965 -29.335 -3.954 0.57 12.16 635 ARG A N 1
ATOM 10711 N N B ARG A 1 654 ? -24.000 -29.397 -3.917 0.43 12.75 635 ARG A N 1
ATOM 10712 C CA A ARG A 1 654 ? -25.167 -29.712 -4.680 0.57 11.84 635 ARG A CA 1
ATOM 10713 C CA B ARG A 1 654 ? -25.149 -29.760 -4.736 0.43 12.71 635 ARG A CA 1
ATOM 10714 C C A ARG A 1 654 ? -25.792 -28.476 -5.309 0.57 12.20 635 ARG A C 1
ATOM 10715 C C B ARG A 1 654 ? -25.767 -28.499 -5.326 0.43 12.80 635 ARG A C 1
ATOM 10716 O O A ARG A 1 654 ? -25.631 -27.352 -4.813 0.57 12.05 635 ARG A O 1
ATOM 10717 O O B ARG A 1 654 ? -25.568 -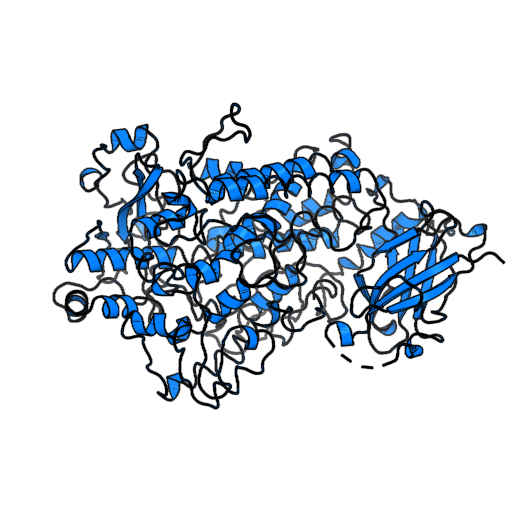27.385 -4.825 0.43 13.05 635 ARG A O 1
ATOM 10758 N N . ASP A 1 655 ? -26.558 -28.703 -6.382 1.00 13.17 636 ASP A N 1
ATOM 10759 C CA . ASP A 1 655 ? -27.317 -27.609 -6.982 1.00 13.75 636 ASP A CA 1
ATOM 10760 C C . ASP A 1 655 ? -28.136 -26.862 -5.932 1.00 13.39 636 ASP A C 1
ATOM 10761 O O . ASP A 1 655 ? -28.230 -25.627 -5.952 1.00 14.01 636 ASP A O 1
ATOM 10771 N N A ASP A 1 656 ? -28.734 -27.576 -4.983 0.67 13.31 637 ASP A N 1
ATOM 10772 N N B ASP A 1 656 ? -28.717 -27.633 -4.997 0.33 13.54 637 ASP A N 1
ATOM 10773 C CA A ASP A 1 656 ? -29.586 -26.885 -4.020 0.67 13.71 637 ASP A CA 1
ATOM 10774 C CA B ASP A 1 656 ? -29.472 -27.142 -3.846 0.33 13.48 637 ASP A CA 1
ATOM 10775 C C A ASP A 1 656 ? -28.785 -25.921 -3.139 0.67 12.91 637 ASP A C 1
ATOM 10776 C C B ASP A 1 656 ? -28.773 -25.982 -3.172 0.33 12.92 637 ASP A C 1
ATOM 10777 O O A ASP A 1 656 ? -29.360 -24.965 -2.605 0.67 13.25 637 ASP A O 1
ATOM 10778 O O B ASP A 1 656 ? -29.398 -24.988 -2.783 0.33 13.29 637 ASP A O 1
ATOM 10795 N N . ASP A 1 657 ? -27.480 -26.162 -2.941 1.00 12.48 638 ASP A N 1
ATOM 10796 C CA . ASP A 1 657 ? -26.687 -25.198 -2.180 1.00 11.49 638 ASP A CA 1
ATOM 10797 C C . ASP A 1 657 ? -26.548 -23.871 -2.912 1.00 11.11 638 ASP A C 1
ATOM 10798 O O . ASP A 1 657 ? -26.478 -22.801 -2.290 1.00 11.64 638 ASP A O 1
ATOM 10808 N N . VAL A 1 658 ? -26.477 -23.918 -4.238 1.00 10.93 639 VAL A N 1
ATOM 10809 C CA . VAL A 1 658 ? -26.476 -22.686 -5.037 1.00 10.93 639 VAL A CA 1
ATOM 10810 C C . VAL A 1 658 ? -27.821 -21.984 -4.939 1.00 10.89 639 VAL A C 1
ATOM 10811 O O . VAL A 1 658 ? -27.897 -20.774 -4.684 1.00 11.57 639 VAL A O 1
ATOM 10824 N N . LYS A 1 659 ? -28.912 -22.747 -5.085 1.00 11.86 640 LYS A N 1
ATOM 10825 C CA . LYS A 1 659 ? -30.245 -22.181 -4.955 1.00 12.92 640 LYS A CA 1
ATOM 10826 C C . LYS A 1 659 ? -30.442 -21.534 -3.596 1.00 12.35 640 LYS A C 1
ATOM 10827 O O . LYS A 1 659 ? -31.138 -20.516 -3.487 1.00 13.96 640 LYS A O 1
ATOM 10846 N N . ASN A 1 660 ? -29.874 -22.131 -2.535 1.00 12.66 641 ASN A N 1
ATOM 10847 C CA . ASN A 1 660 ? -30.151 -21.727 -1.162 1.00 13.64 641 ASN A CA 1
ATOM 10848 C C . ASN A 1 660 ? -29.301 -20.563 -0.675 1.00 13.10 641 ASN A C 1
ATOM 10849 O O . ASN A 1 660 ? -29.540 -20.098 0.441 1.00 15.13 641 ASN A O 1
ATOM 10860 N N . ASP A 1 661 ? -28.340 -20.076 -1.458 1.00 12.03 642 ASP A N 1
ATOM 10861 C CA . ASP A 1 661 ? -27.452 -19.010 -1.021 1.00 10.90 642 ASP A CA 1
ATOM 10862 C C . ASP A 1 661 ? -28.117 -17.672 -1.352 1.00 11.08 642 ASP A C 1
ATOM 10863 O O . ASP A 1 661 ? -28.173 -17.257 -2.512 1.00 10.59 642 ASP A O 1
ATOM 10872 N N A SER A 1 662 ? -28.635 -17.001 -0.315 0.42 11.41 643 SER A N 1
ATOM 10873 N N B SER A 1 662 ? -28.628 -16.997 -0.326 0.58 11.34 643 SER A N 1
ATOM 10874 C CA A SER A 1 662 ? -29.403 -15.775 -0.516 0.42 12.10 643 SER A CA 1
ATOM 10875 C CA B SER A 1 662 ? -29.405 -15.790 -0.560 0.58 12.16 643 SER A CA 1
ATOM 10876 C C A SER A 1 662 ? -28.545 -14.660 -1.090 0.42 11.26 643 SER A C 1
ATOM 10877 C C B SER A 1 662 ? -28.553 -14.640 -1.071 0.58 11.08 643 SER A C 1
ATOM 10878 O O A SER A 1 662 ? -29.022 -13.877 -1.916 0.42 11.81 643 SER A O 1
ATOM 10879 O O B SER A 1 662 ? -29.055 -13.801 -1.822 0.58 11.19 643 SER A O 1
ATOM 10894 N N . GLU A 1 663 ? -27.291 -14.545 -0.643 1.00 10.04 644 GLU A N 1
ATOM 10895 C CA . GLU A 1 663 ? -26.426 -13.492 -1.169 1.00 9.53 644 GLU A CA 1
ATOM 10896 C C . GLU A 1 663 ? -26.175 -13.719 -2.653 1.00 9.56 644 GLU A C 1
ATOM 10897 O O . GLU A 1 663 ? -26.300 -12.799 -3.465 1.00 9.46 644 GLU A O 1
ATOM 10910 N N A LEU A 1 664 ? -25.857 -14.953 -3.022 0.70 9.70 645 LEU A N 1
ATOM 10911 N N B LEU A 1 664 ? -25.826 -14.958 -3.032 0.30 9.41 645 LEU A N 1
ATOM 10912 C CA A LEU A 1 664 ? -25.624 -15.275 -4.420 0.70 10.04 645 LEU A CA 1
ATOM 10913 C CA B LEU A 1 664 ? -25.628 -15.284 -4.446 0.30 9.40 645 LEU A CA 1
ATOM 10914 C C A LEU A 1 664 ? -26.862 -15.016 -5.264 0.70 9.47 645 LEU A C 1
ATOM 10915 C C B LEU A 1 664 ? -26.874 -14.976 -5.259 0.30 9.49 645 LEU A C 1
ATOM 10916 O O A LEU A 1 664 ? -26.764 -14.497 -6.383 0.70 10.18 645 LEU A O 1
ATOM 10917 O O B LEU A 1 664 ? -26.793 -14.400 -6.350 0.30 9.83 645 LEU A O 1
ATOM 10948 N N . GLN A 1 665 ? -28.041 -15.381 -4.760 1.00 10.10 646 GLN A N 1
ATOM 10949 C CA . GLN A 1 665 ? -29.261 -15.167 -5.534 1.00 10.71 646 GLN A CA 1
ATOM 10950 C C . GLN A 1 665 ? -29.567 -13.689 -5.706 1.00 10.78 646 GLN A C 1
ATOM 10951 O O . GLN A 1 665 ? -29.943 -13.245 -6.801 1.00 11.20 646 GLN A O 1
ATOM 10966 N N . HIS A 1 666 ? -29.420 -12.909 -4.639 1.00 9.91 647 HIS A N 1
ATOM 10967 C CA . HIS A 1 666 ? -29.644 -11.477 -4.772 1.00 10.35 647 HIS A CA 1
ATOM 10968 C C . HIS A 1 666 ? -28.620 -10.828 -5.693 1.00 9.78 647 HIS A C 1
ATOM 10969 O O . HIS A 1 666 ? -28.961 -9.921 -6.457 1.00 10.06 647 HIS A O 1
ATOM 10983 N N . TRP A 1 667 ? -27.356 -11.233 -5.566 1.00 9.16 648 TRP A N 1
ATOM 10984 C CA . TRP A 1 667 ? -26.285 -10.763 -6.434 1.00 8.88 648 TRP A CA 1
ATOM 10985 C C . TRP A 1 667 ? -26.646 -10.923 -7.902 1.00 9.21 648 TRP A C 1
ATOM 10986 O O . TRP A 1 667 ? -26.538 -9.975 -8.688 1.00 9.31 648 TRP A O 1
ATOM 11007 N N . TRP A 1 668 ? -26.979 -12.145 -8.313 1.00 9.25 649 TRP A N 1
ATOM 11008 C CA . TRP A 1 668 ? -27.193 -12.397 -9.731 1.00 9.97 649 TRP A CA 1
ATOM 11009 C C . TRP A 1 668 ? -28.467 -11.730 -10.211 1.00 9.97 649 TRP A C 1
ATOM 11010 O O . TRP A 1 668 ? -28.508 -11.182 -11.322 1.00 10.61 649 TRP A O 1
ATOM 11031 N N . LYS A 1 669 ? -29.519 -11.768 -9.399 1.00 9.83 650 LYS A N 1
ATOM 11032 C CA . LYS A 1 669 ? -30.741 -11.067 -9.771 1.00 11.22 650 LYS A CA 1
ATOM 11033 C C . LYS A 1 669 ? -30.474 -9.592 -10.018 1.00 10.18 650 LYS A C 1
ATOM 11034 O O . LYS A 1 669 ? -30.942 -9.031 -11.004 1.00 10.11 650 LYS A O 1
ATOM 11053 N N . GLU A 1 670 ? -29.689 -8.957 -9.151 1.00 9.34 651 GLU A N 1
ATOM 11054 C CA . GLU A 1 670 ? -29.415 -7.533 -9.333 1.00 9.31 651 GLU A CA 1
ATOM 11055 C C . GLU A 1 670 ? -28.466 -7.272 -10.501 1.00 9.26 651 GLU A C 1
ATOM 11056 O O . GLU A 1 670 ? -28.645 -6.297 -11.239 1.00 9.38 651 GLU A O 1
ATOM 11068 N N . ALA A 1 671 ? -27.441 -8.104 -10.665 1.00 8.94 652 ALA A N 1
ATOM 11069 C CA . ALA A 1 671 ? -26.515 -7.904 -11.776 1.00 9.74 652 ALA A CA 1
ATOM 11070 C C . ALA A 1 671 ? -27.260 -7.869 -13.099 1.00 9.20 652 ALA A C 1
ATOM 11071 O O . ALA A 1 671 ? -26.940 -7.058 -13.980 1.00 9.69 652 ALA A O 1
ATOM 11078 N N . VAL A 1 672 ? -28.244 -8.760 -13.253 1.00 9.88 653 VAL A N 1
ATOM 11079 C CA . VAL A 1 672 ? -29.020 -8.838 -14.488 1.00 10.32 653 VAL A CA 1
ATOM 11080 C C . VAL A 1 672 ? -30.101 -7.775 -14.541 1.00 10.93 653 VAL A C 1
ATOM 11081 O O . VAL A 1 672 ? -30.211 -7.032 -15.519 1.00 13.15 653 VAL A O 1
ATOM 11094 N N . GLU A 1 673 ? -30.930 -7.701 -13.501 1.00 10.54 654 GLU A N 1
ATOM 11095 C CA . GLU A 1 673 ? -32.119 -6.861 -13.547 1.00 11.12 654 GLU A CA 1
ATOM 11096 C C . GLU A 1 673 ? -31.804 -5.377 -13.431 1.00 10.89 654 GLU A C 1
ATOM 11097 O O . GLU A 1 673 ? -32.557 -4.554 -13.963 1.00 11.53 654 GLU A O 1
ATOM 11109 N N A LYS A 1 674 ? -30.718 -5.018 -12.754 0.48 10.24 655 LYS A N 1
ATOM 11110 N N B LYS A 1 674 ? -30.732 -5.017 -12.727 0.52 10.28 655 LYS A N 1
ATOM 11111 C CA A LYS A 1 674 ? -30.297 -3.627 -12.665 0.48 10.28 655 LYS A CA 1
ATOM 11112 C CA B LYS A 1 674 ? -30.291 -3.630 -12.641 0.52 10.41 655 LYS A CA 1
ATOM 11113 C C A LYS A 1 674 ? -29.030 -3.366 -13.465 0.48 9.28 655 LYS A C 1
ATOM 11114 C C B LYS A 1 674 ? -29.050 -3.400 -13.494 0.52 9.20 655 LYS A C 1
ATOM 11115 O O A LYS A 1 674 ? -29.003 -2.465 -14.310 0.48 10.04 655 LYS A O 1
ATOM 11116 O O B LYS A 1 674 ? -29.064 -2.569 -14.409 0.52 9.67 655 LYS A O 1
ATOM 11153 N N . GLY A 1 675 ? -27.985 -4.161 -13.249 1.00 8.85 656 GLY A N 1
ATOM 11154 C CA . GLY A 1 675 ? -26.694 -3.854 -13.871 1.00 8.75 656 GLY A CA 1
ATOM 11155 C C . GLY A 1 675 ? -26.691 -3.925 -15.385 1.00 7.99 656 GLY A C 1
ATOM 11156 O O . GLY A 1 675 ? -26.128 -3.053 -16.045 1.00 8.04 656 GLY A O 1
ATOM 11161 N N . HIS A 1 676 ? -27.318 -4.961 -15.929 1.00 8.38 657 HIS A N 1
ATOM 11162 C CA . HIS A 1 676 ? -27.551 -5.134 -17.354 1.00 8.44 657 HIS A CA 1
ATOM 11163 C C . HIS A 1 676 ? -29.044 -5.049 -17.641 1.00 8.95 657 HIS A C 1
ATOM 11164 O O . HIS A 1 676 ? -29.586 -5.755 -18.490 1.00 9.76 657 HIS A O 1
ATOM 11178 N N . GLY A 1 677 ? -29.707 -4.142 -16.932 1.00 9.31 658 GLY A N 1
ATOM 11179 C CA . GLY A 1 677 ? -31.155 -4.139 -16.879 1.00 10.85 658 GLY A CA 1
ATOM 11180 C C . GLY A 1 677 ? -31.874 -3.922 -18.194 1.00 10.63 658 GLY A C 1
ATOM 11181 O O . GLY A 1 677 ? -33.021 -4.342 -18.344 1.00 11.56 658 GLY A O 1
ATOM 11185 N N . ASP A 1 678 ? -31.241 -3.259 -19.155 1.00 10.26 659 ASP A N 1
ATOM 11186 C CA . ASP A 1 678 ? -31.902 -3.062 -20.433 1.00 10.65 659 ASP A CA 1
ATOM 11187 C C . ASP A 1 678 ? -32.037 -4.357 -21.216 1.00 10.87 659 ASP A C 1
ATOM 11188 O O . ASP A 1 678 ? -32.814 -4.388 -22.174 1.00 12.08 659 ASP A O 1
ATOM 11197 N N . LEU A 1 679 ? -31.317 -5.411 -20.811 1.00 10.11 660 LEU A N 1
ATOM 11198 C CA . LEU A 1 679 ? -31.359 -6.735 -21.418 1.00 9.60 660 LEU A CA 1
ATOM 11199 C C . LEU A 1 679 ? -31.953 -7.774 -20.466 1.00 10.74 660 LEU A C 1
ATOM 11200 O O . LEU A 1 679 ? -31.811 -8.979 -20.697 1.00 11.53 660 LEU A O 1
ATOM 11216 N N . LYS A 1 680 ? -32.622 -7.345 -19.391 1.00 11.83 661 LYS A N 1
ATOM 11217 C CA . LYS A 1 680 ? -33.008 -8.298 -18.341 1.00 14.74 661 LYS A CA 1
ATOM 11218 C C . LYS A 1 680 ? -34.020 -9.330 -18.796 1.00 17.42 661 LYS A C 1
ATOM 11219 O O . LYS A 1 680 ? -34.154 -10.376 -18.142 1.00 19.66 661 LYS A O 1
ATOM 11238 N N . ASP A 1 681 ? -34.762 -9.060 -19.857 1.00 17.04 662 ASP A N 1
ATOM 11239 C CA . ASP A 1 681 ? -35.757 -10.019 -20.310 1.00 18.70 662 ASP A CA 1
ATOM 11240 C C . ASP A 1 681 ? -35.205 -11.039 -21.281 1.00 18.85 662 ASP A C 1
ATOM 11241 O O . ASP A 1 681 ? -35.965 -11.896 -21.733 1.00 21.22 662 ASP A O 1
ATOM 11250 N N . LYS A 1 682 ? -33.939 -10.954 -21.659 1.00 17.09 663 LYS A N 1
ATOM 11251 C CA . LYS A 1 682 ? -33.452 -11.847 -22.686 1.00 16.76 663 LYS A CA 1
ATOM 11252 C C . LYS A 1 682 ? -33.436 -13.281 -22.162 1.00 17.34 663 LYS A C 1
ATOM 11253 O O . LYS A 1 682 ? -33.175 -13.520 -20.981 1.00 19.32 663 LYS A O 1
ATOM 11272 N N . PRO A 1 683 ? -33.704 -14.258 -23.028 1.00 16.63 664 PRO A N 1
ATOM 11273 C CA . PRO A 1 683 ? -33.885 -15.636 -22.562 1.00 17.25 664 PRO A CA 1
ATOM 11274 C C . PRO A 1 683 ? -32.593 -16.356 -22.231 1.00 16.08 664 PRO A C 1
ATOM 11275 O O . PRO A 1 683 ? -32.642 -17.423 -21.603 1.00 17.85 664 PRO A O 1
ATOM 11286 N N . TRP A 1 684 ? -31.443 -15.799 -22.618 1.00 14.22 665 TRP A N 1
ATOM 11287 C CA . TRP A 1 684 ? -30.167 -16.486 -22.532 1.00 13.47 665 TRP A CA 1
ATOM 11288 C C . TRP A 1 684 ? -29.462 -16.293 -21.199 1.00 12.74 665 TRP A C 1
ATOM 11289 O O . TRP A 1 684 ? -28.414 -16.908 -20.983 1.00 13.36 665 TRP A O 1
ATOM 11310 N N . TRP A 1 685 ? -29.988 -15.481 -20.291 1.00 11.79 666 TRP A N 1
ATOM 11311 C CA . TRP A 1 685 ? -29.320 -15.344 -19.005 1.00 12.11 666 TRP A CA 1
ATOM 11312 C C . TRP A 1 685 ? -29.346 -16.671 -18.250 1.00 12.12 666 TRP A C 1
ATOM 11313 O O . TRP A 1 685 ? -30.425 -17.242 -18.055 1.00 13.16 666 TRP A O 1
ATOM 11334 N N . PRO A 1 686 ? -28.208 -17.147 -17.744 1.00 12.47 667 PRO A N 1
ATOM 11335 C CA . PRO A 1 686 ? -28.239 -18.292 -16.823 1.00 12.68 667 PRO A CA 1
ATOM 11336 C C . PRO A 1 686 ? -29.113 -17.982 -15.624 1.00 13.52 667 PRO A C 1
ATOM 11337 O O . PRO A 1 686 ? -29.135 -16.855 -15.132 1.00 13.63 667 PRO A O 1
ATOM 11348 N N . LYS A 1 687 ? -29.882 -18.988 -15.178 1.00 13.94 668 LYS A N 1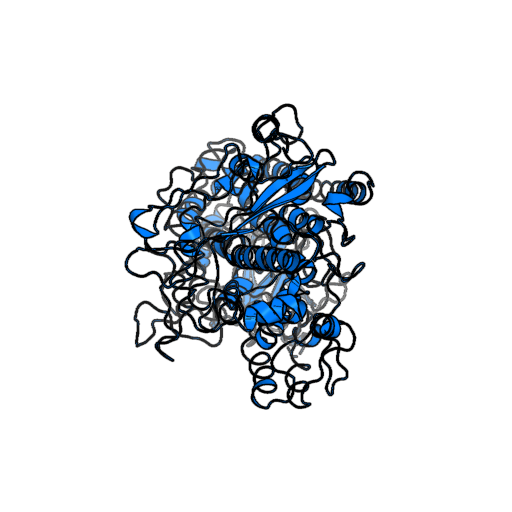
ATOM 11349 C CA . LYS A 1 687 ? -30.786 -18.796 -14.041 1.00 15.81 668 LYS A CA 1
ATOM 11350 C C . LYS A 1 687 ? -30.109 -18.927 -12.677 1.00 15.36 668 LYS A C 1
ATOM 11351 O O . LYS A 1 687 ? -30.662 -18.464 -11.666 1.00 15.57 668 LYS A O 1
ATOM 11370 N N . LEU A 1 688 ? -28.959 -19.576 -12.610 1.00 14.08 669 LEU A N 1
ATOM 11371 C CA . LEU A 1 688 ? -28.157 -19.666 -11.372 1.00 14.27 669 LEU A CA 1
ATOM 11372 C C . LEU A 1 688 ? -28.814 -20.533 -10.287 1.00 14.24 669 LEU A C 1
ATOM 11373 O O . LEU A 1 688 ? -28.706 -20.253 -9.094 1.00 16.09 669 LEU A O 1
ATOM 11389 N N . GLN A 1 689 ? -29.453 -21.623 -10.707 1.00 14.62 670 GLN A N 1
ATOM 11390 C CA . GLN A 1 689 ? -30.060 -22.586 -9.805 1.00 15.05 670 GLN A CA 1
ATOM 11391 C C . GLN A 1 689 ? -29.269 -23.888 -9.772 1.00 15.27 670 GLN A C 1
ATOM 11392 O O . GLN A 1 689 ? -29.718 -24.854 -9.133 1.00 17.16 670 GLN A O 1
ATOM 11406 N N . THR A 1 690 ? -28.088 -23.932 -10.407 1.00 14.23 671 THR A N 1
ATOM 11407 C CA . THR A 1 690 ? -27.281 -25.143 -10.476 1.00 13.95 671 THR A CA 1
ATOM 11408 C C . THR A 1 690 ? -25.803 -24.822 -10.304 1.00 13.04 671 THR A C 1
ATOM 11409 O O . THR A 1 690 ? -25.351 -23.694 -10.550 1.00 13.08 671 THR A O 1
ATOM 11420 N N . LEU A 1 691 ? -25.041 -25.846 -9.921 1.00 12.72 672 LEU A N 1
ATOM 11421 C CA . LEU A 1 691 ? -23.583 -25.753 -9.904 1.00 12.65 672 LEU A CA 1
ATOM 11422 C C . LEU A 1 691 ? -23.041 -25.399 -11.274 1.00 11.99 672 LEU A C 1
ATOM 11423 O O . LEU A 1 691 ? -22.140 -24.563 -11.394 1.00 11.98 672 LEU A O 1
ATOM 11439 N N A GLU A 1 692 ? -23.544 -26.070 -12.316 0.48 12.36 673 GLU A N 1
ATOM 11440 N N B GLU A 1 692 ? -23.569 -26.033 -12.324 0.52 12.24 673 GLU A N 1
ATOM 11441 C CA A GLU A 1 692 ? -23.109 -25.777 -13.678 0.48 12.67 673 GLU A CA 1
ATOM 11442 C CA B GLU A 1 692 ? -23.060 -25.762 -13.664 0.52 12.29 673 GLU A CA 1
ATOM 11443 C C A GLU A 1 692 ? -23.249 -24.292 -13.981 0.48 11.80 673 GLU A C 1
ATOM 11444 C C B GLU A 1 692 ? -23.282 -24.308 -14.061 0.52 11.33 673 GLU A C 1
ATOM 11445 O O A GLU A 1 692 ? -22.319 -23.663 -14.502 0.48 11.25 673 GLU A O 1
ATOM 11446 O O B GLU A 1 692 ? -22.434 -23.715 -14.739 0.52 10.67 673 GLU A O 1
ATOM 11469 N N . ASP A 1 693 ? -24.397 -23.701 -13.642 1.00 11.73 674 ASP A N 1
ATOM 11470 C CA . ASP A 1 693 ? -24.604 -22.287 -13.944 1.00 11.85 674 ASP A CA 1
ATOM 11471 C C . ASP A 1 693 ? -23.627 -21.415 -13.176 1.00 10.20 674 ASP A C 1
ATOM 11472 O O . ASP A 1 693 ? -23.112 -20.434 -13.716 1.00 10.63 674 ASP A O 1
ATOM 11482 N N . LEU A 1 694 ? -23.397 -21.721 -11.906 1.00 10.30 675 LEU A N 1
ATOM 11483 C CA . LEU A 1 694 ? -22.465 -20.917 -11.115 1.00 10.13 675 LEU A CA 1
ATOM 11484 C C . LEU A 1 694 ? -21.054 -20.981 -11.706 1.00 9.81 675 LEU A C 1
ATOM 11485 O O . LEU A 1 694 ? -20.367 -19.953 -11.853 1.00 9.41 675 LEU A O 1
ATOM 11501 N N . VAL A 1 695 ? -20.618 -22.175 -12.101 1.00 9.89 676 VAL A N 1
ATOM 11502 C CA . VAL A 1 695 ? -19.330 -22.316 -12.776 1.00 9.25 676 VAL A CA 1
ATOM 11503 C C . VAL A 1 695 ? -19.285 -21.478 -14.051 1.00 9.64 676 VAL A C 1
ATOM 11504 O O . VAL A 1 695 ? -18.328 -20.723 -14.284 1.00 9.94 676 VAL A O 1
ATOM 11517 N N . GLU A 1 696 ? -20.320 -21.603 -14.884 1.00 9.97 677 GLU A N 1
ATOM 11518 C CA . GLU A 1 696 ? -20.339 -20.925 -16.172 1.00 10.41 677 GLU A CA 1
ATOM 11519 C C . GLU A 1 696 ? -20.267 -19.416 -15.984 1.00 9.43 677 GLU A C 1
ATOM 11520 O O . GLU A 1 696 ? -19.520 -18.718 -16.695 1.00 9.51 677 GLU A O 1
ATOM 11532 N N . VAL A 1 697 ? -21.084 -18.876 -15.064 1.00 9.73 678 VAL A N 1
ATOM 11533 C CA . VAL A 1 697 ? -21.104 -17.431 -14.845 1.00 9.29 678 VAL A CA 1
ATOM 11534 C C . VAL A 1 697 ? -19.741 -16.940 -14.382 1.00 8.47 678 VAL A C 1
ATOM 11535 O O . VAL A 1 697 ? -19.232 -15.925 -14.869 1.00 8.26 678 VAL A O 1
ATOM 11548 N N . CYS A 1 698 ? -19.138 -17.632 -13.405 1.00 8.07 679 CYS A N 1
ATOM 11549 C CA . CYS A 1 698 ? -17.856 -17.177 -12.893 1.00 7.96 679 CYS A CA 1
ATOM 11550 C C . CYS A 1 698 ? -16.765 -17.289 -13.941 1.00 8.06 679 CYS A C 1
ATOM 11551 O O . CYS A 1 698 ? -15.905 -16.404 -14.046 1.00 7.90 679 CYS A O 1
ATOM 11559 N N . LEU A 1 699 ? -16.767 -18.394 -14.697 1.00 8.04 680 LEU A N 1
ATOM 11560 C CA . LEU A 1 699 ? -15.802 -18.600 -15.776 1.00 8.04 680 LEU A CA 1
ATOM 11561 C C . LEU A 1 699 ? -15.888 -17.482 -16.822 1.00 7.81 680 LEU A C 1
ATOM 11562 O O . LEU A 1 699 ? -14.871 -16.913 -17.236 1.00 7.88 680 LEU A O 1
ATOM 11578 N N . ILE A 1 700 ? -17.096 -17.143 -17.251 1.00 7.53 681 ILE A N 1
ATOM 11579 C CA . ILE A 1 700 ? -17.249 -16.076 -18.248 1.00 7.36 681 ILE A CA 1
ATOM 11580 C C . ILE A 1 700 ? -16.748 -14.757 -17.682 1.00 7.28 681 ILE A C 1
ATOM 11581 O O . ILE A 1 700 ? -16.042 -14.004 -18.364 1.00 7.48 681 ILE A O 1
ATOM 11597 N N . ILE A 1 701 ? -17.135 -14.416 -16.450 1.00 7.51 682 ILE A N 1
ATOM 11598 C CA . ILE A 1 701 ? -16.685 -13.154 -15.849 1.00 6.97 682 ILE A CA 1
ATOM 11599 C C . ILE A 1 701 ? -15.163 -13.096 -15.809 1.00 7.26 682 ILE A C 1
ATOM 11600 O O . ILE A 1 701 ? -14.555 -12.100 -16.209 1.00 7.12 682 ILE A O 1
ATOM 11616 N N . ILE A 1 702 ? -14.517 -14.166 -15.341 1.00 6.95 683 ILE A N 1
ATOM 11617 C CA . ILE A 1 702 ? -13.063 -14.141 -15.224 1.00 6.97 683 ILE A CA 1
ATOM 11618 C C . ILE A 1 702 ? -12.433 -14.035 -16.600 1.00 6.77 683 ILE A C 1
ATOM 11619 O O . ILE A 1 702 ? -11.461 -13.293 -16.778 1.00 6.93 683 ILE A O 1
ATOM 11635 N N . TRP A 1 703 ? -12.964 -14.772 -17.581 1.00 6.82 684 TRP A N 1
ATOM 11636 C CA . TRP A 1 703 ? -12.449 -14.709 -18.952 1.00 6.83 684 TRP A CA 1
ATOM 11637 C C . TRP A 1 703 ? -12.498 -13.294 -19.518 1.00 7.03 684 TRP A C 1
ATOM 11638 O O . TRP A 1 703 ? -11.510 -12.789 -20.072 1.00 7.10 684 TRP A O 1
ATOM 11659 N N . ILE A 1 704 ? -13.640 -12.623 -19.375 1.00 6.64 685 ILE A N 1
ATOM 11660 C CA . ILE A 1 704 ? -13.787 -11.282 -19.921 1.00 6.81 685 ILE A CA 1
ATOM 11661 C C . ILE A 1 704 ? -12.762 -10.345 -19.294 1.00 6.44 685 ILE A C 1
ATOM 11662 O O . ILE A 1 704 ? -12.113 -9.531 -19.973 1.00 6.67 685 ILE A O 1
ATOM 11678 N N . ALA A 1 705 ? -12.652 -10.414 -17.964 1.00 6.35 686 ALA A N 1
ATOM 11679 C CA . ALA A 1 705 ? -11.842 -9.462 -17.209 1.00 6.43 686 ALA A CA 1
ATOM 11680 C C . ALA A 1 705 ? -10.354 -9.643 -17.417 1.00 6.11 686 ALA A C 1
ATOM 11681 O O . ALA A 1 705 ? -9.596 -8.675 -17.267 1.00 6.93 686 ALA A O 1
ATOM 11688 N N . SER A 1 706 ? -9.906 -10.869 -17.715 1.00 6.21 687 SER A N 1
ATOM 11689 C CA . SER A 1 706 ? -8.483 -11.182 -17.717 1.00 6.63 687 SER A CA 1
ATOM 11690 C C . SER A 1 706 ? -8.041 -11.328 -19.161 1.00 6.27 687 SER A C 1
ATOM 11691 O O . SER A 1 706 ? -7.589 -10.339 -19.784 1.00 6.36 687 SER A O 1
ATOM 11699 N N . ALA A 1 707 ? -8.188 -12.501 -19.759 1.00 6.58 688 ALA A N 1
ATOM 11700 C CA . ALA A 1 707 ? -7.656 -12.829 -21.075 1.00 6.84 688 ALA A CA 1
ATOM 11701 C C . ALA A 1 707 ? -8.328 -12.064 -22.207 1.00 6.42 688 ALA A C 1
ATOM 11702 O O . ALA A 1 707 ? -7.642 -11.613 -23.135 1.00 6.90 688 ALA A O 1
ATOM 11709 N N . LEU A 1 708 ? -9.664 -11.946 -22.221 1.00 6.31 689 LEU A N 1
ATOM 11710 C CA . LEU A 1 708 ? -10.292 -11.221 -23.325 1.00 6.42 689 LEU A CA 1
ATOM 11711 C C . LEU A 1 708 ? -9.798 -9.788 -23.362 1.00 5.50 689 LEU A C 1
ATOM 11712 O O . LEU A 1 708 ? -9.338 -9.288 -24.395 1.00 6.75 689 LEU A O 1
ATOM 11728 N N . HIS A 1 709 ? -9.856 -9.117 -22.213 1.00 5.94 690 HIS A N 1
ATOM 11729 C CA . HIS A 1 709 ? -9.359 -7.751 -22.156 1.00 5.89 690 HIS A CA 1
ATOM 11730 C C . HIS A 1 709 ? -7.898 -7.676 -22.556 1.00 5.91 690 HIS A C 1
ATOM 11731 O O . HIS A 1 709 ? -7.514 -6.791 -23.311 1.00 5.83 690 HIS A O 1
ATOM 11745 N N . ALA A 1 710 ? -7.059 -8.575 -22.048 1.00 6.13 691 ALA A N 1
ATOM 11746 C CA . ALA A 1 710 ? -5.635 -8.502 -22.377 1.00 6.23 691 ALA A CA 1
ATOM 11747 C C . ALA A 1 710 ? -5.433 -8.597 -23.884 1.00 6.24 691 ALA A C 1
ATOM 11748 O O . ALA A 1 710 ? -4.674 -7.821 -24.473 1.00 6.53 691 ALA A O 1
ATOM 11755 N N . ALA A 1 711 ? -6.137 -9.528 -24.517 1.00 5.74 692 ALA A N 1
ATOM 11756 C CA . ALA A 1 711 ? -5.958 -9.770 -25.943 1.00 6.47 692 ALA A CA 1
ATOM 11757 C C . ALA A 1 711 ? -6.355 -8.570 -26.784 1.00 6.07 692 ALA A C 1
ATOM 11758 O O . ALA A 1 711 ? -5.788 -8.383 -27.864 1.00 6.77 692 ALA A O 1
ATOM 11765 N N . VAL A 1 712 ? -7.363 -7.791 -26.349 1.00 6.32 693 VAL A N 1
ATOM 11766 C CA . VAL A 1 712 ? -7.806 -6.613 -27.103 1.00 6.44 693 VAL A CA 1
ATOM 11767 C C . VAL A 1 712 ? -7.155 -5.329 -26.628 1.00 6.60 693 VAL A C 1
ATOM 11768 O O . VAL A 1 712 ? -7.233 -4.311 -27.329 1.00 7.44 693 VAL A O 1
ATOM 11781 N N . ASN A 1 713 ? -6.485 -5.343 -25.481 1.00 6.31 694 ASN A N 1
ATOM 11782 C CA . ASN A 1 713 ? -5.898 -4.138 -24.900 1.00 6.64 694 ASN A CA 1
ATOM 11783 C C . ASN A 1 713 ? -4.400 -3.993 -25.162 1.00 6.10 694 ASN A C 1
ATOM 11784 O O . ASN A 1 713 ? -3.948 -2.930 -25.588 1.00 6.80 694 ASN A O 1
ATOM 11795 N N . PHE A 1 714 ? -3.592 -5.026 -24.910 1.00 6.35 695 PHE A N 1
ATOM 11796 C CA . PHE A 1 714 ? -2.146 -4.803 -24.855 1.00 6.35 695 PHE A CA 1
ATOM 11797 C C . PHE A 1 714 ? -1.487 -4.762 -26.226 1.00 6.74 695 PHE A C 1
ATOM 11798 O O . PHE A 1 714 ? -0.293 -4.451 -26.298 1.00 7.30 695 PHE A O 1
ATOM 11815 N N . GLY A 1 715 ? -2.243 -4.944 -27.292 1.00 6.47 696 GLY A N 1
ATOM 11816 C CA . GLY A 1 715 ? -1.725 -4.719 -28.632 1.00 6.39 696 GLY A CA 1
ATOM 11817 C C . GLY A 1 715 ? -2.009 -3.352 -29.205 1.00 6.16 696 GLY A C 1
ATOM 11818 O O . GLY A 1 715 ? -1.677 -3.106 -30.367 1.00 7.04 696 GLY A O 1
ATOM 11822 N N . GLN A 1 716 ? -2.626 -2.446 -28.438 1.00 6.55 697 GLN A N 1
ATOM 11823 C CA . GLN A 1 716 ? -3.070 -1.160 -28.989 1.00 6.52 697 GLN A CA 1
ATOM 11824 C C . GLN A 1 716 ? -1.921 -0.372 -29.602 1.00 6.29 697 GLN A C 1
ATOM 11825 O O . GLN A 1 716 ? -1.985 0.001 -30.777 1.00 6.87 697 GLN A O 1
ATOM 11839 N N . TYR A 1 717 ? -0.863 -0.092 -28.840 1.00 6.66 698 TYR A N 1
ATOM 11840 C CA . TYR A 1 717 ? 0.293 0.624 -29.385 1.00 6.86 698 TYR A CA 1
ATOM 11841 C C . TYR A 1 717 ? 1.176 -0.309 -30.205 1.00 6.32 698 TYR A C 1
ATOM 11842 O O . TYR A 1 717 ? 1.647 0.085 -31.278 1.00 6.57 698 TYR A O 1
ATOM 11860 N N . PRO A 1 718 ? 1.407 -1.552 -29.783 1.00 6.30 699 PRO A N 1
ATOM 11861 C CA . PRO A 1 718 ? 2.224 -2.444 -30.638 1.00 6.34 699 PRO A CA 1
ATOM 11862 C C . PRO A 1 718 ? 1.788 -2.511 -32.089 1.00 6.65 699 PRO A C 1
ATOM 11863 O O . PRO A 1 718 ? 2.637 -2.494 -32.985 1.00 7.22 699 PRO A O 1
ATOM 11874 N N . TYR A 1 719 ? 0.484 -2.575 -32.345 1.00 6.15 700 TYR A N 1
ATOM 11875 C CA . TYR A 1 719 ? -0.043 -2.576 -33.717 1.00 6.57 700 TYR A CA 1
ATOM 11876 C C . TYR A 1 719 ? -0.464 -1.195 -34.197 1.00 6.50 700 TYR A C 1
ATOM 11877 O O . TYR A 1 719 ? -0.286 -0.866 -35.379 1.00 7.13 700 TYR A O 1
ATOM 11895 N N . GLY A 1 720 ? -1.075 -0.388 -33.328 1.00 6.91 701 GLY A N 1
ATOM 11896 C CA . GLY A 1 720 ? -1.654 0.877 -33.717 1.00 6.94 701 GLY A CA 1
ATOM 11897 C C . GLY A 1 720 ? -0.753 2.060 -33.566 1.00 7.06 701 GLY A C 1
ATOM 11898 O O . GLY A 1 720 ? -1.110 3.170 -33.980 1.00 7.77 701 GLY A O 1
ATOM 11902 N N . GLY A 1 721 ? 0.449 1.864 -33.033 1.00 6.87 702 GLY A N 1
ATOM 11903 C CA . GLY A 1 721 ? 1.397 2.950 -32.890 1.00 6.99 702 GLY A CA 1
ATOM 11904 C C . GLY A 1 721 ? 1.935 3.480 -34.198 1.00 7.49 702 GLY A C 1
ATOM 11905 O O . GLY A 1 721 ? 2.564 4.547 -34.210 1.00 7.91 702 GLY A O 1
ATOM 11909 N N . LEU A 1 722 ? 1.751 2.744 -35.291 1.00 7.33 703 LEU A N 1
ATOM 11910 C CA . LEU A 1 722 ? 1.951 3.246 -36.647 1.00 7.39 703 LEU A CA 1
ATOM 11911 C C . LEU A 1 722 ? 0.578 3.581 -37.230 1.00 7.46 703 LEU A C 1
ATOM 11912 O O . LEU A 1 722 ? -0.228 2.680 -37.487 1.00 7.47 703 LEU A O 1
ATOM 11928 N N . ILE A 1 723 ? 0.286 4.874 -37.417 1.00 7.25 704 ILE A N 1
ATOM 11929 C CA . ILE A 1 723 ? -1.062 5.279 -37.787 1.00 7.67 704 ILE A CA 1
ATOM 11930 C C . ILE A 1 723 ? -1.478 4.657 -39.110 1.00 7.50 704 ILE A C 1
ATOM 11931 O O . ILE A 1 723 ? -2.657 4.349 -39.303 1.00 7.38 704 ILE A O 1
ATOM 11947 N N . MET A 1 724 ? -0.537 4.452 -40.048 1.00 7.30 705 MET A N 1
ATOM 11948 C CA . MET A 1 724 ? -0.925 3.853 -41.322 1.00 7.51 705 MET A CA 1
ATOM 11949 C C . MET A 1 724 ? -1.413 2.414 -41.153 1.00 7.61 705 MET A C 1
ATOM 11950 O O . MET A 1 724 ? -2.218 1.940 -41.968 1.00 7.98 705 MET A O 1
ATOM 11964 N N . ASN A 1 725 ? -0.918 1.703 -40.135 1.00 7.41 706 ASN A N 1
ATOM 11965 C CA . ASN A 1 725 ? -1.338 0.329 -39.891 1.00 7.14 706 ASN A CA 1
ATOM 11966 C C . ASN A 1 725 ? -2.723 0.243 -39.256 1.00 7.25 706 ASN A C 1
ATOM 11967 O O . ASN A 1 725 ? -3.477 -0.702 -39.524 1.00 7.63 706 ASN A O 1
ATOM 11978 N N . ARG A 1 726 ? -3.053 1.189 -38.381 1.00 7.22 707 ARG A N 1
ATOM 11979 C CA . ARG A 1 726 ? -4.358 1.239 -37.703 1.00 7.13 707 ARG A CA 1
ATOM 11980 C C . ARG A 1 726 ? -4.943 2.643 -37.743 1.00 6.95 707 ARG A C 1
ATOM 11981 O O . ARG A 1 726 ? -5.054 3.322 -36.712 1.00 7.23 707 ARG A O 1
ATOM 12002 N N . PRO A 1 727 ? -5.345 3.108 -38.915 1.00 6.96 708 PRO A N 1
ATOM 12003 C CA . PRO A 1 727 ? -5.960 4.441 -38.963 1.00 6.98 708 PRO A CA 1
ATOM 12004 C C . PRO A 1 727 ? -7.240 4.488 -38.137 1.00 7.02 708 PRO A C 1
ATOM 12005 O O . PRO A 1 727 ? -8.033 3.554 -38.156 1.00 7.65 708 PRO A O 1
ATOM 12016 N N . THR A 1 728 ? -7.439 5.596 -37.422 1.00 7.23 709 THR A N 1
ATOM 12017 C CA . THR A 1 728 ? -8.577 5.758 -36.533 1.00 7.49 709 THR A CA 1
ATOM 12018 C C . THR A 1 728 ? -9.743 6.458 -37.209 1.00 7.22 709 THR A C 1
ATOM 12019 O O . THR A 1 728 ? -10.846 6.506 -36.651 1.00 7.64 709 THR A O 1
ATOM 12030 N N . ALA A 1 729 ? -9.502 7.059 -38.372 1.00 7.42 710 ALA A N 1
ATOM 12031 C CA . ALA A 1 729 ? -10.464 7.925 -39.022 1.00 8.19 710 ALA A CA 1
ATOM 12032 C C . ALA A 1 729 ? -10.135 7.973 -40.498 1.00 7.89 710 ALA A C 1
ATOM 12033 O O . ALA A 1 729 ? -8.980 7.796 -40.895 1.00 7.94 710 ALA A O 1
ATOM 12040 N N . SER A 1 730 ? -11.159 8.204 -41.301 1.00 8.09 711 SER A N 1
ATOM 12041 C CA . SER A 1 730 ? -11.010 8.521 -42.715 1.00 8.58 711 SER A CA 1
ATOM 12042 C C . SER A 1 730 ? -11.775 9.804 -42.987 1.00 9.15 711 SER A C 1
ATOM 12043 O O . SER A 1 730 ? -12.801 10.070 -42.368 1.00 9.25 711 SER A O 1
ATOM 12051 N N . ARG A 1 731 ? -11.238 10.626 -43.898 1.00 8.62 712 ARG A N 1
ATOM 12052 C CA . ARG A 1 731 ? -11.653 12.010 -44.075 1.00 9.27 712 ARG A CA 1
ATOM 12053 C C . ARG A 1 731 ? -12.233 12.299 -45.443 1.00 10.19 712 ARG A C 1
ATOM 12054 O O . ARG A 1 731 ? -12.757 13.403 -45.661 1.00 11.08 712 ARG A O 1
ATOM 12075 N N . ARG A 1 732 ? -12.113 11.373 -46.391 1.00 9.98 713 ARG A N 1
ATOM 12076 C CA . ARG A 1 732 ? -12.648 11.568 -47.730 1.00 11.38 713 ARG A CA 1
ATOM 12077 C C . ARG A 1 732 ? -12.930 10.199 -48.327 1.00 10.74 713 ARG A C 1
ATOM 12078 O O . ARG A 1 732 ? -12.334 9.196 -47.930 1.00 11.00 713 ARG A O 1
ATOM 12099 N N . LEU A 1 733 ? -13.851 10.171 -49.280 1.00 10.91 714 LEU A N 1
ATOM 12100 C CA . LEU A 1 733 ? -14.147 8.977 -50.041 1.00 11.36 714 LEU A CA 1
ATOM 12101 C C . LEU A 1 733 ? -13.137 8.815 -51.177 1.00 12.01 714 LEU A C 1
ATOM 12102 O O . LEU A 1 733 ? -12.232 9.632 -51.372 1.00 12.72 714 LEU A O 1
ATOM 12118 N N . LEU A 1 734 ? -13.285 7.747 -51.956 1.00 11.14 715 LEU A N 1
ATOM 12119 C CA . LEU A 1 734 ? -12.372 7.548 -53.080 1.00 12.13 715 LEU A CA 1
ATOM 12120 C C . LEU A 1 734 ? -12.574 8.652 -54.114 1.00 14.65 715 LEU A C 1
ATOM 12121 O O . LEU A 1 734 ? -13.706 9.045 -54.393 1.00 16.75 715 LEU A O 1
ATOM 12137 N N . PRO A 1 735 ? -11.508 9.147 -54.731 1.00 17.44 716 PRO A N 1
ATOM 12138 C CA . PRO A 1 735 ? -11.672 10.201 -55.730 1.00 19.94 716 PRO A CA 1
ATOM 12139 C C . PRO A 1 735 ? -12.179 9.657 -57.045 1.00 20.21 716 PRO A C 1
ATOM 12140 O O . PRO A 1 735 ? -11.944 8.503 -57.402 1.00 19.82 716 PRO A O 1
ATOM 12151 N N . GLU A 1 736 ? -12.872 10.531 -57.761 1.00 22.24 717 GLU A N 1
ATOM 12152 C CA . GLU A 1 736 ? -13.373 10.235 -59.091 1.00 24.36 717 GLU A CA 1
ATOM 12153 C C . GLU A 1 736 ? -12.292 10.496 -60.137 1.00 22.28 717 GLU A C 1
ATOM 12154 O O . GLU A 1 736 ? -11.485 11.421 -60.010 1.00 20.36 717 GLU A O 1
ATOM 12166 N N . LYS A 1 737 ? -12.286 9.675 -61.180 1.00 24.08 718 LYS A N 1
ATOM 12167 C CA . LYS A 1 737 ? -11.372 9.893 -62.290 1.00 25.09 718 LYS A CA 1
ATOM 12168 C C . LYS A 1 737 ? -11.550 11.296 -62.845 1.00 25.59 718 LYS A C 1
ATOM 12169 O O . LYS A 1 737 ? -12.665 11.816 -62.908 1.00 26.88 718 LYS A O 1
ATOM 12188 N N . GLY A 1 738 ? -10.441 11.909 -63.246 1.00 25.61 719 GLY A N 1
ATOM 12189 C CA . GLY A 1 738 ? -10.475 13.219 -63.859 1.00 26.55 719 GLY A CA 1
ATOM 12190 C C . GLY A 1 738 ? -10.476 14.367 -62.875 1.00 26.00 719 GLY A C 1
ATOM 12191 O O . GLY A 1 738 ? -10.786 15.498 -63.265 1.00 28.47 719 GLY A O 1
ATOM 12195 N N . THR A 1 739 ? -10.177 14.112 -61.614 1.00 23.61 720 THR A N 1
ATOM 12196 C CA . THR A 1 739 ? -10.066 15.152 -60.610 1.00 21.37 720 THR A CA 1
ATOM 12197 C C . THR A 1 739 ? -8.629 15.258 -60.123 1.00 20.53 720 THR A C 1
ATOM 12198 O O . THR A 1 739 ? -7.838 14.320 -60.278 1.00 19.73 720 THR A O 1
ATOM 12209 N N . PRO A 1 740 ? -8.255 16.397 -59.532 1.00 21.78 721 PRO A N 1
ATOM 12210 C CA . PRO A 1 740 ? -6.903 16.513 -58.971 1.00 21.53 721 PRO A CA 1
ATOM 12211 C C . PRO A 1 740 ? -6.626 15.473 -57.910 1.00 20.09 721 PRO A C 1
ATOM 12212 O O . PRO A 1 740 ? -5.488 15.010 -57.790 1.00 20.36 721 PRO A O 1
ATOM 12223 N N . GLU A 1 741 ? -7.637 15.085 -57.136 1.00 18.89 722 GLU A N 1
ATOM 12224 C CA . GLU A 1 741 ? -7.429 14.061 -56.118 1.00 17.26 722 GLU A CA 1
ATOM 12225 C C . GLU A 1 741 ? -7.087 12.721 -56.758 1.00 15.27 722 GLU A C 1
ATOM 12226 O O . GLU A 1 741 ? -6.258 11.973 -56.232 1.00 15.88 722 GLU A O 1
ATOM 12238 N N . TYR A 1 742 ? -7.689 12.411 -57.910 1.00 15.47 723 TYR A N 1
ATOM 12239 C CA . TYR A 1 742 ? -7.337 11.174 -58.598 1.00 15.69 723 TYR A CA 1
ATOM 12240 C C . TYR A 1 742 ? -5.915 11.263 -59.129 1.00 16.25 723 TYR A C 1
ATOM 12241 O O . TYR A 1 742 ? -5.135 10.309 -59.009 1.00 15.90 723 TYR A O 1
ATOM 12259 N N . GLU A 1 743 ? -5.550 12.418 -59.696 1.00 16.91 724 GLU A N 1
ATOM 12260 C CA . GLU A 1 743 ? -4.185 12.594 -60.180 1.00 19.30 724 GLU A CA 1
ATOM 12261 C C . GLU A 1 743 ? -3.167 12.445 -59.055 1.00 18.78 724 GLU A C 1
ATOM 12262 O O . GLU A 1 743 ? -2.079 11.899 -59.266 1.00 18.80 724 GLU A O 1
ATOM 12274 N N . GLU A 1 744 ? -3.505 12.903 -57.846 1.00 19.10 725 GLU A N 1
ATOM 12275 C CA . GLU A 1 744 ? -2.609 12.722 -56.710 1.00 19.75 725 GLU A CA 1
ATOM 12276 C C . GLU A 1 744 ? -2.426 11.251 -56.369 1.00 17.73 725 GLU A C 1
ATOM 12277 O O . GLU A 1 744 ? -1.338 10.836 -55.954 1.00 18.17 725 GLU A O 1
ATOM 12289 N N . MET A 1 745 ? -3.482 10.447 -56.490 1.00 17.75 726 MET A N 1
ATOM 12290 C CA . MET A 1 745 ? -3.319 9.019 -56.262 1.00 19.21 726 MET A CA 1
ATOM 12291 C C . MET A 1 745 ? -2.277 8.466 -57.204 1.00 19.09 726 MET A C 1
ATOM 12292 O O . MET A 1 745 ? -1.488 7.594 -56.824 1.00 20.98 726 MET A O 1
ATOM 12306 N N . ILE A 1 746 ? -2.286 8.948 -58.461 1.00 18.15 727 ILE A N 1
ATOM 12307 C CA . ILE A 1 746 ? -1.350 8.472 -59.472 1.00 19.10 727 ILE A CA 1
ATOM 12308 C C . ILE A 1 746 ? 0.061 8.908 -59.131 1.00 19.61 727 ILE A C 1
ATOM 12309 O O . ILE A 1 746 ? 1.004 8.112 -59.189 1.00 23.46 727 ILE A O 1
ATOM 12325 N N . ASN A 1 747 ? 0.231 10.185 -58.780 1.00 18.52 728 ASN A N 1
ATOM 12326 C CA . ASN A 1 747 ? 1.550 10.793 -58.695 1.00 19.87 728 ASN A CA 1
ATOM 12327 C C . ASN A 1 747 ? 2.175 10.768 -57.312 1.00 19.05 728 ASN A C 1
ATOM 12328 O O . ASN A 1 747 ? 3.393 10.928 -57.202 1.00 20.86 728 ASN A O 1
ATOM 12339 N N . ASN A 1 748 ? 1.389 10.614 -56.250 1.00 17.15 729 ASN A N 1
ATOM 12340 C CA . ASN A 1 748 ? 1.884 10.726 -54.870 1.00 16.57 729 ASN A CA 1
ATOM 12341 C C . ASN A 1 748 ? 0.982 9.885 -53.964 1.00 15.37 729 ASN A C 1
ATOM 12342 O O . ASN A 1 748 ? 0.160 10.401 -53.198 1.00 15.52 729 ASN A O 1
ATOM 12353 N N . HIS A 1 749 ? 1.154 8.566 -54.075 1.00 15.04 730 HIS A N 1
ATOM 12354 C CA . HIS A 1 749 ? 0.262 7.646 -53.376 1.00 14.66 730 HIS A CA 1
ATOM 12355 C C . HIS A 1 749 ? 0.357 7.795 -51.863 1.00 12.66 730 HIS A C 1
ATOM 12356 O O . HIS A 1 749 ? -0.655 7.641 -51.172 1.00 12.71 730 HIS A O 1
ATOM 12370 N N . GLU A 1 750 ? 1.550 8.090 -51.326 1.00 11.45 731 GLU A N 1
ATOM 12371 C CA . GLU A 1 750 ? 1.658 8.247 -49.878 1.00 9.96 731 GLU A CA 1
ATOM 12372 C C . GLU A 1 750 ? 0.851 9.443 -49.403 1.00 9.95 731 GLU A C 1
ATOM 12373 O O . GLU A 1 750 ? 0.194 9.384 -48.359 1.00 10.09 731 GLU A O 1
ATOM 12385 N N . LYS A 1 751 ? 0.917 10.556 -50.139 1.00 11.13 732 LYS A N 1
ATOM 12386 C CA . LYS A 1 751 ? 0.134 11.721 -49.751 1.00 11.64 732 LYS A CA 1
ATOM 12387 C C . LYS A 1 751 ? -1.354 11.444 -49.889 1.00 10.76 732 LYS A C 1
ATOM 12388 O O . LYS A 1 751 ? -2.143 11.849 -49.027 1.00 11.00 732 LYS A O 1
ATOM 12407 N N . ALA A 1 752 ? -1.761 10.727 -50.937 1.00 11.27 733 ALA A N 1
ATOM 12408 C CA . ALA A 1 752 ? -3.174 10.377 -51.062 1.00 11.36 733 ALA A CA 1
ATOM 12409 C C . ALA A 1 752 ? -3.645 9.594 -49.851 1.00 10.50 733 ALA A C 1
ATOM 12410 O O . ALA A 1 752 ? -4.753 9.823 -49.340 1.00 11.09 733 ALA A O 1
ATOM 12417 N N . TYR A 1 753 ? -2.824 8.641 -49.407 1.00 9.35 734 TYR A N 1
ATOM 12418 C CA . TYR A 1 753 ? -3.156 7.830 -48.232 1.00 9.21 734 TYR A CA 1
ATOM 12419 C C . TYR A 1 753 ? -3.234 8.694 -46.977 1.00 9.15 734 TYR A C 1
ATOM 12420 O O . TYR A 1 753 ? -4.183 8.603 -46.205 1.00 8.93 734 TYR A O 1
ATOM 12438 N N . LEU A 1 754 ? -2.239 9.553 -46.763 1.00 9.02 735 LEU A N 1
ATOM 12439 C CA . LEU A 1 754 ? -2.175 10.391 -45.567 1.00 9.12 735 LEU A CA 1
ATOM 12440 C C . LEU A 1 754 ? -3.321 11.389 -45.518 1.00 9.23 735 LEU A C 1
ATOM 12441 O O . LEU A 1 754 ? -3.818 11.698 -44.437 1.00 9.66 735 LEU A O 1
ATOM 12457 N N . ARG A 1 755 ? -3.748 11.913 -46.673 1.00 9.73 736 ARG A N 1
ATOM 12458 C CA . ARG A 1 755 ? -4.887 12.820 -46.695 1.00 10.40 736 ARG A CA 1
ATOM 12459 C C . ARG A 1 755 ? -6.181 12.096 -46.401 1.00 10.21 736 ARG A C 1
ATOM 12460 O O . ARG A 1 755 ? -7.156 12.730 -45.998 1.00 11.34 736 ARG A O 1
ATOM 12481 N N . THR A 1 756 ? -6.227 10.788 -46.633 1.00 9.64 737 THR A N 1
ATOM 12482 C CA . THR A 1 756 ? -7.430 10.018 -46.357 1.00 9.72 737 THR A CA 1
ATOM 12483 C C . THR A 1 756 ? -7.558 9.646 -44.884 1.00 9.78 737 THR A C 1
ATOM 12484 O O . THR A 1 756 ? -8.661 9.676 -44.334 1.00 10.97 737 THR A O 1
ATOM 12495 N N . ILE A 1 757 ? -6.466 9.275 -44.251 1.00 8.31 738 ILE A N 1
ATOM 12496 C CA . ILE A 1 757 ? -6.510 8.799 -42.873 1.00 8.05 738 ILE A CA 1
ATOM 12497 C C . ILE A 1 757 ? -6.381 9.936 -41.862 1.00 7.48 738 ILE A C 1
ATOM 12498 O O . ILE A 1 757 ? -6.251 11.103 -42.232 1.00 8.76 738 ILE A O 1
ATOM 12514 N N . THR A 1 758 ? -6.426 9.571 -40.572 1.00 7.73 739 THR A N 1
ATOM 12515 C CA . THR A 1 758 ? -6.321 10.497 -39.447 1.00 8.02 739 THR A CA 1
ATOM 12516 C C . THR A 1 758 ? -5.240 11.538 -39.683 1.00 8.34 739 THR A C 1
ATOM 12517 O O . THR A 1 758 ? -4.089 11.207 -39.979 1.00 8.95 739 THR A O 1
ATOM 12528 N N A SER A 1 759 ? -5.604 12.785 -39.451 0.82 9.18 740 SER A N 1
ATOM 12529 N N B SER A 1 759 ? -5.595 12.806 -39.512 0.18 8.75 740 SER A N 1
ATOM 12530 C CA A SER A 1 759 ? -4.664 13.881 -39.599 0.82 10.29 740 SER A CA 1
ATOM 12531 C CA B SER A 1 759 ? -4.593 13.841 -39.711 0.18 9.16 740 SER A CA 1
ATOM 12532 C C A SER A 1 759 ? -3.581 13.844 -38.508 0.82 8.65 740 SER A C 1
ATOM 12533 C C B SER A 1 759 ? -3.608 13.869 -38.532 0.18 9.08 740 SER A C 1
ATOM 12534 O O A SER A 1 759 ? -3.708 13.175 -37.480 0.82 8.28 740 SER A O 1
ATOM 12535 O O B SER A 1 759 ? -3.823 13.260 -37.481 0.18 9.30 740 SER A O 1
ATOM 12550 N N . LYS A 1 760 ? -2.502 14.583 -38.744 1.00 9.07 741 LYS A N 1
ATOM 12551 C CA . LYS A 1 760 ? -1.348 14.539 -37.846 1.00 8.61 741 LYS A CA 1
ATOM 12552 C C . LYS A 1 760 ? -1.676 14.926 -36.403 1.00 8.58 741 LYS A C 1
ATOM 12553 O O . LYS A 1 760 ? -1.220 14.252 -35.480 1.00 8.26 741 LYS A O 1
ATOM 12573 N N . LEU A 1 761 ? -2.412 16.015 -36.164 1.00 8.19 742 LEU A N 1
ATOM 12574 C CA . LEU A 1 761 ? -2.687 16.410 -34.781 1.00 8.52 742 LEU A CA 1
ATOM 12575 C C . LEU A 1 761 ? -3.466 15.320 -34.021 1.00 8.92 742 LEU A C 1
ATOM 12576 O O . LEU A 1 761 ? -3.003 14.873 -32.959 1.00 8.73 742 LEU A O 1
ATOM 12592 N N . PRO A 1 762 ? -4.617 14.820 -34.515 1.00 8.26 743 PRO A N 1
ATOM 12593 C CA . PRO A 1 762 ? -5.279 13.728 -33.786 1.00 8.56 743 PRO A CA 1
ATOM 12594 C C . PRO A 1 762 ? -4.436 12.472 -33.739 1.00 8.54 743 PRO A C 1
ATOM 12595 O O . PRO A 1 762 ? -4.583 11.689 -32.803 1.00 9.66 743 PRO A O 1
ATOM 12606 N N . THR A 1 763 ? -3.560 12.242 -34.718 1.00 7.98 744 THR A N 1
ATOM 12607 C CA . THR A 1 763 ? -2.618 11.124 -34.615 1.00 8.08 744 THR A CA 1
ATOM 12608 C C . THR A 1 763 ? -1.744 11.263 -33.367 1.00 7.65 744 THR A C 1
ATOM 12609 O O . THR A 1 763 ? -1.590 10.311 -32.603 1.00 8.40 744 THR A O 1
ATOM 12620 N N . LEU A 1 764 ? -1.143 12.433 -33.146 1.00 7.98 745 LEU A N 1
ATOM 12621 C CA . LEU A 1 764 ? -0.292 12.615 -31.972 1.00 7.89 745 LEU A CA 1
ATOM 12622 C C . LEU A 1 764 ? -1.045 12.322 -30.687 1.00 8.07 745 LEU A C 1
ATOM 12623 O O . LEU A 1 764 ? -0.493 11.717 -29.759 1.00 8.15 745 LEU A O 1
ATOM 12639 N N A ILE A 1 765 ? -2.300 12.769 -30.603 0.53 7.60 746 ILE A N 1
ATOM 12640 N N B ILE A 1 765 ? -2.300 12.768 -30.606 0.47 8.31 746 ILE A N 1
ATOM 12641 C CA A ILE A 1 765 ? -3.096 12.570 -29.390 0.53 7.60 746 ILE A CA 1
ATOM 12642 C CA B ILE A 1 765 ? -3.123 12.520 -29.420 0.47 8.99 746 ILE A CA 1
ATOM 12643 C C A ILE A 1 765 ? -3.453 11.101 -29.220 0.53 7.74 746 ILE A C 1
ATOM 12644 C C B ILE A 1 765 ? -3.409 11.037 -29.277 0.47 8.41 746 ILE A C 1
ATOM 12645 O O A ILE A 1 765 ? -3.388 10.552 -28.115 0.53 7.44 746 ILE A O 1
ATOM 12646 O O B ILE A 1 765 ? -3.202 10.434 -28.217 0.47 8.91 746 ILE A O 1
ATOM 12677 N N A SER A 1 766 ? -3.842 10.445 -30.308 0.53 7.94 747 SER A N 1
ATOM 12678 N N B SER A 1 766 ? -3.906 10.430 -30.344 0.47 7.75 747 SER A N 1
ATOM 12679 C CA A SER A 1 766 ? -4.276 9.055 -30.204 0.53 9.05 747 SER A CA 1
ATOM 12680 C CA B SER A 1 766 ? -4.271 9.023 -30.280 0.47 7.81 747 SER A CA 1
ATOM 12681 C C A SER A 1 766 ? -3.100 8.110 -29.978 0.53 8.31 747 SER A C 1
ATOM 12682 C C B SER A 1 766 ? -3.073 8.157 -29.926 0.47 7.63 747 SER A C 1
ATOM 12683 O O A SER A 1 766 ? -3.236 7.122 -29.243 0.53 9.03 747 SER A O 1
ATOM 12684 O O B SER A 1 766 ? -3.165 7.272 -29.066 0.47 8.00 747 SER A O 1
ATOM 12699 N N . LEU A 1 767 ? -1.939 8.384 -30.588 1.00 8.06 748 LEU A N 1
ATOM 12700 C CA . LEU A 1 767 ? -0.752 7.580 -30.296 1.00 8.04 748 LEU A CA 1
ATOM 12701 C C . LEU A 1 767 ? -0.420 7.673 -28.814 1.00 7.45 748 LEU A C 1
ATOM 12702 O O . LEU A 1 767 ? -0.021 6.687 -28.189 1.00 8.08 748 LEU A O 1
ATOM 12719 N N . SER A 1 768 ? -0.523 8.881 -28.254 1.00 7.32 749 SER A N 1
ATOM 12720 C CA . SER A 1 768 ? -0.220 9.082 -26.849 1.00 7.69 749 SER A CA 1
ATOM 12721 C C . SER A 1 768 ? -1.146 8.254 -25.969 1.00 7.33 749 SER A C 1
ATOM 12722 O O . SER A 1 768 ? -0.698 7.605 -25.020 1.00 8.10 749 SER A O 1
ATOM 12730 N N . VAL A 1 769 ? -2.459 8.286 -26.252 1.00 7.45 750 VAL A N 1
ATOM 12731 C CA . VAL A 1 769 ? -3.370 7.547 -25.388 1.00 7.51 750 VAL A CA 1
ATOM 12732 C C . VAL A 1 769 ? -3.145 6.045 -25.482 1.00 7.13 750 VAL A C 1
ATOM 12733 O O 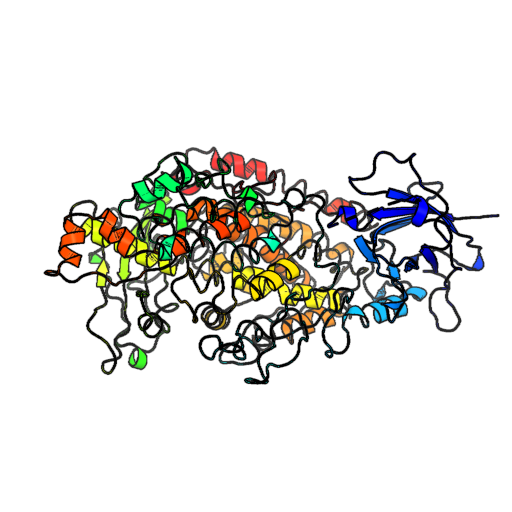. VAL A 1 769 ? -3.156 5.345 -24.477 1.00 7.94 750 VAL A O 1
ATOM 12746 N N . ILE A 1 770 ? -2.984 5.519 -26.688 1.00 6.86 751 ILE A N 1
ATOM 12747 C CA . ILE A 1 770 ? -2.831 4.069 -26.801 1.00 7.22 751 ILE A CA 1
ATOM 12748 C C . ILE A 1 770 ? -1.498 3.621 -26.214 1.00 6.48 751 ILE A C 1
ATOM 12749 O O . ILE A 1 770 ? -1.374 2.481 -25.760 1.00 7.30 751 ILE A O 1
ATOM 12765 N N . GLU A 1 771 ? -0.495 4.499 -26.183 1.00 6.77 752 GLU A N 1
ATOM 12766 C CA . GLU A 1 771 ? 0.748 4.159 -25.502 1.00 6.78 752 GLU A CA 1
ATOM 12767 C C . GLU A 1 771 ? 0.506 3.985 -24.004 1.00 7.89 752 GLU A C 1
ATOM 12768 O O . GLU A 1 771 ? 0.939 2.981 -23.415 1.00 8.43 752 GLU A O 1
ATOM 12780 N N . ILE A 1 772 ? -0.208 4.931 -23.376 1.00 7.02 753 ILE A N 1
ATOM 12781 C CA . ILE A 1 772 ? -0.582 4.767 -21.964 1.00 7.76 753 ILE A CA 1
ATOM 12782 C C . ILE A 1 772 ? -1.271 3.426 -21.775 1.00 8.25 753 ILE A C 1
ATOM 12783 O O . ILE A 1 772 ? -0.933 2.640 -20.880 1.00 8.40 753 ILE A O 1
ATOM 12799 N N . LEU A 1 773 ? -2.310 3.195 -22.571 1.00 7.42 754 LEU A N 1
ATOM 12800 C CA . LEU A 1 773 ? -3.217 2.098 -22.296 1.00 7.93 754 LEU A CA 1
ATOM 12801 C C . LEU A 1 773 ? -2.619 0.739 -22.620 1.00 7.81 754 LEU A C 1
ATOM 12802 O O . LEU A 1 773 ? -3.188 -0.276 -22.199 1.00 9.28 754 LEU A O 1
ATOM 12818 N N . SER A 1 774 ? -1.473 0.695 -23.319 1.00 7.21 755 SER A N 1
ATOM 12819 C CA . SER A 1 774 ? -0.772 -0.534 -23.609 1.00 7.20 755 SER A CA 1
ATOM 12820 C C . SER A 1 774 ? 0.307 -0.860 -22.592 1.00 7.28 755 SER A C 1
ATOM 12821 O O . SER A 1 774 ? 1.033 -1.836 -22.770 1.00 7.63 755 SER A O 1
ATOM 12829 N N . THR A 1 775 ? 0.455 -0.050 -21.556 1.00 7.15 756 THR A N 1
ATOM 12830 C CA . THR A 1 775 ? 1.521 -0.193 -20.579 1.00 7.77 756 THR A CA 1
ATOM 12831 C C . THR A 1 775 ? 1.038 -0.959 -19.354 1.00 8.21 756 THR A C 1
ATOM 12832 O O . THR A 1 775 ? -0.028 -0.639 -18.824 1.00 8.49 756 THR A O 1
ATOM 12843 N N . HIS A 1 776 ? 1.832 -1.927 -18.906 1.00 7.64 757 HIS A N 1
ATOM 12844 C CA . HIS A 1 776 ? 1.602 -2.579 -17.617 1.00 7.53 757 HIS A CA 1
ATOM 12845 C C . HIS A 1 776 ? 2.277 -1.813 -16.482 1.00 8.09 757 HIS A C 1
ATOM 12846 O O . HIS A 1 776 ? 3.505 -1.640 -16.478 1.00 8.88 757 HIS A O 1
ATOM 12861 N N . ALA A 1 777 ? 1.492 -1.397 -15.497 1.00 8.08 758 ALA A N 1
ATOM 12862 C CA . ALA A 1 777 ? 2.043 -0.858 -14.266 1.00 9.09 758 ALA A CA 1
ATOM 12863 C C . ALA A 1 777 ? 2.869 -1.924 -13.561 1.00 9.28 758 ALA A C 1
ATOM 12864 O O . ALA A 1 777 ? 2.557 -3.120 -13.615 1.00 9.63 758 ALA A O 1
ATOM 12871 N N . SER A 1 778 ? 3.890 -1.482 -12.832 1.00 9.46 759 SER A N 1
ATOM 12872 C CA . SER A 1 778 ? 4.762 -2.433 -12.147 1.00 10.86 759 SER A CA 1
ATOM 12873 C C . SER A 1 778 ? 4.086 -3.107 -10.960 1.00 11.88 759 SER A C 1
ATOM 12874 O O . SER A 1 778 ? 4.591 -4.124 -10.489 1.00 13.86 759 SER A O 1
ATOM 12882 N N . ASP A 1 779 ? 2.960 -2.572 -10.495 1.00 10.92 760 ASP A N 1
ATOM 12883 C CA . ASP A 1 779 ? 2.212 -3.145 -9.390 1.00 12.30 760 ASP A CA 1
ATOM 12884 C C . ASP A 1 779 ? 1.001 -3.947 -9.869 1.00 11.19 760 ASP A C 1
ATOM 12885 O O . ASP A 1 779 ? 0.116 -4.264 -9.073 1.00 12.53 760 ASP A O 1
ATOM 12894 N N . GLU A 1 780 ? 0.977 -4.346 -11.144 1.00 9.12 761 GLU A N 1
ATOM 12895 C CA . GLU A 1 780 ? -0.094 -5.187 -11.629 1.00 8.58 761 GLU A CA 1
ATOM 12896 C C . GLU A 1 780 ? -0.085 -6.543 -10.920 1.00 8.57 761 GLU A C 1
ATOM 12897 O O . GLU A 1 780 ? 0.953 -7.040 -10.494 1.00 9.71 761 GLU A O 1
ATOM 12909 N N . VAL A 1 781 ? -1.270 -7.134 -10.845 1.00 8.52 762 VAL A N 1
ATOM 12910 C CA . VAL A 1 781 ? -1.507 -8.474 -10.328 1.00 8.10 762 VAL A CA 1
ATOM 12911 C C . VAL A 1 781 ? -2.043 -9.299 -11.495 1.00 7.92 762 VAL A C 1
ATOM 12912 O O . VAL A 1 781 ? -3.114 -8.989 -12.031 1.00 8.28 762 VAL A O 1
ATOM 12925 N N . TYR A 1 782 ? -1.289 -10.317 -11.904 1.00 8.06 763 TYR A N 1
ATOM 12926 C CA . TYR A 1 782 ? -1.583 -11.077 -13.105 1.00 8.24 763 TYR A CA 1
ATOM 12927 C C . TYR A 1 782 ? -2.384 -12.325 -12.775 1.00 7.73 763 TYR A C 1
ATOM 12928 O O . TYR A 1 782 ? -2.484 -12.771 -11.626 1.00 8.95 763 TYR A O 1
ATOM 12946 N N . LEU A 1 783 ? -2.956 -12.908 -13.828 1.00 8.02 764 LEU A N 1
ATOM 12947 C CA . LEU A 1 783 ? -3.709 -14.149 -13.706 1.00 8.60 764 LEU A CA 1
ATOM 12948 C C . LEU A 1 783 ? -2.826 -15.217 -13.063 1.00 9.83 764 LEU A C 1
ATOM 12949 O O . LEU A 1 783 ? -1.675 -15.413 -13.453 1.00 10.82 764 LEU A O 1
ATOM 12965 N N . GLY A 1 784 ? -3.345 -15.881 -12.030 1.00 9.88 765 GLY A N 1
ATOM 12966 C CA . GLY A 1 784 ? -2.540 -16.814 -11.258 1.00 11.67 765 GLY A CA 1
ATOM 12967 C C . GLY A 1 784 ? -1.851 -16.201 -10.057 1.00 11.17 765 GLY A C 1
ATOM 12968 O O . GLY A 1 784 ? -1.177 -16.929 -9.297 1.00 12.56 765 GLY A O 1
ATOM 12972 N N . GLN A 1 785 ? -2.006 -14.892 -9.847 1.00 10.91 766 GLN A N 1
ATOM 12973 C CA . GLN A 1 785 ? -1.482 -14.179 -8.691 1.00 10.79 766 GLN A CA 1
ATOM 12974 C C . GLN A 1 785 ? -2.618 -13.524 -7.917 1.00 11.04 766 GLN A C 1
ATOM 12975 O O . GLN A 1 785 ? -3.688 -13.262 -8.453 1.00 11.24 766 GLN A O 1
ATOM 12989 N N A ARG A 1 786 ? -2.375 -13.277 -6.625 0.39 12.68 767 ARG A N 1
ATOM 12990 N N B ARG A 1 786 ? -2.358 -13.265 -6.637 0.61 11.94 767 ARG A N 1
ATOM 12991 C CA A ARG A 1 786 ? -3.296 -12.538 -5.765 0.39 14.64 767 ARG A CA 1
ATOM 12992 C CA B ARG A 1 786 ? -3.250 -12.480 -5.799 0.61 13.42 767 ARG A CA 1
ATOM 12993 C C A ARG A 1 786 ? -2.498 -11.531 -4.944 0.39 16.09 767 ARG A C 1
ATOM 12994 C C B ARG A 1 786 ? -2.448 -11.409 -5.085 0.61 15.21 767 ARG A C 1
ATOM 12995 O O A ARG A 1 786 ? -1.310 -11.736 -4.684 0.39 17.29 767 ARG A O 1
ATOM 12996 O O B ARG A 1 786 ? -1.217 -11.445 -5.043 0.61 15.83 767 ARG A O 1
ATOM 13037 N N . ASP A 1 787 ? -3.158 -10.436 -4.540 1.00 16.60 768 ASP A N 1
ATOM 13038 C CA . ASP A 1 787 ? -2.478 -9.333 -3.866 1.00 20.48 768 ASP A CA 1
ATOM 13039 C C . ASP A 1 787 ? -2.032 -9.661 -2.449 1.00 21.17 768 ASP A C 1
ATOM 13040 O O . ASP A 1 787 ? -1.286 -8.870 -1.871 1.00 25.19 768 ASP A O 1
ATOM 13050 N N . ASN A 1 788 ? -2.432 -10.805 -1.898 1.00 18.94 769 ASN A N 1
ATOM 13051 C CA . ASN A 1 788 ? -2.086 -11.201 -0.536 1.00 19.67 769 ASN A CA 1
ATOM 13052 C C . ASN A 1 788 ? -2.167 -12.723 -0.487 1.00 18.91 769 ASN A C 1
ATOM 13053 O O . ASN A 1 788 ? -3.135 -13.292 -0.990 1.00 19.65 769 ASN A O 1
ATOM 13064 N N . PRO A 1 789 ? -1.189 -13.422 0.092 1.00 18.14 770 PRO A N 1
ATOM 13065 C CA . PRO A 1 789 ? -1.263 -14.891 0.134 1.00 19.25 770 PRO A CA 1
ATOM 13066 C C . PRO A 1 789 ? -2.258 -15.440 1.151 1.00 17.95 770 PRO A C 1
ATOM 13067 O O . PRO A 1 789 ? -2.443 -16.659 1.215 1.00 20.54 770 PRO A O 1
ATOM 13078 N N . HIS A 1 790 ? -2.871 -14.586 1.959 1.00 14.63 771 HIS A N 1
ATOM 13079 C CA . HIS A 1 790 ? -3.763 -14.993 3.032 1.00 14.35 771 HIS A CA 1
ATOM 13080 C C . HIS A 1 790 ? -5.199 -14.574 2.777 1.00 12.19 771 HIS A C 1
ATOM 13081 O O . HIS A 1 790 ? -5.966 -14.357 3.711 1.00 12.89 771 HIS A O 1
ATOM 13095 N N . TRP A 1 791 ? -5.576 -14.503 1.505 1.00 12.94 772 TRP A N 1
ATOM 13096 C CA . TRP A 1 791 ? -6.919 -14.066 1.141 1.00 12.36 772 TRP A CA 1
ATOM 13097 C C . TRP A 1 791 ? -8.004 -14.982 1.698 1.00 12.43 772 TRP A C 1
ATOM 13098 O O . TRP A 1 791 ? -9.144 -14.536 1.888 1.00 13.46 772 TRP A O 1
ATOM 13119 N N . THR A 1 792 ? -7.687 -16.263 1.925 1.00 12.13 773 THR A N 1
ATOM 13120 C CA . THR A 1 792 ? -8.550 -17.144 2.699 1.00 12.51 773 THR A CA 1
ATOM 13121 C C . THR A 1 792 ? -7.667 -17.973 3.609 1.00 12.52 773 THR A C 1
ATOM 13122 O O . THR A 1 792 ? -6.476 -18.186 3.330 1.00 12.87 773 THR A O 1
ATOM 13133 N N . SER A 1 793 ? -8.270 -18.467 4.691 1.00 13.69 774 SER A N 1
ATOM 13134 C CA . SER A 1 793 ? -7.629 -19.450 5.548 1.00 13.86 774 SER A CA 1
ATOM 13135 C C . SER A 1 793 ? -7.871 -20.876 5.074 1.00 13.97 774 SER A C 1
ATOM 13136 O O . SER A 1 793 ? -7.292 -21.809 5.640 1.00 15.51 774 SER A O 1
ATOM 13144 N N . ASP A 1 794 ? -8.704 -21.072 4.057 1.00 13.31 77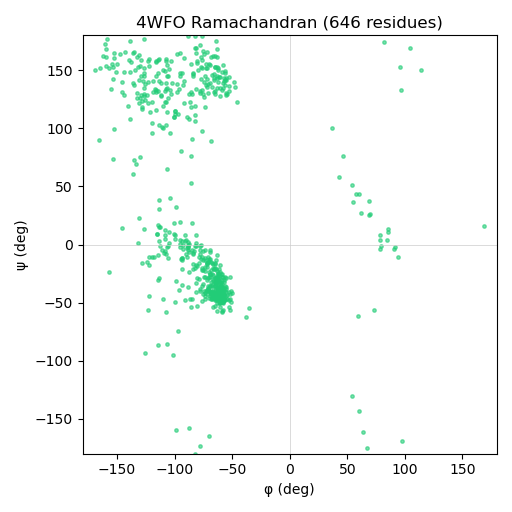5 ASP A N 1
ATOM 13145 C CA . ASP A 1 794 ? -9.075 -22.422 3.625 1.00 13.35 775 ASP A CA 1
ATOM 13146 C C . ASP A 1 794 ? -7.955 -23.051 2.791 1.00 13.27 775 ASP A C 1
ATOM 13147 O O . ASP A 1 794 ? -7.718 -22.669 1.645 1.00 13.93 775 ASP A O 1
ATOM 13156 N N A SER A 1 795 ? -7.295 -24.073 3.340 0.69 14.88 776 SER A N 1
ATOM 13157 N N B SER A 1 795 ? -7.300 -24.057 3.370 0.31 14.59 776 SER A N 1
ATOM 13158 C CA A SER A 1 795 ? -6.126 -24.644 2.677 0.69 16.07 776 SER A CA 1
ATOM 13159 C CA B SER A 1 795 ? -6.155 -24.686 2.726 0.31 15.62 776 SER A CA 1
ATOM 13160 C C A SER A 1 795 ? -6.468 -25.312 1.353 0.69 14.36 776 SER A C 1
ATOM 13161 C C B SER A 1 795 ? -6.508 -25.226 1.346 0.31 14.62 776 SER A C 1
ATOM 13162 O O A SER A 1 795 ? -5.638 -25.314 0.445 0.69 14.08 776 SER A O 1
ATOM 13163 O O B SER A 1 795 ? -5.749 -25.035 0.390 0.31 14.41 776 SER A O 1
ATOM 13178 N N . LYS A 1 796 ? -7.660 -25.889 1.214 1.00 14.41 777 LYS A N 1
ATOM 13179 C CA . LYS A 1 796 ? -8.006 -26.512 -0.066 1.00 14.26 777 LYS A CA 1
ATOM 13180 C C . LYS A 1 796 ? -8.140 -25.475 -1.172 1.00 13.50 777 LYS A C 1
ATOM 13181 O O . LYS A 1 796 ? -7.801 -25.743 -2.325 1.00 13.32 777 LYS A O 1
ATOM 13201 N N . ALA A 1 797 ? -8.669 -24.296 -0.846 1.00 13.00 778 ALA A N 1
ATOM 13202 C CA . ALA A 1 797 ? -8.767 -23.235 -1.833 1.00 12.29 778 ALA A CA 1
ATOM 13203 C C . ALA A 1 797 ? -7.390 -22.713 -2.213 1.00 11.42 778 ALA A C 1
ATOM 13204 O O . ALA A 1 797 ? -7.115 -22.451 -3.392 1.00 12.41 778 ALA A O 1
ATOM 13211 N N . LEU A 1 798 ? -6.517 -22.537 -1.219 1.00 12.01 779 LEU A N 1
ATOM 13212 C CA . LEU A 1 798 ? -5.156 -22.092 -1.488 1.00 12.62 779 LEU A CA 1
ATOM 13213 C C . LEU A 1 798 ? -4.428 -23.093 -2.378 1.00 12.76 779 LEU A C 1
ATOM 13214 O O . LEU A 1 798 ? -3.682 -22.702 -3.287 1.00 13.25 779 LEU A O 1
ATOM 13230 N N . GLN A 1 799 ? -4.641 -24.386 -2.131 1.00 13.00 780 GLN A N 1
ATOM 13231 C CA . GLN A 1 799 ? -3.997 -25.422 -2.931 1.00 14.15 780 GLN A CA 1
ATOM 13232 C C . GLN A 1 799 ? -4.507 -25.407 -4.361 1.00 12.86 780 GLN A C 1
ATOM 13233 O O . GLN A 1 799 ? -3.722 -25.531 -5.312 1.00 13.90 780 GLN A O 1
ATOM 13247 N N . ALA A 1 800 ? -5.825 -25.286 -4.537 1.00 12.29 781 ALA A N 1
ATOM 13248 C CA . ALA A 1 800 ? -6.391 -25.234 -5.881 1.00 12.29 781 ALA A CA 1
ATOM 13249 C C . ALA A 1 800 ? -5.856 -24.025 -6.642 1.00 11.15 781 ALA A C 1
ATOM 13250 O O . ALA A 1 800 ? -5.606 -24.093 -7.848 1.00 11.77 781 ALA A O 1
ATOM 13257 N N . PHE A 1 801 ? -5.664 -22.909 -5.941 1.00 11.19 782 PHE A N 1
ATOM 13258 C CA . PHE A 1 801 ? -5.156 -21.716 -6.587 1.00 10.97 782 PHE A CA 1
ATOM 13259 C C . PHE A 1 801 ? -3.706 -21.894 -7.003 1.00 11.15 782 PHE A C 1
ATOM 13260 O O . PHE A 1 801 ? -3.293 -21.412 -8.066 1.00 10.95 782 PHE A O 1
ATOM 13277 N N A GLN A 1 802 ? -2.915 -22.573 -6.181 0.62 12.19 783 GLN A N 1
ATOM 13278 N N B GLN A 1 802 ? -2.908 -22.557 -6.165 0.38 12.28 783 GLN A N 1
ATOM 13279 C CA A GLN A 1 802 ? -1.541 -22.880 -6.562 0.62 12.84 783 GLN A CA 1
ATOM 13280 C CA B GLN A 1 802 ? -1.524 -22.862 -6.523 0.38 13.10 783 GLN A CA 1
ATOM 13281 C C A GLN A 1 802 ? -1.504 -23.731 -7.824 0.62 12.44 783 GLN A C 1
ATOM 13282 C C B GLN A 1 802 ? -1.462 -23.740 -7.767 0.38 12.48 783 GLN A C 1
ATOM 13283 O O A GLN A 1 802 ? -0.717 -23.453 -8.737 0.62 12.09 783 GLN A O 1
ATOM 13284 O O B GLN A 1 802 ? -0.608 -23.533 -8.637 0.38 12.30 783 GLN A O 1
ATOM 13311 N N A LYS A 1 803 ? -2.373 -24.741 -7.919 0.62 12.42 784 LYS A N 1
ATOM 13312 N N B LYS A 1 803 ? -2.371 -24.710 -7.875 0.38 12.31 784 LYS A N 1
ATOM 13313 C CA A LYS A 1 803 ? -2.404 -25.568 -9.124 0.62 13.57 784 LYS A CA 1
ATOM 13314 C CA B LYS A 1 803 ? -2.437 -25.549 -9.067 0.38 12.77 784 LYS A CA 1
ATOM 13315 C C A LYS A 1 803 ? -2.745 -24.745 -10.353 0.62 12.68 784 LYS A C 1
ATOM 13316 C C B LYS A 1 803 ? -2.711 -24.717 -10.309 0.38 12.20 784 LYS A C 1
ATOM 13317 O O A LYS A 1 803 ? -2.197 -24.977 -11.439 0.62 12.70 784 LYS A O 1
ATOM 13318 O O B LYS A 1 803 ? -2.077 -24.913 -11.353 0.38 12.11 784 LYS A O 1
ATOM 13355 N N . PHE A 1 804 ? -3.653 -23.780 -10.211 1.00 11.86 785 PHE A N 1
ATOM 13356 C CA . PHE A 1 804 ? -3.992 -22.910 -11.332 1.00 10.58 785 PHE A CA 1
ATOM 13357 C C . PHE A 1 804 ? -2.772 -22.114 -11.800 1.00 10.00 785 PHE A C 1
ATOM 13358 O O . PHE A 1 804 ? -2.480 -22.023 -13.006 1.00 10.75 785 PHE A O 1
ATOM 13376 N N . GLY A 1 805 ? -2.035 -21.511 -10.863 1.00 10.90 786 GLY A N 1
ATOM 13377 C CA . GLY A 1 805 ? -0.839 -20.772 -11.234 1.00 10.89 786 GLY A CA 1
ATOM 13378 C C . GLY A 1 805 ? 0.194 -21.650 -11.911 1.00 11.28 786 GLY A C 1
ATOM 13379 O O . GLY A 1 805 ? 0.837 -21.243 -12.884 1.00 11.16 786 GLY A O 1
ATOM 13383 N N . ASN A 1 806 ? 0.351 -22.884 -11.427 1.00 12.10 787 ASN A N 1
ATOM 13384 C CA . ASN A 1 806 ? 1.298 -23.800 -12.055 1.00 12.79 787 ASN A CA 1
ATOM 13385 C C . ASN A 1 806 ? 0.860 -24.163 -13.463 1.00 13.13 787 ASN A C 1
ATOM 13386 O O . ASN A 1 806 ? 1.691 -24.257 -14.378 1.00 13.73 787 ASN A O 1
ATOM 13397 N N A LYS A 1 807 ? -0.441 -24.364 -13.661 0.66 12.06 788 LYS A N 1
ATOM 13398 N N B LYS A 1 807 ? -0.447 -24.360 -13.669 0.34 12.29 788 LYS A N 1
ATOM 13399 C CA A LYS A 1 807 ? -0.928 -24.650 -15.000 0.66 12.15 788 LYS A CA 1
ATOM 13400 C CA B LYS A 1 807 ? -0.941 -24.662 -15.010 0.34 12.17 788 LYS A CA 1
ATOM 13401 C C A LYS A 1 807 ? -0.633 -23.501 -15.948 0.66 10.73 788 LYS A C 1
ATOM 13402 C C B LYS A 1 807 ? -0.686 -23.505 -15.966 0.34 11.02 788 LYS A C 1
ATOM 13403 O O A LYS A 1 807 ? -0.248 -23.723 -17.102 0.66 11.39 788 LYS A O 1
ATOM 13404 O O B LYS A 1 807 ? -0.374 -23.723 -17.143 0.34 11.50 788 LYS A O 1
ATOM 13441 N N . LEU A 1 808 ? -0.831 -22.267 -15.490 1.00 10.12 789 LEU A N 1
ATOM 13442 C CA . LEU A 1 808 ? -0.562 -21.123 -16.350 1.00 9.41 789 LEU A CA 1
ATOM 13443 C C . LEU A 1 808 ? 0.904 -21.073 -16.764 1.00 9.95 789 LEU A C 1
ATOM 13444 O O . LEU A 1 808 ? 1.219 -20.707 -17.898 1.00 10.28 789 LEU A O 1
ATOM 13461 N N . LYS A 1 809 ? 1.812 -21.418 -15.859 1.00 10.93 790 LYS A N 1
ATOM 13462 C CA . LYS A 1 809 ? 3.230 -21.444 -16.225 1.00 11.85 790 LYS A CA 1
ATOM 13463 C C . LYS A 1 809 ? 3.503 -22.511 -17.279 1.00 11.79 790 LYS A C 1
ATOM 13464 O O . LYS A 1 809 ? 4.280 -22.291 -18.214 1.00 12.64 790 LYS A O 1
ATOM 13483 N N A GLU A 1 810 ? 2.850 -23.658 -17.163 0.55 12.29 791 GLU A N 1
ATOM 13484 N N B GLU A 1 810 ? 2.877 -23.684 -17.132 0.45 12.24 791 GLU A N 1
ATOM 13485 C CA A GLU A 1 810 ? 2.999 -24.699 -18.171 0.55 12.92 791 GLU A CA 1
ATOM 13486 C CA B GLU A 1 810 ? 2.959 -24.723 -18.159 0.45 12.84 791 GLU A CA 1
ATOM 13487 C C A GLU A 1 810 ? 2.424 -24.252 -19.514 0.55 11.59 791 GLU A C 1
ATOM 13488 C C B GLU A 1 810 ? 2.461 -24.197 -19.500 0.45 11.77 791 GLU A C 1
ATOM 13489 O O A GLU A 1 810 ? 2.968 -24.574 -20.579 0.55 11.77 791 GLU A O 1
ATOM 13490 O O B GLU A 1 810 ? 3.089 -24.407 -20.545 0.45 12.76 791 GLU A O 1
ATOM 13513 N N . ILE A 1 811 ? 1.303 -23.537 -19.493 1.00 10.92 792 ILE A N 1
ATOM 13514 C CA . ILE A 1 811 ? 0.741 -23.014 -20.726 1.00 10.83 792 ILE A CA 1
ATOM 13515 C C . ILE A 1 811 ? 1.699 -22.029 -21.362 1.00 10.24 792 ILE A C 1
ATOM 13516 O O . ILE A 1 811 ? 1.911 -22.058 -22.578 1.00 10.42 792 ILE A O 1
ATOM 13533 N N . GLU A 1 812 ? 2.304 -21.143 -20.564 1.00 9.47 793 GLU A N 1
ATOM 13534 C CA . GLU A 1 812 ? 3.226 -20.182 -21.165 1.00 9.57 793 GLU A CA 1
ATOM 13535 C C . GLU A 1 812 ? 4.342 -20.899 -21.904 1.00 9.66 793 GLU A C 1
ATOM 13536 O O . GLU A 1 812 ? 4.715 -20.496 -23.004 1.00 10.57 793 GLU A O 1
ATOM 13548 N N . GLU A 1 813 ? 4.887 -21.967 -21.320 1.00 10.68 794 GLU A N 1
ATOM 13549 C CA . GLU A 1 813 ? 5.925 -22.719 -22.012 1.00 11.24 794 GLU A CA 1
ATOM 13550 C C . GLU A 1 813 ? 5.429 -23.256 -23.355 1.00 10.87 794 GLU A C 1
ATOM 13551 O O . GLU A 1 813 ? 6.166 -23.259 -24.353 1.00 11.84 794 GLU A O 1
ATOM 13563 N N . LYS A 1 814 ? 4.183 -23.739 -23.391 1.00 11.09 795 LYS A N 1
ATOM 13564 C CA . LYS A 1 814 ? 3.592 -24.231 -24.632 1.00 11.75 795 LYS A CA 1
ATOM 13565 C C . LYS A 1 814 ? 3.438 -23.114 -25.657 1.00 10.73 795 LYS A C 1
ATOM 13566 O O . LYS A 1 814 ? 3.690 -23.322 -26.846 1.00 10.74 795 LYS A O 1
ATOM 13585 N N . LEU A 1 815 ? 3.007 -21.931 -25.230 1.00 9.92 796 LEU A N 1
ATOM 13586 C CA . LEU A 1 815 ? 2.836 -20.823 -26.172 1.00 9.09 796 LEU A CA 1
ATOM 13587 C C . LEU A 1 815 ? 4.174 -20.345 -26.725 1.00 10.05 796 LEU A C 1
ATOM 13588 O O . LEU A 1 815 ? 4.270 -19.997 -27.915 1.00 9.79 796 LEU A O 1
ATOM 13604 N N . VAL A 1 816 ? 5.227 -20.366 -25.896 1.00 10.32 797 VAL A N 1
ATOM 13605 C CA . VAL A 1 816 ? 6.579 -20.080 -26.380 1.00 10.83 797 VAL A CA 1
ATOM 13606 C C . VAL A 1 816 ? 6.975 -21.070 -27.472 1.00 10.71 797 VAL A C 1
ATOM 13607 O O . VAL A 1 816 ? 7.500 -20.680 -28.521 1.00 11.19 797 VAL A O 1
ATOM 13620 N N . ARG A 1 817 ? 6.697 -22.364 -27.269 1.00 11.29 798 ARG A N 1
ATOM 13621 C CA . ARG A 1 817 ? 7.016 -23.356 -28.289 1.00 11.40 798 ARG A CA 1
ATOM 13622 C C . ARG A 1 817 ? 6.245 -23.086 -29.577 1.00 10.57 798 ARG A C 1
ATOM 13623 O O . ARG A 1 817 ? 6.780 -23.271 -30.674 1.00 12.04 798 ARG A O 1
ATOM 13644 N N . ARG A 1 818 ? 4.977 -22.664 -29.471 1.00 10.53 799 ARG A N 1
ATOM 13645 C CA . ARG A 1 818 ? 4.219 -22.328 -30.675 1.00 10.13 799 ARG A CA 1
ATOM 13646 C C . ARG A 1 818 ? 4.898 -21.200 -31.435 1.00 9.57 799 ARG A C 1
ATOM 13647 O O . ARG A 1 818 ? 5.046 -21.265 -32.663 1.00 10.59 799 ARG A O 1
ATOM 13668 N N . ASN A 1 819 ? 5.277 -20.121 -30.722 1.00 9.75 800 ASN A N 1
ATOM 13669 C CA . ASN A 1 819 ? 5.920 -19.001 -31.401 1.00 10.01 800 ASN A CA 1
ATOM 13670 C C . ASN A 1 819 ? 7.253 -19.390 -32.018 1.00 10.17 800 ASN A C 1
ATOM 13671 O O . ASN A 1 819 ? 7.653 -18.790 -33.016 1.00 11.43 800 ASN A O 1
ATOM 13682 N N . ASN A 1 820 ? 7.934 -20.381 -31.464 1.00 11.17 801 ASN A N 1
ATOM 13683 C CA . ASN A 1 820 ? 9.216 -20.833 -31.981 1.00 12.07 801 ASN A CA 1
ATOM 13684 C C . ASN A 1 820 ? 9.081 -21.903 -33.049 1.00 12.37 801 ASN A C 1
ATOM 13685 O O . ASN A 1 820 ? 10.100 -22.314 -33.611 1.00 14.87 801 ASN A O 1
ATOM 13696 N N . ASP A 1 821 ? 7.870 -22.337 -33.359 1.00 11.71 802 ASP A N 1
ATOM 13697 C CA . ASP A 1 821 ? 7.629 -23.382 -34.346 1.00 12.15 802 ASP A CA 1
ATOM 13698 C C . ASP A 1 821 ? 7.643 -22.762 -35.738 1.00 12.52 802 ASP A C 1
ATOM 13699 O O . ASP A 1 821 ? 6.746 -21.981 -36.071 1.00 11.90 802 ASP A O 1
ATOM 13708 N N . PRO A 1 822 ? 8.642 -23.057 -36.577 1.00 13.26 803 PRO A N 1
ATOM 13709 C CA . PRO A 1 822 ? 8.698 -22.407 -37.899 1.00 13.91 803 PRO A CA 1
ATOM 13710 C C . PRO A 1 822 ? 7.471 -22.678 -38.755 1.00 13.98 803 PRO A C 1
ATOM 13711 O O . PRO A 1 822 ? 7.166 -21.866 -39.640 1.00 14.85 803 PRO A O 1
ATOM 13722 N N A SER A 1 823 ? 6.749 -23.776 -38.521 0.40 13.34 804 SER A N 1
ATOM 13723 N N B SER A 1 823 ? 6.760 -23.788 -38.528 0.60 13.75 804 SER A N 1
ATOM 13724 C CA A SER A 1 823 ? 5.567 -24.078 -39.320 0.40 13.30 804 SER A CA 1
ATOM 13725 C CA B SER A 1 823 ? 5.565 -24.081 -39.312 0.60 14.32 804 SER A CA 1
ATOM 13726 C C A SER A 1 823 ? 4.390 -23.168 -38.999 0.40 12.86 804 SER A C 1
ATOM 13727 C C B SER A 1 823 ? 4.467 -23.051 -39.085 0.60 13.43 804 SER A C 1
ATOM 13728 O O A SER A 1 823 ? 3.384 -23.212 -39.714 0.40 12.30 804 SER A O 1
ATOM 13729 O O B SER A 1 823 ? 3.602 -22.880 -39.955 0.60 14.27 804 SER A O 1
ATOM 13744 N N . LEU A 1 824 ? 4.484 -22.373 -37.937 1.00 11.88 805 LEU A N 1
ATOM 13745 C CA . LEU A 1 824 ? 3.434 -21.452 -37.528 1.00 10.67 805 LEU A CA 1
ATOM 13746 C C . LEU A 1 824 ? 3.822 -19.997 -37.787 1.00 10.42 805 LEU A C 1
ATOM 13747 O O . LEU A 1 824 ? 3.099 -19.082 -37.388 1.00 10.70 805 LEU A O 1
ATOM 13764 N N . GLN A 1 825 ? 4.946 -19.767 -38.463 1.00 10.45 806 GLN A N 1
ATOM 13765 C CA . GLN A 1 825 ? 5.464 -18.413 -38.626 1.00 10.51 806 GLN A CA 1
ATOM 13766 C C . GLN A 1 825 ? 4.461 -17.513 -39.339 1.00 9.54 806 GLN A C 1
ATOM 13767 O O . GLN A 1 825 ? 4.335 -16.328 -39.012 1.00 9.41 806 GLN A O 1
ATOM 13781 N N . GLY A 1 826 ? 3.772 -18.046 -40.342 1.00 9.81 807 GLY A N 1
ATOM 13782 C CA . GLY A 1 826 ? 2.931 -17.214 -41.178 1.00 9.20 807 GLY A CA 1
ATOM 13783 C C . GLY A 1 826 ? 1.854 -16.479 -40.415 1.00 9.23 807 GLY A C 1
ATOM 13784 O O . GLY A 1 826 ? 1.576 -15.312 -40.704 1.00 9.63 807 GLY A O 1
ATOM 13788 N N . ASN A 1 827 ? 1.218 -17.153 -39.463 1.00 8.99 808 ASN A N 1
ATOM 13789 C CA . ASN A 1 827 ? 0.176 -16.512 -38.669 1.00 8.15 808 ASN A CA 1
ATOM 13790 C C . ASN A 1 827 ? 0.646 -16.012 -37.314 1.00 7.92 808 ASN A C 1
ATOM 13791 O O . ASN A 1 827 ? 0.094 -15.025 -36.830 1.00 7.80 808 ASN A O 1
ATOM 13802 N N . ARG A 1 828 ? 1.630 -16.668 -36.687 1.00 8.21 809 ARG A N 1
ATOM 13803 C CA . ARG A 1 828 ? 2.035 -16.237 -35.354 1.00 8.19 809 ARG A CA 1
ATOM 13804 C C . ARG A 1 828 ? 3.039 -15.093 -35.373 1.00 7.73 809 ARG A C 1
ATOM 13805 O O . ARG A 1 828 ? 3.153 -14.412 -34.358 1.00 8.50 809 ARG A O 1
ATOM 13826 N N . LEU A 1 829 ? 3.760 -14.895 -36.482 1.00 7.90 810 LEU A N 1
ATOM 13827 C CA . LEU A 1 829 ? 4.728 -13.814 -36.606 1.00 7.96 810 LEU A CA 1
ATOM 13828 C C . LEU A 1 829 ? 4.428 -12.891 -37.772 1.00 8.05 810 LEU A C 1
ATOM 13829 O O . LEU A 1 829 ? 4.561 -11.669 -37.655 1.00 8.45 810 LEU A O 1
ATOM 13845 N N . GLY A 1 830 ? 4.087 -13.450 -38.935 1.00 9.08 811 GLY A N 1
ATOM 13846 C CA . GLY A 1 830 ? 3.838 -12.676 -40.122 1.00 8.56 811 GLY A CA 1
ATOM 13847 C C . GLY A 1 830 ? 5.068 -11.987 -40.682 1.00 8.16 811 GLY A C 1
ATOM 13848 O O . GLY A 1 830 ? 6.184 -12.115 -40.175 1.00 8.57 811 GLY A O 1
ATOM 13852 N N . PRO A 1 831 ? 4.864 -11.172 -41.720 1.00 8.57 812 PRO A N 1
ATOM 13853 C CA . PRO A 1 831 ? 6.010 -10.477 -42.327 1.00 9.90 812 PRO A CA 1
ATOM 13854 C C . PRO A 1 831 ? 6.535 -9.380 -41.431 1.00 9.36 812 PRO A C 1
ATOM 13855 O O . PRO A 1 831 ? 7.648 -8.888 -41.627 1.00 9.72 812 PRO A O 1
ATOM 13866 N N . VAL A 1 832 ? 5.757 -8.959 -40.436 1.00 8.03 813 VAL A N 1
ATOM 13867 C CA . VAL A 1 832 ? 6.219 -8.019 -39.415 1.00 8.45 813 VAL A CA 1
ATOM 13868 C C . VAL A 1 832 ? 7.116 -8.706 -38.390 1.00 8.42 813 VAL A C 1
ATOM 13869 O O . VAL A 1 832 ? 7.731 -8.030 -37.557 1.00 8.21 813 VAL A O 1
ATOM 13882 N N . GLN A 1 833 ? 7.182 -10.030 -38.417 1.00 8.54 814 GLN A N 1
ATOM 13883 C CA . GLN A 1 833 ? 8.043 -10.808 -37.530 1.00 8.56 814 GLN A CA 1
ATOM 13884 C C . GLN A 1 833 ? 7.811 -10.462 -36.058 1.00 8.57 814 GLN A C 1
ATOM 13885 O O . GLN A 1 833 ? 8.747 -10.199 -35.304 1.00 9.88 814 GLN A O 1
ATOM 13899 N N . LEU A 1 834 ? 6.545 -10.494 -35.652 1.00 7.96 815 LEU A N 1
ATOM 13900 C CA . LEU A 1 834 ? 6.123 -10.089 -34.308 1.00 7.41 815 LEU A CA 1
ATOM 13901 C C . LEU A 1 834 ? 5.463 -11.278 -33.624 1.00 7.71 815 LEU A C 1
ATOM 13902 O O . LEU A 1 834 ? 4.277 -11.557 -33.879 1.00 7.61 815 LEU A O 1
ATOM 13918 N N . PRO A 1 835 ? 6.188 -12.039 -32.812 1.00 8.11 816 PRO A N 1
ATOM 13919 C CA . PRO A 1 835 ? 5.589 -13.228 -32.201 1.00 8.26 816 PRO A CA 1
ATOM 13920 C C . PRO A 1 835 ? 4.340 -12.859 -31.411 1.00 7.71 816 PRO A C 1
ATOM 13921 O O . PRO A 1 835 ? 4.340 -11.909 -30.621 1.00 7.83 816 PRO A O 1
ATOM 13932 N N . TYR A 1 836 ? 3.310 -13.681 -31.553 1.00 7.81 817 TYR A N 1
ATOM 13933 C CA . TYR A 1 836 ? 2.037 -13.433 -30.870 1.00 8.01 817 TYR A CA 1
ATOM 13934 C C . TYR A 1 836 ? 2.159 -13.801 -29.388 1.00 7.32 817 TYR A C 1
ATOM 13935 O O . TYR A 1 836 ? 2.033 -14.971 -29.003 1.00 8.01 817 TYR A O 1
ATOM 13953 N N . THR A 1 837 ? 2.399 -12.790 -28.531 1.00 7.75 818 THR A N 1
ATOM 13954 C CA . THR A 1 837 ? 2.651 -13.020 -27.119 1.00 8.16 818 THR A CA 1
ATOM 13955 C C . THR A 1 837 ? 1.560 -12.430 -26.226 1.00 7.57 818 THR A C 1
ATOM 13956 O O . THR A 1 837 ? 1.682 -12.474 -24.990 1.00 7.82 818 THR A O 1
ATOM 13967 N N . LEU A 1 838 ? 0.446 -11.963 -26.805 1.00 7.38 819 LEU A N 1
ATOM 13968 C CA . LEU A 1 838 ? -0.585 -11.268 -26.043 1.00 7.27 819 LEU A CA 1
ATOM 13969 C C . LEU A 1 838 ? -1.304 -12.154 -25.043 1.00 7.82 819 LEU A C 1
ATOM 13970 O O . LEU A 1 838 ? -1.895 -11.613 -24.100 1.00 9.43 819 LEU A O 1
ATOM 13986 N N . LEU A 1 839 ? -1.264 -13.471 -25.214 1.00 7.84 820 LEU A N 1
ATOM 13987 C CA . LEU A 1 839 ? -1.864 -14.388 -24.253 1.00 7.57 820 LEU A CA 1
ATOM 13988 C C . LEU A 1 839 ? -0.840 -15.154 -23.437 1.00 7.71 820 LEU A C 1
ATOM 13989 O O . LEU A 1 839 ? -1.208 -16.071 -22.718 1.00 8.03 820 LEU A O 1
ATOM 14005 N N . TYR A 1 840 ? 0.435 -14.752 -23.477 1.00 7.75 821 TYR A N 1
ATOM 14006 C CA . TYR A 1 840 ? 1.370 -15.207 -22.456 1.00 8.13 821 TYR A CA 1
ATOM 14007 C C . TYR A 1 840 ? 0.846 -14.727 -21.103 1.00 8.02 821 TYR A C 1
ATOM 14008 O O . TYR A 1 840 ? 0.586 -13.525 -20.935 1.00 7.88 821 TYR A O 1
ATOM 14026 N N . PRO A 1 841 ? 0.702 -15.610 -20.104 1.00 7.62 822 PRO A N 1
ATOM 14027 C CA . PRO A 1 841 ? 0.146 -15.144 -18.828 1.00 8.37 822 PRO A CA 1
ATOM 14028 C C . PRO A 1 841 ? 0.965 -14.088 -18.107 1.00 7.80 822 PRO A C 1
ATOM 14029 O O . PRO A 1 841 ? 0.387 -13.233 -17.416 1.00 8.00 822 PRO A O 1
ATOM 14040 N N . SER A 1 842 ? 2.291 -14.186 -18.142 1.00 7.95 823 SER A N 1
ATOM 14041 C CA . SER A 1 842 ? 3.150 -13.325 -17.338 1.00 8.72 823 SER A CA 1
ATOM 14042 C C . SER A 1 842 ? 3.791 -12.220 -18.155 1.00 8.06 823 SER A C 1
ATOM 14043 O O . SER A 1 842 ? 3.943 -12.302 -19.378 1.00 8.74 823 SER A O 1
ATOM 14051 N N . SER A 1 843 ? 4.189 -11.166 -17.444 1.00 8.43 824 SER A N 1
ATOM 14052 C CA . SER A 1 843 ? 4.923 -10.055 -18.034 1.00 9.23 824 SER A CA 1
ATOM 14053 C C . SER A 1 843 ? 5.651 -9.288 -16.957 1.00 10.43 824 SER A C 1
ATOM 14054 O O . SER A 1 843 ? 5.192 -9.207 -15.825 1.00 10.49 824 SER A O 1
ATOM 14062 N N . GLU A 1 844 ? 6.738 -8.638 -17.376 1.00 11.70 825 GLU A N 1
ATOM 14063 C CA . GLU A 1 844 ? 7.363 -7.548 -16.660 1.00 13.46 825 GLU A CA 1
ATOM 14064 C C . GLU A 1 844 ? 6.575 -6.252 -16.890 1.00 11.57 825 GLU A C 1
ATOM 14065 O O . GLU A 1 844 ? 5.638 -6.198 -17.688 1.00 11.20 825 GLU A O 1
ATOM 14077 N N A GLU A 1 845 ? 6.945 -5.200 -16.165 0.34 12.06 826 GLU A N 1
ATOM 14078 N N B GLU A 1 845 ? 6.952 -5.202 -16.159 0.66 11.46 826 GLU A N 1
ATOM 14079 C CA A GLU A 1 845 ? 6.263 -3.928 -16.351 0.34 12.87 826 GLU A CA 1
ATOM 14080 C CA B GLU A 1 845 ? 6.322 -3.902 -16.351 0.66 11.38 826 GLU A CA 1
ATOM 14081 C C A GLU A 1 845 ? 6.639 -3.310 -17.698 0.34 11.64 826 GLU A C 1
ATOM 14082 C C B GLU A 1 845 ? 6.607 -3.367 -17.756 0.66 11.07 826 GLU A C 1
ATOM 14083 O O A GLU A 1 845 ? 7.701 -3.592 -18.271 0.34 11.57 826 GLU A O 1
ATOM 14084 O O B GLU A 1 845 ? 7.572 -3.764 -18.426 0.66 12.14 826 GLU A O 1
ATOM 14107 N N . GLY A 1 846 ? 5.759 -2.447 -18.190 1.00 10.60 827 GLY A N 1
ATOM 14108 C CA . GLY A 1 846 ? 6.013 -1.672 -19.391 1.00 10.59 827 GLY A CA 1
ATOM 14109 C C . GLY A 1 846 ? 5.151 -2.072 -20.568 1.00 9.08 827 GLY A C 1
ATOM 14110 O O . GLY A 1 846 ? 4.124 -2.736 -20.440 1.00 9.57 827 GLY A O 1
ATOM 14115 N N . LEU A 1 847 ? 5.598 -1.657 -21.741 1.00 9.49 828 LEU A N 1
ATOM 14116 C CA . LEU A 1 847 ? 4.860 -1.830 -22.988 1.00 8.94 828 LEU A CA 1
ATOM 14117 C C . LEU A 1 847 ? 5.371 -3.113 -23.646 1.00 8.87 828 LEU A C 1
ATOM 14118 O O . LEU A 1 847 ? 6.227 -3.104 -24.522 1.00 10.07 828 LEU A O 1
ATOM 14134 N N . THR A 1 848 ? 4.866 -4.251 -23.162 1.00 8.01 829 THR A N 1
ATOM 14135 C CA . THR A 1 848 ? 5.519 -5.528 -23.418 1.00 8.49 829 THR A CA 1
ATOM 14136 C C . THR A 1 848 ? 4.829 -6.418 -24.423 1.00 8.01 829 THR A C 1
ATOM 14137 O O . THR A 1 848 ? 5.418 -7.430 -24.804 1.00 8.72 829 THR A O 1
ATOM 14148 N N . PHE A 1 849 ? 3.606 -6.114 -24.825 1.00 7.87 830 PHE A N 1
ATOM 14149 C CA . PHE A 1 849 ? 2.876 -6.966 -25.781 1.00 7.38 830 PHE A CA 1
ATOM 14150 C C . PHE A 1 849 ? 2.626 -8.376 -25.233 1.00 7.28 830 PHE A C 1
ATOM 14151 O O . PHE A 1 849 ? 2.440 -9.327 -26.001 1.00 8.08 830 PHE A O 1
ATOM 14168 N N . ARG A 1 850 ? 2.550 -8.525 -23.911 1.00 7.06 831 ARG A N 1
ATOM 14169 C CA . ARG A 1 850 ? 2.338 -9.833 -23.303 1.00 7.15 831 ARG A CA 1
ATOM 14170 C C . ARG A 1 850 ? 1.804 -9.612 -21.902 1.00 6.93 831 ARG A C 1
ATOM 14171 O O . ARG A 1 850 ? 1.876 -8.502 -21.368 1.00 7.66 831 ARG A O 1
ATOM 14192 N N . GLY A 1 851 ? 1.317 -10.693 -21.276 1.00 6.86 832 GLY A N 1
ATOM 14193 C CA . GLY A 1 851 ? 0.881 -10.666 -19.890 1.00 6.36 832 GLY A CA 1
ATOM 14194 C C . GLY A 1 851 ? -0.599 -10.468 -19.754 1.00 7.03 832 GLY A C 1
ATOM 14195 O O . GLY A 1 851 ? -1.172 -9.543 -20.354 1.00 8.13 832 GLY A O 1
ATOM 14199 N N . ILE A 1 852 ? -1.225 -11.286 -18.918 1.00 6.57 833 ILE A N 1
ATOM 14200 C CA . ILE A 1 852 ? -2.672 -11.263 -18.722 1.00 6.51 833 ILE A CA 1
ATOM 14201 C C . ILE A 1 852 ? -2.932 -10.795 -17.298 1.00 6.50 833 ILE A C 1
ATOM 14202 O O . ILE A 1 852 ? -2.820 -11.594 -16.352 1.00 7.15 833 ILE A O 1
ATOM 14218 N N . PRO A 1 853 ? -3.334 -9.538 -17.089 1.00 6.37 834 PRO A N 1
ATOM 14219 C CA . PRO A 1 853 ? -3.734 -9.093 -15.754 1.00 6.18 834 PRO A CA 1
ATOM 14220 C C . PRO A 1 853 ? -4.955 -9.872 -15.297 1.00 6.65 834 PRO A C 1
ATOM 14221 O O . PRO A 1 853 ? -5.733 -10.385 -16.101 1.00 7.10 834 PRO A O 1
ATOM 14232 N N . ASN A 1 854 ? -5.214 -9.873 -13.980 1.00 6.21 835 ASN A N 1
ATOM 14233 C CA . ASN A 1 854 ? -6.461 -10.452 -13.500 1.00 6.59 835 ASN A CA 1
ATOM 14234 C C . ASN A 1 854 ? -7.685 -9.702 -14.005 1.00 6.58 835 ASN A C 1
ATOM 14235 O O . ASN A 1 854 ? -8.757 -10.304 -14.112 1.00 7.15 835 ASN A O 1
ATOM 14246 N N . SER A 1 855 ? -7.576 -8.390 -14.274 1.00 5.96 836 SER A N 1
ATOM 14247 C CA . SER A 1 855 ? -8.723 -7.509 -14.384 1.00 5.53 836 SER A CA 1
ATOM 14248 C C . SER A 1 855 ? -8.547 -6.547 -15.545 1.00 5.94 836 SER A C 1
ATOM 14249 O O . SER A 1 855 ? -7.490 -6.481 -16.185 1.00 6.36 836 SER A O 1
ATOM 14257 N N . ILE A 1 856 ? -9.612 -5.786 -15.766 1.00 5.55 837 ILE A N 1
ATOM 14258 C CA . ILE A 1 856 ? -9.635 -4.668 -16.715 1.00 5.99 837 ILE A CA 1
ATOM 14259 C C . ILE A 1 856 ? -9.094 -3.478 -15.932 1.00 6.20 837 ILE A C 1
ATOM 14260 O O . ILE A 1 856 ? -9.828 -2.774 -15.235 1.00 7.45 837 ILE A O 1
ATOM 14276 N N . SER A 1 857 ? -7.781 -3.290 -15.996 1.00 7.07 838 SER A N 1
ATOM 14277 C CA . SER A 1 857 ? -7.102 -2.365 -15.099 1.00 6.90 838 SER A CA 1
ATOM 14278 C C . SER A 1 857 ? -6.535 -1.161 -15.805 1.00 6.58 838 SER A C 1
ATOM 14279 O O . SER A 1 857 ? -5.938 -0.290 -15.153 1.00 7.43 838 SER A O 1
ATOM 14287 N N . ILE A 1 858 ? -6.691 -1.096 -17.125 1.00 6.72 839 ILE A N 1
ATOM 14288 C CA . ILE A 1 858 ? -6.190 0.008 -17.932 1.00 7.23 839 ILE A CA 1
ATOM 14289 C C . ILE A 1 858 ? -6.970 0.085 -19.228 1.00 6.93 839 ILE A C 1
ATOM 14290 O O . ILE A 1 858 ? -6.998 1.180 -19.831 1.00 7.87 839 ILE A O 1
#

Foldseek 3Di:
DDKWKKKWKWAACVQFVPPCCQFDLFKWKWFFALAAADPVQATDIFDTWGFHAWDPPDDDDDPRMTMTMTIGDADPNRHHTWKMFMAGQDQAKIFTAWMWGDDPDPLPIWIWGGRGIHHHRVVDPDTDMTGTQAFDFLVPRRRNCNVVLVVQLVQQQPDPADADDQAGNHWDWDWLQAQFAVLVPVLRHADTADDDPLHHFFTATDGHQAADPVDRSHHHDDPDQDDRNSLCSGDSDLLLVLLCVLVCLFPFLLVLLVVQVVVVVFDQFDQFLVSLVCQAPVRFFTAQVSLQRQCPDHNSVVQFDDPNGTGTHGHDFLLPPPPVCQLLDQLNLQLCCQQNLPVQQKFFDQDPPDFEPDDCLAFNDGDDPDDQVQWDQVPDGPVRQNVLRFKMKRFQQRLCAVCQVVLCPDQFFHAFRKMWMWGQHPLLTIGTFKMKGQHGCNVPPDDPDGIDMQGDDDDFLSNLVVLLSSQRSLLSVLLCLVQALACRLFLRLQNLLQSLLSSQPGLSHLLNLLQVLAARQSSVSVSSCSNAPSHQSHLLLVQFRRRSCRNSSNSVVVSVDALLCLQLVNSCVVRNQWAQDCVDPLRIQGSSNLSPLSVLLSLLLVLLLLLLVQSLCVHDVWLQSQQPRVSNQSSLLCSQCPRSNSCNPPPRQQNRSTPVNVSSNSSSSQSSFWQSNLSNQQNCCSQPVSCSSRFRGFGDDDDDPPDVLSVCSRVPSRSNSRNGGTGDSSSVSSSSSSQSRNWARQPFAFQLGDPDLPSHPDVSSSVSSNVSNVSLVVSLVVLVVLQVDVSSCSSQQNPSRRGSASSNQDDGTTSTNHHITSGSND

CATH classification: 2.60.60.20 (+4 more: 4.10.375.10, 4.10.372.10, 3.10.450.60)

Radius of gyration: 28.22 Å; Cα contacts (8 Å, |Δi|>4): 1794; chains: 1; bounding box: 52×64×96 Å

Secondary structure (DSSP, 8-state):
--EEEEEEEEEEGGGT--GGGGSTTSEEEEEEEEEEE-TTSPEEE---EE--EEE--SS---TT-EEEEEEEE--GGG--EEEEEEEE-SSS-EEEEEEEE--SSGGG-EEEEEEEEE-BGGG-SS-EEEE-S----GGGS-HHHHHHHHHHHHHHH--S-SPPPTT-----EE-B-SS--TTT-GGG----BSSSSSS----EE-----B-SS-TTSBPP-SS----GGGS---SSGGG-GGGHHHHIIIIIHHHHHHHHHTTSS-SS--SHHHHHGGGTT-EE--HHHHHHHTTSTTGGGG-EE-SSSEEEPPPPGGGSS-SSGGGSHHHHHHHHHHSSSTT--EE--SSS----S-HHHHS-------GGG---TT--HHHHHHTT-EEEEE-HHHHHHHHHHHHTSTT----EEEEEEEE-TTS-EEEEEEEEE----SSS--S---EEE---SSHHHHHHHHHHHHHHHHHHHHHIIIIIIIIIIIIHHHHHHHHHHHHS-TTSHHHHHHGGGGTTHHHHHHHHHHHTSSTTSHHHHHSTTGGGHHHHHHHHHTT--GGGGSHHHHHHHTTSEEE-TTSTTSEEESSTT-HHHHHHHHHHHHHHHHHHHHGGGT--SHHHHHT-HHHHHHHHHIIIIITGGGTT-TTS----SHHHHHHHHHHHHHIIIIIHHHHHTTHHHHHTSTTTS---B---PPPTTSHHHHHHHH-HHHHHHHHB--HHHHHHHHHHHHHHTPBPTT--BTT--S-TTS-S-HHHHHHHHHHHHHHHHHHHHHHHHHH-GGGHHHHTTTTT----TT-S---SBS-S---BSS---

Solvent-accessible surface area: 32302 Å² total; per-residue (Å²): 106,130,101,22,56,0,7,0,17,0,8,31,82,144,73,14,165,149,55,89,54,14,37,56,179,23,0,1,0,28,1,0,0,12,76,88,39,67,106,155,37,58,1,58,56,11,175,64,22,34,4,88,17,59,21,124,102,62,120,132,60,38,70,24,45,16,1,0,36,0,71,4,140,16,97,77,56,28,26,108,8,5,0,0,42,3,30,0,98,37,140,84,16,1,26,0,48,21,0,22,3,77,47,194,50,122,161,28,26,27,60,1,44,16,34,4,9,1,10,7,34,148,74,39,206,74,59,10,14,16,13,4,11,62,12,48,19,35,106,114,12,30,78,15,3,76,74,17,8,60,80,27,2,95,49,15,40,34,122,34,85,40,80,33,90,109,59,24,44,34,11,24,28,38,28,2,21,2,10,4,27,18,68,152,37,163,173,21,53,41,52,42,4,6,51,51,106,87,36,5,0,0,30,0,6,40,1,13,26,26,86,10,139,90,39,106,98,5,7,101,86,25,156,121,16,17,14,2,27,43,14,62,32,28,15,88,99,47,96,8,13,14,6,68,0,2,66,20,0,22,98,65,0,12,60,11,0,63,40,0,11,110,128,167,60,10,99,82,50,6,116,22,15,81,40,3,3,51,7,25,73,52,15,14,140,5,29,121,93,2,0,62,56,0,40,84,31,55,1,0,100,68,5,5,112,58,77,33,90,68,37,0,70,4,33,77,1,36,0,4,89,103,29,82,62,6,14,71,46,26,89,0,14,0,5,12,9,0,0,0,6,4,0,24,18,0,99,11,9,115,89,36,60,3,142,24,148,41,74,74,94,99,30,20,101,16,69,14,118,4,82,39,144,46,22,94,6,56,77,56,77,23,118,91,0,34,67,58,56,50,0,0,21,3,29,0,5,39,53,0,3,47,20,1,119,32,0,26,125,34,148,81,6,55,0,3,0,0,2,0,0,0,0,15,72,127,102,27,29,4,40,2,4,0,0,6,0,7,12,25,49,46,90,69,93,87,102,88,30,85,36,64,45,10,67,55,33,170,145,53,28,97,26,10,26,6,14,3,0,13,2,1,0,16,0,0,5,5,1,32,4,21,0,2,4,8,7,0,34,0,8,0,1,0,1,0,0,0,0,0,0,21,28,22,1,5,60,4,0,0,0,33,26,0,0,27,29,1,4,62,7,0,2,6,5,0,1,28,2,2,20,2,20,1,26,9,93,0,0,10,13,49,5,13,4,0,38,86,39,0,8,24,3,0,0,32,34,0,91,122,10,25,0,27,33,25,12,1,26,34,27,0,74,95,11,10,0,2,77,163,34,121,103,36,136,55,24,10,117,20,11,0,157,25,0,0,2,0,18,0,0,4,17,0,19,28,2,0,84,80,3,0,85,56,0,1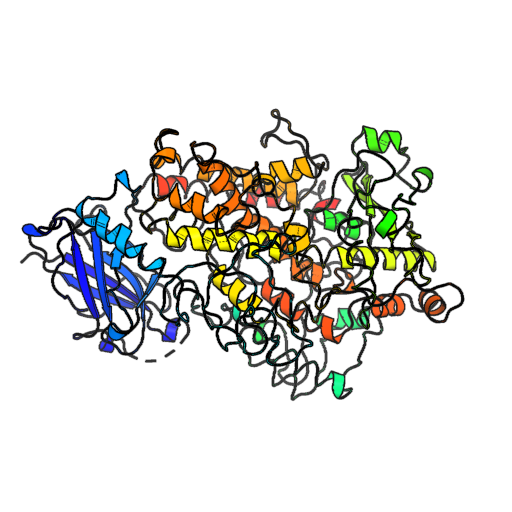,75,62,39,3,76,172,57,84,56,0,81,114,7,60,18,0,41,96,0,11,120,22,0,12,62,123,0,0,3,37,5,118,115,77,124,55,17,14,160,0,63,44,44,139,27,0,19,57,0,0,7,0,0,0,2,0,0,0,0,15,0,0,0,0,0,1,0,4,3,0,0,6,5,1,1,3,13,20,0,10,14,0,52,54,35,21,29,111,164,75,40,105,80,18,82,31,4,91,116,69,76,49,25,0,4,3,103,2,0,2,19,13,38,29,0,0,3,2,3,0,5,16,8,0,10,0,27,5,16,53,48,25,19,20,8,18,89,35,93,28,101,66,28,2,52,46,68,140,0,58,99,1,22,121,114,9,11,82,73,4,147,99,2,32,106,79,0,56,144,50,12,112,52,120,93,42,59,28,3,2,30,2,48,1,76,12,50,0,20,0,0,15,7,52,20,137,98,18,45,33,3,70,0,0,0,1,0,0,11,8